Protein AF-A0A9D6TKQ8-F1 (afdb_monomer)

pLDDT: mean 80.29, std 12.77, range [25.36, 96.25]

Secondary structure (DSSP, 8-state):
------HHHHHHHHHHHHS-GGGS----GGGGGTT-------EEEEETTEEEE--HHHHHHHHHHHHHHHHHHHT-S--S-HHHHHHHHHHHHHHHHHHHHHHTT-SSEEEEHHHHHHHHHHHHHHTT-HHHHHHHHHHHHHHHTT--GGGGG---EEE-TTS-EEE--HHHHHHHHHHHHHHTT---TTHHHHHHHHHHHHHHS--SEEEHHHHHHHHHHHHHHTT-HHHHHHHHHHHHHHHHHHHTT--GGGSSS----TT--S-------EEEE-TTS-EEEE-SHHHHHHHHHHTTT---SS-HHHHHHHHSTT--TT-BHHHHHHHHHHHHHHGGGT-TTHHHHHHHHHHHHHHHHHH---TTTT-GGGHHHHHHHHHHHHHHHHHHTTSB-GGGGSS-HHHHHHH--GGGGGG--HHHHHHIIIIIS-EE-SSSS-EE---HHHHHHHHHHHHTTT-SS-HHHHHHHHHHHHHTTSEEE-HHHHHHTTBSS-----EEEEE--SSHHHIIIIIIIIHHHHHTTT-EEEEE-TTS--TT-EETTTTEE---SHHHHHHHHHHHHHS-GGGSS---EEEEEETTBTTHHHHHHTT-SSS-GGG--TTSEEEEEE-HHHHHHHHTT-EEEEE-GGG-THHHH--HHHHHHHHHHHHHHHHTTSS-EEEEEHHHHHHHHHHHHHHHS-SEEEEHHHHHTT-TTTTT----SB----EETT-EEEETTEEEEHHHHHHHHHHTT-B-TTSS-B--SS--EEEEETTEEEEEEEEEEEEEEEEEEEEEETT--EEEE-TT-EEEETTTEEEEGGG--TT-EEEBP-S-----SB--HHHHHHHHHHHTT-EEEEETTEEEEEEEEEGGGGGGHHHHHHHHHHHHHTTGGG--SSS-SS---EE-SSEEEEEEHHHHHHHHHTT--TTTTTS--HHHHTB-HHHHHHHHHHHHHHHEEEEEETTEEEEEEEES-HHHHHHHHHHHHHTT---EEEEEE-SEEEEEE-SSSSEEEEEEPPEEEEEE--HHHHHHHHHHH-HHHHTT-HHHHHHHTS-PPPP--EEEEEEEEEEEEEEEEEEEE-STT-EEEETTEEEE----B----SS--EEE--EEE-GGGT--TT--

Solvent-accessible surface area (backbone atoms only — not comparable to full-atom values): 60926 Å² total; per-residue (Å²): 133,82,95,63,81,50,71,66,48,56,50,35,36,52,49,46,67,67,51,59,73,91,81,44,95,82,76,72,41,40,58,66,52,74,84,64,92,75,83,73,69,63,42,38,30,48,47,104,88,46,84,42,78,67,57,71,47,59,53,29,38,52,52,44,52,17,45,50,29,47,41,53,34,72,69,56,86,84,72,84,47,70,68,54,47,54,49,46,47,50,53,49,51,50,53,43,50,54,51,46,61,52,45,78,82,40,79,68,36,77,37,44,59,67,57,52,54,50,54,52,37,47,56,26,49,80,64,74,34,30,67,38,34,49,41,44,50,56,53,50,57,58,58,60,75,69,65,67,74,82,56,78,80,60,82,41,31,30,34,39,100,80,73,49,72,41,66,68,60,69,68,61,51,28,53,55,44,28,51,44,28,32,63,70,72,41,83,40,74,66,26,59,61,45,36,50,54,42,52,54,53,58,68,69,44,92,58,55,64,44,51,53,63,60,56,53,49,47,50,42,51,45,30,42,76,71,67,37,48,76,49,27,51,53,46,52,52,52,52,51,56,54,48,55,36,50,78,73,66,70,48,77,81,80,73,81,70,84,91,88,65,96,83,64,94,80,72,79,85,87,74,84,69,37,42,33,33,41,98,86,75,48,77,43,80,42,79,52,70,52,54,55,52,43,50,57,62,30,41,66,97,56,91,66,99,61,56,73,68,56,51,49,54,53,36,52,53,94,68,60,76,65,38,40,52,72,56,47,57,49,46,36,53,51,38,31,52,64,44,34,84,77,37,72,68,30,32,29,28,31,16,34,49,50,46,54,56,48,40,36,67,49,61,69,52,45,74,77,81,58,38,77,86,42,49,51,60,45,47,41,67,37,49,66,55,37,52,54,48,34,32,73,70,67,54,28,32,68,70,71,71,75,52,67,62,66,65,55,35,69,68,58,64,70,72,53,61,58,75,35,34,32,72,56,48,51,50,37,68,77,71,52,45,52,64,46,70,90,46,100,65,70,42,55,59,40,52,73,70,54,46,48,45,38,31,26,47,34,73,42,72,81,56,89,74,74,38,66,62,53,26,48,55,49,28,48,32,46,58,60,50,33,36,46,67,32,70,35,29,60,61,19,30,34,27,74,70,53,46,49,49,32,41,38,34,40,51,26,50,73,42,72,63,36,38,50,42,47,55,38,48,48,46,38,62,43,16,39,58,44,24,35,41,38,32,24,50,50,49,33,42,15,59,68,39,78,35,87,91,78,75,45,63,36,80,27,54,57,58,56,49,32,52,35,23,55,44,30,68,70,28,23,20,75,81,77,45,78,31,46,40,34,45,27,39,38,76,44,40,59,46,41,74,58,61,45,47,22,58,51,96,71,79,64,67,81,59,36,25,84,67,37,46,45,30,34,34,35,48,63,65,57,56,55,27,30,75,70,68,32,70,36,60,27,32,42,26,77,82,46,64,63,57,77,76,38,53,56,72,62,25,51,57,51,52,53,54,49,52,52,37,28,76,69,67,76,44,74,56,52,77,44,55,27,50,60,55,51,52,48,46,54,50,26,26,70,76,57,69,25,41,40,86,43,55,38,28,73,53,34,77,36,39,95,49,52,93,80,45,47,45,67,58,78,44,61,46,47,26,39,37,87,44,33,34,35,18,58,64,4,48,45,35,42,45,54,46,29,49,49,21,46,73,71,58,35,32,40,99,79,36,52,46,74,65,57,92,59,63,80,37,38,31,27,24,81,91,42,80,35,45,16,34,54,37,28,44,72,28,53,69,23,71,30,27,30,44,32,25,63,36,47,52,56,46,61,25,27,48,76,24,33,33,36,27,71,97,72,44,77,42,34,56,73,72,66,48,75,67,40,35,34,33,31,47,78,46,65,61,49,43,11,81,38,83,44,40,54,58,26,21,50,51,14,29,35,46,40,63,28,45,70,45,77,55,96,90,44,56,27,34,34,41,63,47,42,59,86,50,55,87,48,49,70,56,51,41,50,34,50,35,52,51,46,68,75,40,53,87,83,52,84,67,97,65,77,73,74,53,60,75,52,69,64,86,58,44,32,33,33,61,32,46,63,59,36,49,61,35,41,76,63,64,42,39,78,89,39,39,70,46,84,48,64,64,43,37,27,5,23,66,62,13,38,33,26,22,51,22,21,25,38,68,51,49,38,49,78,49,60,56,94,88,50,40,36,38,37,39,59,39,71,48,62,69,30,51,48,51,52,44,34,55,34,22,40,65,44,26,70,57,32,44,45,78,75,48,72,60,46,77,41,79,40,75,63,86,79,85,50,72,38,80,40,83,41,70,40,35,27,33,38,35,25,61,40,49,56,33,43,40,54,48,33,77,54,43,42,47,46,67,66,69,66,37,64,66,41,53,63,55,48,75,54,93,59,71,79,78,78,53,49,40,37,34,55,50,73,46,80,51,71,65,43,49,17,27,46,50,53,52,67,50,101,78,28,38,34,30,42,47,35,34,33,31,43,72,51,60,55,71,60,56,40,41,99,87,44,67,35,77,48,79,64,68,48,70,38,57,78,62,64,37,47,102,85,71,85

Mean predicted aligned error: 21.09 Å

Foldseek 3Di:
DDLFPDPLLVVLLLVLLPDDPVPFDDDQQLCLCVPDDQDAAFEWEDEPVDIDTDDLSVVSVLLLSLQRSNCVSVVHDPRPDPVNSVVSVVLSNVLRVVNVVVVVPPPPHYDYPVRSLVSSLVSCLVVLNLSSSLSSLSNVVVVVVVPPPVQPPALAWEQEPVRDIGGDDLVVQLSLLLNLQSSVSHDSVCSVVLSVQLVVVSVPDPDSYDYPVVSLVSSLVSCVVVVVPVSSVSSVVVVVVVVVCVVVVNDPPVPPDDDPDPPPPDDDDDDDWAWEQEPVRDTDTDPCPLVLLLQVQLCVPNDDPDDSVVLVVQLCPPPHHHYYPVVSLVSSLVSLVVCCVVDVSSQLSSLSSVLQVLCCQAQVDGCNPQNDVCSLVSQLVQLLVLQVVCVVLQFFDPLLVVDPSNLLSNLQDPVLSSPDGNVRSVCCVVAQFDWDPVDPDITGHDDVSSLLLQLLSLVQSPPPDDSSVSSSVSSVCVSLVQWFFDPLSSRQRRHPGRPQFAEWEAEAAQDPCRLCVVVAVVLLVSLLQRHEYEYEPALHWAFQDADPVVRGTDPGCQQSLQNSLVSQQVRANNPRGGGEYEYEYEPLAPCLLLLLCQCDPDDPVSSHRNRYAYAYAYAVVLVVQQVVQHKHKRFTSVVVVCLLQDHDPRNVVSRVVVVVCVVVVNGDIDIDGSNVSVVSNVVSCVRGVDDHYHYQRQQQVFDPCVVPGGFNDDFKFFFFFQWWFQWQLFTDTLVVLLVVCVVVVQADPQQADGPDPAQPIWTAFQVGIFGWGGKGQSGFQGWWKWFAFQLGFIGIGHQRFWFQFVPPGTDGSVRDDFFTWTFFRQAAHHARAQDDLLLLLVLLLCLFQKDWDADPNFIKIKGKDFLLQVVCQVVNQVSQLVLLVVPVVQQPDPDDSRFHWDDDNTMTMTMGSSSQRSCVVQVRHNVCSLANGVSLRSDGPSSVLSNLQNNCLRAKDWDFDDLWTKIKGKDLDSPSVLNVQLSLLNNSFHKGKAWDDAWDWDFDDPVPGGTDTDTDHTMMMIMGTFLVNLLSNCVSHVNCVSNVPPNNVVSNVDDTDDDPRITGGHDMGTDGTGGTMDMQTPDPQQWGHISRTITHDIDTTDRYDPVDMDTDTDMDGPNVSVQDPVGD

Structure (mmCIF, N/CA/C/O backbone):
data_AF-A0A9D6TKQ8-F1
#
_entry.id   AF-A0A9D6TKQ8-F1
#
loop_
_atom_site.group_PDB
_atom_site.id
_atom_site.type_symbol
_atom_site.label_atom_id
_atom_site.label_alt_id
_atom_site.label_comp_id
_atom_site.label_asym_id
_atom_site.label_entity_id
_atom_site.label_seq_id
_atom_site.pdbx_PDB_ins_code
_atom_site.Cartn_x
_atom_site.Cartn_y
_atom_site.Cartn_z
_atom_site.occupancy
_atom_site.B_iso_or_equiv
_atom_site.auth_seq_id
_atom_site.auth_comp_id
_atom_site.auth_asym_id
_atom_site.auth_atom_id
_atom_site.pdbx_PDB_model_num
ATOM 1 N N . MET A 1 1 ? 34.757 46.078 -31.937 1.00 25.84 1 MET A N 1
ATOM 2 C CA . MET A 1 1 ? 35.528 45.094 -32.729 1.00 25.84 1 MET A CA 1
ATOM 3 C C . MET A 1 1 ? 36.450 44.357 -31.771 1.00 25.84 1 MET A C 1
ATOM 5 O O . MET A 1 1 ? 37.230 45.012 -31.095 1.00 25.84 1 MET A O 1
ATOM 9 N N . SER A 1 2 ? 36.296 43.043 -31.613 1.00 25.36 2 SER A N 1
ATOM 10 C CA . SER A 1 2 ? 37.051 42.254 -30.629 1.00 25.36 2 SER A CA 1
ATOM 11 C C . SER A 1 2 ? 38.465 41.947 -31.127 1.00 25.36 2 SER A C 1
ATOM 13 O O . SER A 1 2 ? 38.634 41.238 -32.118 1.00 25.36 2 SER A O 1
ATOM 15 N N . HIS A 1 3 ? 39.484 42.453 -30.426 1.00 35.97 3 HIS A N 1
ATOM 16 C CA . HIS A 1 3 ? 40.893 42.149 -30.695 1.00 35.97 3 HIS A CA 1
ATOM 17 C C . HIS A 1 3 ? 41.266 40.740 -30.208 1.00 35.97 3 HIS A C 1
ATOM 19 O O . HIS A 1 3 ? 41.984 40.567 -29.227 1.00 35.97 3 HIS A O 1
ATOM 25 N N . THR A 1 4 ? 40.785 39.724 -30.919 1.00 41.56 4 THR A N 1
ATOM 26 C CA . THR A 1 4 ? 41.221 38.332 -30.766 1.00 41.56 4 THR A CA 1
ATOM 27 C C . THR A 1 4 ? 41.883 37.921 -32.083 1.00 41.56 4 THR A C 1
ATOM 29 O O . THR A 1 4 ? 41.213 37.981 -33.117 1.00 41.56 4 THR A O 1
ATOM 32 N N . PRO A 1 5 ? 43.177 37.546 -32.118 1.00 50.56 5 PRO A N 1
ATOM 33 C CA . PRO A 1 5 ? 43.793 37.091 -33.360 1.00 50.56 5 PRO A CA 1
ATOM 34 C C . PRO A 1 5 ? 43.097 35.807 -33.817 1.00 50.56 5 PRO A C 1
ATOM 36 O O . PRO A 1 5 ? 43.043 34.824 -33.079 1.00 50.56 5 PRO A O 1
ATOM 39 N N . SER A 1 6 ? 42.525 35.824 -35.021 1.00 61.06 6 SER A N 1
ATOM 40 C CA . SER A 1 6 ? 41.749 34.687 -35.513 1.00 61.06 6 SER A CA 1
ATOM 41 C C . SER A 1 6 ? 42.645 33.469 -35.757 1.00 61.06 6 SER A C 1
ATOM 43 O O . SER A 1 6 ? 43.802 33.594 -36.170 1.00 61.06 6 SER A O 1
ATOM 45 N N . LEU A 1 7 ? 42.080 32.270 -35.579 1.00 64.19 7 LEU A N 1
ATOM 46 C CA . LEU A 1 7 ? 42.726 30.996 -35.918 1.00 64.19 7 LEU A CA 1
ATOM 47 C C . LEU A 1 7 ? 43.312 31.004 -37.345 1.00 64.19 7 LEU A C 1
ATOM 49 O O . LEU A 1 7 ? 44.368 30.418 -37.587 1.00 64.19 7 LEU A O 1
ATOM 53 N N . ALA A 1 8 ? 42.661 31.716 -38.271 1.00 65.12 8 ALA A N 1
ATOM 54 C CA . ALA A 1 8 ? 43.113 31.905 -39.645 1.00 65.12 8 ALA A CA 1
ATOM 55 C C . ALA A 1 8 ? 44.429 32.700 -39.751 1.00 65.12 8 ALA A C 1
ATOM 57 O O . ALA A 1 8 ? 45.293 32.310 -40.534 1.00 65.12 8 ALA A O 1
ATOM 58 N N . HIS A 1 9 ? 44.632 33.756 -38.953 1.00 68.62 9 HIS A N 1
ATOM 59 C CA . HIS A 1 9 ? 45.900 34.499 -38.941 1.00 68.62 9 HIS A CA 1
ATOM 60 C C . HIS A 1 9 ? 47.047 33.646 -38.371 1.00 68.62 9 HIS A C 1
ATOM 62 O O . HIS A 1 9 ? 48.155 33.650 -38.902 1.00 68.62 9 HIS A O 1
ATOM 68 N N . ASP A 1 10 ? 46.765 32.830 -37.354 1.00 68.00 10 ASP A N 1
ATOM 69 C CA . ASP A 1 10 ? 47.729 31.878 -36.791 1.00 68.00 10 ASP A CA 1
ATOM 70 C C . ASP A 1 10 ? 48.110 30.755 -37.763 1.00 68.00 10 ASP A C 1
ATOM 72 O O . ASP A 1 10 ? 49.275 30.353 -37.832 1.00 68.00 10 ASP A O 1
ATOM 76 N N . LEU A 1 11 ? 47.139 30.256 -38.532 1.00 68.75 11 LEU A N 1
ATOM 77 C CA . LEU A 1 11 ? 47.365 29.308 -39.622 1.00 68.75 11 LEU A CA 1
ATOM 78 C C . LEU A 1 11 ? 48.159 29.948 -40.767 1.00 68.75 11 LEU A C 1
ATOM 80 O O . LEU A 1 11 ? 49.086 29.319 -41.275 1.00 68.75 11 LEU A O 1
ATOM 84 N N . ALA A 1 12 ? 47.847 31.192 -41.143 1.00 73.12 12 ALA A N 1
ATOM 85 C CA . ALA A 1 12 ? 48.580 31.940 -42.162 1.00 73.12 12 ALA A CA 1
ATOM 86 C C . ALA A 1 12 ? 50.042 32.169 -41.751 1.00 73.12 12 ALA A C 1
ATOM 88 O O . ALA A 1 12 ? 50.940 31.851 -42.525 1.00 73.12 12 ALA A O 1
ATOM 89 N N . LEU A 1 13 ? 50.295 32.614 -40.515 1.00 77.00 13 LEU A N 1
ATOM 90 C CA . LEU A 1 13 ? 51.649 32.823 -39.994 1.00 77.00 13 LEU A CA 1
ATOM 91 C C . LEU A 1 13 ? 52.441 31.514 -39.886 1.00 77.00 13 LEU A C 1
ATOM 93 O O . LEU A 1 13 ? 53.627 31.476 -40.208 1.00 77.00 13 LEU A O 1
ATOM 97 N N . LYS A 1 14 ? 51.795 30.411 -39.484 1.00 72.31 14 LYS A N 1
ATOM 98 C CA . LYS A 1 14 ? 52.441 29.092 -39.499 1.00 72.31 14 LYS A CA 1
ATOM 99 C C . LYS A 1 14 ? 52.790 28.671 -40.933 1.00 72.31 14 LYS A C 1
ATOM 101 O O . LYS A 1 14 ? 53.925 28.265 -41.174 1.00 72.31 14 LYS A O 1
ATOM 106 N N . ARG A 1 15 ? 51.866 28.822 -41.893 1.00 74.88 15 ARG A N 1
ATOM 107 C CA . ARG A 1 15 ? 52.114 28.541 -43.320 1.00 74.88 15 ARG A CA 1
ATOM 108 C C . ARG A 1 15 ? 53.293 29.358 -43.854 1.00 74.88 15 ARG A C 1
ATOM 110 O O . ARG A 1 15 ? 54.229 28.751 -44.366 1.00 74.88 15 ARG A O 1
ATOM 117 N N . THR A 1 16 ? 53.314 30.683 -43.661 1.00 75.31 16 THR A N 1
ATOM 118 C CA . THR A 1 16 ? 54.418 31.528 -44.151 1.00 75.31 16 THR A CA 1
ATOM 119 C C . THR A 1 16 ? 55.754 31.147 -43.519 1.00 75.31 16 THR A C 1
ATOM 121 O O . THR A 1 16 ? 56.743 31.062 -44.238 1.00 75.31 16 THR A O 1
ATOM 124 N N . VAL A 1 17 ? 55.825 30.823 -42.222 1.00 75.19 17 VAL A N 1
ATOM 125 C CA . VAL A 1 17 ? 57.071 30.341 -41.584 1.00 75.19 17 VAL A CA 1
ATOM 126 C C . VAL A 1 17 ? 57.562 29.008 -42.178 1.00 75.19 17 VAL A C 1
ATOM 128 O O . VAL A 1 17 ? 58.775 28.801 -42.287 1.00 75.19 17 VAL A O 1
ATOM 131 N N . HIS A 1 18 ? 56.662 28.115 -42.605 1.00 71.25 18 HIS A N 1
ATOM 132 C CA . HIS A 1 18 ? 57.043 26.837 -43.219 1.00 71.25 18 HIS A CA 1
ATOM 133 C C . HIS A 1 18 ? 57.456 26.945 -44.698 1.00 71.25 18 HIS A C 1
ATOM 135 O O . HIS A 1 18 ? 58.362 26.206 -45.092 1.00 71.25 18 HIS A O 1
ATOM 141 N N . THR A 1 19 ? 56.886 27.877 -45.476 1.00 75.81 19 THR A N 1
ATOM 142 C CA . THR A 1 19 ? 57.235 28.125 -46.892 1.00 75.81 19 THR A CA 1
ATOM 143 C C . THR A 1 19 ? 58.761 28.235 -47.108 1.00 75.81 19 THR A C 1
ATOM 145 O O . THR A 1 19 ? 59.420 28.950 -46.337 1.00 75.81 19 THR A O 1
ATOM 148 N N . PRO A 1 20 ? 59.340 27.563 -48.131 1.00 73.44 20 PRO A N 1
ATOM 149 C CA . PRO A 1 20 ? 60.756 27.675 -48.498 1.00 73.44 20 PRO A CA 1
ATOM 150 C C . PRO A 1 20 ? 61.215 29.118 -48.729 1.00 73.44 20 PRO A C 1
ATOM 152 O O . PRO A 1 20 ? 60.423 29.982 -49.101 1.00 73.44 20 PRO A O 1
ATOM 155 N N . VAL A 1 21 ? 62.508 29.387 -48.521 1.00 65.31 21 VAL A N 1
ATOM 156 C CA . VAL A 1 21 ? 63.063 30.746 -48.656 1.00 65.31 21 VAL A CA 1
ATOM 157 C C . VAL A 1 21 ? 63.041 31.215 -50.115 1.00 65.31 21 VAL A C 1
ATOM 159 O O . VAL A 1 21 ? 62.754 32.383 -50.352 1.00 65.31 21 VAL A O 1
ATOM 162 N N . GLU A 1 22 ? 63.239 30.309 -51.080 1.00 66.81 22 GLU A N 1
ATOM 163 C CA . GLU A 1 22 ? 63.158 30.605 -52.524 1.00 66.81 22 GLU A CA 1
ATOM 164 C C . GLU A 1 22 ? 61.776 31.104 -52.982 1.00 66.81 22 GLU A C 1
ATOM 166 O O . GLU A 1 22 ? 61.668 31.788 -53.993 1.00 66.81 22 GLU A O 1
ATOM 171 N N . GLN A 1 23 ? 60.710 30.767 -52.248 1.00 66.38 23 GLN A N 1
ATOM 172 C CA . GLN A 1 23 ? 59.325 31.124 -52.583 1.00 66.38 23 GLN A CA 1
ATOM 173 C C . GLN A 1 23 ? 58.858 32.412 -51.882 1.00 66.38 23 GLN A C 1
ATOM 175 O O . GLN A 1 23 ? 57.666 32.725 -51.877 1.00 66.38 23 GLN A O 1
ATOM 180 N N . LYS A 1 24 ? 59.778 33.154 -51.254 1.00 75.75 24 LYS A N 1
ATOM 181 C CA . LYS A 1 24 ? 59.495 34.403 -50.539 1.00 75.75 24 LYS A CA 1
ATOM 182 C C . LYS A 1 24 ? 60.205 35.581 -51.200 1.00 75.75 24 LYS A C 1
ATOM 184 O O . LYS A 1 24 ? 61.310 35.409 -51.710 1.00 75.75 24 LYS A O 1
ATOM 189 N N . PRO A 1 25 ? 59.634 36.796 -51.125 1.00 71.69 25 PRO A N 1
ATOM 190 C CA . PRO A 1 25 ? 60.374 38.001 -51.471 1.00 71.69 25 PRO A CA 1
ATOM 191 C C . PRO A 1 25 ? 61.634 38.097 -50.593 1.00 71.69 25 PRO A C 1
ATOM 193 O O . PRO A 1 25 ? 61.562 37.965 -49.368 1.00 71.69 25 PRO A O 1
ATOM 196 N N . HIS A 1 26 ? 62.791 38.287 -51.229 1.00 70.38 26 HIS A N 1
ATOM 197 C CA . HIS A 1 26 ? 64.095 38.298 -50.570 1.00 70.38 26 HIS A CA 1
ATOM 198 C C . HIS A 1 26 ? 64.632 39.726 -50.435 1.00 70.38 26 HIS A C 1
ATOM 200 O O . HIS A 1 26 ? 64.582 40.504 -51.384 1.00 70.38 26 HIS A O 1
ATOM 206 N N . TYR A 1 27 ? 65.176 40.047 -49.262 1.00 77.81 27 TYR A N 1
ATOM 207 C CA . TYR A 1 27 ? 65.864 41.304 -48.979 1.00 77.81 27 TYR A CA 1
ATOM 208 C C . TYR A 1 27 ? 67.044 41.026 -48.043 1.00 77.81 27 TYR A C 1
ATOM 210 O O . TYR A 1 27 ? 66.919 40.241 -47.096 1.00 77.81 27 TYR A O 1
ATOM 218 N N . ALA A 1 28 ? 68.181 41.670 -48.302 1.00 79.44 28 ALA A N 1
ATOM 219 C CA . ALA A 1 28 ? 69.386 41.559 -47.489 1.00 79.44 28 ALA A CA 1
ATOM 220 C C . ALA A 1 28 ? 69.260 42.443 -46.235 1.00 79.44 28 ALA A C 1
ATOM 222 O O . ALA A 1 28 ? 69.760 43.561 -46.168 1.00 79.44 28 ALA A O 1
ATOM 223 N N . TRP A 1 29 ? 68.544 41.947 -45.224 1.00 81.56 29 TRP A N 1
ATOM 224 C CA . TRP A 1 29 ? 68.268 42.691 -43.988 1.00 81.56 29 TRP A CA 1
ATOM 225 C C . TRP A 1 29 ? 69.535 43.081 -43.210 1.00 81.56 29 TRP A C 1
ATOM 227 O O . TRP A 1 29 ? 69.547 44.128 -42.571 1.00 81.56 29 TRP A O 1
ATOM 237 N N . ARG A 1 30 ? 70.620 42.308 -43.328 1.00 80.06 30 ARG A N 1
ATOM 238 C CA . ARG A 1 30 ? 71.982 42.691 -42.910 1.00 80.06 30 ARG A CA 1
ATOM 239 C C . ARG A 1 30 ? 72.449 44.068 -43.410 1.00 80.06 30 ARG A C 1
ATOM 241 O O . ARG A 1 30 ? 73.119 44.771 -42.657 1.00 80.06 30 ARG A O 1
ATOM 248 N N . ASP A 1 31 ? 72.065 44.479 -44.621 1.00 80.12 31 ASP A N 1
ATOM 249 C CA . ASP A 1 31 ? 72.542 45.723 -45.247 1.00 80.12 31 ASP A CA 1
ATOM 250 C C . ASP A 1 31 ? 71.876 46.969 -44.641 1.00 80.12 31 ASP A C 1
ATOM 252 O O . ASP A 1 31 ? 72.354 48.083 -44.821 1.00 80.12 31 ASP A O 1
ATOM 256 N N . VAL A 1 32 ? 70.816 46.793 -43.842 1.00 79.25 32 VAL A N 1
ATOM 257 C CA . VAL A 1 32 ? 70.203 47.866 -43.038 1.00 79.25 32 VAL A CA 1
ATOM 258 C C . VAL A 1 32 ? 71.192 48.450 -42.015 1.00 79.25 32 VAL A C 1
ATOM 260 O O . VAL A 1 32 ? 71.029 49.590 -41.596 1.00 79.25 32 VAL A O 1
ATOM 263 N N . LEU A 1 33 ? 72.232 47.695 -41.639 1.00 75.88 33 LEU A N 1
ATOM 264 C CA . LEU A 1 33 ? 73.303 48.140 -40.740 1.00 75.88 33 LEU A CA 1
ATOM 265 C C . LEU A 1 33 ? 74.582 48.576 -41.488 1.00 75.88 33 LEU A C 1
ATOM 267 O O . LEU A 1 33 ? 75.560 48.963 -40.848 1.00 75.88 33 LEU A O 1
ATOM 271 N N . ALA A 1 34 ? 74.608 48.524 -42.827 1.00 63.47 34 ALA A N 1
ATOM 272 C CA . ALA A 1 34 ? 75.780 48.860 -43.641 1.00 63.47 34 ALA A CA 1
ATOM 273 C C . ALA A 1 34 ? 75.988 50.386 -43.736 1.00 63.47 34 ALA A C 1
ATOM 275 O O . ALA A 1 34 ? 75.734 51.016 -44.760 1.00 63.47 34 ALA A O 1
ATOM 276 N N . GLY A 1 35 ? 76.444 50.977 -42.630 1.00 60.62 35 GLY A N 1
ATOM 277 C CA . GLY A 1 35 ? 76.678 52.415 -42.479 1.00 60.62 35 GLY A CA 1
ATOM 278 C C . GLY A 1 35 ? 76.644 52.914 -41.029 1.00 60.62 35 GLY A C 1
ATOM 279 O O . GLY A 1 35 ? 77.102 54.023 -40.768 1.00 60.62 35 GLY A O 1
ATOM 280 N N . GLU A 1 36 ? 76.148 52.112 -40.076 1.00 60.00 36 GLU A N 1
ATOM 281 C CA . GLU A 1 36 ? 76.094 52.474 -38.652 1.00 60.00 36 GLU A CA 1
ATOM 282 C C . GLU A 1 36 ? 77.278 51.872 -37.868 1.00 60.00 36 GLU A C 1
ATOM 284 O O . GLU A 1 36 ? 77.458 50.655 -37.818 1.00 60.00 36 GLU A O 1
ATOM 289 N N . SER A 1 37 ? 78.070 52.711 -37.191 1.00 58.88 37 SER A N 1
ATOM 290 C CA . SER A 1 37 ? 79.119 52.265 -36.261 1.00 58.88 37 SER A CA 1
ATOM 291 C C . SER A 1 37 ? 78.537 52.015 -34.862 1.00 58.88 37 SER A C 1
ATOM 293 O O . SER A 1 37 ? 78.555 52.899 -34.005 1.00 58.88 37 SER A O 1
ATOM 295 N N . ILE A 1 38 ? 77.991 50.818 -34.637 1.00 68.50 38 ILE A N 1
ATOM 296 C CA . ILE A 1 38 ? 77.427 50.407 -33.341 1.00 68.50 38 ILE A CA 1
ATOM 297 C C . ILE A 1 38 ? 78.519 49.736 -32.494 1.00 68.50 38 ILE A C 1
ATOM 299 O O . ILE A 1 38 ? 79.037 48.684 -32.870 1.00 68.50 38 ILE A O 1
ATOM 303 N N . GLU A 1 39 ? 78.848 50.315 -31.337 1.00 64.88 39 GLU A N 1
ATOM 304 C CA . GLU A 1 39 ? 79.742 49.679 -30.362 1.00 64.88 39 GLU A CA 1
ATOM 305 C C . GLU A 1 39 ? 79.068 48.463 -29.710 1.00 64.88 39 GLU A C 1
ATOM 307 O O . GLU A 1 39 ? 77.914 48.521 -29.281 1.00 64.88 39 GLU A O 1
ATOM 312 N N . LEU A 1 40 ? 79.799 47.347 -29.633 1.00 71.69 40 LEU A N 1
ATOM 313 C CA . LEU A 1 40 ? 79.322 46.078 -29.083 1.00 71.69 40 LEU A CA 1
ATOM 314 C C . LEU A 1 40 ? 80.337 45.520 -28.073 1.00 71.69 40 LEU A C 1
ATOM 316 O O . LEU A 1 40 ? 81.536 45.509 -28.370 1.00 71.69 40 LEU A O 1
ATOM 320 N N . PRO A 1 41 ? 79.889 45.006 -26.911 1.00 70.75 41 PRO A N 1
ATOM 321 C CA . PRO A 1 41 ? 80.766 44.312 -25.975 1.00 70.75 41 PRO A CA 1
ATOM 322 C C . PRO A 1 41 ? 81.280 42.994 -26.574 1.00 70.75 41 PRO A C 1
ATOM 324 O O . PRO A 1 41 ? 80.738 42.465 -27.547 1.00 70.75 41 PRO A O 1
ATOM 327 N N . ASN A 1 42 ? 82.328 42.423 -25.974 1.00 75.12 42 ASN A N 1
ATOM 328 C CA . ASN A 1 42 ? 82.859 41.133 -26.411 1.00 75.12 42 ASN A CA 1
ATOM 329 C C . ASN A 1 42 ? 81.912 39.994 -25.982 1.00 75.12 42 ASN A C 1
ATOM 331 O O . ASN A 1 42 ? 81.919 39.581 -24.820 1.00 75.12 42 ASN A O 1
ATOM 335 N N . VAL A 1 43 ? 81.077 39.523 -26.915 1.00 76.62 43 VAL A N 1
ATOM 336 C CA . VAL A 1 43 ? 80.078 38.464 -26.700 1.00 76.62 43 VAL A CA 1
ATOM 337 C C . VAL A 1 43 ? 80.486 37.185 -27.433 1.00 76.62 43 VAL A C 1
ATOM 339 O O . VAL A 1 43 ? 80.691 37.183 -28.651 1.00 76.62 43 VAL A O 1
ATOM 342 N N . ILE A 1 44 ? 80.548 36.091 -26.679 1.00 79.75 44 ILE A N 1
ATOM 343 C CA . ILE A 1 44 ? 80.793 34.731 -27.159 1.00 79.75 44 ILE A CA 1
ATOM 344 C C . ILE A 1 44 ? 79.467 33.965 -27.112 1.00 79.75 44 ILE A C 1
ATOM 346 O O . ILE A 1 44 ? 78.826 33.879 -26.060 1.00 79.75 44 ILE A O 1
ATOM 350 N N . LEU A 1 45 ? 79.062 33.404 -28.249 1.00 76.12 45 LEU A N 1
ATOM 351 C CA . LEU A 1 45 ? 77.918 32.509 -28.351 1.00 76.12 45 LEU A CA 1
ATOM 352 C C . LEU A 1 45 ? 78.350 31.065 -28.113 1.00 76.12 45 LEU A C 1
ATOM 354 O O . LEU A 1 45 ? 79.229 30.540 -28.790 1.00 76.12 45 LEU A O 1
ATOM 358 N N . LEU A 1 46 ? 77.687 30.414 -27.162 1.00 74.38 46 LEU A N 1
ATOM 359 C CA . LEU A 1 46 ? 77.796 28.982 -26.921 1.00 74.38 46 LEU A CA 1
ATOM 360 C C . LEU A 1 46 ? 76.786 28.271 -27.832 1.00 74.38 46 LEU A C 1
ATOM 362 O O . LEU A 1 46 ? 75.592 28.181 -27.513 1.00 74.38 46 LEU A O 1
ATOM 366 N N . CYS A 1 47 ? 77.270 27.812 -28.985 1.00 69.44 47 CYS A N 1
ATOM 367 C CA . CYS A 1 47 ? 76.505 27.058 -29.972 1.00 69.44 47 CYS A CA 1
ATOM 368 C C . CYS A 1 47 ? 76.724 25.541 -29.782 1.00 69.44 47 CYS A C 1
ATOM 370 O O . CYS A 1 47 ? 77.771 25.132 -29.278 1.00 69.44 47 CYS A O 1
ATOM 372 N N . PRO A 1 48 ? 75.793 24.665 -30.220 1.00 58.69 48 PRO A N 1
ATOM 373 C CA . PRO A 1 48 ? 75.925 23.207 -30.061 1.00 58.69 48 PRO A CA 1
ATOM 374 C C . PRO A 1 48 ? 77.139 22.567 -30.759 1.00 58.69 48 PRO A C 1
ATOM 376 O O . PRO A 1 48 ? 77.358 21.366 -30.623 1.00 58.69 48 PRO A O 1
ATOM 379 N N . HIS A 1 49 ? 77.893 23.333 -31.554 1.00 62.66 49 HIS A N 1
ATOM 380 C CA . HIS A 1 49 ? 79.039 22.865 -32.339 1.00 62.66 49 HIS A CA 1
ATOM 381 C C . HIS A 1 49 ? 80.344 23.634 -32.028 1.00 62.66 49 HIS A C 1
ATOM 383 O O . HIS A 1 49 ? 81.367 23.351 -32.645 1.00 62.66 49 HIS A O 1
ATOM 389 N N . GLY A 1 50 ? 80.337 24.584 -31.077 1.00 71.25 50 GLY A N 1
ATOM 390 C CA . GLY A 1 50 ? 81.523 25.366 -30.694 1.00 71.25 50 GLY A CA 1
ATOM 391 C C . GLY A 1 50 ? 81.214 26.730 -30.059 1.00 71.25 50 GLY A C 1
ATOM 392 O O . GLY A 1 50 ? 80.054 27.127 -29.937 1.00 71.25 50 GLY A O 1
ATOM 393 N N . GLU A 1 51 ? 82.267 27.453 -29.660 1.00 77.50 51 GLU A N 1
ATOM 394 C CA . GLU A 1 51 ? 82.181 28.875 -29.289 1.00 77.50 51 GLU A CA 1
ATOM 395 C C . GLU A 1 51 ? 82.289 29.746 -30.557 1.00 77.50 51 GLU A C 1
ATOM 397 O O . GLU A 1 51 ? 83.292 29.689 -31.269 1.00 77.50 51 GLU A O 1
ATOM 402 N N . GLU A 1 52 ? 81.275 30.567 -30.839 1.00 78.06 52 GLU A N 1
ATOM 403 C CA . GLU A 1 52 ? 81.222 31.471 -32.000 1.00 78.06 52 GLU A CA 1
ATOM 404 C C . GLU A 1 52 ? 81.221 32.944 -31.560 1.00 78.06 52 GLU A C 1
ATOM 406 O O . GLU A 1 52 ? 80.765 33.294 -30.469 1.00 78.06 52 GLU A O 1
ATOM 411 N N . ARG A 1 53 ? 81.724 33.851 -32.408 1.00 74.25 53 ARG A N 1
ATOM 412 C CA . ARG A 1 53 ? 81.691 35.296 -32.128 1.00 74.25 53 ARG A CA 1
ATOM 413 C C . ARG A 1 53 ? 80.340 35.875 -32.542 1.00 74.25 53 ARG A C 1
ATOM 415 O O . ARG A 1 53 ? 79.942 35.732 -33.692 1.00 74.25 53 ARG A O 1
ATOM 422 N N . PHE A 1 54 ? 79.670 36.583 -31.635 1.00 79.88 54 PHE A N 1
ATOM 423 C CA . PHE A 1 54 ? 78.402 37.255 -31.933 1.00 79.88 54 PHE A CA 1
ATOM 424 C C . PHE A 1 54 ? 78.555 38.329 -33.027 1.00 79.88 54 PHE A C 1
ATOM 426 O O . PHE A 1 54 ? 79.442 39.183 -32.940 1.00 79.88 54 PHE A O 1
ATOM 433 N N . VAL A 1 55 ? 77.649 38.333 -34.013 1.00 78.94 55 VAL A N 1
ATOM 434 C CA . VAL A 1 55 ? 77.579 39.358 -35.068 1.00 78.94 55 VAL A CA 1
ATOM 435 C C . VAL A 1 55 ? 76.155 39.916 -35.173 1.00 78.94 55 VAL A C 1
ATOM 437 O O . VAL A 1 55 ? 75.200 39.195 -35.458 1.00 78.94 55 VAL A O 1
ATOM 440 N N . LEU A 1 56 ? 75.997 41.230 -34.978 1.00 80.69 56 LEU A N 1
ATOM 441 C CA . LEU A 1 56 ? 74.681 41.887 -34.920 1.00 80.69 56 LEU A CA 1
ATOM 442 C C . LEU A 1 56 ? 73.897 41.824 -36.249 1.00 80.69 56 LEU A C 1
ATOM 444 O O . LEU A 1 56 ? 72.665 41.834 -36.241 1.00 80.69 56 LEU A O 1
ATOM 448 N N . THR A 1 57 ? 74.580 41.696 -37.390 1.00 80.12 57 THR A N 1
ATOM 449 C CA . THR A 1 57 ? 73.941 41.552 -38.712 1.00 80.12 57 THR A CA 1
ATOM 450 C C . THR A 1 57 ? 73.130 40.260 -38.848 1.00 80.12 57 THR A C 1
ATOM 452 O O . THR A 1 57 ? 72.137 40.240 -39.575 1.00 80.12 57 THR A O 1
ATOM 455 N N . GLU A 1 58 ? 73.462 39.201 -38.103 1.00 78.62 58 GLU A N 1
ATOM 456 C CA . GLU A 1 58 ? 72.665 37.968 -38.070 1.00 78.62 58 GLU A CA 1
ATOM 457 C C . GLU A 1 58 ? 71.362 38.135 -37.278 1.00 78.62 58 GLU A C 1
ATOM 459 O O . GLU A 1 58 ? 70.335 37.530 -37.611 1.00 78.62 58 GLU A O 1
ATOM 464 N N . VAL A 1 59 ? 71.373 39.005 -36.262 1.00 81.06 59 VAL A N 1
ATOM 465 C CA . VAL A 1 59 ? 70.164 39.413 -35.536 1.00 81.06 59 VAL A CA 1
ATOM 466 C C . VAL A 1 59 ? 69.262 40.238 -36.456 1.00 81.06 59 VAL A C 1
ATOM 468 O O . VAL A 1 59 ? 68.065 39.960 -36.511 1.00 81.06 59 VAL A O 1
ATOM 471 N N . ALA A 1 60 ? 69.820 41.161 -37.251 1.00 81.38 60 ALA A N 1
ATOM 472 C CA . ALA A 1 60 ? 69.071 41.909 -38.268 1.00 81.38 60 ALA A CA 1
ATOM 473 C C . ALA A 1 60 ? 68.431 40.980 -39.316 1.00 81.38 60 ALA A C 1
ATOM 475 O O . ALA A 1 60 ? 67.230 41.072 -39.576 1.00 81.38 60 ALA A O 1
ATOM 476 N N . ASP A 1 61 ? 69.188 40.013 -39.848 1.00 80.94 61 ASP A N 1
ATOM 477 C CA . ASP A 1 61 ? 68.668 38.984 -40.757 1.00 80.94 61 ASP A CA 1
ATOM 478 C C . ASP A 1 61 ? 67.554 38.139 -40.114 1.00 80.94 61 ASP A C 1
ATOM 480 O O . ASP A 1 61 ? 66.587 37.770 -40.785 1.00 80.94 61 ASP A O 1
ATOM 484 N N . THR A 1 62 ? 67.665 37.816 -38.824 1.00 81.44 62 THR A N 1
ATOM 485 C CA . THR A 1 62 ? 66.676 37.002 -38.097 1.00 81.44 62 THR A CA 1
ATOM 486 C C . THR A 1 62 ? 65.389 37.786 -37.817 1.00 81.44 62 THR A C 1
ATOM 488 O O . THR A 1 62 ? 64.292 37.272 -38.057 1.00 81.44 62 THR A O 1
ATOM 491 N N . LEU A 1 63 ? 65.513 39.043 -37.381 1.00 82.69 63 LEU A N 1
ATOM 492 C CA . LEU A 1 63 ? 64.401 39.966 -37.149 1.00 82.69 63 LEU A CA 1
ATOM 493 C C . LEU A 1 63 ? 63.671 40.316 -38.447 1.00 82.69 63 LEU A C 1
ATOM 495 O O . LEU A 1 63 ? 62.449 40.195 -38.512 1.00 82.69 63 LEU A O 1
ATOM 499 N N . GLY A 1 64 ? 64.407 40.669 -39.503 1.00 81.69 64 GLY A N 1
ATOM 500 C CA . GLY A 1 64 ? 63.845 40.986 -40.814 1.00 81.69 64 GLY A CA 1
ATOM 501 C C . GLY A 1 64 ? 63.093 39.810 -41.441 1.00 81.69 64 GLY A C 1
ATOM 502 O O . GLY A 1 64 ? 61.991 39.984 -41.967 1.00 81.69 64 GLY A O 1
ATOM 503 N N . LYS A 1 65 ? 63.605 38.577 -41.306 1.00 82.44 65 LYS A N 1
ATOM 504 C CA . LYS A 1 65 ? 62.888 37.355 -41.726 1.00 82.44 65 LYS A CA 1
ATOM 505 C C . LYS A 1 65 ? 61.604 37.130 -40.918 1.00 82.44 65 LYS A C 1
ATOM 507 O O . LYS A 1 65 ? 60.585 36.766 -41.504 1.00 82.44 65 LYS A O 1
ATOM 512 N N . ALA A 1 66 ? 61.623 37.356 -39.601 1.00 82.69 66 ALA A N 1
ATOM 513 C CA . ALA A 1 66 ? 60.428 37.250 -38.758 1.00 82.69 66 ALA A CA 1
ATOM 514 C C . ALA A 1 66 ? 59.373 38.313 -39.122 1.00 82.69 66 ALA A C 1
ATOM 516 O O . ALA A 1 66 ? 58.206 37.973 -39.307 1.00 82.69 66 ALA A O 1
ATOM 517 N N . LEU A 1 67 ? 59.791 39.568 -39.317 1.00 83.56 67 LEU A N 1
ATOM 518 C CA . LEU A 1 67 ? 58.944 40.674 -39.773 1.00 83.56 67 LEU A CA 1
ATOM 519 C C . LEU A 1 67 ? 58.307 40.358 -41.139 1.00 83.56 67 LEU A C 1
ATOM 521 O O . LEU A 1 67 ? 57.087 40.423 -41.289 1.00 83.56 67 LEU A O 1
ATOM 525 N N . THR A 1 68 ? 59.112 39.895 -42.102 1.00 83.06 68 THR A N 1
ATOM 526 C CA . THR A 1 68 ? 58.656 39.490 -43.446 1.00 83.06 68 THR A CA 1
ATOM 527 C C . THR A 1 68 ? 57.556 38.421 -43.379 1.00 83.06 68 THR A C 1
ATOM 529 O O . THR A 1 68 ? 56.532 38.550 -44.048 1.00 83.06 68 THR A O 1
ATOM 532 N N . ASN A 1 69 ? 57.707 37.389 -42.535 1.00 82.44 69 ASN A N 1
ATOM 533 C CA . ASN A 1 69 ? 56.680 36.349 -42.375 1.00 82.44 69 ASN A CA 1
ATOM 534 C C . ASN A 1 69 ? 55.350 36.900 -41.820 1.00 82.44 69 ASN A C 1
ATOM 536 O O . ASN A 1 69 ? 54.294 36.376 -42.182 1.00 82.44 69 ASN A O 1
ATOM 540 N N . VAL A 1 70 ? 55.391 37.932 -40.963 1.00 81.94 70 VAL A N 1
ATOM 541 C CA . VAL A 1 70 ? 54.200 38.578 -40.379 1.00 81.94 70 VAL A CA 1
ATOM 542 C C . VAL A 1 70 ? 53.449 39.412 -41.416 1.00 81.94 70 VAL A C 1
ATOM 544 O O . VAL A 1 70 ? 52.236 39.254 -41.530 1.00 81.94 70 VAL A O 1
ATOM 547 N N . HIS A 1 71 ? 54.136 40.244 -42.205 1.00 81.81 71 HIS A N 1
ATOM 548 C CA . HIS A 1 71 ? 53.485 41.030 -43.266 1.00 81.81 71 HIS A CA 1
ATOM 549 C C . HIS A 1 71 ? 52.903 40.129 -44.369 1.00 81.81 71 HIS A C 1
ATOM 551 O O . HIS A 1 71 ? 51.749 40.306 -44.764 1.00 81.81 71 HIS A O 1
ATOM 557 N N . LEU A 1 72 ? 53.623 39.068 -44.766 1.00 80.56 72 LEU A N 1
ATOM 558 C CA . LEU A 1 72 ? 53.087 38.036 -45.667 1.00 80.56 72 LEU A CA 1
ATOM 559 C C . LEU A 1 72 ? 51.829 37.358 -45.094 1.00 80.56 72 LEU A C 1
ATOM 561 O O . LEU A 1 72 ? 50.866 37.136 -45.822 1.00 80.56 72 LEU A O 1
ATOM 565 N N . ALA A 1 73 ? 51.794 37.070 -43.787 1.00 78.12 73 ALA A N 1
ATOM 566 C CA . ALA A 1 73 ? 50.633 36.467 -43.121 1.00 78.12 73 ALA A CA 1
ATOM 567 C C . ALA A 1 73 ? 49.432 37.420 -42.956 1.00 78.12 73 ALA A C 1
ATOM 569 O O . ALA A 1 73 ? 48.333 36.968 -42.624 1.00 78.12 73 ALA A O 1
ATOM 570 N N . LYS A 1 74 ? 49.628 38.725 -43.181 1.00 78.12 74 LYS A N 1
ATOM 571 C CA . LYS A 1 74 ? 48.566 39.738 -43.284 1.00 78.12 74 LYS A CA 1
ATOM 572 C C . LYS A 1 74 ? 48.122 40.006 -44.730 1.00 78.12 74 LYS A C 1
ATOM 574 O O . LYS A 1 74 ? 47.130 40.697 -44.930 1.00 78.12 74 LYS A O 1
ATOM 579 N N . GLY A 1 75 ? 48.819 39.453 -45.728 1.00 74.25 75 GLY A N 1
ATOM 580 C CA . GLY A 1 75 ? 48.547 39.687 -47.152 1.00 74.25 75 GLY A CA 1
ATOM 581 C C . GLY A 1 75 ? 49.112 41.003 -47.702 1.00 74.25 75 GLY A C 1
ATOM 582 O O . GLY A 1 75 ? 48.736 41.419 -48.798 1.00 74.25 75 GLY A O 1
ATOM 583 N N . GLU A 1 76 ? 50.005 41.662 -46.962 1.00 78.31 76 GLU A N 1
ATOM 584 C CA . GLU A 1 76 ? 50.618 42.933 -47.356 1.00 78.31 76 GLU A CA 1
ATOM 585 C C . GLU A 1 76 ? 51.696 42.707 -48.434 1.00 78.31 76 GLU A C 1
ATOM 587 O O . GLU A 1 76 ? 52.500 41.778 -48.338 1.00 78.31 76 GLU A O 1
ATOM 592 N N . ARG A 1 77 ? 51.702 43.546 -49.482 1.00 67.75 77 ARG A N 1
ATOM 593 C CA . ARG A 1 77 ? 52.599 43.397 -50.649 1.00 67.75 77 ARG A CA 1
ATOM 594 C C . ARG A 1 77 ? 53.834 44.302 -50.619 1.00 67.75 77 ARG A C 1
ATOM 596 O O . ARG A 1 77 ? 54.826 43.964 -51.255 1.00 67.75 77 ARG A O 1
ATOM 603 N N . ASP A 1 78 ? 53.787 45.415 -49.888 1.00 76.94 78 ASP A N 1
ATOM 604 C CA . ASP A 1 78 ? 54.913 46.345 -49.726 1.00 76.94 78 ASP A CA 1
ATOM 605 C C . ASP A 1 78 ? 55.593 46.139 -48.364 1.00 76.94 78 ASP A C 1
ATOM 607 O O . ASP A 1 78 ? 55.196 46.706 -47.348 1.00 76.94 78 ASP A O 1
ATOM 611 N N . ILE A 1 79 ? 56.589 45.250 -48.338 1.00 76.38 79 ILE A N 1
ATOM 612 C CA . ILE A 1 79 ? 57.228 44.776 -47.098 1.00 76.38 79 ILE A CA 1
ATOM 613 C C . ILE A 1 79 ? 58.554 45.506 -46.815 1.00 76.38 79 ILE A C 1
ATOM 615 O O . ILE A 1 79 ? 58.960 45.613 -45.657 1.00 76.38 79 ILE A O 1
ATOM 619 N N . PHE A 1 80 ? 59.230 46.029 -47.843 1.00 81.50 80 PHE A N 1
ATOM 620 C CA . PHE A 1 80 ? 60.608 46.545 -47.756 1.00 81.50 80 PHE A CA 1
ATOM 621 C C . PHE A 1 80 ? 60.704 48.080 -47.789 1.00 81.50 80 PHE A C 1
ATOM 623 O O . PHE A 1 80 ? 61.721 48.636 -48.205 1.00 81.50 80 PHE A O 1
ATOM 630 N N . ASN A 1 81 ? 59.651 48.766 -47.344 1.00 83.31 81 ASN A N 1
ATOM 631 C CA . ASN A 1 81 ? 59.627 50.221 -47.215 1.00 83.31 81 ASN A CA 1
ATOM 632 C C . ASN A 1 81 ? 60.614 50.752 -46.150 1.00 83.31 81 ASN A C 1
ATOM 634 O O . ASN A 1 81 ? 61.121 50.019 -45.294 1.00 83.31 81 ASN A O 1
ATOM 638 N N . ASP A 1 82 ? 60.877 52.060 -46.183 1.00 77.88 82 ASP A N 1
ATOM 639 C CA . ASP A 1 82 ? 61.826 52.722 -45.274 1.00 77.88 82 ASP A CA 1
ATOM 640 C C . ASP A 1 82 ? 61.428 52.630 -43.797 1.00 77.88 82 ASP A C 1
ATOM 642 O O . ASP A 1 82 ? 62.299 52.551 -42.932 1.00 77.88 82 ASP A O 1
ATOM 646 N N . SER A 1 83 ? 60.127 52.565 -43.497 1.00 81.75 83 SER A N 1
ATOM 647 C CA . SER A 1 83 ? 59.626 52.435 -42.125 1.00 81.75 83 SER A CA 1
ATOM 648 C C . SER A 1 83 ? 60.019 51.088 -41.509 1.00 81.75 83 SER A C 1
ATOM 650 O O . SER A 1 83 ? 60.583 51.046 -40.414 1.00 81.75 83 SER A O 1
ATOM 652 N N . ASN A 1 84 ? 59.826 49.990 -42.246 1.00 82.69 84 ASN A N 1
ATOM 653 C CA . ASN A 1 84 ? 60.212 48.647 -41.811 1.00 82.69 84 ASN A CA 1
ATOM 654 C C . ASN A 1 84 ? 61.738 48.493 -41.698 1.00 82.69 84 ASN A C 1
ATOM 656 O O . ASN A 1 84 ? 62.225 47.839 -40.773 1.00 82.69 84 ASN A O 1
ATOM 660 N N . ARG A 1 85 ? 62.510 49.132 -42.588 1.00 82.56 85 ARG A N 1
ATOM 661 C CA . ARG A 1 85 ? 63.983 49.151 -42.511 1.00 82.56 85 ARG A CA 1
ATOM 662 C C . ARG A 1 85 ? 64.477 49.914 -41.278 1.00 82.56 85 ARG A C 1
ATOM 664 O O . ARG A 1 85 ? 65.247 49.362 -40.493 1.00 82.56 85 ARG A O 1
ATOM 671 N N . ALA A 1 86 ? 63.957 51.118 -41.036 1.00 81.94 86 ALA A N 1
ATOM 672 C CA . ALA A 1 86 ? 64.256 51.893 -39.831 1.00 81.94 86 ALA A CA 1
ATOM 673 C C . ALA A 1 86 ? 63.835 51.163 -38.538 1.00 81.94 86 ALA A C 1
ATOM 675 O O . ALA A 1 86 ? 64.534 51.244 -37.525 1.00 81.94 86 ALA A O 1
ATOM 676 N N . TRP A 1 87 ? 62.729 50.409 -38.570 1.00 85.94 87 TRP A N 1
ATOM 677 C CA . TRP A 1 87 ? 62.284 49.587 -37.443 1.00 85.94 87 TRP A CA 1
ATOM 678 C C . TRP A 1 87 ? 63.279 48.462 -37.117 1.00 85.94 87 TRP A C 1
ATOM 680 O O . TRP A 1 87 ? 63.656 48.326 -35.953 1.00 85.94 87 TRP A O 1
ATOM 690 N N . VAL A 1 88 ? 63.774 47.708 -38.112 1.00 83.25 88 VAL A N 1
ATOM 691 C CA . VAL A 1 88 ? 64.782 46.650 -37.874 1.00 83.25 88 VAL A CA 1
ATOM 692 C C . VAL A 1 88 ? 66.076 47.242 -37.302 1.00 83.25 88 VAL A C 1
ATOM 694 O O . VAL A 1 88 ? 66.574 46.732 -36.299 1.00 83.25 88 VAL A O 1
ATOM 697 N N . ALA A 1 89 ? 66.571 48.357 -37.859 1.00 82.75 89 ALA A N 1
ATOM 698 C CA . ALA A 1 89 ? 67.750 49.060 -37.337 1.00 82.75 89 ALA A CA 1
ATOM 699 C C . ALA A 1 89 ? 67.581 49.472 -35.863 1.00 82.75 89 ALA A C 1
ATOM 701 O O . ALA A 1 89 ? 68.479 49.287 -35.040 1.00 82.75 89 ALA A O 1
ATOM 702 N N . ARG A 1 90 ? 66.406 50.011 -35.509 1.00 84.94 90 ARG A N 1
ATOM 703 C CA . ARG A 1 90 ? 66.086 50.445 -34.144 1.00 84.94 90 ARG A CA 1
ATOM 704 C C . ARG A 1 90 ? 66.080 49.276 -33.154 1.00 84.94 90 ARG A C 1
ATOM 706 O O . ARG A 1 90 ? 66.750 49.361 -32.130 1.00 84.94 90 ARG A O 1
ATOM 713 N N . ILE A 1 91 ? 65.408 48.167 -33.478 1.00 85.31 91 ILE A N 1
ATOM 714 C CA . ILE A 1 91 ? 65.390 46.981 -32.604 1.00 85.31 91 ILE A CA 1
ATOM 715 C C . ILE A 1 91 ? 66.796 46.374 -32.465 1.00 85.31 91 ILE A C 1
ATOM 717 O O . ILE A 1 91 ? 67.178 45.982 -31.364 1.00 85.31 91 ILE A O 1
ATOM 721 N N . CYS A 1 92 ? 67.612 46.350 -33.526 1.00 84.00 92 CYS A N 1
ATOM 722 C CA . CYS A 1 92 ? 69.011 45.917 -33.433 1.00 84.00 92 CYS A CA 1
ATOM 723 C C . CYS A 1 92 ? 69.846 46.795 -32.484 1.00 84.00 92 CYS A C 1
ATOM 725 O O . CYS A 1 92 ? 70.613 46.251 -31.688 1.00 84.00 92 CYS A O 1
ATOM 727 N N . ARG A 1 93 ? 69.670 48.124 -32.510 1.00 82.81 93 ARG A N 1
ATOM 728 C CA . ARG A 1 93 ? 70.321 49.043 -31.557 1.00 82.81 93 ARG A CA 1
ATOM 729 C C . ARG A 1 93 ? 69.870 48.810 -30.115 1.00 82.81 93 ARG A C 1
ATOM 731 O O . ARG A 1 93 ? 70.697 48.850 -29.212 1.00 82.81 93 ARG A O 1
ATOM 738 N N . GLU A 1 94 ? 68.596 48.507 -29.887 1.00 82.00 94 GLU A N 1
ATOM 739 C CA . GLU A 1 94 ? 68.074 48.218 -28.544 1.00 82.00 94 GLU A CA 1
ATOM 740 C C . GLU A 1 94 ? 68.531 46.843 -28.015 1.00 82.00 94 GLU A C 1
ATOM 742 O O . GLU A 1 94 ? 68.876 46.721 -26.840 1.00 82.00 94 GLU A O 1
ATOM 747 N N . VAL A 1 95 ? 68.649 45.819 -28.873 1.00 83.50 95 VAL A N 1
ATOM 748 C CA . VAL A 1 95 ? 69.303 44.544 -28.510 1.00 83.50 95 VAL A CA 1
ATOM 749 C C . VAL A 1 95 ? 70.783 44.766 -28.170 1.00 83.50 95 VAL A C 1
ATOM 751 O O . VAL A 1 95 ? 71.260 44.228 -27.172 1.00 83.50 95 VAL A O 1
ATOM 754 N N . ALA A 1 96 ? 71.502 45.588 -28.943 1.00 81.25 96 ALA A N 1
ATOM 755 C CA . ALA A 1 96 ? 72.888 45.954 -28.645 1.00 81.25 96 ALA A CA 1
ATOM 756 C C . ALA A 1 96 ? 73.013 46.692 -27.298 1.00 81.25 96 ALA A C 1
ATOM 758 O O . ALA A 1 96 ? 73.844 46.315 -26.476 1.00 81.25 96 ALA A O 1
ATOM 759 N N . ALA A 1 97 ? 72.142 47.667 -27.019 1.00 81.19 97 ALA A N 1
ATOM 760 C CA . ALA A 1 97 ? 72.110 48.378 -25.740 1.00 81.19 97 ALA A CA 1
ATOM 761 C C . ALA A 1 97 ? 71.831 47.438 -24.551 1.00 81.19 97 ALA A C 1
ATOM 763 O O . ALA A 1 97 ? 72.504 47.530 -23.524 1.00 81.19 97 ALA A O 1
ATOM 764 N N . ASN A 1 98 ? 70.906 46.485 -24.703 1.00 80.56 98 ASN A N 1
ATOM 765 C CA . ASN A 1 98 ? 70.628 45.471 -23.683 1.00 80.56 98 ASN A CA 1
ATOM 766 C C . ASN A 1 98 ? 71.831 44.535 -23.443 1.00 80.56 98 ASN A C 1
ATOM 768 O O . ASN A 1 98 ? 72.114 44.188 -22.296 1.00 80.56 98 ASN A O 1
ATOM 772 N N . LEU A 1 99 ? 72.585 44.171 -24.489 1.00 80.00 99 LEU A N 1
ATOM 773 C CA . LEU A 1 99 ? 73.846 43.427 -24.355 1.00 80.00 99 LEU A CA 1
ATOM 774 C C . LEU A 1 99 ? 74.931 44.253 -23.638 1.00 80.00 99 LEU A C 1
ATOM 776 O O . LEU A 1 99 ? 75.617 43.726 -22.764 1.00 80.00 99 LEU A O 1
ATOM 780 N N . THR A 1 100 ? 75.057 45.548 -23.935 1.00 77.56 100 THR A N 1
ATOM 781 C CA . THR A 1 100 ? 75.983 46.463 -23.236 1.00 77.56 100 THR A CA 1
ATOM 782 C C . THR A 1 100 ? 75.599 46.661 -21.764 1.00 77.56 100 THR A C 1
ATOM 784 O O . THR A 1 100 ? 76.466 46.717 -20.893 1.00 77.56 100 THR A O 1
ATOM 787 N N . GLY A 1 101 ? 74.303 46.681 -21.440 1.00 72.50 101 GLY A N 1
ATOM 788 C CA . GLY A 1 101 ? 73.827 46.660 -20.053 1.00 72.50 101 GLY A CA 1
ATOM 789 C C . GLY A 1 101 ? 74.266 45.397 -19.302 1.00 72.50 101 GLY A C 1
ATOM 790 O O . GLY A 1 101 ? 74.741 45.481 -18.171 1.00 72.50 101 GLY A O 1
ATOM 791 N N . LEU A 1 102 ? 74.200 44.229 -19.951 1.00 69.75 102 LEU A N 1
ATOM 792 C CA . LEU A 1 102 ? 74.673 42.960 -19.383 1.00 69.75 102 LEU A CA 1
ATOM 793 C C . LEU A 1 102 ? 76.206 42.904 -19.219 1.00 69.75 102 LEU A C 1
ATOM 795 O O . LEU A 1 102 ? 76.690 42.257 -18.287 1.00 69.75 102 LEU A O 1
ATOM 799 N N . SER A 1 103 ? 76.982 43.616 -20.049 1.00 62.25 103 SER A N 1
ATOM 800 C CA . SER A 1 103 ? 78.455 43.622 -19.953 1.00 62.25 103 SER A CA 1
ATOM 801 C C . SER A 1 103 ? 78.991 44.266 -18.672 1.00 62.25 103 SER A C 1
ATOM 803 O O . SER A 1 103 ? 80.141 44.031 -18.308 1.00 62.25 103 SER A O 1
ATOM 805 N N . HIS A 1 104 ? 78.177 45.070 -17.980 1.00 62.91 104 HIS A N 1
ATOM 806 C CA . HIS A 1 104 ? 78.541 45.683 -16.700 1.00 62.91 104 HIS A CA 1
ATOM 807 C C . HIS A 1 104 ? 78.649 44.654 -15.556 1.00 62.91 104 HIS A C 1
ATOM 809 O O . HIS A 1 104 ? 79.242 44.959 -14.525 1.00 62.91 104 HIS A O 1
ATOM 815 N N . ALA A 1 105 ? 78.101 43.443 -15.731 1.00 60.38 105 ALA A N 1
ATOM 816 C CA . ALA A 1 105 ? 78.167 42.363 -14.744 1.00 60.38 105 ALA A CA 1
ATOM 817 C C . ALA A 1 105 ? 79.249 41.308 -15.054 1.00 60.38 105 ALA A C 1
ATOM 819 O O . ALA A 1 105 ? 79.862 40.780 -14.127 1.00 60.38 105 ALA A O 1
ATOM 820 N N . GLN A 1 106 ? 79.490 40.988 -16.332 1.00 58.53 106 GLN A N 1
ATOM 821 C CA . GLN A 1 106 ? 80.509 40.026 -16.782 1.00 58.53 106 GLN A CA 1
ATOM 822 C C . GLN A 1 106 ? 81.051 40.394 -18.172 1.00 58.53 106 GLN A C 1
ATOM 824 O O . GLN A 1 106 ? 80.289 40.753 -19.066 1.00 58.53 106 GLN A O 1
ATOM 829 N N . SER A 1 107 ? 82.362 40.236 -18.380 1.00 65.25 107 SER A N 1
ATOM 830 C CA . SER A 1 107 ? 83.016 40.380 -19.688 1.00 65.25 107 SER A CA 1
ATOM 831 C C . SER A 1 107 ? 84.182 39.382 -19.812 1.00 65.25 107 SER A C 1
ATOM 833 O O . SER A 1 107 ? 84.991 39.315 -18.883 1.00 65.25 107 SER A O 1
ATOM 835 N N . PRO A 1 108 ? 84.303 38.604 -20.910 1.00 64.06 108 PRO A N 1
ATOM 836 C CA . PRO A 1 108 ? 83.383 38.537 -22.050 1.00 64.06 108 PRO A CA 1
ATOM 837 C C . PRO A 1 108 ? 82.028 37.921 -21.666 1.00 64.06 108 PRO A C 1
ATOM 839 O O . PRO A 1 108 ? 81.962 37.015 -20.834 1.00 64.06 108 PRO A O 1
ATOM 842 N N . ILE A 1 109 ? 80.943 38.392 -22.285 1.00 75.44 109 ILE A N 1
ATOM 843 C CA . ILE A 1 109 ? 79.610 37.824 -22.046 1.00 75.44 109 ILE A CA 1
ATOM 844 C C . ILE A 1 109 ? 79.529 36.479 -22.768 1.00 75.44 109 ILE A C 1
ATOM 846 O O . ILE A 1 109 ? 79.698 36.421 -23.985 1.00 75.44 109 ILE A O 1
ATOM 850 N N . ARG A 1 110 ? 79.233 35.404 -22.037 1.00 78.19 110 ARG A N 1
ATOM 851 C CA . ARG A 1 110 ? 78.955 34.082 -22.611 1.00 78.19 110 ARG A CA 1
ATOM 852 C C . ARG A 1 110 ? 77.452 33.842 -22.619 1.00 78.19 110 ARG A C 1
ATOM 854 O O . ARG A 1 110 ? 76.852 33.708 -21.556 1.00 78.19 110 ARG A O 1
ATOM 861 N N . LEU A 1 111 ? 76.848 33.793 -23.804 1.00 75.69 111 LEU A N 1
ATOM 862 C CA . LEU A 1 111 ? 75.418 33.528 -23.975 1.00 75.69 111 LEU A CA 1
ATOM 863 C C . LEU A 1 111 ? 75.211 32.224 -24.733 1.00 75.69 111 LEU A C 1
ATOM 865 O O . LEU A 1 111 ? 75.793 32.012 -25.792 1.00 75.69 111 LEU A O 1
ATOM 869 N N . THR A 1 112 ? 74.323 31.368 -24.240 1.00 77.75 112 THR A N 1
ATOM 870 C CA . THR A 1 112 ? 73.779 30.292 -25.074 1.00 77.75 112 THR A CA 1
ATOM 871 C C . THR A 1 112 ? 72.878 30.874 -26.156 1.00 77.75 112 THR A C 1
ATOM 873 O O . THR A 1 112 ? 72.229 31.908 -25.966 1.00 77.75 112 THR A O 1
ATOM 876 N N . LEU A 1 113 ? 72.768 30.165 -27.280 1.00 71.88 113 LEU A N 1
ATOM 877 C CA . LEU A 1 113 ? 71.853 30.532 -28.360 1.00 71.88 113 LEU A CA 1
ATOM 878 C C . LEU A 1 113 ? 70.414 30.753 -27.842 1.00 71.88 113 LEU A C 1
ATOM 880 O O . LEU A 1 113 ? 69.769 31.721 -28.230 1.00 71.88 113 LEU A O 1
ATOM 884 N N . ASN A 1 114 ? 69.933 29.936 -26.895 1.00 71.50 114 ASN A N 1
ATOM 885 C CA . ASN A 1 114 ? 68.616 30.121 -26.268 1.00 71.50 114 ASN A CA 1
ATOM 886 C C . ASN A 1 114 ? 68.475 31.466 -25.534 1.00 71.50 114 ASN A C 1
ATOM 888 O O . ASN A 1 114 ? 67.487 32.161 -25.763 1.00 71.50 114 ASN A O 1
ATOM 892 N N . GLN A 1 115 ? 69.462 31.861 -24.722 1.00 74.12 115 GLN A N 1
ATOM 893 C CA . GLN A 1 115 ? 69.447 33.141 -23.998 1.00 74.12 115 GLN A CA 1
ATOM 894 C C . GLN A 1 115 ? 69.466 34.346 -24.952 1.00 74.12 115 GLN A C 1
ATOM 896 O O . GLN A 1 115 ? 68.817 35.353 -24.678 1.00 74.12 115 GLN A O 1
ATOM 901 N N . LEU A 1 116 ? 70.142 34.239 -26.104 1.00 80.25 116 LEU A N 1
ATOM 902 C CA . LEU A 1 116 ? 70.074 35.271 -27.144 1.00 80.25 116 LEU A CA 1
ATOM 903 C C . LEU A 1 116 ? 68.654 35.396 -27.729 1.00 80.25 116 LEU A C 1
ATOM 905 O O . LEU A 1 116 ? 68.149 36.510 -27.861 1.00 80.25 116 LEU A O 1
ATOM 909 N N . TYR A 1 117 ? 67.985 34.281 -28.053 1.00 79.31 117 TYR A N 1
ATOM 910 C CA . TYR A 1 117 ? 66.597 34.325 -28.542 1.00 79.31 117 TYR A CA 1
ATOM 911 C C . TYR A 1 117 ? 65.626 34.886 -27.494 1.00 79.31 117 TYR A C 1
ATOM 913 O O . TYR A 1 117 ? 64.682 35.574 -27.871 1.00 79.31 117 TYR A O 1
ATOM 921 N N . GLU A 1 118 ? 65.856 34.642 -26.202 1.00 76.75 118 GLU A N 1
ATOM 922 C CA . GLU A 1 118 ? 65.058 35.224 -25.114 1.00 76.75 118 GLU A CA 1
ATOM 923 C C . GLU A 1 118 ? 65.283 36.726 -24.951 1.00 76.75 118 GLU A C 1
ATOM 925 O O . GLU A 1 118 ? 64.318 37.464 -24.765 1.00 76.75 118 GLU A O 1
ATOM 930 N N . LEU A 1 119 ? 66.525 37.198 -25.088 1.00 80.38 119 LEU A N 1
ATOM 931 C CA . LEU A 1 119 ? 66.830 38.628 -25.080 1.00 80.38 119 LEU A CA 1
ATOM 932 C C . LEU A 1 119 ? 66.146 39.348 -26.251 1.00 80.38 119 LEU A C 1
ATOM 934 O O . LEU A 1 119 ? 65.554 40.407 -26.062 1.00 80.38 119 LEU A O 1
ATOM 938 N N . ILE A 1 120 ? 66.167 38.742 -27.444 1.00 82.69 120 ILE A N 1
ATOM 939 C CA . ILE A 1 120 ? 65.472 39.260 -28.631 1.00 82.69 120 ILE A CA 1
ATOM 940 C C . ILE A 1 120 ? 63.944 39.218 -28.442 1.00 82.69 120 ILE A C 1
ATOM 942 O O . ILE A 1 120 ? 63.270 40.192 -28.774 1.00 82.69 120 ILE A O 1
ATOM 946 N N . GLU A 1 121 ? 63.382 38.129 -27.901 1.00 80.69 121 GLU A N 1
ATOM 947 C CA . GLU A 1 121 ? 61.946 38.026 -27.594 1.00 80.69 121 GLU A CA 1
ATOM 948 C C . GLU A 1 121 ? 61.518 39.119 -26.606 1.00 80.69 121 GLU A C 1
ATOM 950 O O . GLU A 1 121 ? 60.538 39.816 -26.869 1.00 80.69 121 GLU A O 1
ATOM 955 N N . LYS A 1 122 ? 62.294 39.338 -25.537 1.00 80.75 122 LYS A N 1
ATOM 956 C CA . LYS A 1 122 ? 62.045 40.396 -24.557 1.00 80.75 122 LYS A CA 1
ATOM 957 C C . LYS A 1 122 ? 62.098 41.787 -25.192 1.00 80.75 122 LYS A C 1
ATOM 959 O O . LYS A 1 122 ? 61.126 42.524 -25.073 1.00 80.75 122 LYS A O 1
ATOM 964 N N . THR A 1 123 ? 63.154 42.125 -25.941 1.00 81.50 123 THR A N 1
ATOM 965 C CA . THR A 1 123 ? 63.244 43.430 -26.626 1.00 81.50 123 THR A CA 1
ATOM 966 C C . THR A 1 123 ? 62.067 43.654 -27.587 1.00 81.50 123 THR A C 1
ATOM 968 O O . THR A 1 123 ? 61.576 44.775 -27.708 1.00 81.50 123 THR A O 1
ATOM 971 N N . LEU A 1 124 ? 61.565 42.603 -28.249 1.00 83.75 124 LEU A N 1
ATOM 972 C CA . LEU A 1 124 ? 60.367 42.686 -29.094 1.00 83.75 124 LEU A CA 1
ATOM 973 C C . LEU A 1 124 ? 59.074 42.886 -28.288 1.00 83.75 124 LEU A C 1
ATOM 975 O O . LEU A 1 124 ? 58.202 43.628 -28.740 1.00 83.75 124 LEU A O 1
ATOM 979 N N . VAL A 1 125 ? 58.935 42.252 -27.121 1.00 82.00 125 VAL A N 1
ATOM 980 C CA . VAL A 1 125 ? 57.793 42.436 -26.205 1.00 82.00 125 VAL A CA 1
ATOM 981 C C . VAL A 1 125 ? 57.783 43.849 -25.618 1.00 82.00 125 VAL A C 1
ATOM 983 O O . VAL A 1 125 ? 56.758 44.522 -25.715 1.00 82.00 125 VAL A O 1
ATOM 986 N N . ASP A 1 126 ? 58.927 44.342 -25.134 1.00 80.25 126 ASP A N 1
ATOM 987 C CA . ASP A 1 126 ? 59.099 45.710 -24.617 1.00 80.25 126 ASP A CA 1
ATOM 988 C C . ASP A 1 126 ? 58.741 46.771 -25.689 1.00 80.25 126 ASP A C 1
ATOM 990 O O . ASP A 1 126 ? 58.227 47.847 -25.386 1.00 80.25 126 ASP A O 1
ATOM 994 N N . ASN A 1 127 ? 58.914 46.428 -26.973 1.00 81.12 127 ASN A N 1
ATOM 995 C CA . ASN A 1 127 ? 58.522 47.223 -28.144 1.00 81.12 127 ASN A CA 1
ATOM 996 C C . ASN A 1 127 ? 57.097 46.962 -28.667 1.00 81.12 127 ASN A C 1
ATOM 998 O O . ASN A 1 127 ? 56.790 47.287 -29.819 1.00 81.12 127 ASN A O 1
ATOM 1002 N N . ASN A 1 128 ? 56.225 46.331 -27.878 1.00 78.38 128 ASN A N 1
ATOM 1003 C CA . ASN A 1 128 ? 54.856 45.951 -28.255 1.00 78.38 128 ASN A CA 1
ATOM 1004 C C . ASN A 1 128 ? 54.741 45.132 -29.564 1.00 78.38 128 ASN A C 1
ATOM 1006 O O . ASN A 1 128 ? 53.696 45.091 -30.216 1.00 78.38 128 ASN A O 1
ATOM 1010 N N . SER A 1 129 ? 55.810 44.442 -29.964 1.00 81.56 129 SER A N 1
ATOM 1011 C CA . SER A 1 129 ? 55.953 43.771 -31.264 1.00 81.56 129 SER A CA 1
ATOM 1012 C C . SER A 1 129 ? 55.674 42.261 -31.181 1.00 81.56 129 SER A C 1
ATOM 1014 O O . SER A 1 129 ? 56.350 41.431 -31.797 1.00 81.56 129 SER A O 1
ATOM 1016 N N . TYR A 1 130 ? 54.621 41.902 -30.436 1.00 79.75 130 TYR A N 1
ATOM 1017 C CA . TYR A 1 130 ? 54.237 40.531 -30.059 1.00 79.75 130 TYR A CA 1
ATOM 1018 C C . TYR A 1 130 ? 54.108 39.552 -31.241 1.00 79.75 130 TYR A C 1
ATOM 1020 O O . TYR A 1 130 ? 54.476 38.383 -31.125 1.00 79.75 130 TYR A O 1
ATOM 1028 N N . PHE A 1 131 ? 53.624 40.003 -32.404 1.00 77.38 131 PHE A N 1
ATOM 1029 C CA . PHE A 1 131 ? 53.485 39.145 -33.591 1.00 77.38 131 PHE A CA 1
ATOM 1030 C C . PHE A 1 131 ? 54.836 38.773 -34.224 1.00 77.38 131 PHE A C 1
ATOM 1032 O O . PHE A 1 131 ? 54.988 37.656 -34.723 1.00 77.38 131 PHE A O 1
ATOM 1039 N N . VAL A 1 132 ? 55.834 39.661 -34.160 1.00 81.31 132 VAL A N 1
ATOM 1040 C CA . VAL A 1 132 ? 57.194 39.375 -34.649 1.00 81.31 132 VAL A CA 1
ATOM 1041 C C . VAL A 1 132 ? 57.902 38.422 -33.685 1.00 81.31 132 VAL A C 1
ATOM 1043 O O . VAL A 1 132 ? 58.471 37.426 -34.134 1.00 81.31 132 VAL A O 1
ATOM 1046 N N . ALA A 1 133 ? 57.755 38.634 -32.370 1.00 79.94 133 ALA A N 1
ATOM 1047 C CA . ALA A 1 133 ? 58.196 37.688 -31.340 1.00 79.94 133 ALA A CA 1
ATOM 1048 C C . ALA A 1 133 ? 57.579 36.290 -31.551 1.00 79.94 133 ALA A C 1
ATOM 1050 O O . ALA A 1 133 ? 58.279 35.276 -31.553 1.00 79.94 133 ALA A O 1
ATOM 1051 N N . LYS A 1 134 ? 56.278 36.228 -31.856 1.00 78.62 134 LYS A N 1
ATOM 1052 C CA . LYS A 1 134 ? 55.569 34.982 -32.179 1.00 78.62 134 LYS A CA 1
ATOM 1053 C C . LYS A 1 134 ? 56.097 34.307 -33.454 1.00 78.62 134 LYS A C 1
ATOM 1055 O O . LYS A 1 134 ? 56.255 33.087 -33.465 1.00 78.62 134 LYS A O 1
ATOM 1060 N N . SER A 1 135 ? 56.421 35.060 -34.511 1.00 81.31 135 SER A N 1
ATOM 1061 C CA . SER A 1 135 ? 57.047 34.491 -35.718 1.00 81.31 135 SER A CA 1
ATOM 1062 C C . SER A 1 135 ? 58.465 33.971 -35.464 1.00 81.31 135 SER A C 1
ATOM 1064 O O . SER A 1 135 ? 58.850 32.958 -36.050 1.00 81.31 135 SER A O 1
ATOM 1066 N N . LEU A 1 136 ? 59.240 34.657 -34.622 1.00 80.94 136 LEU A N 1
ATOM 1067 C CA . LEU A 1 136 ? 60.587 34.262 -34.210 1.00 80.94 136 LEU A CA 1
ATOM 1068 C C . LEU A 1 136 ? 60.544 32.945 -33.414 1.00 80.94 136 LEU A C 1
ATOM 1070 O O . LEU A 1 136 ? 61.282 32.007 -33.723 1.00 80.94 136 LEU A O 1
ATOM 1074 N N . LEU A 1 137 ? 59.594 32.823 -32.483 1.00 77.19 137 LEU A N 1
ATOM 1075 C CA . LEU A 1 137 ? 59.351 31.620 -31.686 1.00 77.19 137 LEU A CA 1
ATOM 1076 C C . LEU A 1 137 ? 58.906 30.414 -32.539 1.00 77.19 137 LEU A C 1
ATOM 1078 O O . LEU A 1 137 ? 59.407 29.307 -32.341 1.00 77.19 137 LEU A O 1
ATOM 1082 N N . LEU A 1 138 ? 58.042 30.612 -33.544 1.00 73.00 138 LEU A N 1
ATOM 1083 C CA . LEU A 1 138 ? 57.673 29.551 -34.500 1.00 73.00 138 LEU A CA 1
ATOM 1084 C C . LEU A 1 138 ? 58.879 29.048 -35.318 1.00 73.00 138 LEU A C 1
ATOM 1086 O O . LEU A 1 138 ? 58.984 27.854 -35.599 1.00 73.00 138 LEU A O 1
ATOM 1090 N N . ASN A 1 139 ? 59.813 29.934 -35.672 1.00 71.31 139 ASN A N 1
ATOM 1091 C CA . ASN A 1 139 ? 61.028 29.560 -36.399 1.00 71.31 139 ASN A CA 1
ATOM 1092 C C . ASN A 1 139 ? 62.048 28.835 -35.488 1.00 71.31 139 ASN A C 1
ATOM 1094 O O . ASN A 1 139 ? 62.682 27.866 -35.909 1.00 71.31 139 ASN A O 1
ATOM 1098 N N . ARG A 1 140 ? 62.142 29.230 -34.207 1.00 70.56 140 ARG A N 1
ATOM 1099 C CA . ARG A 1 140 ? 62.905 28.515 -33.161 1.00 70.56 140 ARG A CA 1
ATOM 1100 C C . ARG A 1 140 ? 62.373 27.088 -32.963 1.00 70.56 140 ARG A C 1
ATOM 1102 O O . ARG A 1 140 ? 63.154 26.140 -32.993 1.00 70.56 140 ARG A O 1
ATOM 1109 N N . ALA A 1 141 ? 61.050 26.919 -32.883 1.00 60.28 141 ALA A N 1
ATOM 1110 C CA . ALA A 1 141 ? 60.395 25.610 -32.784 1.00 60.28 141 ALA A CA 1
ATOM 1111 C C . ALA A 1 141 ? 60.723 24.674 -33.967 1.00 60.28 141 ALA A C 1
ATOM 1113 O O . ALA A 1 141 ? 60.903 23.471 -33.775 1.00 60.28 141 ALA A O 1
ATOM 1114 N N . ARG A 1 142 ? 60.853 25.221 -35.188 1.00 61.56 142 ARG A N 1
ATOM 1115 C CA . ARG A 1 142 ? 61.273 24.467 -36.382 1.00 61.56 142 ARG A CA 1
ATOM 1116 C C . ARG A 1 142 ? 62.707 23.941 -36.247 1.00 61.56 142 ARG A C 1
ATOM 1118 O O . ARG A 1 142 ? 62.932 22.770 -36.536 1.00 61.56 142 ARG A O 1
ATOM 1125 N N . LYS A 1 143 ? 63.657 24.758 -35.772 1.00 58.56 143 LYS A N 1
ATOM 1126 C CA . LYS A 1 143 ? 65.057 24.331 -35.568 1.00 58.56 143 LYS A CA 1
ATOM 1127 C C . LYS A 1 143 ? 65.197 23.257 -34.480 1.00 58.56 143 LYS A C 1
ATOM 1129 O O . LYS A 1 143 ? 65.906 22.283 -34.694 1.00 58.56 143 LYS A O 1
ATOM 1134 N N . ILE A 1 144 ? 64.454 23.380 -33.377 1.00 53.88 144 ILE A N 1
ATOM 1135 C CA . ILE A 1 144 ? 64.436 22.392 -32.277 1.00 53.88 144 ILE A CA 1
ATOM 1136 C C . ILE A 1 144 ? 64.006 20.990 -32.754 1.00 53.88 144 ILE A C 1
ATOM 1138 O O . ILE A 1 144 ? 64.434 19.989 -32.193 1.00 53.88 144 ILE A O 1
ATOM 1142 N N . SER A 1 145 ? 63.201 20.882 -33.818 1.00 49.94 145 SER A N 1
ATOM 1143 C CA . SER A 1 145 ? 62.761 19.576 -34.345 1.00 49.94 145 SER A CA 1
ATOM 1144 C C . SER A 1 145 ? 63.863 18.722 -34.995 1.00 49.94 145 SER A C 1
ATOM 1146 O O . SER A 1 145 ? 63.614 17.554 -35.292 1.00 49.94 145 SER A O 1
ATOM 1148 N N . ILE A 1 146 ? 65.052 19.291 -35.222 1.00 44.25 146 ILE A N 1
ATOM 1149 C CA . ILE A 1 146 ? 66.167 18.657 -35.943 1.00 44.25 146 ILE A CA 1
ATOM 1150 C C . ILE A 1 146 ? 67.157 17.974 -34.978 1.00 44.25 146 ILE A C 1
ATOM 1152 O O . ILE A 1 146 ? 67.884 17.071 -35.388 1.00 44.25 146 ILE A O 1
ATOM 1156 N N . ASP A 1 147 ? 67.149 18.342 -33.695 1.00 44.62 147 ASP A N 1
ATOM 1157 C CA . ASP A 1 147 ? 68.112 17.858 -32.700 1.00 44.62 147 ASP A CA 1
ATOM 1158 C C . ASP A 1 147 ? 67.704 16.472 -32.153 1.00 44.62 147 ASP A C 1
ATOM 1160 O O . ASP A 1 147 ? 66.941 16.341 -31.192 1.00 44.62 147 ASP A O 1
ATOM 1164 N N . ARG A 1 148 ? 68.131 15.411 -32.853 1.00 46.41 148 ARG A N 1
ATOM 1165 C CA . ARG A 1 148 ? 67.731 14.019 -32.570 1.00 46.41 148 ARG A CA 1
ATOM 1166 C C . ARG A 1 148 ? 68.473 13.373 -31.398 1.00 46.41 148 ARG A C 1
ATOM 1168 O O . ARG A 1 148 ? 67.935 12.428 -30.825 1.00 46.41 148 ARG A O 1
ATOM 1175 N N . ASP A 1 149 ? 69.647 13.869 -31.015 1.00 41.84 149 ASP A N 1
ATOM 1176 C CA . ASP A 1 149 ? 70.530 13.150 -30.083 1.00 41.84 149 ASP A CA 1
ATOM 1177 C C . ASP A 1 149 ? 70.193 13.406 -28.605 1.00 41.84 149 ASP A C 1
ATOM 1179 O O . ASP A 1 149 ? 70.311 12.505 -27.773 1.00 41.84 149 ASP A O 1
ATOM 1183 N N . ALA A 1 150 ? 69.628 14.572 -28.270 1.00 43.91 150 ALA A N 1
ATOM 1184 C CA . ALA A 1 150 ? 69.107 14.855 -26.925 1.00 43.91 150 ALA A CA 1
ATOM 1185 C C . ALA A 1 150 ? 67.896 13.976 -26.528 1.00 43.91 150 ALA A C 1
ATOM 1187 O O . ALA A 1 150 ? 67.477 13.962 -25.370 1.00 43.91 150 ALA A O 1
ATOM 1188 N N . ALA A 1 151 ? 67.313 13.240 -27.480 1.00 44.56 151 ALA A N 1
ATOM 1189 C CA . ALA A 1 151 ? 66.113 12.433 -27.282 1.00 44.56 151 ALA A CA 1
ATOM 1190 C C . ALA A 1 151 ? 66.372 11.042 -26.664 1.00 44.56 151 ALA A C 1
ATOM 1192 O O . ALA A 1 151 ? 65.418 10.375 -26.260 1.00 44.56 151 ALA A O 1
ATOM 1193 N N . ALA A 1 152 ? 67.632 10.598 -26.585 1.00 44.16 152 ALA A N 1
ATOM 1194 C CA . ALA A 1 152 ? 67.993 9.239 -26.168 1.00 44.16 152 ALA A CA 1
ATOM 1195 C C . ALA A 1 152 ? 67.853 8.968 -24.653 1.00 44.16 152 ALA A C 1
ATOM 1197 O O . ALA A 1 152 ? 67.829 7.810 -24.239 1.00 44.16 152 ALA A O 1
ATOM 1198 N N . THR A 1 153 ? 67.758 10.012 -23.821 1.00 48.03 153 THR A N 1
ATOM 1199 C CA . THR A 1 153 ? 67.974 9.910 -22.363 1.00 48.03 153 THR A CA 1
ATOM 1200 C C . THR A 1 153 ? 66.703 9.966 -21.505 1.00 48.03 153 THR A C 1
ATOM 1202 O O . THR A 1 153 ? 66.803 9.876 -20.283 1.00 48.03 153 THR A O 1
ATOM 1205 N N . SER A 1 154 ? 65.504 10.123 -22.089 1.00 52.56 154 SER A N 1
ATOM 1206 C CA . SER A 1 154 ? 64.248 10.145 -21.313 1.00 52.56 154 SER A CA 1
ATOM 1207 C C . SER A 1 154 ? 63.513 8.801 -21.351 1.00 52.56 154 SER A C 1
ATOM 1209 O O . SER A 1 154 ? 63.209 8.259 -22.412 1.00 52.56 154 SER A O 1
ATOM 1211 N N . THR A 1 155 ? 63.200 8.265 -20.169 1.00 59.78 155 THR A N 1
ATOM 1212 C CA . THR A 1 155 ? 62.413 7.031 -19.995 1.00 59.78 155 THR A CA 1
ATOM 1213 C C . THR A 1 155 ? 60.917 7.224 -20.262 1.00 59.78 155 THR A C 1
ATOM 1215 O O . THR A 1 155 ? 60.212 6.244 -20.490 1.00 59.78 155 THR A O 1
ATOM 1218 N N . LEU A 1 156 ? 60.435 8.471 -20.248 1.00 69.81 156 LEU A N 1
ATOM 1219 C CA . LEU A 1 156 ? 59.022 8.827 -20.357 1.00 69.81 156 LEU A CA 1
ATOM 1220 C C . LEU A 1 156 ? 58.634 9.143 -21.808 1.00 69.81 156 LEU A C 1
ATOM 1222 O O . LEU A 1 156 ? 59.263 9.967 -22.481 1.00 69.81 156 LEU A O 1
ATOM 1226 N N . ARG A 1 157 ? 57.577 8.486 -22.292 1.00 77.88 157 ARG A N 1
ATOM 1227 C CA . ARG A 1 157 ? 57.110 8.578 -23.679 1.00 77.88 157 ARG A CA 1
ATOM 1228 C C . ARG A 1 157 ? 55.703 9.170 -23.765 1.00 77.88 157 ARG A C 1
ATOM 1230 O O . ARG A 1 157 ? 54.856 8.930 -22.913 1.00 77.88 157 ARG A O 1
ATOM 1237 N N . VAL A 1 158 ? 55.447 9.924 -24.828 1.00 76.00 158 VAL A N 1
ATOM 1238 C CA . VAL A 1 158 ? 54.166 10.580 -25.106 1.00 76.00 158 VAL A CA 1
ATOM 1239 C C . VAL A 1 158 ? 53.481 9.898 -26.280 1.00 76.00 158 VAL A C 1
ATOM 1241 O O . VAL A 1 158 ? 54.061 9.794 -27.364 1.00 76.00 158 VAL A O 1
ATOM 1244 N N . ILE A 1 159 ? 52.235 9.478 -26.083 1.00 74.81 159 ILE A N 1
ATOM 1245 C CA . ILE A 1 159 ? 51.381 8.951 -27.151 1.00 74.81 159 ILE A CA 1
ATOM 1246 C C . ILE A 1 159 ? 50.723 10.141 -27.860 1.00 74.81 159 ILE A C 1
ATOM 1248 O O . ILE A 1 159 ? 49.990 10.920 -27.247 1.00 74.81 159 ILE A O 1
ATOM 1252 N N . ARG A 1 160 ? 51.015 10.319 -29.154 1.00 72.88 160 ARG A N 1
ATOM 1253 C CA . ARG A 1 160 ? 50.349 11.319 -30.002 1.00 72.88 160 ARG A CA 1
ATOM 1254 C C . ARG A 1 160 ? 48.966 10.835 -30.442 1.00 72.88 160 ARG A C 1
ATOM 1256 O O . ARG A 1 160 ? 48.709 9.643 -30.517 1.00 72.88 160 ARG A O 1
ATOM 1263 N N . ARG A 1 161 ? 48.135 11.785 -30.886 1.00 67.31 161 ARG A N 1
ATOM 1264 C CA . ARG A 1 161 ? 46.772 11.571 -31.424 1.00 67.31 161 ARG A CA 1
ATOM 1265 C C . ARG A 1 161 ? 46.686 10.641 -32.648 1.00 67.31 161 ARG A C 1
ATOM 1267 O O . ARG A 1 161 ? 45.597 10.230 -33.011 1.00 67.31 161 ARG A O 1
ATOM 1274 N N . ASN A 1 162 ? 47.811 10.353 -33.303 1.00 58.88 162 ASN A N 1
ATOM 1275 C CA . ASN A 1 162 ? 47.940 9.405 -34.415 1.00 58.88 162 ASN A CA 1
ATOM 1276 C C . ASN A 1 162 ? 48.583 8.071 -33.973 1.00 58.88 162 ASN A C 1
ATOM 1278 O O . ASN A 1 162 ? 49.222 7.400 -34.778 1.00 58.88 162 ASN A O 1
ATOM 1282 N N . ASN A 1 163 ? 48.504 7.744 -32.678 1.00 59.94 163 ASN A N 1
ATOM 1283 C CA . ASN A 1 163 ? 49.123 6.595 -32.004 1.00 59.94 163 ASN A CA 1
ATOM 1284 C C . ASN A 1 163 ? 50.656 6.469 -32.147 1.00 59.94 163 ASN A C 1
ATOM 1286 O O . ASN A 1 163 ? 51.247 5.503 -31.666 1.00 59.94 163 ASN A O 1
ATOM 1290 N N . GLN A 1 164 ? 51.342 7.461 -32.727 1.00 65.88 164 GLN A N 1
ATOM 1291 C CA . GLN A 1 164 ? 52.803 7.501 -32.735 1.00 65.88 164 GLN A CA 1
ATOM 1292 C C . GLN A 1 164 ? 53.341 7.858 -31.347 1.00 65.88 164 GLN A C 1
ATOM 1294 O O . GLN A 1 164 ? 53.021 8.906 -30.779 1.00 65.88 164 GLN A O 1
ATOM 1299 N N . VAL A 1 165 ? 54.224 7.011 -30.830 1.00 69.06 165 VAL A N 1
ATOM 1300 C CA . VAL A 1 165 ? 54.915 7.235 -29.560 1.00 69.06 165 VAL A CA 1
ATOM 1301 C C . VAL A 1 165 ? 56.173 8.071 -29.795 1.00 69.06 165 VAL A C 1
ATOM 1303 O O . VAL A 1 165 ? 57.014 7.714 -30.618 1.00 69.06 165 VAL A O 1
ATOM 1306 N N . VAL A 1 166 ? 56.329 9.173 -29.059 1.00 74.88 166 VAL A N 1
ATOM 1307 C CA . VAL A 1 166 ? 57.500 10.064 -29.148 1.00 74.88 166 VAL A CA 1
ATOM 1308 C C . VAL A 1 166 ? 58.099 10.359 -27.771 1.00 74.88 166 VAL A C 1
ATOM 1310 O O . VAL A 1 166 ? 57.373 10.324 -26.781 1.00 74.88 166 VAL A O 1
ATOM 1313 N N . PRO A 1 167 ? 59.405 10.660 -27.664 1.00 74.25 167 PRO A N 1
ATOM 1314 C CA . PRO A 1 167 ? 60.018 11.040 -26.391 1.00 74.25 167 PRO A CA 1
ATOM 1315 C C . PRO A 1 167 ? 59.423 12.343 -25.836 1.00 74.25 167 PRO A C 1
ATOM 1317 O O . PRO A 1 167 ? 59.029 13.238 -26.597 1.00 74.25 167 PRO A O 1
ATOM 1320 N N . TRP A 1 168 ? 59.369 12.449 -24.505 1.00 79.62 168 TRP A N 1
ATOM 1321 C CA . TRP A 1 168 ? 58.968 13.672 -23.807 1.00 79.62 168 TRP A CA 1
ATOM 1322 C C . TRP A 1 168 ? 59.897 14.846 -24.151 1.00 79.62 168 TRP A C 1
ATOM 1324 O O . TRP A 1 168 ? 61.111 14.691 -24.269 1.00 79.62 168 TRP A O 1
ATOM 1334 N N . SER A 1 169 ? 59.324 16.041 -24.315 1.00 78.38 169 SER A N 1
ATOM 1335 C CA . SER A 1 169 ? 60.072 17.255 -24.653 1.00 78.38 169 SER A CA 1
ATOM 1336 C C . SER A 1 169 ? 59.427 18.476 -24.004 1.00 78.38 169 SER A C 1
ATOM 1338 O O . SER A 1 169 ? 58.417 18.999 -24.477 1.00 78.38 169 SER A O 1
ATOM 1340 N N . GLU A 1 170 ? 60.053 18.934 -22.925 1.00 77.81 170 GLU A N 1
ATOM 1341 C CA . GLU A 1 170 ? 59.647 20.087 -22.116 1.00 77.81 170 GLU A CA 1
ATOM 1342 C C . GLU A 1 170 ? 59.499 21.376 -22.946 1.00 77.81 170 GLU A C 1
ATOM 1344 O O . GLU A 1 170 ? 58.500 22.088 -22.847 1.00 77.81 170 GLU A O 1
ATOM 1349 N N . GLN A 1 171 ? 60.428 21.609 -23.879 1.00 75.12 171 GLN A N 1
ATOM 1350 C CA . GLN A 1 171 ? 60.431 22.774 -24.772 1.00 75.12 171 GLN A CA 1
ATOM 1351 C C . GLN A 1 171 ? 59.147 22.897 -25.615 1.00 75.12 171 GLN A C 1
ATOM 1353 O O . GLN A 1 171 ? 58.742 24.004 -25.967 1.00 75.12 171 GLN A O 1
ATOM 1358 N N . LYS A 1 172 ? 58.464 21.785 -25.938 1.00 78.62 172 LYS A N 1
ATOM 1359 C CA . LYS A 1 172 ? 57.197 21.829 -26.693 1.00 78.62 172 LYS A CA 1
ATOM 1360 C C . LYS A 1 172 ? 56.037 22.371 -25.862 1.00 78.62 172 LYS A C 1
ATOM 1362 O O . LYS A 1 172 ? 55.174 23.052 -26.418 1.00 78.62 172 LYS A O 1
ATOM 1367 N N . VAL A 1 173 ? 56.027 22.091 -24.559 1.00 81.56 173 VAL A N 1
ATOM 1368 C CA . VAL A 1 173 ? 55.057 22.663 -23.616 1.00 81.56 173 VAL A CA 1
ATOM 1369 C C . VAL A 1 173 ? 55.312 24.162 -23.480 1.00 81.56 173 VAL A C 1
ATOM 1371 O O . VAL A 1 173 ? 54.395 24.957 -23.682 1.00 81.56 173 VAL A O 1
ATOM 1374 N N . GLU A 1 174 ? 56.572 24.550 -23.286 1.00 81.81 174 GLU A N 1
ATOM 1375 C CA . GLU A 1 174 ? 56.988 25.951 -23.184 1.00 81.81 174 GLU A CA 1
ATOM 1376 C C . GLU A 1 174 ? 56.566 26.786 -24.401 1.00 81.81 174 GLU A C 1
ATOM 1378 O O . GLU A 1 174 ? 55.934 27.835 -24.265 1.00 81.81 174 GLU A O 1
ATOM 1383 N N . ILE A 1 175 ? 56.844 26.279 -25.606 1.00 78.94 175 ILE A N 1
ATOM 1384 C CA . ILE A 1 175 ? 56.465 26.896 -26.883 1.00 78.94 175 ILE A CA 1
ATOM 1385 C C . ILE A 1 175 ? 54.945 27.088 -26.984 1.00 78.94 175 ILE A C 1
ATOM 1387 O O . ILE A 1 175 ? 54.493 28.144 -27.433 1.00 78.94 175 ILE A O 1
ATOM 1391 N N . ALA A 1 176 ? 54.144 26.107 -26.555 1.00 79.94 176 ALA A N 1
ATOM 1392 C CA . ALA A 1 176 ? 52.684 26.203 -26.582 1.00 79.94 176 ALA A CA 1
ATOM 1393 C C . ALA A 1 176 ? 52.148 27.252 -25.589 1.00 79.94 176 ALA A C 1
ATOM 1395 O O . ALA A 1 176 ? 51.244 28.023 -25.928 1.00 79.94 176 ALA A O 1
ATOM 1396 N N . VAL A 1 177 ? 52.729 27.326 -24.388 1.00 84.00 177 VAL A N 1
ATOM 1397 C CA . VAL A 1 177 ? 52.347 28.312 -23.369 1.00 84.00 177 VAL A CA 1
ATOM 1398 C C . VAL A 1 177 ? 52.771 29.723 -23.798 1.00 84.00 177 VAL A C 1
ATOM 1400 O O . VAL A 1 177 ? 51.901 30.591 -23.916 1.00 84.00 177 VAL A O 1
ATOM 1403 N N . ARG A 1 178 ? 54.048 29.955 -24.158 1.00 82.19 178 ARG A N 1
ATOM 1404 C CA . ARG A 1 178 ? 54.542 31.259 -24.662 1.00 82.19 178 ARG A CA 1
ATOM 1405 C C . ARG A 1 178 ? 53.715 31.768 -25.846 1.00 82.19 178 ARG A C 1
ATOM 1407 O O . ARG A 1 178 ? 53.322 32.933 -25.868 1.00 82.19 178 ARG A O 1
ATOM 1414 N N . LYS A 1 179 ? 53.372 30.894 -26.807 1.00 80.31 179 LYS A N 1
ATOM 1415 C CA . LYS A 1 179 ? 52.513 31.250 -27.953 1.00 80.31 179 LYS A CA 1
ATOM 1416 C C . LYS A 1 179 ? 51.170 31.835 -27.501 1.00 80.31 179 LYS A C 1
ATOM 1418 O O . LYS A 1 179 ? 50.665 32.757 -28.144 1.00 80.31 179 LYS A O 1
ATOM 1423 N N . THR A 1 180 ? 50.589 31.320 -26.422 1.00 80.69 180 THR A N 1
ATOM 1424 C CA . THR A 1 180 ? 49.278 31.749 -25.917 1.00 80.69 180 THR A CA 1
ATOM 1425 C C . THR A 1 180 ? 49.365 33.116 -25.232 1.00 80.69 180 THR A C 1
ATOM 1427 O O . THR A 1 180 ? 48.557 33.990 -25.541 1.00 80.69 180 THR A O 1
ATOM 1430 N N . PHE A 1 181 ? 50.404 33.363 -24.423 1.00 82.94 181 PHE A N 1
ATOM 1431 C CA . PHE A 1 181 ? 50.694 34.694 -23.861 1.00 82.94 181 PHE A CA 1
ATOM 1432 C C . PHE A 1 181 ? 50.900 35.758 -24.955 1.00 82.94 181 PHE A C 1
ATOM 1434 O O . PHE A 1 181 ? 50.210 36.779 -24.959 1.00 82.94 181 PHE A O 1
ATOM 1441 N N . LEU A 1 182 ? 51.754 35.484 -25.951 1.00 80.75 182 LEU A N 1
ATOM 1442 C CA . LEU A 1 182 ? 52.015 36.410 -27.064 1.00 80.75 182 LEU A CA 1
ATOM 1443 C C . LEU A 1 182 ? 50.771 36.672 -27.934 1.00 80.75 182 LEU A C 1
ATOM 1445 O O . LEU A 1 182 ? 50.617 37.759 -28.487 1.00 80.75 182 LEU A O 1
ATOM 1449 N N . SER A 1 183 ? 49.854 35.702 -28.042 1.00 77.38 183 SER A N 1
ATOM 1450 C CA . SER A 1 183 ? 48.575 35.873 -28.760 1.00 77.38 183 SER A CA 1
ATOM 1451 C C . SER A 1 183 ? 47.628 36.852 -28.065 1.00 77.38 183 SER A C 1
ATOM 1453 O O . SER A 1 183 ? 46.809 37.481 -28.728 1.00 77.38 183 SER A O 1
ATOM 1455 N N . LEU A 1 184 ? 47.756 36.999 -26.747 1.00 78.44 184 LEU A N 1
ATOM 1456 C CA . LEU A 1 184 ? 46.993 37.944 -25.932 1.00 78.44 184 LEU A CA 1
ATOM 1457 C C . LEU A 1 184 ? 47.729 39.274 -25.710 1.00 78.44 184 LEU A C 1
ATOM 1459 O O . LEU A 1 184 ? 47.279 40.067 -24.886 1.00 78.44 184 LEU A O 1
ATOM 1463 N N . GLN A 1 185 ? 48.841 39.512 -26.422 1.00 78.31 185 GLN A N 1
ATOM 1464 C CA . GLN A 1 185 ? 49.699 40.696 -26.267 1.00 78.31 185 GLN A CA 1
ATOM 1465 C C . GLN A 1 185 ? 50.178 40.879 -24.815 1.00 78.31 185 GLN A C 1
ATOM 1467 O O . GLN A 1 185 ? 50.076 41.954 -24.229 1.00 78.31 185 GLN A O 1
ATOM 1472 N N . ARG A 1 186 ? 50.651 39.783 -24.209 1.00 79.00 186 ARG A N 1
ATOM 1473 C CA . ARG A 1 186 ? 51.181 39.738 -22.840 1.00 79.00 186 ARG A CA 1
ATOM 1474 C C . ARG A 1 186 ? 52.614 39.221 -22.829 1.00 79.00 186 ARG A C 1
ATOM 1476 O O . ARG A 1 186 ? 53.004 38.469 -23.722 1.00 79.00 186 ARG A O 1
ATOM 1483 N N . ASP A 1 187 ? 53.349 39.595 -21.785 1.00 78.25 187 ASP A N 1
ATOM 1484 C CA . ASP A 1 187 ? 54.664 39.033 -21.476 1.00 78.25 187 ASP A CA 1
ATOM 1485 C C . ASP A 1 187 ? 54.591 37.498 -21.370 1.00 78.25 187 ASP A C 1
ATOM 1487 O O . ASP A 1 187 ? 53.672 36.943 -20.761 1.00 78.25 187 ASP A O 1
ATOM 1491 N N . SER A 1 188 ? 55.540 36.818 -22.010 1.00 81.06 188 SER A N 1
ATOM 1492 C CA . SER A 1 188 ? 55.638 35.363 -22.093 1.00 81.06 188 SER A CA 1
ATOM 1493 C C . SER A 1 188 ? 56.511 34.750 -20.990 1.00 81.06 188 SER A C 1
ATOM 1495 O O . SER A 1 188 ? 56.505 33.524 -20.848 1.00 81.06 188 SER A O 1
ATOM 1497 N N . ALA A 1 189 ? 57.207 35.556 -20.174 1.00 78.00 189 ALA A N 1
ATOM 1498 C CA . ALA A 1 189 ? 58.092 35.083 -19.104 1.00 78.00 189 ALA A CA 1
ATOM 1499 C C . ALA A 1 189 ? 57.472 34.054 -18.122 1.00 78.00 189 ALA A C 1
ATOM 1501 O O . ALA A 1 189 ? 58.165 33.087 -17.782 1.00 78.00 189 ALA A O 1
ATOM 1502 N N . PRO A 1 190 ? 56.186 34.144 -17.700 1.00 82.62 190 PRO A N 1
ATOM 1503 C CA . PRO A 1 190 ? 55.584 33.148 -16.801 1.00 82.62 190 PRO A CA 1
ATOM 1504 C C . PRO A 1 190 ? 55.519 31.721 -17.372 1.00 82.62 190 PRO A C 1
ATOM 1506 O O . PRO A 1 190 ? 55.377 30.758 -16.616 1.00 82.62 190 PRO A O 1
ATOM 1509 N N . ALA A 1 191 ? 55.653 31.554 -18.694 1.00 80.69 191 ALA A N 1
ATOM 1510 C CA . ALA A 1 191 ? 55.596 30.251 -19.354 1.00 80.69 191 ALA A CA 1
ATOM 1511 C C . ALA A 1 191 ? 56.656 29.259 -18.848 1.00 80.69 191 ALA A C 1
ATOM 1513 O O . ALA A 1 191 ? 56.388 28.057 -18.820 1.00 80.69 191 ALA A O 1
ATOM 1514 N N . ILE A 1 192 ? 57.831 29.740 -18.424 1.00 82.56 192 ILE A N 1
ATOM 1515 C CA . ILE A 1 192 ? 58.923 28.894 -17.916 1.00 82.56 192 ILE A CA 1
ATOM 1516 C C . ILE A 1 192 ? 58.506 28.215 -16.601 1.00 82.56 192 ILE A C 1
ATOM 1518 O O . ILE A 1 192 ? 58.664 27.005 -16.449 1.00 82.56 192 ILE A O 1
ATOM 1522 N N . ALA A 1 193 ? 57.916 28.974 -15.670 1.00 82.62 193 ALA A N 1
ATOM 1523 C CA . ALA A 1 193 ? 57.473 28.457 -14.375 1.00 82.62 193 ALA A CA 1
ATOM 1524 C C . ALA A 1 193 ? 56.347 27.419 -14.525 1.00 82.62 193 ALA A C 1
ATOM 1526 O O . ALA A 1 193 ? 56.406 26.349 -13.921 1.00 82.62 193 ALA A O 1
ATOM 1527 N N . ILE A 1 194 ? 55.371 27.698 -15.396 1.00 85.56 194 ILE A N 1
ATOM 1528 C CA . ILE A 1 194 ? 54.262 26.782 -15.710 1.00 85.56 194 ILE A CA 1
ATOM 1529 C C . ILE A 1 194 ? 54.790 25.491 -16.346 1.00 85.56 194 ILE A C 1
ATOM 1531 O O . ILE A 1 194 ? 54.398 24.395 -15.953 1.00 85.56 194 ILE A O 1
ATOM 1535 N N . THR A 1 195 ? 55.708 25.611 -17.308 1.00 85.44 195 THR A N 1
ATOM 1536 C CA . THR A 1 195 ? 56.320 24.458 -17.985 1.00 85.44 195 THR A CA 1
ATOM 1537 C C . THR A 1 195 ? 57.036 23.557 -16.987 1.00 85.44 195 THR A C 1
ATOM 1539 O O . THR A 1 195 ? 56.828 22.346 -17.001 1.00 85.44 195 THR A O 1
ATOM 1542 N N . ARG A 1 196 ? 57.814 24.147 -16.074 1.00 84.94 196 ARG A N 1
ATOM 1543 C CA . ARG A 1 196 ? 58.510 23.413 -15.019 1.00 84.94 196 ARG A CA 1
ATOM 1544 C C . ARG A 1 196 ? 57.538 22.675 -14.090 1.00 84.94 196 ARG A C 1
ATOM 1546 O O . ARG A 1 196 ? 57.759 21.499 -13.818 1.00 84.94 196 ARG A O 1
ATOM 1553 N N . ALA A 1 197 ? 56.453 23.322 -13.657 1.00 85.25 197 ALA A N 1
ATOM 1554 C CA . ALA A 1 197 ? 55.428 22.689 -12.820 1.00 85.25 197 ALA A CA 1
ATOM 1555 C C . ALA A 1 197 ? 54.764 21.487 -13.524 1.00 85.25 197 ALA A C 1
ATOM 1557 O O . ALA A 1 197 ? 54.598 20.424 -12.924 1.00 85.25 197 ALA A O 1
ATOM 1558 N N . VAL A 1 198 ? 54.461 21.615 -14.823 1.00 86.38 198 VAL A N 1
ATOM 1559 C CA . VAL A 1 198 ? 53.951 20.503 -15.643 1.00 86.38 198 VAL A CA 1
ATOM 1560 C C . VAL A 1 198 ? 54.991 19.383 -15.764 1.00 86.38 198 VAL A C 1
ATOM 1562 O O . VAL A 1 198 ? 54.645 18.223 -15.566 1.00 86.38 198 VAL A O 1
ATOM 1565 N N . SER A 1 199 ? 56.265 19.695 -16.022 1.00 85.00 199 SER A N 1
ATOM 1566 C CA . SER A 1 199 ? 57.348 18.700 -16.085 1.00 85.00 199 SER A CA 1
ATOM 1567 C C . SER A 1 199 ? 57.561 17.951 -14.769 1.00 85.00 199 SER A C 1
ATOM 1569 O O . SER A 1 199 ? 57.789 16.741 -14.785 1.00 85.00 199 SER A O 1
ATOM 1571 N N . GLU A 1 200 ? 57.494 18.642 -13.630 1.00 83.88 200 GLU A N 1
ATOM 1572 C CA . GLU A 1 200 ? 57.605 18.035 -12.300 1.00 83.88 200 GLU A CA 1
ATOM 1573 C C . GLU A 1 200 ? 56.413 17.097 -12.031 1.00 83.88 200 GLU A C 1
ATOM 1575 O O . GLU A 1 200 ? 56.616 15.958 -11.610 1.00 83.88 200 GLU A O 1
ATOM 1580 N N . ARG A 1 201 ? 55.187 17.503 -12.392 1.00 83.50 201 ARG A N 1
ATOM 1581 C CA . ARG A 1 201 ? 53.972 16.675 -12.281 1.00 83.50 201 ARG A CA 1
ATOM 1582 C C . ARG A 1 201 ? 53.979 15.456 -13.213 1.00 83.50 201 ARG A C 1
ATOM 1584 O O . ARG A 1 201 ? 53.621 14.362 -12.786 1.00 83.50 201 ARG A O 1
ATOM 1591 N N . VAL A 1 202 ? 54.446 15.619 -14.452 1.00 81.25 202 VAL A N 1
ATOM 1592 C CA . VAL A 1 202 ? 54.631 14.534 -15.433 1.00 81.25 202 VAL A CA 1
ATOM 1593 C C . VAL A 1 202 ? 55.650 13.503 -14.939 1.00 81.25 202 VAL A C 1
ATOM 1595 O O . VAL A 1 202 ? 55.414 12.308 -15.077 1.00 81.25 202 VAL A O 1
ATOM 1598 N N . ARG A 1 203 ? 56.752 13.939 -14.310 1.00 78.94 203 ARG A N 1
ATOM 1599 C CA . ARG A 1 203 ? 57.765 13.042 -13.717 1.00 78.94 203 ARG A CA 1
ATOM 1600 C C . ARG A 1 203 ? 57.322 12.388 -12.403 1.00 78.94 203 ARG A C 1
ATOM 1602 O O . ARG A 1 203 ? 57.880 11.358 -12.042 1.00 78.94 203 ARG A O 1
ATOM 1609 N N . ALA A 1 204 ? 56.367 12.983 -11.688 1.00 77.12 204 ALA A N 1
ATOM 1610 C CA . ALA A 1 204 ? 55.789 12.413 -10.471 1.00 77.12 204 ALA A CA 1
ATOM 1611 C C . ALA A 1 204 ? 54.754 11.306 -10.755 1.00 77.12 204 ALA A C 1
ATOM 1613 O O . ALA A 1 204 ? 54.474 10.496 -9.872 1.00 77.12 204 ALA A O 1
ATOM 1614 N N . SER A 1 205 ? 54.204 11.244 -11.974 1.00 69.56 205 SER A N 1
ATOM 1615 C CA . SER A 1 205 ? 53.411 10.093 -12.412 1.00 69.56 205 SER A CA 1
ATOM 1616 C C . SER A 1 205 ? 54.309 8.869 -12.603 1.00 69.56 205 SER A C 1
ATOM 1618 O O . SER A 1 205 ? 55.347 8.936 -13.258 1.00 69.56 205 SER A O 1
ATOM 1620 N N . THR A 1 206 ? 53.891 7.715 -12.081 1.00 63.38 206 THR A N 1
ATOM 1621 C CA . THR A 1 206 ? 54.584 6.426 -12.269 1.00 63.38 206 THR A CA 1
ATOM 1622 C C . THR A 1 206 ? 54.386 5.823 -13.669 1.00 63.38 206 THR A C 1
ATOM 1624 O O . THR A 1 206 ? 54.862 4.722 -13.946 1.00 63.38 206 THR A O 1
ATOM 1627 N N . GLN A 1 207 ? 53.695 6.527 -14.568 1.00 70.00 207 GLN A N 1
ATOM 1628 C CA . GLN A 1 207 ? 53.394 6.085 -15.928 1.00 70.00 207 GLN A CA 1
ATOM 1629 C C . GLN A 1 207 ? 54.594 6.266 -16.876 1.00 70.00 207 GLN A C 1
ATOM 1631 O O . GLN A 1 207 ? 55.101 7.368 -17.073 1.00 70.00 207 GLN A O 1
ATOM 1636 N N . SER A 1 208 ? 55.009 5.191 -17.554 1.00 69.69 208 SER A N 1
ATOM 1637 C CA . SER A 1 208 ? 56.043 5.258 -18.607 1.00 69.69 208 SER A CA 1
ATOM 1638 C C . SER A 1 208 ? 55.528 5.837 -19.935 1.00 69.69 208 SER A C 1
ATOM 1640 O O . SER A 1 208 ? 56.321 6.277 -20.770 1.00 69.69 208 SER A O 1
ATOM 1642 N N . PHE A 1 209 ? 54.206 5.834 -20.127 1.00 72.56 209 PHE A N 1
ATOM 1643 C CA . PHE A 1 209 ? 53.507 6.370 -21.293 1.00 72.56 209 PHE A CA 1
ATOM 1644 C C . PHE A 1 209 ? 52.389 7.300 -20.827 1.00 72.56 209 PHE A C 1
ATOM 1646 O O . PHE A 1 209 ? 51.589 6.900 -19.986 1.00 72.56 209 PHE A O 1
ATOM 1653 N N . ILE A 1 210 ? 52.323 8.507 -21.386 1.00 77.69 210 ILE A N 1
ATOM 1654 C CA . ILE A 1 210 ? 51.293 9.509 -21.068 1.00 77.69 210 ILE A CA 1
ATOM 1655 C C . ILE A 1 210 ? 50.633 9.974 -22.368 1.00 77.69 210 ILE A C 1
ATOM 1657 O O . ILE A 1 210 ? 51.316 10.189 -23.378 1.00 77.69 210 ILE A O 1
ATOM 1661 N N . HIS A 1 211 ? 49.307 10.118 -22.374 1.00 78.50 211 HIS A N 1
ATOM 1662 C CA . HIS A 1 211 ? 48.595 10.583 -23.559 1.00 78.50 211 HIS A CA 1
ATOM 1663 C C . HIS A 1 211 ? 48.745 12.101 -23.744 1.00 78.50 211 HIS A C 1
ATOM 1665 O O . HIS A 1 211 ? 48.783 12.873 -22.787 1.00 78.50 211 HIS A O 1
ATOM 1671 N N . ILE A 1 212 ? 48.813 12.566 -24.995 1.00 79.56 212 ILE A N 1
ATOM 1672 C CA . ILE A 1 212 ? 49.007 13.994 -25.288 1.00 79.56 212 ILE A CA 1
ATOM 1673 C C . ILE A 1 212 ? 47.898 14.895 -24.723 1.00 79.56 212 ILE A C 1
ATOM 1675 O O . ILE A 1 212 ? 48.182 16.044 -24.397 1.00 79.56 212 ILE A O 1
ATOM 1679 N N . GLU A 1 213 ? 46.665 14.400 -24.568 1.00 81.38 213 GLU A N 1
ATOM 1680 C CA . GLU A 1 213 ? 45.585 15.178 -23.940 1.00 81.38 213 GLU A CA 1
ATOM 1681 C C . GLU A 1 213 ? 45.801 15.393 -22.439 1.00 81.38 213 GLU A C 1
ATOM 1683 O O . GLU A 1 213 ? 45.635 16.518 -21.985 1.00 81.38 213 GLU A O 1
ATOM 1688 N N . GLU A 1 214 ? 46.290 14.394 -21.698 1.00 80.31 214 GLU A N 1
ATOM 1689 C CA . GLU A 1 214 ? 46.589 14.533 -20.263 1.00 80.31 214 GLU A CA 1
ATOM 1690 C C . GLU A 1 214 ? 47.621 15.647 -20.020 1.00 80.31 214 GLU A C 1
ATOM 1692 O O . GLU A 1 214 ? 47.493 16.450 -19.099 1.00 80.31 214 GLU A O 1
ATOM 1697 N N . ILE A 1 215 ? 48.613 15.767 -20.909 1.00 83.88 215 ILE A N 1
ATOM 1698 C CA . ILE A 1 215 ? 49.605 16.854 -20.880 1.00 83.88 215 ILE A CA 1
ATOM 1699 C C . ILE A 1 215 ? 48.946 18.211 -21.173 1.00 83.88 215 ILE A C 1
ATOM 1701 O O . ILE A 1 215 ? 49.317 19.216 -20.568 1.00 83.88 215 ILE A O 1
ATOM 1705 N N . GLN A 1 216 ? 47.972 18.272 -22.089 1.00 83.81 216 GLN A N 1
ATOM 1706 C CA . GLN A 1 216 ? 47.204 19.499 -22.328 1.00 83.81 216 GLN A CA 1
ATOM 1707 C C . GLN A 1 216 ? 46.397 19.885 -21.083 1.00 83.81 216 GLN A C 1
ATOM 1709 O O . GLN A 1 216 ? 46.349 21.069 -20.748 1.00 83.81 216 GLN A O 1
ATOM 1714 N N . ASP A 1 217 ? 45.775 18.921 -20.404 1.00 83.81 217 ASP A N 1
ATOM 1715 C CA . ASP A 1 217 ? 44.963 19.140 -19.201 1.00 83.81 217 ASP A CA 1
ATOM 1716 C C . ASP A 1 217 ? 45.822 19.632 -18.030 1.00 83.81 217 ASP A C 1
ATOM 1718 O O . ASP A 1 217 ? 45.504 20.659 -17.429 1.00 83.81 217 ASP A O 1
ATOM 1722 N N . MET A 1 218 ? 46.994 19.027 -17.806 1.00 86.12 218 MET A N 1
ATOM 1723 C CA . MET A 1 218 ? 47.978 19.536 -16.841 1.00 86.12 218 MET A CA 1
ATOM 1724 C C . MET A 1 218 ? 48.384 20.989 -17.140 1.00 86.12 218 MET A C 1
ATOM 1726 O O . MET A 1 218 ? 48.442 21.805 -16.223 1.00 86.12 218 MET A O 1
ATOM 1730 N N . VAL A 1 219 ? 48.612 21.357 -18.409 1.00 87.69 219 VAL A N 1
ATOM 1731 C CA . VAL A 1 219 ? 48.932 22.749 -18.790 1.00 87.69 219 VAL A CA 1
ATOM 1732 C C . VAL A 1 219 ? 47.782 23.715 -18.477 1.00 87.69 219 VAL A C 1
ATOM 1734 O O . VAL A 1 219 ? 48.040 24.826 -18.013 1.00 87.69 219 VAL A O 1
ATOM 1737 N N . GLN A 1 220 ? 46.528 23.310 -18.697 1.00 87.56 220 GLN A N 1
ATOM 1738 C CA . GLN A 1 220 ? 45.349 24.120 -18.359 1.00 87.56 220 GLN A CA 1
ATOM 1739 C C . GLN A 1 220 ? 45.236 24.325 -16.843 1.00 87.56 220 GLN A C 1
ATOM 1741 O O . GLN A 1 220 ? 45.080 25.459 -16.389 1.00 87.56 220 GLN A O 1
ATOM 1746 N N . GLU A 1 221 ? 45.384 23.257 -16.057 1.00 86.62 221 GLU A N 1
ATOM 1747 C CA . GLU A 1 221 ? 45.338 23.330 -14.596 1.00 86.62 221 GLU A CA 1
ATOM 1748 C C . GLU A 1 221 ? 46.445 24.218 -14.015 1.00 86.62 221 GLU A C 1
ATOM 1750 O O . GLU A 1 221 ? 46.157 25.070 -13.175 1.00 86.62 221 GLU A O 1
ATOM 1755 N N . GLU A 1 222 ? 47.700 24.074 -14.457 1.00 88.69 222 GLU A N 1
ATOM 1756 C CA . GLU A 1 222 ? 48.801 24.898 -13.939 1.00 88.69 222 GLU A CA 1
ATOM 1757 C C . GLU A 1 222 ? 48.682 26.375 -14.378 1.00 88.69 222 GLU A C 1
ATOM 1759 O O . GLU A 1 222 ? 49.010 27.276 -13.600 1.00 88.69 222 GLU A O 1
ATOM 1764 N N . LEU A 1 223 ? 48.125 26.661 -15.567 1.00 87.06 223 LEU A N 1
ATOM 1765 C CA . LEU A 1 223 ? 47.749 28.025 -15.981 1.00 87.06 223 LEU A CA 1
ATOM 1766 C C . LEU A 1 223 ? 46.677 28.638 -15.060 1.00 87.06 223 LEU A C 1
ATOM 1768 O O . LEU A 1 223 ? 46.763 29.823 -14.727 1.00 87.06 223 LEU A O 1
ATOM 1772 N N . MET A 1 224 ? 45.681 27.851 -14.641 1.00 86.25 224 MET A N 1
ATOM 1773 C CA . MET A 1 224 ? 44.621 28.301 -13.729 1.00 86.25 224 MET A CA 1
ATOM 1774 C C . MET A 1 224 ? 45.141 28.496 -12.299 1.00 86.25 224 MET A C 1
ATOM 1776 O O . MET A 1 224 ? 44.907 29.554 -11.717 1.00 86.25 224 MET A O 1
ATOM 1780 N N . LYS A 1 225 ? 45.907 27.538 -11.755 1.00 86.00 225 LYS A N 1
ATOM 1781 C CA . LYS A 1 225 ? 46.538 27.633 -10.422 1.00 86.00 225 LYS A CA 1
ATOM 1782 C C . LYS A 1 225 ? 47.471 28.838 -10.298 1.00 86.00 225 LYS A C 1
ATOM 1784 O O . LYS A 1 225 ? 47.484 29.495 -9.264 1.00 86.00 225 LYS A O 1
ATOM 1789 N N . SER A 1 226 ? 48.196 29.170 -11.369 1.00 84.50 226 SER A N 1
ATOM 1790 C CA . SER A 1 226 ? 49.074 30.350 -11.434 1.00 84.50 226 SER A CA 1
ATOM 1791 C C . SER A 1 226 ? 48.311 31.683 -11.581 1.00 84.50 226 SER A C 1
ATOM 1793 O O . SER A 1 226 ? 48.923 32.727 -11.790 1.00 84.50 226 SER A O 1
ATOM 1795 N N . GLY A 1 227 ? 46.971 31.681 -11.525 1.00 83.50 227 GLY A N 1
ATOM 1796 C CA . GLY A 1 227 ? 46.134 32.881 -11.630 1.00 83.50 227 GLY A CA 1
ATOM 1797 C C . GLY A 1 227 ? 46.003 33.458 -13.046 1.00 83.50 227 GLY A C 1
ATOM 1798 O O . GLY A 1 227 ? 45.424 34.531 -13.235 1.00 83.50 227 GLY A O 1
ATOM 1799 N N . HIS A 1 228 ? 46.500 32.767 -14.076 1.00 85.94 228 HIS A N 1
ATOM 1800 C CA . HIS A 1 228 ? 46.494 33.244 -15.462 1.00 85.94 228 HIS A CA 1
ATOM 1801 C C . HIS A 1 228 ? 45.199 32.883 -16.211 1.00 85.94 228 HIS A C 1
ATOM 1803 O O . HIS A 1 228 ? 45.232 32.483 -17.374 1.00 85.94 228 HIS A O 1
ATOM 1809 N N . TYR A 1 229 ? 44.039 33.081 -15.575 1.00 83.94 229 TYR A N 1
ATOM 1810 C CA . TYR A 1 229 ? 42.722 32.642 -16.064 1.00 83.94 229 TYR A CA 1
ATOM 1811 C C . TYR A 1 229 ? 42.419 33.026 -17.523 1.00 83.94 229 TYR A C 1
ATOM 1813 O O . TYR A 1 229 ? 42.021 32.170 -18.303 1.00 83.94 229 TYR A O 1
ATOM 1821 N N . LYS A 1 230 ? 42.693 34.273 -17.938 1.00 82.00 230 LYS A N 1
ATOM 1822 C CA . LYS A 1 230 ? 42.477 34.724 -19.333 1.00 82.00 230 LYS A CA 1
ATOM 1823 C C . LYS A 1 230 ? 43.389 34.031 -20.357 1.00 82.00 230 LYS A C 1
ATOM 1825 O O . LYS A 1 230 ? 43.060 33.970 -21.536 1.00 82.00 230 LYS A O 1
ATOM 1830 N N . VAL A 1 231 ? 44.548 33.532 -19.923 1.00 83.56 231 VAL A N 1
ATOM 1831 C CA . VAL A 1 231 ? 45.478 32.763 -20.765 1.00 83.56 231 VAL A CA 1
ATOM 1832 C C . VAL A 1 231 ? 45.044 31.298 -20.822 1.00 83.56 231 VAL A C 1
ATOM 1834 O O . VAL A 1 231 ? 45.066 30.714 -21.901 1.00 83.56 231 VAL A O 1
ATOM 1837 N N . ALA A 1 232 ? 44.575 30.734 -19.701 1.00 84.06 232 ALA A N 1
ATOM 1838 C CA . ALA A 1 232 ? 43.940 29.416 -19.661 1.00 84.06 232 ALA A CA 1
ATOM 1839 C C . ALA A 1 232 ? 42.707 29.359 -20.581 1.00 84.06 232 ALA A C 1
ATOM 1841 O O . ALA A 1 232 ? 42.619 28.482 -21.431 1.00 84.06 232 ALA A O 1
ATOM 1842 N N . GLU A 1 233 ? 41.809 30.342 -20.485 1.00 83.56 233 GLU A N 1
ATOM 1843 C CA . GLU A 1 233 ? 40.626 30.493 -21.342 1.00 83.56 233 GLU A CA 1
ATOM 1844 C C . GLU A 1 233 ? 40.998 30.502 -22.834 1.00 83.56 233 GLU A C 1
ATOM 1846 O O . GLU A 1 233 ? 40.468 29.714 -23.618 1.00 83.56 233 GLU A O 1
ATOM 1851 N N . ALA A 1 234 ? 41.978 31.321 -23.232 1.00 80.62 234 ALA A N 1
ATOM 1852 C CA . ALA A 1 234 ? 42.457 31.358 -24.613 1.00 80.62 234 ALA A CA 1
ATOM 1853 C C . ALA A 1 234 ? 43.107 30.033 -25.063 1.00 80.62 234 ALA A C 1
ATOM 1855 O O . ALA A 1 234 ? 42.952 29.643 -26.222 1.00 80.62 234 ALA A O 1
ATOM 1856 N N . TYR A 1 235 ? 43.800 29.324 -24.164 1.00 83.62 235 TYR A N 1
ATOM 1857 C CA . TYR A 1 235 ? 44.367 27.997 -24.429 1.00 83.62 235 TYR A CA 1
ATOM 1858 C C . TYR A 1 235 ? 43.267 26.955 -24.676 1.00 83.62 235 TYR A C 1
ATOM 1860 O O . TYR A 1 235 ? 43.318 26.223 -25.666 1.00 83.62 235 TYR A O 1
ATOM 1868 N N . ILE A 1 236 ? 42.245 26.931 -23.814 1.00 83.19 236 ILE A N 1
ATOM 1869 C CA . ILE A 1 236 ? 41.081 26.035 -23.889 1.00 83.19 236 ILE A CA 1
ATOM 1870 C C . ILE A 1 236 ? 40.310 26.277 -25.190 1.00 83.19 236 ILE A C 1
ATOM 1872 O O . ILE A 1 236 ? 40.074 25.340 -25.953 1.00 83.19 236 ILE A O 1
ATOM 1876 N N . LEU A 1 237 ? 39.984 27.537 -25.497 1.00 80.38 237 LEU A N 1
ATOM 1877 C CA . LEU A 1 237 ? 39.278 27.905 -26.727 1.00 80.38 237 LEU A CA 1
ATOM 1878 C C . LEU A 1 237 ? 40.086 27.535 -27.981 1.00 80.38 237 LEU A C 1
ATOM 1880 O O . LEU A 1 237 ? 39.521 27.008 -28.940 1.00 80.38 237 LEU A O 1
ATOM 1884 N N . PHE A 1 238 ? 41.409 27.735 -27.976 1.00 78.12 238 PHE A N 1
ATOM 1885 C CA . PHE A 1 238 ? 42.270 27.329 -29.091 1.00 78.12 238 PHE A CA 1
ATOM 1886 C C . PHE A 1 238 ? 42.351 25.797 -29.241 1.00 78.12 238 PHE A C 1
ATOM 1888 O O . PHE A 1 238 ? 42.310 25.297 -30.368 1.00 78.12 238 PHE A O 1
ATOM 1895 N N . ARG A 1 239 ? 42.414 25.038 -28.133 1.00 80.44 239 ARG A N 1
ATOM 1896 C CA . ARG A 1 239 ? 42.361 23.561 -28.124 1.00 80.44 239 ARG A CA 1
ATOM 1897 C C . ARG A 1 239 ? 41.039 23.053 -28.702 1.00 80.44 239 ARG A C 1
ATOM 1899 O O . ARG A 1 239 ? 41.071 22.188 -29.577 1.00 80.44 239 ARG A O 1
ATOM 1906 N N . ALA A 1 240 ? 39.911 23.622 -28.272 1.00 76.62 240 ALA A N 1
ATOM 1907 C CA . ALA A 1 240 ? 38.571 23.260 -28.732 1.00 76.62 240 ALA A CA 1
ATOM 1908 C C . ALA A 1 240 ? 38.368 23.565 -30.226 1.00 76.62 240 ALA A C 1
ATOM 1910 O O . ALA A 1 240 ? 37.992 22.679 -30.991 1.00 76.62 240 ALA A O 1
ATOM 1911 N N . GLN A 1 241 ? 38.726 24.771 -30.685 1.00 76.00 241 GLN A N 1
ATOM 1912 C CA . GLN A 1 241 ? 38.677 25.124 -32.112 1.00 76.00 241 GLN A CA 1
ATOM 1913 C C . GLN A 1 241 ? 39.557 24.201 -32.968 1.00 76.00 241 GLN A C 1
ATOM 1915 O O . GLN A 1 241 ? 39.180 23.826 -34.077 1.00 76.00 241 GLN A O 1
ATOM 1920 N N . ARG A 1 242 ? 40.722 23.789 -32.447 1.00 73.38 242 ARG A N 1
ATOM 1921 C CA . ARG A 1 242 ? 41.584 22.795 -33.097 1.00 73.38 242 ARG A CA 1
ATOM 1922 C C . ARG A 1 242 ? 41.025 21.379 -33.060 1.00 73.38 242 ARG A C 1
ATOM 1924 O O . ARG A 1 242 ? 41.432 20.596 -33.907 1.00 73.38 242 ARG A O 1
ATOM 1931 N N . ALA A 1 243 ? 40.186 21.008 -32.095 1.00 70.44 243 ALA A N 1
ATOM 1932 C CA . ALA A 1 243 ? 39.508 19.710 -32.076 1.00 70.44 243 ALA A CA 1
ATOM 1933 C C . ALA A 1 243 ? 38.441 19.652 -33.176 1.00 70.44 243 ALA A C 1
ATOM 1935 O O . ALA A 1 243 ? 38.565 18.829 -34.079 1.00 70.44 243 ALA A O 1
ATOM 1936 N N . ALA A 1 244 ? 37.532 20.630 -33.205 1.00 70.56 244 ALA A N 1
ATOM 1937 C CA . ALA A 1 244 ? 36.510 20.744 -34.245 1.00 70.56 244 ALA A CA 1
ATOM 1938 C C . ALA A 1 244 ? 37.113 20.820 -35.665 1.00 70.56 244 ALA A C 1
ATOM 1940 O O . ALA A 1 244 ? 36.667 20.134 -36.581 1.00 70.56 244 ALA A O 1
ATOM 1941 N N . ALA A 1 245 ? 38.194 21.586 -35.867 1.00 65.94 245 ALA A N 1
ATOM 1942 C CA . ALA A 1 245 ? 38.866 21.661 -37.171 1.00 65.94 245 ALA A CA 1
ATOM 1943 C C . ALA A 1 245 ? 39.490 20.326 -37.639 1.00 65.94 245 ALA A C 1
ATOM 1945 O O . ALA A 1 245 ? 39.689 20.140 -38.842 1.00 65.94 245 ALA A O 1
ATOM 1946 N N . ARG A 1 246 ? 39.800 19.407 -36.710 1.00 66.56 246 ARG A N 1
ATOM 1947 C CA . ARG A 1 246 ? 40.284 18.051 -37.014 1.00 66.56 246 ARG A CA 1
ATOM 1948 C C . ARG A 1 246 ? 39.135 17.097 -37.336 1.00 66.56 246 ARG A C 1
ATOM 1950 O O . ARG A 1 246 ? 39.261 16.353 -38.300 1.00 66.56 246 ARG A O 1
ATOM 1957 N N . GLU A 1 247 ? 38.024 17.166 -36.605 1.00 58.97 247 GLU A N 1
ATOM 1958 C CA . GLU A 1 247 ? 36.802 16.390 -36.894 1.00 58.97 247 GLU A CA 1
ATOM 1959 C C . GLU A 1 247 ? 36.232 16.712 -38.283 1.00 58.97 247 GLU A C 1
ATOM 1961 O O . GLU A 1 247 ? 35.832 15.815 -39.016 1.00 58.97 247 GLU A O 1
ATOM 1966 N N . ILE A 1 248 ? 36.278 17.986 -38.691 1.00 58.66 248 ILE A N 1
ATOM 1967 C CA . ILE A 1 248 ? 35.810 18.448 -40.010 1.00 58.66 248 ILE A CA 1
ATOM 1968 C C . ILE A 1 248 ? 36.882 18.217 -41.111 1.00 58.66 248 ILE A C 1
ATOM 1970 O O . ILE A 1 248 ? 36.664 18.517 -42.282 1.00 58.66 248 ILE A O 1
ATOM 1974 N N . GLY A 1 249 ? 38.065 17.685 -40.770 1.00 56.28 249 GLY A N 1
ATOM 1975 C CA . GLY A 1 249 ? 39.118 17.337 -41.738 1.00 56.28 249 GLY A CA 1
ATOM 1976 C C . GLY A 1 249 ? 39.852 18.523 -42.386 1.00 56.28 249 GLY A C 1
ATOM 1977 O O . GLY A 1 249 ? 40.526 18.345 -43.398 1.00 56.28 249 GLY A O 1
ATOM 1978 N N . VAL A 1 250 ? 39.751 19.732 -41.821 1.00 51.94 250 VAL A N 1
ATOM 1979 C CA . VAL A 1 250 ? 40.294 20.982 -42.404 1.00 51.94 250 VAL A CA 1
ATOM 1980 C C . VAL A 1 250 ? 41.708 21.313 -41.886 1.00 51.94 250 VAL A C 1
ATOM 1982 O O . VAL A 1 250 ? 42.328 22.286 -42.320 1.00 51.94 250 VAL A O 1
ATOM 1985 N N . ASP A 1 251 ? 42.252 20.526 -40.951 1.00 47.88 251 ASP A N 1
ATOM 1986 C CA . ASP A 1 251 ? 43.575 20.777 -40.365 1.00 47.88 251 ASP A CA 1
ATOM 1987 C C . ASP A 1 251 ? 44.725 20.364 -41.319 1.00 47.88 251 ASP A C 1
ATOM 1989 O O . ASP A 1 251 ? 44.873 19.176 -41.603 1.00 47.88 251 ASP A O 1
ATOM 1993 N N . PRO A 1 252 ? 45.589 21.291 -41.798 1.00 45.38 252 PRO A N 1
ATOM 1994 C CA . PRO A 1 252 ? 46.615 20.984 -42.807 1.00 45.38 252 PRO A CA 1
ATOM 1995 C C . PRO A 1 252 ? 47.730 20.020 -42.366 1.00 45.38 252 PRO A C 1
ATOM 1997 O O . PRO A 1 252 ? 48.592 19.684 -43.175 1.00 45.38 252 PRO A O 1
ATOM 2000 N N . GLU A 1 253 ? 47.768 19.610 -41.096 1.00 44.59 253 GLU A N 1
ATOM 2001 C CA . GLU A 1 253 ? 48.783 18.687 -40.564 1.00 44.59 253 GLU A CA 1
ATOM 2002 C C . GLU A 1 253 ? 48.569 17.218 -40.980 1.00 44.59 253 GLU A C 1
ATOM 2004 O O . GLU A 1 253 ? 49.442 16.392 -40.737 1.00 44.59 253 GLU A O 1
ATOM 2009 N N . THR A 1 254 ? 47.460 16.878 -41.649 1.00 41.53 254 THR A N 1
ATOM 2010 C CA . THR A 1 254 ? 47.196 15.522 -42.177 1.00 41.53 254 THR A CA 1
ATOM 2011 C C . THR A 1 254 ? 47.807 15.240 -43.557 1.00 41.53 254 THR A C 1
ATOM 2013 O O . THR A 1 254 ? 47.742 14.103 -44.015 1.00 41.53 254 THR A O 1
ATOM 2016 N N . GLN A 1 255 ? 48.408 16.230 -44.231 1.00 36.25 255 GLN A N 1
ATOM 2017 C CA . GLN A 1 255 ? 48.886 16.101 -45.623 1.00 36.25 255 GLN A CA 1
ATOM 2018 C C . GLN A 1 255 ? 50.416 15.995 -45.795 1.00 36.25 255 GLN A C 1
ATOM 2020 O O . GLN A 1 255 ? 50.891 16.004 -46.929 1.00 36.25 255 GLN A O 1
ATOM 2025 N N . SER A 1 256 ? 51.209 15.925 -44.717 1.00 29.58 256 SER A N 1
ATOM 2026 C CA . SER A 1 256 ? 52.678 16.072 -44.794 1.00 29.58 256 SER A CA 1
ATOM 2027 C C . SER A 1 256 ? 53.517 14.831 -44.449 1.00 29.58 256 SER A C 1
ATOM 2029 O O . SER A 1 256 ? 54.682 14.998 -44.100 1.00 29.58 256 SER A O 1
ATOM 2031 N N . ASP A 1 257 ? 52.969 13.619 -44.564 1.00 26.86 257 ASP A N 1
ATOM 2032 C CA . ASP A 1 257 ? 53.729 12.355 -44.526 1.00 26.86 257 ASP A CA 1
ATOM 2033 C C . ASP A 1 257 ? 53.336 11.470 -45.737 1.00 26.86 257 ASP A C 1
ATOM 2035 O O . ASP A 1 257 ? 52.179 11.507 -46.167 1.00 26.86 257 ASP A O 1
ATOM 2039 N N . PRO A 1 258 ? 54.273 10.714 -46.350 1.00 28.14 258 PRO A N 1
ATOM 2040 C CA . PRO A 1 258 ? 54.054 10.053 -47.641 1.00 28.14 258 PRO A CA 1
ATOM 2041 C C . PRO A 1 258 ? 53.096 8.842 -47.574 1.00 28.14 258 PRO A C 1
ATOM 2043 O O . PRO A 1 258 ? 53.030 8.147 -46.557 1.00 28.14 258 PRO A O 1
ATOM 2046 N N . PRO A 1 259 ? 52.372 8.534 -48.670 1.00 29.50 259 PRO A N 1
ATOM 2047 C CA . PRO A 1 259 ? 51.283 7.562 -48.653 1.00 29.50 259 PRO A CA 1
ATOM 2048 C C . PRO A 1 259 ? 51.781 6.110 -48.679 1.00 29.50 259 PRO A C 1
ATOM 2050 O O . PRO A 1 259 ? 52.103 5.571 -49.736 1.00 29.50 259 PRO A O 1
ATOM 2053 N N . PHE A 1 260 ? 51.741 5.438 -47.527 1.00 28.47 260 PHE A N 1
ATOM 2054 C CA . PHE A 1 260 ? 51.885 3.977 -47.424 1.00 28.47 260 PHE A CA 1
ATOM 2055 C C . PHE A 1 260 ? 50.636 3.319 -46.802 1.00 28.47 260 PHE A C 1
ATOM 2057 O O . PHE A 1 260 ? 50.728 2.470 -45.921 1.00 28.47 260 PHE A O 1
ATOM 2064 N N . ALA A 1 261 ? 49.446 3.748 -47.243 1.00 28.11 261 ALA A N 1
ATOM 2065 C CA . ALA A 1 261 ? 48.154 3.218 -46.780 1.00 28.11 261 ALA A CA 1
ATOM 2066 C C . ALA A 1 261 ? 47.033 3.239 -47.848 1.00 28.11 261 ALA A C 1
ATOM 2068 O O . ALA A 1 261 ? 45.854 3.139 -47.520 1.00 28.11 261 ALA A O 1
ATOM 2069 N N . ALA A 1 262 ? 47.365 3.328 -49.142 1.00 26.38 262 ALA A N 1
ATOM 2070 C CA . ALA A 1 262 ? 46.381 3.379 -50.237 1.00 26.38 262 ALA A CA 1
ATOM 2071 C C . ALA A 1 262 ? 45.771 2.003 -50.617 1.00 26.38 262 ALA A C 1
ATOM 2073 O O . ALA A 1 262 ? 45.337 1.809 -51.749 1.00 26.38 262 ALA A O 1
ATOM 2074 N N . ALA A 1 263 ? 45.757 1.040 -49.687 1.00 26.17 263 ALA A N 1
ATOM 2075 C CA . ALA A 1 263 ? 45.291 -0.336 -49.904 1.00 26.17 263 ALA A CA 1
ATOM 2076 C C . ALA A 1 263 ? 44.377 -0.870 -48.776 1.00 26.17 263 ALA A C 1
ATOM 2078 O O . ALA A 1 263 ? 44.156 -2.072 -48.685 1.00 26.17 263 ALA A O 1
ATOM 2079 N N . ALA A 1 264 ? 43.847 0.013 -47.918 1.00 27.25 264 ALA A N 1
ATOM 2080 C CA . ALA A 1 264 ? 42.957 -0.343 -46.803 1.00 27.25 264 ALA A CA 1
ATOM 2081 C C . ALA A 1 264 ? 41.632 0.452 -46.805 1.00 27.25 264 ALA A C 1
ATOM 2083 O O . ALA A 1 264 ? 41.008 0.657 -45.766 1.00 27.25 264 ALA A O 1
ATOM 2084 N N . ALA A 1 265 ? 41.176 0.896 -47.980 1.00 29.62 265 ALA A N 1
ATOM 2085 C CA . ALA A 1 265 ? 39.841 1.467 -48.152 1.00 29.62 265 ALA A CA 1
ATOM 2086 C C . ALA A 1 265 ? 38.780 0.347 -48.166 1.00 29.62 265 ALA A C 1
ATOM 2088 O O . ALA A 1 265 ? 38.223 0.035 -49.217 1.00 29.62 265 ALA A O 1
ATOM 2089 N N . GLY A 1 266 ? 38.538 -0.293 -47.013 1.00 28.53 266 GLY A N 1
ATOM 2090 C CA . GLY A 1 266 ? 37.526 -1.351 -46.925 1.00 28.53 266 GLY A CA 1
ATOM 2091 C C . GLY A 1 266 ? 37.578 -2.328 -45.746 1.00 28.53 266 GLY A C 1
ATOM 2092 O O . GLY A 1 266 ? 37.427 -3.515 -46.002 1.00 28.53 266 GLY A O 1
ATOM 2093 N N . SER A 1 267 ? 37.740 -1.880 -44.491 1.00 26.47 267 SER A N 1
ATOM 2094 C CA . SER A 1 267 ? 37.238 -2.608 -43.296 1.00 26.47 267 SER A CA 1
ATOM 2095 C C . SER A 1 267 ? 37.543 -1.882 -41.977 1.00 26.47 267 SER A C 1
ATOM 2097 O O . SER A 1 267 ? 38.702 -1.561 -41.746 1.00 26.47 267 SER A O 1
ATOM 2099 N N . GLY A 1 268 ? 36.533 -1.754 -41.105 1.00 29.98 268 GLY A N 1
ATOM 2100 C CA . GLY A 1 268 ? 36.627 -1.848 -39.633 1.00 29.98 268 GLY A CA 1
ATOM 2101 C C . GLY A 1 268 ? 37.535 -0.885 -38.848 1.00 29.98 268 GLY A C 1
ATOM 2102 O O . GLY A 1 268 ? 38.748 -0.841 -39.033 1.00 29.98 268 GLY A O 1
ATOM 2103 N N . ALA A 1 269 ? 36.963 -0.217 -37.840 1.00 33.22 269 ALA A N 1
ATOM 2104 C CA . ALA A 1 269 ? 37.753 0.325 -36.736 1.00 33.22 269 ALA A CA 1
ATOM 2105 C C . ALA A 1 269 ? 38.512 -0.818 -36.030 1.00 33.22 269 ALA A C 1
ATOM 2107 O O . ALA A 1 269 ? 37.951 -1.883 -35.775 1.00 33.22 269 ALA A O 1
ATOM 2108 N N . GLN A 1 270 ? 39.799 -0.615 -35.743 1.00 35.50 270 GLN A N 1
ATOM 2109 C CA . GLN A 1 270 ? 40.657 -1.670 -35.204 1.00 35.50 270 GLN A CA 1
ATOM 2110 C C . GLN A 1 270 ? 40.477 -1.798 -33.686 1.00 35.50 270 GLN A C 1
ATOM 2112 O O . GLN A 1 270 ? 41.080 -1.059 -32.909 1.00 35.50 270 GLN A O 1
ATOM 2117 N N . GLU A 1 271 ? 39.641 -2.743 -33.267 1.00 44.28 271 GLU A N 1
ATOM 2118 C CA . GLU A 1 271 ? 39.412 -3.049 -31.855 1.00 44.28 271 GLU A CA 1
ATOM 2119 C C . GLU A 1 271 ? 40.625 -3.685 -31.167 1.00 44.28 271 GLU A C 1
ATOM 2121 O O . GLU A 1 271 ? 41.358 -4.500 -31.732 1.00 44.28 271 GLU A O 1
ATOM 2126 N N . THR A 1 272 ? 40.805 -3.344 -29.892 1.00 56.25 272 THR A N 1
ATOM 2127 C CA . THR A 1 272 ? 41.814 -3.945 -29.017 1.00 56.25 272 THR A CA 1
ATOM 2128 C C . THR A 1 272 ? 41.410 -5.363 -28.605 1.00 56.25 272 THR A C 1
ATOM 2130 O O . THR A 1 272 ? 40.434 -5.541 -27.874 1.00 56.25 272 THR A O 1
ATOM 2133 N N . MET A 1 273 ? 42.193 -6.358 -29.027 1.00 64.25 273 MET A N 1
ATOM 2134 C CA . MET A 1 273 ? 42.068 -7.758 -28.595 1.00 64.25 273 MET A CA 1
ATOM 2135 C C . MET A 1 273 ? 42.508 -7.908 -27.130 1.00 64.25 273 MET A C 1
ATOM 2137 O O . MET A 1 273 ? 43.539 -7.354 -26.748 1.00 64.25 273 MET A O 1
ATOM 2141 N N . ILE A 1 274 ? 41.773 -8.684 -26.328 1.00 72.69 274 ILE A N 1
ATOM 2142 C CA . ILE A 1 274 ? 42.049 -8.882 -24.889 1.00 72.69 274 ILE A CA 1
ATOM 2143 C C . ILE A 1 274 ? 42.402 -10.352 -24.629 1.00 72.69 274 ILE A C 1
ATOM 2145 O O . ILE A 1 274 ? 41.744 -11.243 -25.167 1.00 72.69 274 ILE A O 1
ATOM 2149 N N . LEU A 1 275 ? 43.423 -10.646 -23.814 1.00 76.00 275 LEU A N 1
ATOM 2150 C CA . LEU A 1 275 ? 43.753 -12.025 -23.448 1.00 76.00 275 LEU A CA 1
ATOM 2151 C C . LEU A 1 275 ? 42.842 -12.511 -22.310 1.00 76.00 275 LEU A C 1
ATOM 2153 O O . LEU A 1 275 ? 42.880 -11.966 -21.208 1.00 76.00 275 LEU A O 1
ATOM 2157 N N . VAL A 1 276 ? 42.059 -13.565 -22.545 1.00 78.69 276 VAL A N 1
ATOM 2158 C CA . VAL A 1 276 ? 41.129 -14.137 -21.556 1.00 78.69 276 VAL A CA 1
ATOM 2159 C C . VAL A 1 276 ? 41.614 -15.510 -21.095 1.00 78.69 276 VAL A C 1
ATOM 2161 O O . VAL A 1 276 ? 41.924 -16.388 -21.905 1.00 78.69 276 VAL A O 1
ATOM 2164 N N . LYS A 1 277 ? 41.652 -15.715 -19.774 1.00 77.75 277 LYS A N 1
ATOM 2165 C CA . LYS A 1 277 ? 41.994 -16.995 -19.136 1.00 77.75 277 LYS A CA 1
ATOM 2166 C C . LYS A 1 277 ? 40.755 -17.884 -19.037 1.00 77.75 277 LYS A C 1
ATOM 2168 O O . LYS A 1 277 ? 39.844 -17.609 -18.249 1.00 77.75 277 LYS A O 1
ATOM 2173 N N . ARG A 1 278 ? 40.725 -18.976 -19.808 1.00 73.25 278 ARG A N 1
ATOM 2174 C CA . ARG A 1 278 ? 39.670 -19.998 -19.719 1.00 73.25 278 ARG A CA 1
ATOM 2175 C C . ARG A 1 278 ? 39.844 -20.873 -18.478 1.00 73.25 278 ARG A C 1
ATOM 2177 O O . ARG A 1 278 ? 40.947 -21.070 -17.975 1.00 73.25 278 ARG A O 1
ATOM 2184 N N . THR A 1 279 ? 38.752 -21.491 -18.035 1.00 61.91 279 THR A N 1
ATOM 2185 C CA . THR A 1 279 ? 38.719 -22.461 -16.921 1.00 61.91 279 THR A CA 1
ATOM 2186 C C . THR A 1 279 ? 39.610 -23.692 -17.123 1.00 61.91 279 THR A C 1
ATOM 2188 O O . THR A 1 279 ? 39.955 -24.348 -16.144 1.00 61.91 279 THR A O 1
ATOM 2191 N N . ASN A 1 280 ? 40.024 -23.978 -18.361 1.00 59.56 280 ASN A N 1
ATOM 2192 C CA . ASN A 1 280 ? 40.966 -25.050 -18.700 1.00 59.56 280 ASN A CA 1
ATOM 2193 C C . ASN A 1 280 ? 42.450 -24.641 -18.547 1.00 59.56 280 ASN A C 1
ATOM 2195 O O . ASN A 1 280 ? 43.327 -25.470 -18.769 1.00 59.56 280 ASN A O 1
ATOM 2199 N N . GLY A 1 281 ? 42.747 -23.380 -18.206 1.00 61.97 281 GLY A N 1
ATOM 2200 C CA . GLY A 1 281 ? 44.112 -22.836 -18.133 1.00 61.97 281 GLY A CA 1
ATOM 2201 C C . GLY A 1 281 ? 44.667 -22.303 -19.462 1.00 61.97 281 GLY A C 1
ATOM 2202 O O . GLY A 1 281 ? 45.769 -21.764 -19.490 1.00 61.97 281 GLY A O 1
ATOM 2203 N N . GLU A 1 282 ? 43.909 -22.422 -20.553 1.00 72.94 282 GLU A N 1
ATOM 2204 C CA . GLU A 1 282 ? 44.259 -21.864 -21.862 1.00 72.94 282 GLU A CA 1
ATOM 2205 C C . GLU A 1 282 ? 43.996 -20.352 -21.913 1.00 72.94 282 GLU A C 1
ATOM 2207 O O . GLU A 1 282 ? 42.936 -19.876 -21.493 1.00 72.94 282 GLU A O 1
ATOM 2212 N N . ASN A 1 283 ? 44.943 -19.608 -22.486 1.00 74.44 283 ASN A N 1
ATOM 2213 C CA . ASN A 1 283 ? 44.777 -18.194 -22.811 1.00 74.44 283 ASN A CA 1
ATOM 2214 C C . ASN A 1 283 ? 44.235 -18.072 -24.238 1.00 74.44 283 ASN A C 1
ATOM 2216 O O . ASN A 1 283 ? 44.867 -18.557 -25.176 1.00 74.44 283 ASN A O 1
ATOM 2220 N N . VAL A 1 284 ? 43.093 -17.410 -24.411 1.00 75.06 284 VAL A N 1
ATOM 2221 C CA . VAL A 1 284 ? 42.470 -17.182 -25.723 1.00 75.06 284 VAL A CA 1
ATOM 2222 C C . VAL A 1 284 ? 42.332 -15.683 -25.955 1.00 75.06 284 VAL A C 1
ATOM 2224 O O . VAL A 1 284 ? 41.947 -14.949 -25.048 1.00 75.06 284 VAL A O 1
ATOM 2227 N N . PHE A 1 285 ? 42.653 -15.224 -27.164 1.00 75.00 285 PHE A N 1
ATOM 2228 C CA . PHE A 1 285 ? 42.386 -13.846 -27.564 1.00 75.00 285 PHE A CA 1
ATOM 2229 C C . PHE A 1 285 ? 40.891 -13.664 -27.812 1.00 75.00 285 PHE A C 1
ATOM 2231 O O . PHE A 1 285 ? 40.300 -14.386 -28.614 1.00 75.00 285 PHE A O 1
ATOM 2238 N N . TRP A 1 286 ? 40.297 -12.706 -27.114 1.00 78.38 286 TRP A N 1
ATOM 2239 C CA . TRP A 1 286 ? 38.899 -12.335 -27.234 1.00 78.38 286 TRP A CA 1
ATOM 2240 C C . TRP A 1 286 ? 38.763 -11.099 -28.125 1.00 78.38 286 TRP A C 1
ATOM 2242 O O . TRP A 1 286 ? 39.406 -10.073 -27.886 1.00 78.38 286 TRP A O 1
ATOM 2252 N N . ASP A 1 287 ? 37.936 -11.236 -29.159 1.00 72.19 287 ASP A N 1
ATOM 2253 C CA . ASP A 1 287 ? 37.630 -10.242 -30.193 1.00 72.19 287 ASP A CA 1
ATOM 2254 C C . ASP A 1 287 ? 36.252 -9.578 -30.000 1.00 72.19 287 ASP A C 1
ATOM 2256 O O . ASP A 1 287 ? 35.852 -8.730 -30.798 1.00 72.19 287 ASP A O 1
ATOM 2260 N N . GLY A 1 288 ? 35.504 -9.993 -28.969 1.00 76.44 288 GLY A N 1
ATOM 2261 C CA . GLY A 1 288 ? 34.130 -9.566 -28.702 1.00 76.44 288 GLY A CA 1
ATOM 2262 C C . GLY A 1 288 ? 33.107 -9.974 -29.768 1.00 76.44 288 GLY A C 1
ATOM 2263 O O . GLY A 1 288 ? 31.984 -9.470 -29.758 1.00 76.44 288 GLY A O 1
ATOM 2264 N N . ALA A 1 289 ? 33.428 -10.898 -30.681 1.00 80.75 289 ALA A N 1
ATOM 2265 C CA . ALA A 1 289 ? 32.474 -11.363 -31.690 1.00 80.75 289 ALA A CA 1
ATOM 2266 C C . ALA A 1 289 ? 31.262 -12.094 -31.079 1.00 80.75 289 ALA A C 1
ATOM 2268 O O . ALA A 1 289 ? 30.175 -12.082 -31.661 1.00 80.75 289 ALA A O 1
ATOM 2269 N N . ASP A 1 290 ? 31.418 -12.701 -29.898 1.00 81.38 290 ASP A N 1
ATOM 2270 C CA . ASP A 1 290 ? 30.300 -13.228 -29.114 1.00 81.38 290 ASP A CA 1
ATOM 2271 C C . ASP A 1 290 ? 29.501 -12.100 -28.438 1.00 81.38 290 ASP A C 1
ATOM 2273 O O . ASP A 1 290 ? 28.273 -12.125 -28.484 1.00 81.38 290 ASP A O 1
ATOM 2277 N N . LEU A 1 291 ? 30.169 -11.080 -27.884 1.00 84.94 291 LEU A N 1
ATOM 2278 C CA . LEU A 1 291 ? 29.521 -9.929 -27.250 1.00 84.94 291 LEU A CA 1
ATOM 2279 C C . LEU A 1 291 ? 28.628 -9.166 -28.230 1.00 84.94 291 LEU A C 1
ATOM 2281 O O . LEU A 1 291 ? 27.484 -8.884 -27.883 1.00 84.94 291 LEU A O 1
ATOM 2285 N N . ARG A 1 292 ? 29.074 -8.916 -29.468 1.00 86.75 292 ARG A N 1
ATOM 2286 C CA . ARG A 1 292 ? 28.217 -8.296 -30.498 1.00 86.75 292 ARG A CA 1
ATOM 2287 C C . ARG A 1 292 ? 26.940 -9.099 -30.745 1.00 86.75 292 ARG A C 1
ATOM 2289 O O . ARG A 1 292 ? 25.851 -8.536 -30.710 1.00 86.75 292 ARG A O 1
ATOM 2296 N N . LYS A 1 293 ? 27.047 -10.427 -30.872 1.00 84.38 293 LYS A N 1
ATOM 2297 C CA . LYS A 1 293 ? 25.879 -11.319 -31.003 1.00 84.38 293 LYS A CA 1
ATOM 2298 C C . LYS A 1 293 ? 24.986 -11.308 -29.752 1.00 84.38 293 LYS A C 1
ATOM 2300 O O . LYS A 1 293 ? 23.766 -11.401 -29.876 1.00 84.38 293 LYS A O 1
ATOM 2305 N N . ARG A 1 294 ? 25.558 -11.170 -28.547 1.00 87.88 294 ARG A N 1
ATOM 2306 C CA . ARG A 1 294 ? 24.796 -11.001 -27.290 1.00 87.88 294 ARG A CA 1
ATOM 2307 C C . ARG A 1 294 ? 24.053 -9.663 -27.258 1.00 87.88 294 ARG A C 1
ATOM 2309 O O . ARG A 1 294 ? 22.903 -9.650 -26.833 1.00 87.88 294 ARG A O 1
ATOM 2316 N N . ILE A 1 295 ? 24.658 -8.575 -27.744 1.00 88.19 295 ILE A N 1
ATOM 2317 C CA . ILE A 1 295 ? 24.016 -7.256 -27.890 1.00 88.19 295 ILE A CA 1
ATOM 2318 C C . ILE A 1 295 ? 22.859 -7.340 -28.897 1.00 88.19 295 ILE A C 1
ATOM 2320 O O . ILE A 1 295 ? 21.750 -6.921 -28.574 1.00 88.19 295 ILE A O 1
ATOM 2324 N N . GLU A 1 296 ? 23.073 -7.949 -30.070 1.00 86.62 296 GLU A N 1
ATOM 2325 C CA . GLU A 1 296 ? 22.022 -8.189 -31.075 1.00 86.62 296 GLU A CA 1
ATOM 2326 C C . GLU A 1 296 ? 20.840 -8.981 -30.494 1.00 86.62 296 GLU A C 1
ATOM 2328 O O . GLU A 1 296 ? 19.688 -8.571 -30.640 1.00 86.62 296 GLU A O 1
ATOM 2333 N N . PHE A 1 297 ? 21.111 -10.077 -29.776 1.00 86.06 297 PHE A N 1
ATOM 2334 C CA . PHE A 1 297 ? 20.083 -10.871 -29.098 1.00 86.06 297 PHE A CA 1
ATOM 2335 C C . PHE A 1 297 ? 19.357 -10.081 -27.999 1.00 86.06 297 PHE A C 1
ATOM 2337 O O . PHE A 1 297 ? 18.131 -10.128 -27.895 1.00 86.06 297 PHE A O 1
ATOM 2344 N N . ALA A 1 298 ? 20.093 -9.326 -27.183 1.00 87.31 298 ALA A N 1
ATOM 2345 C CA . ALA A 1 298 ? 19.510 -8.539 -26.107 1.00 87.31 298 ALA A CA 1
ATOM 2346 C C . ALA A 1 298 ? 18.669 -7.356 -26.624 1.00 87.31 298 ALA A C 1
ATOM 2348 O O . ALA A 1 298 ? 17.720 -6.966 -25.946 1.00 87.31 298 ALA A O 1
ATOM 2349 N N . ARG A 1 299 ? 18.940 -6.843 -27.834 1.00 87.88 299 ARG A N 1
ATOM 2350 C CA . ARG A 1 299 ? 18.207 -5.739 -28.482 1.00 87.88 299 ARG A CA 1
ATOM 2351 C C . ARG A 1 299 ? 16.901 -6.153 -29.189 1.00 87.88 299 ARG A C 1
ATOM 2353 O O . ARG A 1 299 ? 16.133 -5.276 -29.570 1.00 87.88 299 ARG A O 1
ATOM 2360 N N . ILE A 1 300 ? 16.597 -7.447 -29.353 1.00 84.75 300 ILE A N 1
ATOM 2361 C CA . ILE A 1 300 ? 15.387 -7.920 -30.071 1.00 84.75 300 ILE A CA 1
ATOM 2362 C C . ILE A 1 300 ? 14.112 -7.234 -29.541 1.00 84.75 300 ILE A C 1
ATOM 2364 O O . ILE A 1 300 ? 13.733 -7.435 -28.390 1.00 84.75 300 ILE A O 1
ATOM 2368 N N . ASN A 1 301 ? 13.416 -6.465 -30.378 1.00 81.00 301 ASN A N 1
ATOM 2369 C CA . ASN A 1 301 ? 12.202 -5.725 -30.000 1.00 81.00 301 ASN A CA 1
ATOM 2370 C C . ASN A 1 301 ? 12.390 -4.745 -28.811 1.00 81.00 301 ASN A C 1
ATOM 2372 O O . ASN A 1 301 ? 11.479 -4.615 -27.997 1.00 81.00 301 ASN A O 1
ATOM 2376 N N . LEU A 1 302 ? 13.551 -4.085 -28.688 1.00 84.88 302 LEU A N 1
ATOM 2377 C CA . LEU A 1 302 ? 13.763 -2.922 -27.804 1.00 84.88 302 LEU A CA 1
ATOM 2378 C C . LEU A 1 302 ? 14.242 -1.717 -28.618 1.00 84.88 302 LEU A C 1
ATOM 2380 O O . LEU A 1 302 ? 15.079 -1.871 -29.515 1.00 84.88 302 LEU A O 1
ATOM 2384 N N . ASP A 1 303 ? 13.765 -0.525 -28.263 1.00 80.69 303 ASP A N 1
ATOM 2385 C CA . ASP A 1 303 ? 14.198 0.735 -28.875 1.00 80.69 303 ASP A CA 1
ATOM 2386 C C . ASP A 1 303 ? 15.183 1.456 -27.945 1.00 80.69 303 ASP A C 1
ATOM 2388 O O . ASP A 1 303 ? 14.814 2.255 -27.092 1.00 80.69 303 ASP A O 1
ATOM 2392 N N . LEU A 1 304 ? 16.461 1.085 -28.054 1.00 85.00 304 LEU A N 1
ATOM 2393 C CA . LEU A 1 304 ? 17.515 1.578 -27.166 1.00 85.00 304 LEU A CA 1
ATOM 2394 C C . LEU A 1 304 ? 18.089 2.910 -27.658 1.00 85.00 304 LEU A C 1
ATOM 2396 O O . LEU A 1 304 ? 18.489 3.033 -28.818 1.00 85.00 304 LEU A O 1
ATOM 2400 N N . CYS A 1 305 ? 18.254 3.858 -26.734 1.00 84.44 305 CYS A N 1
ATOM 2401 C CA . CYS A 1 305 ? 18.790 5.199 -26.989 1.00 84.44 305 CYS A CA 1
ATOM 2402 C C . CYS A 1 305 ? 20.289 5.266 -27.367 1.00 84.44 305 CYS A C 1
ATOM 2404 O O . CYS A 1 305 ? 20.800 6.358 -27.611 1.00 84.44 305 CYS A O 1
ATOM 2406 N N . LEU A 1 306 ? 20.989 4.125 -27.431 1.00 84.88 306 LEU A N 1
ATOM 2407 C CA . LEU A 1 306 ? 22.400 4.006 -27.819 1.00 84.88 306 LEU A CA 1
ATOM 2408 C C . LEU A 1 306 ? 22.569 3.097 -29.051 1.00 84.88 306 LEU A C 1
ATOM 2410 O O . LEU A 1 306 ? 21.832 2.125 -29.257 1.00 84.88 306 LEU A O 1
ATOM 2414 N N . SER A 1 307 ? 23.581 3.386 -29.868 1.00 85.62 307 SER A N 1
ATOM 2415 C CA . SER A 1 307 ? 24.003 2.507 -30.964 1.00 85.62 307 SER A CA 1
ATOM 2416 C C . SER A 1 307 ? 24.685 1.232 -30.445 1.00 85.62 307 SER A C 1
ATOM 2418 O O . SER A 1 307 ? 25.134 1.165 -29.300 1.00 85.62 307 SER A O 1
ATOM 2420 N N . ASN A 1 308 ? 24.773 0.195 -31.288 1.00 83.75 308 ASN A N 1
ATOM 2421 C CA . ASN A 1 308 ? 25.426 -1.063 -30.901 1.00 83.75 308 ASN A CA 1
ATOM 2422 C C . ASN A 1 308 ? 26.902 -0.846 -30.518 1.00 83.75 308 ASN A C 1
ATOM 2424 O O . ASN A 1 308 ? 27.364 -1.455 -29.557 1.00 83.75 308 ASN A O 1
ATOM 2428 N N . ASP A 1 309 ? 27.598 0.049 -31.221 1.00 82.56 309 ASP A N 1
ATOM 2429 C CA . ASP A 1 309 ? 29.017 0.352 -31.005 1.00 82.56 309 ASP A CA 1
ATOM 2430 C C . ASP A 1 309 ? 29.238 1.103 -29.674 1.00 82.56 309 ASP A C 1
ATOM 2432 O O . ASP A 1 309 ? 30.192 0.828 -28.946 1.00 82.56 309 ASP A O 1
ATOM 2436 N N . GLU A 1 310 ? 28.325 2.010 -29.301 1.00 84.56 310 GLU A N 1
ATOM 2437 C CA . GLU A 1 310 ? 28.339 2.697 -27.998 1.00 84.56 310 GLU A CA 1
ATOM 2438 C C . GLU A 1 310 ? 28.028 1.739 -26.840 1.00 84.56 310 GLU A C 1
ATOM 2440 O O . GLU A 1 310 ? 28.697 1.779 -25.805 1.00 84.56 310 GLU A O 1
ATOM 2445 N N . ILE A 1 311 ? 27.051 0.841 -27.020 1.00 86.12 311 ILE A N 1
ATOM 2446 C CA . ILE A 1 311 ? 26.740 -0.215 -26.046 1.00 86.12 311 ILE A CA 1
ATOM 2447 C C . ILE A 1 311 ? 27.943 -1.151 -25.890 1.00 86.12 311 ILE A C 1
ATOM 2449 O O . ILE A 1 311 ? 28.313 -1.488 -24.769 1.00 86.12 311 ILE A O 1
ATOM 2453 N N . GLU A 1 312 ? 28.590 -1.552 -26.985 1.00 86.69 312 GLU A N 1
ATOM 2454 C CA . GLU A 1 312 ? 29.796 -2.377 -26.943 1.00 86.69 312 GLU A CA 1
ATOM 2455 C C . GLU A 1 312 ? 30.946 -1.676 -26.201 1.00 86.69 312 GLU A C 1
ATOM 2457 O O . GLU A 1 312 ? 31.596 -2.301 -25.358 1.00 86.69 312 GLU A O 1
ATOM 2462 N N . ALA A 1 313 ? 31.162 -0.379 -26.436 1.00 84.06 313 ALA A N 1
ATOM 2463 C CA . ALA A 1 313 ? 32.171 0.405 -25.729 1.00 84.06 313 ALA A CA 1
ATOM 2464 C C . ALA A 1 313 ? 31.906 0.487 -24.210 1.00 84.06 313 ALA A C 1
ATOM 2466 O O . ALA A 1 313 ? 32.823 0.268 -23.415 1.00 84.06 313 ALA A O 1
ATOM 2467 N N . GLU A 1 314 ? 30.661 0.741 -23.790 1.00 84.50 314 GLU A N 1
ATOM 2468 C CA . GLU A 1 314 ? 30.287 0.776 -22.367 1.00 84.50 314 GLU A CA 1
ATOM 2469 C C . GLU A 1 314 ? 30.285 -0.623 -21.717 1.00 84.50 314 GLU A C 1
ATOM 2471 O O . GLU A 1 314 ? 30.665 -0.760 -20.556 1.00 84.50 314 GLU A O 1
ATOM 2476 N N . LEU A 1 315 ? 29.955 -1.697 -22.446 1.00 85.38 315 LEU A N 1
ATOM 2477 C CA . LEU A 1 315 ? 30.049 -3.069 -21.924 1.00 85.38 315 LEU A CA 1
ATOM 2478 C C . LEU A 1 315 ? 31.498 -3.562 -21.800 1.00 85.38 315 LEU A C 1
ATOM 2480 O O . LEU A 1 315 ? 31.801 -4.300 -20.860 1.00 85.38 315 LEU A O 1
ATOM 2484 N N . ARG A 1 316 ? 32.403 -3.132 -22.690 1.00 85.56 316 ARG A N 1
ATOM 2485 C CA . ARG A 1 316 ? 33.855 -3.397 -22.608 1.00 85.56 316 ARG A CA 1
ATOM 2486 C C . ARG A 1 316 ? 34.575 -2.512 -21.576 1.00 85.56 316 ARG A C 1
ATOM 2488 O O . ARG A 1 316 ? 35.746 -2.752 -21.270 1.00 85.56 316 ARG A O 1
ATOM 2495 N N . ARG A 1 317 ? 33.902 -1.510 -21.001 1.00 77.94 317 ARG A N 1
ATOM 2496 C CA . ARG A 1 317 ? 34.444 -0.640 -19.946 1.00 77.94 317 ARG A CA 1
ATOM 2497 C C . ARG A 1 317 ? 34.924 -1.468 -18.751 1.00 77.94 317 ARG A C 1
ATOM 2499 O O . ARG A 1 317 ? 34.257 -2.396 -18.308 1.00 77.94 317 ARG A O 1
ATOM 2506 N N . SER A 1 318 ? 36.084 -1.130 -18.195 1.00 78.06 318 SER A N 1
ATOM 2507 C CA . SER A 1 318 ? 36.694 -1.858 -17.065 1.00 78.06 318 SER A CA 1
ATOM 2508 C C . SER A 1 318 ? 37.132 -3.309 -17.349 1.00 78.06 318 SER A C 1
ATOM 2510 O O . SER A 1 318 ? 37.570 -3.986 -16.418 1.00 78.06 318 SER A O 1
ATOM 2512 N N . VAL A 1 319 ? 37.073 -3.800 -18.595 1.00 81.31 319 VAL A N 1
ATOM 2513 C CA . VAL A 1 319 ? 37.720 -5.069 -18.970 1.00 81.31 319 VAL A CA 1
ATOM 2514 C C . VAL A 1 319 ? 39.227 -4.833 -19.126 1.00 81.31 319 VAL A C 1
ATOM 2516 O O . VAL A 1 319 ? 39.653 -3.851 -19.732 1.00 81.31 319 VAL A O 1
ATOM 2519 N N . TYR A 1 320 ? 40.043 -5.722 -18.557 1.00 77.00 320 TYR A N 1
ATOM 2520 C CA . TYR A 1 320 ? 41.504 -5.616 -18.528 1.00 77.00 320 TYR A CA 1
ATOM 2521 C C . TYR A 1 320 ? 42.174 -6.893 -19.050 1.00 77.00 320 TYR A C 1
ATOM 2523 O O . TYR A 1 320 ? 41.567 -7.965 -19.088 1.00 77.00 320 TYR A O 1
ATOM 2531 N N . ASP A 1 321 ? 43.439 -6.780 -19.458 1.00 75.69 321 ASP A N 1
ATOM 2532 C CA . ASP A 1 321 ? 44.192 -7.911 -20.000 1.00 75.69 321 ASP A CA 1
ATOM 2533 C C . ASP A 1 321 ? 44.432 -9.008 -18.949 1.00 75.69 321 ASP A C 1
ATOM 2535 O O . ASP A 1 321 ? 44.740 -8.733 -17.789 1.00 75.69 321 ASP A O 1
ATOM 2539 N N . GLN A 1 322 ? 44.323 -10.267 -19.371 1.00 77.81 322 GLN A N 1
ATOM 2540 C CA . GLN A 1 322 ? 44.406 -11.466 -18.532 1.00 77.81 322 GLN A CA 1
ATOM 2541 C C . GLN A 1 322 ? 43.265 -11.692 -17.522 1.00 77.81 322 GLN A C 1
ATOM 2543 O O . GLN A 1 322 ? 43.451 -12.455 -16.562 1.00 77.81 322 GLN A O 1
ATOM 2548 N N . ILE A 1 323 ? 42.095 -11.085 -17.737 1.00 82.56 323 ILE A N 1
ATOM 2549 C CA . ILE A 1 323 ? 40.864 -11.373 -16.984 1.00 82.56 323 ILE A CA 1
ATOM 2550 C C . ILE A 1 323 ? 40.458 -12.858 -17.105 1.00 82.56 323 ILE A C 1
ATOM 2552 O O . ILE A 1 323 ? 40.733 -13.518 -18.113 1.00 82.56 323 ILE A O 1
ATOM 2556 N N . THR A 1 324 ? 39.817 -13.425 -16.076 1.00 84.50 324 THR A N 1
ATOM 2557 C CA . THR A 1 324 ? 39.252 -14.786 -16.170 1.00 84.50 324 THR A CA 1
ATOM 2558 C C . THR A 1 324 ? 37.902 -14.755 -16.880 1.00 84.50 324 THR A C 1
ATOM 2560 O O . THR A 1 324 ? 37.180 -13.769 -16.765 1.00 84.50 324 THR A O 1
ATOM 2563 N N . GLN A 1 325 ? 37.515 -15.837 -17.566 1.00 83.00 325 GLN A N 1
ATOM 2564 C CA . GLN A 1 325 ? 36.199 -15.908 -18.225 1.00 83.00 325 GLN A CA 1
ATOM 2565 C C . GLN A 1 325 ? 35.047 -15.565 -17.263 1.00 83.00 325 GLN A C 1
ATOM 2567 O O . GLN A 1 325 ? 34.165 -14.793 -17.606 1.00 83.00 325 GLN A O 1
ATOM 2572 N N . LYS A 1 326 ? 35.091 -16.080 -16.028 1.00 83.00 326 LYS A N 1
ATOM 2573 C CA . LYS A 1 326 ? 34.035 -15.851 -15.034 1.00 83.00 326 LYS A CA 1
ATOM 2574 C C . LYS A 1 326 ? 33.942 -14.381 -14.608 1.00 83.00 326 LYS A C 1
ATOM 2576 O O . LYS A 1 326 ? 32.842 -13.883 -14.381 1.00 83.00 326 LYS A O 1
ATOM 2581 N N . ASP A 1 327 ? 35.085 -13.713 -14.472 1.00 84.81 327 ASP A N 1
ATOM 2582 C CA . ASP A 1 327 ? 35.122 -12.298 -14.100 1.00 84.81 327 ASP A CA 1
ATOM 2583 C C . ASP A 1 327 ? 34.720 -11.416 -15.289 1.00 84.81 327 ASP A C 1
ATOM 2585 O O . ASP A 1 327 ? 34.012 -10.437 -15.092 1.00 84.81 327 ASP A O 1
ATOM 2589 N N . LEU A 1 328 ? 35.068 -11.806 -16.523 1.00 86.38 328 LEU A N 1
ATOM 2590 C CA . LEU A 1 328 ? 34.603 -11.163 -17.756 1.00 86.38 328 LEU A CA 1
ATOM 2591 C C . LEU A 1 328 ? 33.072 -11.209 -17.871 1.00 86.38 328 LEU A C 1
ATOM 2593 O O . LEU A 1 328 ? 32.446 -10.161 -18.020 1.00 86.38 328 LEU A O 1
ATOM 2597 N N . ASP A 1 329 ? 32.469 -12.394 -17.729 1.00 87.44 329 ASP A N 1
ATOM 2598 C CA . ASP A 1 329 ? 31.011 -12.576 -17.767 1.00 87.44 329 ASP A CA 1
ATOM 2599 C C . ASP A 1 329 ? 30.324 -11.710 -16.688 1.00 87.44 329 ASP A C 1
ATOM 2601 O O . ASP A 1 329 ? 29.335 -11.018 -16.947 1.00 87.44 329 ASP A O 1
ATOM 2605 N N . ALA A 1 330 ? 30.881 -11.690 -15.470 1.00 86.56 330 ALA A N 1
ATOM 2606 C CA . ALA A 1 330 ? 30.369 -10.888 -14.360 1.00 86.56 330 ALA A CA 1
ATOM 2607 C C . ALA A 1 330 ? 30.518 -9.372 -14.587 1.00 86.56 330 ALA A C 1
ATOM 2609 O O . ALA A 1 330 ? 29.606 -8.620 -14.235 1.00 86.56 330 ALA A O 1
ATOM 2610 N N . THR A 1 331 ? 31.624 -8.919 -15.186 1.00 88.31 331 THR A N 1
ATOM 2611 C CA . THR A 1 331 ? 31.861 -7.512 -15.542 1.00 88.31 331 THR A CA 1
ATOM 2612 C C . THR A 1 331 ? 30.904 -7.049 -16.637 1.00 88.31 331 THR A C 1
ATOM 2614 O O . THR A 1 331 ? 30.293 -5.995 -16.481 1.00 88.31 331 THR A O 1
ATOM 2617 N N . ILE A 1 332 ? 30.680 -7.850 -17.685 1.00 89.81 332 ILE A N 1
ATOM 2618 C CA . ILE A 1 332 ? 29.707 -7.539 -18.747 1.00 89.81 332 ILE A CA 1
ATOM 2619 C C . ILE A 1 332 ? 28.291 -7.425 -18.159 1.00 89.81 332 ILE A C 1
ATOM 2621 O O . ILE A 1 332 ? 27.586 -6.449 -18.424 1.00 89.81 332 ILE A O 1
ATOM 2625 N N . ILE A 1 333 ? 27.887 -8.363 -17.291 1.00 89.06 333 ILE A N 1
ATOM 2626 C CA . ILE A 1 333 ? 26.601 -8.277 -16.583 1.00 89.06 333 ILE A CA 1
ATOM 2627 C C . ILE A 1 333 ? 26.545 -7.022 -15.695 1.00 89.06 333 ILE A C 1
ATOM 2629 O O . ILE A 1 333 ? 25.515 -6.353 -15.670 1.00 89.06 333 ILE A O 1
ATOM 2633 N N . LEU A 1 334 ? 27.612 -6.669 -14.971 1.00 89.00 334 LEU A N 1
ATOM 2634 C CA . LEU A 1 334 ? 27.636 -5.477 -14.114 1.00 89.00 334 LEU A CA 1
ATOM 2635 C C . LEU A 1 334 ? 27.510 -4.177 -14.924 1.00 89.00 334 LEU A C 1
ATOM 2637 O O . LEU A 1 334 ? 26.675 -3.343 -14.582 1.00 89.00 334 LEU A O 1
ATOM 2641 N N . ASN A 1 335 ? 28.268 -4.040 -16.012 1.00 90.50 335 ASN A N 1
ATOM 2642 C CA . ASN A 1 335 ? 28.204 -2.888 -16.912 1.00 90.50 335 ASN A CA 1
ATOM 2643 C C . ASN A 1 335 ? 26.826 -2.772 -17.581 1.00 90.50 335 ASN A C 1
ATOM 2645 O O . ASN A 1 335 ? 26.292 -1.677 -17.702 1.00 90.50 335 ASN A O 1
ATOM 2649 N N . SER A 1 336 ? 26.176 -3.889 -17.928 1.00 88.56 336 SER A N 1
ATOM 2650 C CA . SER A 1 336 ? 24.809 -3.834 -18.470 1.00 88.56 336 SER A CA 1
ATOM 2651 C C . SER A 1 336 ? 23.791 -3.228 -17.489 1.00 88.56 336 SER A C 1
ATOM 2653 O O . SER A 1 336 ? 22.802 -2.645 -17.925 1.00 88.56 336 SER A O 1
ATOM 2655 N N . LYS A 1 337 ? 24.043 -3.294 -16.170 1.00 88.56 337 LYS A N 1
ATOM 2656 C CA . LYS A 1 337 ? 23.170 -2.686 -15.150 1.00 88.56 337 LYS A CA 1
ATOM 2657 C C . LYS A 1 337 ? 23.359 -1.182 -15.010 1.00 88.56 337 LYS A C 1
ATOM 2659 O O . LYS A 1 337 ? 22.397 -0.507 -14.665 1.00 88.56 337 LYS A O 1
ATOM 2664 N N . THR A 1 338 ? 24.555 -0.643 -15.251 1.00 88.56 338 THR A N 1
ATOM 2665 C CA . THR A 1 338 ? 24.775 0.814 -15.152 1.00 88.56 338 THR A CA 1
ATOM 2666 C C . THR A 1 338 ? 24.048 1.565 -16.270 1.00 88.56 338 THR A C 1
ATOM 2668 O O . THR A 1 338 ? 23.671 2.719 -16.094 1.00 88.56 338 THR A O 1
ATOM 2671 N N . LEU A 1 339 ? 23.757 0.889 -17.387 1.00 87.88 339 LEU A N 1
ATOM 2672 C CA . LEU A 1 339 ? 22.927 1.418 -18.470 1.00 87.88 339 LEU A CA 1
ATOM 2673 C C . LEU A 1 339 ? 21.438 1.561 -18.090 1.00 87.88 339 LEU A C 1
ATOM 2675 O O . LEU A 1 339 ? 20.740 2.342 -18.727 1.00 87.88 339 LEU A O 1
ATOM 2679 N N . ILE A 1 340 ? 20.954 0.904 -17.026 1.00 89.31 340 ILE A N 1
ATOM 2680 C CA . ILE A 1 340 ? 19.557 1.033 -16.550 1.00 89.31 340 ILE A CA 1
ATOM 2681 C C . ILE A 1 340 ? 19.245 2.471 -16.090 1.00 89.31 340 ILE A C 1
ATOM 2683 O O . ILE A 1 340 ? 18.107 2.918 -16.176 1.00 89.31 340 ILE A O 1
ATOM 2687 N N . GLU A 1 341 ? 20.251 3.239 -15.659 1.00 86.62 341 GLU A N 1
ATOM 2688 C CA . GLU A 1 341 ? 20.081 4.666 -15.334 1.00 86.62 341 GLU A CA 1
ATOM 2689 C C . GLU A 1 341 ? 19.886 5.556 -16.578 1.00 86.62 341 GLU A C 1
ATOM 2691 O O . GLU A 1 341 ? 19.502 6.718 -16.446 1.00 86.62 341 GLU A O 1
ATOM 2696 N N . ARG A 1 342 ? 20.170 5.043 -17.785 1.00 85.50 342 ARG A N 1
ATOM 2697 C CA . ARG A 1 342 ? 19.991 5.765 -19.056 1.00 85.50 342 ARG A CA 1
ATOM 2698 C C . ARG A 1 342 ? 18.610 5.553 -19.658 1.00 85.50 342 ARG A C 1
ATOM 2700 O O . ARG A 1 342 ? 18.050 6.503 -20.192 1.00 85.50 342 ARG A O 1
ATOM 2707 N N . ASP A 1 343 ? 18.098 4.328 -19.583 1.00 86.06 343 ASP A N 1
ATOM 2708 C CA . ASP A 1 343 ? 16.801 3.942 -20.134 1.00 86.06 343 ASP A CA 1
ATOM 2709 C C . ASP A 1 343 ? 16.205 2.763 -19.351 1.00 86.06 343 ASP A C 1
ATOM 2711 O O . ASP A 1 343 ? 16.927 1.850 -18.940 1.00 86.06 343 ASP A O 1
ATOM 2715 N N . ALA A 1 344 ? 14.882 2.746 -19.190 1.00 84.69 344 ALA A N 1
ATOM 2716 C CA . ALA A 1 344 ? 14.173 1.640 -18.558 1.00 84.69 344 ALA A CA 1
ATOM 2717 C C . ALA A 1 344 ? 14.282 0.341 -19.378 1.00 84.69 344 ALA A C 1
ATOM 2719 O O . ALA A 1 344 ? 14.401 -0.738 -18.793 1.00 84.69 344 ALA A O 1
ATOM 2720 N N . ASP A 1 345 ? 14.334 0.419 -20.714 1.00 88.06 345 ASP A N 1
ATOM 2721 C CA . ASP A 1 345 ? 14.474 -0.768 -21.570 1.00 88.06 345 ASP A CA 1
ATOM 2722 C C . ASP A 1 345 ? 15.842 -1.462 -21.397 1.00 88.06 345 ASP A C 1
ATOM 2724 O O . ASP A 1 345 ? 15.964 -2.675 -21.626 1.00 88.06 345 ASP A O 1
ATOM 2728 N N . PHE A 1 346 ? 16.860 -0.767 -20.861 1.00 89.81 346 PHE A N 1
ATOM 2729 C CA . PHE A 1 346 ? 18.110 -1.422 -20.468 1.00 89.81 346 PHE A CA 1
ATOM 2730 C C . PHE A 1 346 ? 17.926 -2.434 -19.321 1.00 89.81 346 PHE A C 1
ATOM 2732 O O . PHE A 1 346 ? 18.742 -3.349 -19.190 1.00 89.81 346 PHE A O 1
ATOM 2739 N N . ALA A 1 347 ? 16.841 -2.367 -18.538 1.00 89.75 347 ALA A N 1
ATOM 2740 C CA . ALA A 1 347 ? 16.527 -3.397 -17.544 1.00 89.75 347 ALA A CA 1
ATOM 2741 C C . ALA A 1 347 ? 16.219 -4.753 -18.204 1.00 89.75 347 ALA A C 1
ATOM 2743 O O . ALA A 1 347 ? 16.659 -5.795 -17.707 1.00 89.75 347 ALA A O 1
ATOM 2744 N N . ARG A 1 348 ? 15.530 -4.751 -19.353 1.00 90.19 348 ARG A N 1
ATOM 2745 C CA . ARG A 1 348 ? 15.279 -5.949 -20.174 1.00 90.19 348 ARG A CA 1
ATOM 2746 C C . ARG A 1 348 ? 16.533 -6.381 -20.915 1.00 90.19 348 ARG A C 1
ATOM 2748 O O . ARG A 1 348 ? 16.861 -7.565 -20.910 1.00 90.19 348 ARG A O 1
ATOM 2755 N N . PHE A 1 349 ? 17.283 -5.434 -21.478 1.00 91.81 349 PHE A N 1
ATOM 2756 C CA . PHE A 1 349 ? 18.578 -5.705 -22.106 1.00 91.81 349 PHE A CA 1
ATOM 2757 C C . PHE A 1 349 ? 19.529 -6.455 -21.154 1.00 91.81 349 PHE A C 1
ATOM 2759 O O . PHE A 1 349 ? 20.005 -7.540 -21.486 1.00 91.81 349 PHE A O 1
ATOM 2766 N N . ALA A 1 350 ? 19.738 -5.945 -19.935 1.00 91.62 350 ALA A N 1
ATOM 2767 C CA . ALA A 1 350 ? 20.585 -6.577 -18.922 1.00 91.62 350 ALA A CA 1
ATOM 2768 C C . ALA A 1 350 ? 20.071 -7.970 -18.503 1.00 91.62 350 ALA A C 1
ATOM 2770 O O . ALA A 1 350 ? 20.861 -8.905 -18.345 1.00 91.62 350 ALA A O 1
ATOM 2771 N N . GLY A 1 351 ? 18.748 -8.144 -18.379 1.00 91.12 351 GLY A N 1
ATOM 2772 C CA . GLY A 1 351 ? 18.125 -9.450 -18.131 1.00 91.12 351 GLY A CA 1
ATOM 2773 C C . GLY A 1 351 ? 18.402 -10.463 -19.247 1.00 91.12 351 GLY A C 1
ATOM 2774 O O . GLY A 1 351 ? 18.744 -11.614 -18.973 1.00 91.12 351 GLY A O 1
ATOM 2775 N N . ARG A 1 352 ? 18.353 -10.029 -20.510 1.00 91.56 352 ARG A N 1
ATOM 2776 C CA . ARG A 1 352 ? 18.642 -10.864 -21.689 1.00 91.56 352 ARG A CA 1
ATOM 2777 C C . ARG A 1 352 ? 20.117 -11.211 -21.829 1.00 91.56 352 ARG A C 1
ATOM 2779 O O . ARG A 1 352 ? 20.429 -12.359 -22.141 1.00 91.56 352 ARG A O 1
ATOM 2786 N N . ILE A 1 353 ? 21.020 -10.275 -21.534 1.00 90.94 353 ILE A N 1
ATOM 2787 C CA . ILE A 1 353 ? 22.456 -10.566 -21.423 1.00 90.94 353 ILE A CA 1
ATOM 2788 C C . ILE A 1 353 ? 22.670 -11.674 -20.382 1.00 90.94 353 ILE A C 1
ATOM 2790 O O . ILE A 1 353 ? 23.289 -12.689 -20.701 1.00 90.94 353 ILE A O 1
ATOM 2794 N N . GLN A 1 354 ? 22.072 -11.565 -19.189 1.00 91.56 354 GLN A N 1
ATOM 2795 C CA . GLN A 1 354 ? 22.145 -12.621 -18.172 1.00 91.56 354 GLN A CA 1
ATOM 2796 C C . GLN A 1 354 ? 21.546 -13.961 -18.645 1.00 91.56 354 GLN A C 1
ATOM 2798 O O . GLN A 1 354 ? 22.133 -15.012 -18.381 1.00 91.56 354 GLN A O 1
ATOM 2803 N N . LEU A 1 355 ? 20.424 -13.948 -19.374 1.00 90.38 355 LEU A N 1
ATOM 2804 C CA . LEU A 1 355 ? 19.816 -15.159 -19.941 1.00 90.38 355 LEU A CA 1
ATOM 2805 C C . LEU A 1 355 ? 20.756 -15.914 -20.887 1.00 90.38 355 LEU A C 1
ATOM 2807 O O . LEU A 1 355 ? 20.780 -17.142 -20.827 1.00 90.38 355 LEU A O 1
ATOM 2811 N N . THR A 1 356 ? 21.567 -15.226 -21.705 1.00 90.00 356 THR A N 1
ATOM 2812 C CA . THR A 1 356 ? 22.525 -15.914 -22.598 1.00 90.00 356 THR A CA 1
ATOM 2813 C C . THR A 1 356 ? 23.498 -16.803 -21.817 1.00 90.00 356 THR A C 1
ATOM 2815 O O . THR A 1 356 ? 23.651 -17.979 -22.148 1.00 90.00 356 THR A O 1
ATOM 2818 N N . TYR A 1 357 ? 24.050 -16.294 -20.711 1.00 89.31 357 TYR A N 1
ATOM 2819 C CA . TYR A 1 357 ? 24.929 -17.057 -19.821 1.00 89.31 357 TYR A CA 1
ATOM 2820 C C . TYR A 1 357 ? 24.195 -18.200 -19.095 1.00 89.31 357 TYR A C 1
ATOM 2822 O O . TYR A 1 357 ? 24.771 -19.267 -18.886 1.00 89.31 357 TYR A O 1
ATOM 2830 N N . ILE A 1 358 ? 22.910 -18.033 -18.750 1.00 89.06 358 ILE A N 1
ATOM 2831 C CA . ILE A 1 358 ? 22.086 -19.109 -18.164 1.00 89.06 358 ILE A CA 1
ATOM 2832 C C . ILE A 1 358 ? 21.837 -20.231 -19.187 1.00 89.06 358 ILE A C 1
ATOM 2834 O O . ILE A 1 358 ? 21.910 -21.412 -18.838 1.00 89.06 358 ILE A O 1
ATOM 2838 N N . TYR A 1 359 ? 21.574 -19.902 -20.454 1.00 90.00 359 TYR A N 1
ATOM 2839 C CA . TYR A 1 359 ? 21.402 -20.900 -21.515 1.00 90.00 359 TYR A CA 1
ATOM 2840 C C . TYR A 1 359 ? 22.702 -21.658 -21.816 1.00 90.00 359 TYR A C 1
ATOM 2842 O O . TYR A 1 359 ? 22.667 -22.878 -22.005 1.00 90.00 359 TYR A O 1
ATOM 2850 N N . GLU A 1 360 ? 23.846 -20.978 -21.775 1.00 88.00 360 GLU A N 1
ATOM 2851 C CA . GLU A 1 360 ? 25.172 -21.599 -21.857 1.00 88.00 360 GLU A CA 1
ATOM 2852 C C . GLU A 1 360 ? 25.434 -22.529 -20.661 1.00 88.00 360 GLU A C 1
ATOM 2854 O O . GLU A 1 360 ? 25.805 -23.695 -20.847 1.00 88.00 360 GLU A O 1
ATOM 2859 N N . GLU A 1 361 ? 25.150 -22.073 -19.432 1.00 86.88 361 GLU A N 1
ATOM 2860 C CA . GLU A 1 361 ? 25.307 -22.880 -18.218 1.00 86.88 361 GLU A CA 1
ATOM 2861 C C . GLU A 1 361 ? 24.394 -24.116 -18.227 1.00 86.88 361 GLU A C 1
ATOM 2863 O O . GLU A 1 361 ? 24.835 -25.194 -17.831 1.00 86.88 361 GLU A O 1
ATOM 2868 N N . VAL A 1 362 ? 23.141 -24.020 -18.675 1.00 86.00 362 VAL A N 1
ATOM 2869 C CA . VAL A 1 362 ? 22.159 -25.112 -18.520 1.00 86.00 362 VAL A CA 1
ATOM 2870 C C . VAL A 1 362 ? 22.054 -26.004 -19.760 1.00 86.00 362 VAL A C 1
ATOM 2872 O O . VAL A 1 362 ? 22.099 -27.231 -19.641 1.00 86.00 362 VAL A O 1
ATOM 2875 N N . LEU A 1 363 ? 21.931 -25.421 -20.955 1.00 84.50 363 LEU A N 1
ATOM 2876 C CA . LEU A 1 363 ? 21.631 -26.151 -22.196 1.00 84.50 363 LEU A CA 1
ATOM 2877 C C . LEU A 1 363 ? 22.893 -26.591 -22.954 1.00 84.50 363 LEU A C 1
ATOM 2879 O O . LEU A 1 363 ? 22.835 -27.538 -23.744 1.00 84.50 363 LEU A O 1
ATOM 2883 N N . GLY A 1 364 ? 24.021 -25.900 -22.741 1.00 79.06 364 GLY A N 1
ATOM 2884 C CA . GLY A 1 364 ? 25.212 -26.020 -23.593 1.00 79.06 364 GLY A CA 1
ATOM 2885 C C . GLY A 1 364 ? 25.001 -25.469 -25.013 1.00 79.06 364 GLY A C 1
ATOM 2886 O O . GLY A 1 364 ? 25.704 -25.883 -25.941 1.00 79.06 364 GLY A O 1
ATOM 2887 N N . TRP A 1 365 ? 24.003 -24.594 -25.169 1.00 82.81 365 TRP A N 1
ATOM 2888 C CA . TRP A 1 365 ? 23.802 -23.743 -26.341 1.00 82.81 365 TRP A CA 1
ATOM 2889 C C . TRP A 1 365 ? 24.838 -22.623 -26.309 1.00 82.81 365 TRP A C 1
ATOM 2891 O O . TRP A 1 365 ? 25.093 -22.091 -25.238 1.00 82.81 365 TRP A O 1
ATOM 2901 N N . ASP A 1 366 ? 25.432 -22.297 -27.450 1.00 79.56 366 ASP A N 1
ATOM 2902 C CA . ASP A 1 366 ? 26.458 -21.258 -27.588 1.00 79.56 366 ASP A CA 1
ATOM 2903 C C . ASP A 1 366 ? 25.992 -20.245 -28.642 1.00 79.56 366 ASP A C 1
ATOM 2905 O O . ASP A 1 366 ? 25.667 -20.621 -29.774 1.00 79.56 366 ASP A O 1
ATOM 2909 N N . ILE A 1 367 ? 25.939 -18.961 -28.277 1.00 77.06 367 ILE A N 1
ATOM 2910 C CA . ILE A 1 367 ? 25.398 -17.908 -29.146 1.00 77.06 367 ILE A CA 1
ATOM 2911 C C . ILE A 1 367 ? 26.236 -17.682 -30.414 1.00 77.06 367 ILE A C 1
ATOM 2913 O O . ILE A 1 367 ? 25.698 -17.315 -31.462 1.00 77.06 367 ILE A O 1
ATOM 2917 N N . ALA A 1 368 ? 27.546 -17.934 -30.355 1.00 72.69 368 ALA A N 1
ATOM 2918 C CA . ALA A 1 368 ? 28.440 -17.780 -31.491 1.00 72.69 368 ALA A CA 1
ATOM 2919 C C . ALA A 1 368 ? 28.352 -18.968 -32.461 1.00 72.69 368 ALA A C 1
ATOM 2921 O O . ALA A 1 368 ? 28.436 -18.736 -33.672 1.00 72.69 368 ALA A O 1
ATOM 2922 N N . ARG A 1 369 ? 28.162 -20.193 -31.941 1.00 75.50 369 ARG A N 1
ATOM 2923 C CA . ARG A 1 369 ? 28.101 -21.454 -32.707 1.00 75.50 369 ARG A CA 1
ATOM 2924 C C . ARG A 1 369 ? 26.706 -21.814 -33.221 1.00 75.50 369 ARG A C 1
ATOM 2926 O O . ARG A 1 369 ? 26.568 -22.158 -34.390 1.00 75.50 369 ARG A O 1
ATOM 2933 N N . ASP A 1 370 ? 25.702 -21.809 -32.347 1.00 73.00 370 ASP A N 1
ATOM 2934 C CA . ASP A 1 370 ? 24.380 -22.391 -32.625 1.00 73.00 370 ASP A CA 1
ATOM 2935 C C . ASP A 1 370 ? 23.364 -21.340 -33.100 1.00 73.00 370 ASP A C 1
ATOM 2937 O O . ASP A 1 370 ? 22.426 -21.659 -33.833 1.00 73.00 370 ASP A O 1
ATOM 2941 N N . GLY A 1 371 ? 23.549 -20.082 -32.687 1.00 74.00 371 GLY A N 1
ATOM 2942 C CA . GLY A 1 371 ? 22.681 -18.963 -33.045 1.00 74.00 371 GLY A CA 1
ATOM 2943 C C . GLY A 1 371 ? 21.272 -19.026 -32.439 1.00 74.00 371 GLY A C 1
ATOM 2944 O O . GLY A 1 371 ? 20.850 -20.000 -31.810 1.00 74.00 371 GLY A O 1
ATOM 2945 N N . ILE A 1 372 ? 20.520 -17.941 -32.632 1.00 73.12 372 ILE A N 1
ATOM 2946 C CA . ILE A 1 372 ? 19.239 -17.687 -31.949 1.00 73.12 372 ILE A CA 1
ATOM 2947 C C . ILE A 1 372 ? 18.160 -18.704 -32.367 1.00 73.12 372 ILE A C 1
ATOM 2949 O O . ILE A 1 372 ? 17.433 -19.226 -31.522 1.00 73.12 372 ILE A O 1
ATOM 2953 N N . GLY A 1 373 ? 18.098 -19.063 -33.655 1.00 72.50 373 GLY A N 1
ATOM 2954 C CA . GLY A 1 373 ? 17.099 -20.003 -34.185 1.00 72.50 373 GLY A CA 1
ATOM 2955 C C . GLY A 1 373 ? 17.188 -21.427 -33.617 1.00 72.50 373 GLY A C 1
ATOM 2956 O O . GLY A 1 373 ? 16.186 -22.138 -33.582 1.00 72.50 373 GLY A O 1
ATOM 2957 N N . ALA A 1 374 ? 18.355 -21.848 -33.114 1.00 80.62 374 ALA A N 1
ATOM 2958 C CA . ALA A 1 374 ? 18.538 -23.171 -32.515 1.00 80.62 374 ALA A CA 1
ATOM 2959 C C . ALA A 1 374 ? 18.039 -23.270 -31.057 1.00 80.62 374 ALA A C 1
ATOM 2961 O O . ALA A 1 374 ? 17.942 -24.377 -30.518 1.00 80.62 374 ALA A O 1
ATOM 2962 N N . LEU A 1 375 ? 17.708 -22.146 -30.407 1.00 82.00 375 LEU A N 1
ATOM 2963 C CA . LEU A 1 375 ? 17.430 -22.085 -28.968 1.00 82.00 375 LEU A CA 1
ATOM 2964 C C . LEU A 1 375 ? 16.212 -22.931 -28.545 1.00 82.00 375 LEU A C 1
ATOM 2966 O O . LEU A 1 375 ? 16.255 -23.586 -27.499 1.00 82.00 375 LEU A O 1
ATOM 2970 N N . LYS A 1 376 ? 15.148 -22.981 -29.361 1.00 85.31 376 LYS A N 1
ATOM 2971 C CA . LYS A 1 376 ? 13.957 -23.813 -29.088 1.00 85.31 376 LYS A CA 1
ATOM 2972 C C . LYS A 1 376 ? 14.277 -25.310 -29.166 1.00 85.31 376 LYS A C 1
ATOM 2974 O O . LYS A 1 376 ? 13.941 -26.065 -28.254 1.00 85.31 376 LYS A O 1
ATOM 2979 N N . THR A 1 377 ? 15.018 -25.727 -30.190 1.00 85.50 377 THR A N 1
ATOM 2980 C CA . THR A 1 377 ? 15.491 -27.111 -30.356 1.00 85.50 377 THR A CA 1
ATOM 2981 C C . THR A 1 377 ? 16.449 -27.523 -29.230 1.00 85.50 377 THR A C 1
ATOM 2983 O O . THR A 1 377 ? 16.400 -28.657 -28.750 1.00 85.50 377 THR A O 1
ATOM 2986 N N . ALA A 1 378 ? 17.292 -26.599 -28.752 1.00 85.62 378 ALA A N 1
ATOM 2987 C CA . ALA A 1 378 ? 18.174 -26.826 -27.609 1.00 85.62 378 ALA A CA 1
ATOM 2988 C C . ALA A 1 378 ? 17.386 -27.071 -26.308 1.00 85.62 378 ALA A C 1
ATOM 2990 O O . ALA A 1 378 ? 17.675 -28.042 -25.603 1.00 85.62 378 ALA A O 1
ATOM 2991 N N . HIS A 1 379 ? 16.354 -26.262 -26.032 1.00 86.12 379 HIS A N 1
ATOM 2992 C CA . HIS A 1 379 ? 15.436 -26.470 -24.906 1.00 86.12 379 HIS A CA 1
ATOM 2993 C C . HIS A 1 379 ? 14.730 -27.831 -24.992 1.00 86.12 379 HIS A C 1
ATOM 2995 O O . HIS A 1 379 ? 14.795 -28.612 -24.043 1.00 86.12 379 HIS A O 1
ATOM 3001 N N . GLN A 1 380 ? 14.137 -28.162 -26.144 1.00 86.75 380 GLN A N 1
ATOM 3002 C CA . GLN A 1 380 ? 13.454 -29.443 -26.371 1.00 86.75 380 GLN A CA 1
ATOM 3003 C C . GLN A 1 380 ? 14.367 -30.651 -26.124 1.00 86.75 380 GLN A C 1
ATOM 3005 O O . GLN A 1 380 ? 14.002 -31.581 -25.402 1.00 86.75 380 GLN A O 1
ATOM 3010 N N . ARG A 1 381 ? 15.594 -30.620 -26.664 1.00 87.12 381 ARG A N 1
ATOM 3011 C CA . ARG A 1 381 ? 16.590 -31.685 -26.475 1.00 87.12 381 ARG A CA 1
ATOM 3012 C C . ARG A 1 381 ? 17.039 -31.813 -25.018 1.00 87.12 381 ARG A C 1
ATOM 3014 O O . ARG A 1 381 ? 17.303 -32.925 -24.557 1.00 87.12 381 ARG A O 1
ATOM 3021 N N . ALA A 1 382 ? 17.181 -30.699 -24.299 1.00 87.19 382 ALA A N 1
ATOM 3022 C CA . ALA A 1 382 ? 17.708 -30.715 -22.938 1.00 87.19 382 ALA A CA 1
ATOM 3023 C C . ALA A 1 382 ? 16.641 -31.040 -21.876 1.00 87.19 382 ALA A C 1
ATOM 3025 O O . ALA A 1 382 ? 16.994 -31.660 -20.876 1.00 87.19 382 ALA A O 1
ATOM 3026 N N . PHE A 1 383 ? 15.360 -30.714 -22.096 1.00 87.56 383 PHE A N 1
ATOM 3027 C CA . PHE A 1 383 ? 14.283 -30.848 -21.101 1.00 87.56 383 PHE A CA 1
ATOM 3028 C C . PHE A 1 383 ? 14.184 -32.254 -20.486 1.00 87.56 383 PHE A C 1
ATOM 3030 O O . PHE A 1 383 ? 14.343 -32.423 -19.275 1.00 87.56 383 PHE A O 1
ATOM 3037 N N . LYS A 1 384 ? 14.045 -33.297 -21.319 1.00 88.12 384 LYS A N 1
ATOM 3038 C CA . LYS A 1 384 ? 13.986 -34.699 -20.856 1.00 88.12 384 LYS A CA 1
ATOM 3039 C C . LYS A 1 384 ? 15.241 -35.118 -20.077 1.00 88.12 384 LYS A C 1
ATOM 3041 O O . LYS A 1 384 ? 15.149 -35.868 -19.107 1.00 88.12 384 LYS A O 1
ATOM 3046 N N . LYS A 1 385 ? 16.418 -34.618 -20.475 1.00 88.69 385 LYS A N 1
ATOM 3047 C CA . LYS A 1 385 ? 17.697 -34.897 -19.802 1.00 88.69 385 LYS A CA 1
ATOM 3048 C C . LYS A 1 385 ? 17.816 -34.155 -18.466 1.00 88.69 385 LYS A C 1
ATOM 3050 O O . LYS A 1 385 ? 18.335 -34.730 -17.513 1.00 88.69 385 LYS A O 1
ATOM 3055 N N . ALA A 1 386 ? 17.327 -32.918 -18.388 1.00 86.44 386 ALA A N 1
ATOM 3056 C CA . ALA A 1 386 ? 17.304 -32.111 -17.173 1.00 86.44 386 ALA A CA 1
ATOM 3057 C C . ALA A 1 386 ? 16.375 -32.723 -16.115 1.00 86.44 386 ALA A C 1
ATOM 3059 O O . ALA A 1 386 ? 16.806 -32.912 -14.978 1.00 86.44 386 ALA A O 1
ATOM 3060 N N . LEU A 1 387 ? 15.161 -33.140 -16.503 1.00 87.12 387 LEU A N 1
ATOM 3061 C CA . LEU A 1 387 ? 14.241 -33.854 -15.612 1.00 87.12 387 LEU A CA 1
ATOM 3062 C C . LEU A 1 387 ? 14.837 -35.181 -15.123 1.00 87.12 387 LEU A C 1
ATOM 3064 O O . LEU A 1 387 ? 14.886 -35.421 -13.918 1.00 87.12 387 LEU A O 1
ATOM 3068 N N . ALA A 1 388 ? 15.366 -36.014 -16.027 1.00 88.50 388 ALA A N 1
ATOM 3069 C CA . ALA A 1 388 ? 15.995 -37.283 -15.654 1.00 88.50 388 ALA A CA 1
ATOM 3070 C C . ALA A 1 388 ? 17.200 -37.092 -14.708 1.00 88.50 388 ALA A C 1
ATOM 3072 O O . ALA A 1 388 ? 17.342 -37.835 -13.737 1.00 88.50 388 ALA A O 1
ATOM 3073 N N . HIS A 1 389 ? 18.036 -36.070 -14.937 1.00 88.19 389 HIS A N 1
ATOM 3074 C CA . HIS A 1 389 ? 19.134 -35.719 -14.026 1.00 88.19 389 HIS A CA 1
ATOM 3075 C C . HIS A 1 389 ? 18.606 -35.227 -12.672 1.00 88.19 389 HIS A C 1
ATOM 3077 O O . HIS A 1 389 ? 19.080 -35.687 -11.638 1.00 88.19 389 HIS A O 1
ATOM 3083 N N . GLY A 1 390 ? 17.587 -34.362 -12.662 1.00 86.31 390 GLY A N 1
ATOM 3084 C CA . GLY A 1 390 ? 16.924 -33.855 -11.455 1.00 86.31 390 GLY A CA 1
ATOM 3085 C C . GLY A 1 390 ? 16.283 -34.950 -10.591 1.00 86.31 390 GLY A C 1
ATOM 3086 O O . GLY A 1 390 ? 16.342 -34.881 -9.360 1.00 86.31 390 GLY A O 1
ATOM 3087 N N . VAL A 1 391 ? 15.724 -35.988 -11.221 1.00 88.62 391 VAL A N 1
ATOM 3088 C CA . VAL A 1 391 ? 15.234 -37.203 -10.549 1.00 88.62 391 VAL A CA 1
ATOM 3089 C C . VAL A 1 391 ? 16.405 -38.039 -10.018 1.00 88.62 391 VAL A C 1
ATOM 3091 O O . VAL A 1 391 ? 16.382 -38.445 -8.857 1.00 88.62 391 VAL A O 1
ATOM 3094 N N . ALA A 1 392 ? 17.471 -38.232 -10.805 1.00 88.62 392 ALA A N 1
ATOM 3095 C CA . ALA A 1 392 ? 18.658 -38.982 -10.382 1.00 88.62 392 ALA A CA 1
ATOM 3096 C C . ALA A 1 392 ? 19.362 -38.360 -9.157 1.00 88.62 392 ALA A C 1
ATOM 3098 O O . ALA A 1 392 ? 19.761 -39.084 -8.245 1.00 88.62 392 ALA A O 1
ATOM 3099 N N . ILE A 1 393 ? 19.446 -37.024 -9.077 1.00 87.50 393 ILE A N 1
ATOM 3100 C CA . ILE A 1 393 ? 19.966 -36.306 -7.896 1.00 87.50 393 ILE A CA 1
ATOM 3101 C C . ILE A 1 393 ? 18.937 -36.158 -6.756 1.00 87.50 393 ILE A C 1
ATOM 3103 O O . ILE A 1 393 ? 19.185 -35.418 -5.803 1.00 87.50 393 ILE A O 1
ATOM 3107 N N . LYS A 1 394 ? 17.777 -36.831 -6.838 1.00 86.75 394 LYS A N 1
ATOM 3108 C CA . LYS A 1 394 ? 16.691 -36.796 -5.839 1.00 86.75 394 LYS A CA 1
ATOM 3109 C C . LYS A 1 394 ? 16.221 -35.372 -5.495 1.00 86.75 394 LYS A C 1
ATOM 3111 O O . LYS A 1 394 ? 15.946 -35.052 -4.340 1.00 86.75 394 LYS A O 1
ATOM 3116 N N . ARG A 1 395 ? 16.143 -34.492 -6.498 1.00 86.56 395 ARG A N 1
ATOM 3117 C CA . ARG A 1 395 ? 15.568 -33.138 -6.367 1.00 86.56 395 ARG A CA 1
ATOM 3118 C C . ARG A 1 395 ? 14.162 -33.039 -6.952 1.00 86.56 395 ARG A C 1
ATOM 3120 O O . ARG A 1 395 ? 13.371 -32.248 -6.447 1.00 86.56 395 ARG A O 1
ATOM 3127 N N . LEU A 1 396 ? 13.855 -33.855 -7.956 1.00 89.50 396 LEU A N 1
ATOM 3128 C CA . LEU A 1 396 ? 12.559 -33.916 -8.631 1.00 89.50 396 LEU A CA 1
ATOM 3129 C C . LEU A 1 396 ? 11.803 -35.206 -8.310 1.00 89.50 396 LEU A C 1
ATOM 3131 O O . LEU A 1 396 ? 12.416 -36.233 -8.014 1.00 89.50 396 LEU A O 1
ATOM 3135 N N . ASN A 1 397 ? 10.475 -35.148 -8.385 1.00 88.56 397 ASN A N 1
ATOM 3136 C CA . ASN A 1 397 ? 9.610 -36.310 -8.219 1.00 88.56 397 ASN A CA 1
ATOM 3137 C C . ASN A 1 397 ? 9.701 -37.234 -9.458 1.00 88.56 397 ASN A C 1
ATOM 3139 O O . ASN A 1 397 ? 9.470 -36.748 -10.567 1.00 88.56 397 ASN A O 1
ATOM 3143 N N . PRO A 1 398 ? 9.996 -38.545 -9.311 1.00 90.19 398 PRO A N 1
ATOM 3144 C CA . PRO A 1 398 ? 10.012 -39.500 -10.422 1.00 90.19 398 PRO A CA 1
ATOM 3145 C C . PRO A 1 398 ? 8.732 -39.509 -11.264 1.00 90.19 398 PRO A C 1
ATOM 3147 O O . PRO A 1 398 ? 8.822 -39.693 -12.475 1.00 90.19 398 PRO A O 1
ATOM 3150 N N . ARG A 1 399 ? 7.567 -39.237 -10.652 1.00 87.69 399 ARG A N 1
ATOM 3151 C CA . ARG A 1 399 ? 6.267 -39.174 -11.341 1.00 87.69 399 ARG A CA 1
ATOM 3152 C C . ARG A 1 399 ? 6.210 -38.108 -12.443 1.00 87.69 399 ARG A C 1
ATOM 3154 O O . ARG A 1 399 ? 5.428 -38.231 -13.374 1.00 87.69 399 ARG A O 1
ATOM 3161 N N . LEU A 1 400 ? 7.091 -37.099 -12.417 1.00 87.25 400 LEU A N 1
ATOM 3162 C CA . LEU A 1 400 ? 7.220 -36.137 -13.521 1.00 87.25 400 LEU A CA 1
ATOM 3163 C C . LEU A 1 400 ? 7.661 -36.786 -14.847 1.00 87.25 400 LEU A C 1
ATOM 3165 O O . LEU A 1 400 ? 7.505 -36.170 -15.895 1.00 87.25 400 LEU A O 1
ATOM 3169 N N . LEU A 1 401 ? 8.214 -38.004 -14.822 1.00 88.19 401 LEU A N 1
ATOM 3170 C CA . LEU A 1 401 ? 8.586 -38.760 -16.022 1.00 88.19 401 LEU A CA 1
ATOM 3171 C C . LEU A 1 401 ? 7.427 -39.595 -16.602 1.00 88.19 401 LEU A C 1
ATOM 3173 O O . LEU A 1 401 ? 7.612 -40.198 -17.656 1.00 88.19 401 LEU A O 1
ATOM 3177 N N . GLU A 1 402 ? 6.270 -39.646 -15.930 1.00 86.75 402 GLU A N 1
ATOM 3178 C CA . GLU A 1 402 ? 5.063 -40.357 -16.392 1.00 86.75 402 GLU A CA 1
ATOM 3179 C C . GLU A 1 402 ? 4.296 -39.570 -17.470 1.00 86.75 402 GLU A C 1
ATOM 3181 O O . GLU A 1 402 ? 3.567 -40.170 -18.255 1.00 86.75 402 GLU A O 1
ATOM 3186 N N . PHE A 1 403 ? 4.480 -38.246 -17.523 1.00 86.62 403 PHE A N 1
ATOM 3187 C CA . PHE A 1 403 ? 3.888 -37.362 -18.532 1.00 86.62 403 PHE A CA 1
ATOM 3188 C C . PHE A 1 403 ? 4.481 -37.579 -19.932 1.00 86.62 403 PHE A C 1
ATOM 3190 O O . PHE A 1 403 ? 5.651 -37.953 -20.080 1.00 86.62 403 PHE A O 1
ATOM 3197 N N . ASP A 1 404 ? 3.736 -37.195 -20.974 1.00 86.81 404 ASP A N 1
ATOM 3198 C CA . ASP A 1 404 ? 4.293 -37.045 -22.324 1.00 86.81 404 ASP A CA 1
ATOM 3199 C C . ASP A 1 404 ? 5.262 -35.847 -22.403 1.00 86.81 404 ASP A C 1
ATOM 3201 O O . ASP A 1 404 ? 4.930 -34.718 -22.782 1.00 86.81 404 ASP A O 1
ATOM 3205 N N . LEU A 1 405 ? 6.524 -36.126 -22.073 1.00 87.88 405 LEU A N 1
ATOM 3206 C CA . LEU A 1 405 ? 7.623 -35.167 -22.148 1.00 87.88 405 LEU A CA 1
ATOM 3207 C C . LEU A 1 405 ? 7.903 -34.658 -23.570 1.00 87.88 405 LEU A C 1
ATOM 3209 O O . LEU A 1 405 ? 8.574 -33.636 -23.696 1.00 87.88 405 LEU A O 1
ATOM 3213 N N . ALA A 1 406 ? 7.447 -35.337 -24.630 1.00 87.81 406 ALA A N 1
ATOM 3214 C CA . ALA A 1 406 ? 7.602 -34.850 -25.999 1.00 87.81 406 ALA A CA 1
ATOM 3215 C C . ALA A 1 406 ? 6.543 -33.783 -26.319 1.00 87.81 406 ALA A C 1
ATOM 3217 O O . ALA A 1 406 ? 6.906 -32.711 -26.808 1.00 87.81 406 ALA A O 1
ATOM 3218 N N . LYS A 1 407 ? 5.273 -34.023 -25.951 1.00 87.69 407 LYS A N 1
ATOM 3219 C CA . LYS A 1 407 ? 4.184 -33.025 -26.017 1.00 87.69 407 LYS A CA 1
ATOM 3220 C C . LYS A 1 407 ? 4.534 -31.779 -25.192 1.00 87.69 407 LYS A C 1
ATOM 3222 O O . LYS A 1 407 ? 4.476 -30.666 -25.713 1.00 87.69 407 LYS A O 1
ATOM 3227 N N . LEU A 1 408 ? 4.995 -31.954 -23.950 1.00 89.00 408 LEU A N 1
ATOM 3228 C CA . LEU A 1 408 ? 5.377 -30.832 -23.078 1.00 89.00 408 LEU A CA 1
ATOM 3229 C C . LEU A 1 408 ? 6.638 -30.092 -23.558 1.00 89.00 408 LEU A C 1
ATOM 3231 O O . LEU A 1 408 ? 6.675 -28.864 -23.518 1.00 89.00 408 LEU A O 1
ATOM 3235 N N . ALA A 1 409 ? 7.654 -30.794 -24.074 1.00 89.31 409 ALA A N 1
ATOM 3236 C CA . ALA A 1 409 ? 8.822 -30.137 -24.668 1.00 89.31 409 ALA A CA 1
ATOM 3237 C C . ALA A 1 409 ? 8.449 -29.300 -25.905 1.00 89.31 409 ALA A C 1
ATOM 3239 O O . ALA A 1 409 ? 9.011 -28.223 -26.106 1.00 89.31 409 ALA A O 1
ATOM 3240 N N . ALA A 1 410 ? 7.502 -29.765 -26.727 1.00 88.88 410 ALA A N 1
ATOM 3241 C CA . ALA A 1 410 ? 7.042 -29.037 -27.909 1.00 88.88 410 ALA A CA 1
ATOM 3242 C C . ALA A 1 410 ? 6.389 -27.683 -27.561 1.00 88.88 410 ALA A C 1
ATOM 3244 O O . ALA A 1 410 ? 6.575 -26.715 -28.305 1.00 88.88 410 ALA A O 1
ATOM 3245 N N . ALA A 1 411 ? 5.698 -27.609 -26.416 1.00 88.69 411 ALA A N 1
ATOM 3246 C CA . ALA A 1 411 ? 5.056 -26.397 -25.907 1.00 88.69 411 ALA A CA 1
ATOM 3247 C C . ALA A 1 411 ? 6.043 -25.322 -25.409 1.00 88.69 411 ALA A C 1
ATOM 3249 O O . ALA A 1 411 ? 5.682 -24.146 -25.378 1.00 88.69 411 ALA A O 1
ATOM 3250 N N . LEU A 1 412 ? 7.282 -25.692 -25.052 1.00 89.88 412 LEU A N 1
ATOM 3251 C CA . LEU A 1 412 ? 8.276 -24.752 -24.523 1.00 89.88 412 LEU A CA 1
ATOM 3252 C C . LEU A 1 412 ? 8.591 -23.626 -25.517 1.00 89.88 412 LEU A C 1
ATOM 3254 O O . LEU A 1 412 ? 8.927 -23.879 -26.680 1.00 89.88 412 LEU A O 1
ATOM 3258 N N . ASP A 1 413 ? 8.554 -22.385 -25.032 1.00 88.44 413 ASP A N 1
ATOM 3259 C CA . ASP A 1 413 ? 8.789 -21.199 -25.851 1.00 88.44 413 ASP A CA 1
ATOM 3260 C C . ASP A 1 413 ? 9.796 -20.216 -25.223 1.00 88.44 413 ASP A C 1
ATOM 3262 O O . ASP A 1 413 ? 9.435 -19.424 -24.349 1.00 88.44 413 ASP A O 1
ATOM 3266 N N . PRO A 1 414 ? 11.071 -20.243 -25.658 1.00 86.62 414 PRO A N 1
ATOM 3267 C CA . PRO A 1 414 ? 12.115 -19.383 -25.103 1.00 86.62 414 PRO A CA 1
ATOM 3268 C C . PRO A 1 414 ? 11.938 -17.881 -25.365 1.00 86.62 414 PRO A C 1
ATOM 3270 O O . PRO A 1 414 ? 12.609 -17.092 -24.708 1.00 86.62 414 PRO A O 1
ATOM 3273 N N . SER A 1 415 ? 11.073 -17.446 -26.292 1.00 85.88 415 SER A N 1
ATOM 3274 C CA . SER A 1 415 ? 10.899 -16.007 -26.548 1.00 85.88 415 SER A CA 1
ATOM 3275 C C . SER A 1 415 ? 10.264 -15.264 -25.371 1.00 85.88 415 SER A C 1
ATOM 3277 O O . SER A 1 415 ? 10.587 -14.100 -25.159 1.00 85.88 415 SER A O 1
ATOM 3279 N N . SER A 1 416 ? 9.434 -15.923 -24.557 1.00 86.06 416 SER A N 1
ATOM 3280 C CA . SER A 1 416 ? 8.813 -15.299 -23.375 1.00 86.06 416 SER A CA 1
ATOM 3281 C C . SER A 1 416 ? 9.787 -15.059 -22.213 1.00 86.06 416 SER A C 1
ATOM 3283 O O . SER A 1 416 ? 9.477 -14.295 -21.297 1.00 86.06 416 SER A O 1
ATOM 3285 N N . ASP A 1 417 ? 10.995 -15.637 -22.255 1.00 87.81 417 ASP A N 1
ATOM 3286 C CA . ASP A 1 417 ? 12.057 -15.244 -21.322 1.00 87.81 417 ASP A CA 1
ATOM 3287 C C . ASP A 1 417 ? 12.561 -13.815 -21.611 1.00 87.81 417 ASP A C 1
ATOM 3289 O O . ASP A 1 417 ? 12.953 -13.109 -20.684 1.00 87.81 417 ASP A O 1
ATOM 3293 N N . LEU A 1 418 ? 12.492 -13.349 -22.869 1.00 87.06 418 LEU A N 1
ATOM 3294 C CA . LEU A 1 418 ? 12.977 -12.024 -23.295 1.00 87.06 418 LEU A CA 1
ATOM 3295 C C . LEU A 1 418 ? 12.175 -10.853 -22.711 1.00 87.06 418 LEU A C 1
ATOM 3297 O O . LEU A 1 418 ? 12.627 -9.709 -22.751 1.00 87.06 418 LEU A O 1
ATOM 3301 N N . GLU A 1 419 ? 10.982 -11.114 -22.195 1.00 85.44 419 GLU A N 1
ATOM 3302 C CA . GLU A 1 419 ? 10.144 -10.120 -21.530 1.00 85.44 419 GLU A CA 1
ATOM 3303 C C . GLU A 1 419 ? 10.575 -9.880 -20.064 1.00 85.44 419 GLU A C 1
ATOM 3305 O O . GLU A 1 419 ? 10.037 -8.990 -19.410 1.00 85.44 419 GLU A O 1
ATOM 3310 N N . PHE A 1 420 ? 11.470 -10.692 -19.473 1.00 88.12 420 PHE A N 1
ATOM 3311 C CA . PHE A 1 420 ? 11.883 -10.509 -18.073 1.00 88.12 420 PHE A CA 1
ATOM 3312 C C . PHE A 1 420 ? 12.956 -9.429 -17.925 1.00 88.12 420 PHE A C 1
ATOM 3314 O O . PHE A 1 420 ? 14.023 -9.490 -18.537 1.00 88.12 420 PHE A O 1
ATOM 3321 N N . ASP A 1 421 ? 12.712 -8.516 -16.992 1.00 90.12 421 ASP A N 1
ATOM 3322 C CA . ASP A 1 421 ? 13.704 -7.547 -16.544 1.00 90.12 421 ASP A CA 1
ATOM 3323 C C . ASP A 1 421 ? 14.800 -8.228 -15.706 1.00 90.12 421 ASP A C 1
ATOM 3325 O O . ASP A 1 421 ? 14.595 -9.284 -15.090 1.00 90.12 421 ASP A O 1
ATOM 3329 N N . PHE A 1 422 ? 15.961 -7.576 -15.611 1.00 90.19 422 PHE A N 1
ATOM 3330 C CA . PHE A 1 422 ? 17.133 -8.059 -14.881 1.00 90.19 422 PHE A CA 1
ATOM 3331 C C . PHE A 1 422 ? 16.817 -8.548 -13.456 1.00 90.19 422 PHE A C 1
ATOM 3333 O O . PHE A 1 422 ? 17.263 -9.624 -13.059 1.00 90.19 422 PHE A O 1
ATOM 3340 N N . LEU A 1 423 ? 16.013 -7.805 -12.684 1.00 89.81 423 LEU A N 1
ATOM 3341 C CA . LEU A 1 423 ? 15.666 -8.187 -11.309 1.00 89.81 423 LEU A CA 1
ATOM 3342 C C . LEU A 1 423 ? 14.871 -9.504 -11.245 1.00 89.81 423 LEU A C 1
ATOM 3344 O O . LEU A 1 423 ? 15.061 -10.290 -10.311 1.00 89.81 423 LEU A O 1
ATOM 3348 N N . GLY A 1 424 ? 14.017 -9.765 -12.239 1.00 89.31 424 GLY A N 1
ATOM 3349 C CA . GLY A 1 424 ? 13.255 -11.007 -12.360 1.00 89.31 424 GLY A CA 1
ATOM 3350 C C . GLY A 1 424 ? 14.169 -12.201 -12.632 1.00 89.31 424 GLY A C 1
ATOM 3351 O O . GLY A 1 424 ? 14.155 -13.170 -11.869 1.00 89.31 424 GLY A O 1
ATOM 3352 N N . ILE A 1 425 ? 15.029 -12.099 -13.652 1.00 91.19 425 ILE A N 1
ATOM 3353 C CA . ILE A 1 425 ? 15.999 -13.153 -13.999 1.00 91.19 425 ILE A CA 1
ATOM 3354 C C . ILE A 1 425 ? 16.983 -13.413 -12.857 1.00 91.19 425 ILE A C 1
ATOM 3356 O O . ILE A 1 425 ? 17.165 -14.568 -12.466 1.00 91.19 425 ILE A O 1
ATOM 3360 N N . GLN A 1 426 ? 17.551 -12.366 -12.254 1.00 89.94 426 GLN A N 1
ATOM 3361 C CA . GLN A 1 426 ? 18.447 -12.487 -11.104 1.00 89.94 426 GLN A CA 1
ATOM 3362 C C . GLN A 1 426 ? 17.753 -13.194 -9.928 1.00 89.94 426 GLN A C 1
ATOM 3364 O O . GLN A 1 426 ? 18.314 -14.113 -9.331 1.00 89.94 426 GLN A O 1
ATOM 3369 N N . THR A 1 427 ? 16.502 -12.830 -9.623 1.00 89.06 427 THR A N 1
ATOM 3370 C CA . THR A 1 427 ? 15.731 -13.456 -8.537 1.00 89.06 427 THR A CA 1
ATOM 3371 C C . THR A 1 427 ? 15.451 -14.936 -8.812 1.00 89.06 427 THR A C 1
ATOM 3373 O O . THR A 1 427 ? 15.573 -15.758 -7.894 1.00 89.06 427 THR A O 1
ATOM 3376 N N . LEU A 1 428 ? 15.126 -15.300 -10.058 1.00 90.12 428 LEU A N 1
ATOM 3377 C CA . LEU A 1 428 ? 14.975 -16.697 -10.469 1.00 90.12 428 LEU A CA 1
ATOM 3378 C C . LEU A 1 428 ? 16.298 -17.465 -10.313 1.00 90.12 428 LEU A C 1
ATOM 3380 O O . LEU A 1 428 ? 16.324 -18.511 -9.659 1.00 90.12 428 LEU A O 1
ATOM 3384 N N . TYR A 1 429 ? 17.396 -16.921 -10.839 1.00 88.81 429 TYR A N 1
ATOM 3385 C CA . TYR A 1 429 ? 18.725 -17.541 -10.861 1.00 88.81 429 TYR A CA 1
ATOM 3386 C C . TYR A 1 429 ? 19.363 -17.742 -9.476 1.00 88.81 429 TYR A C 1
ATOM 3388 O O . TYR A 1 429 ? 20.045 -18.749 -9.234 1.00 88.81 429 TYR A O 1
ATOM 3396 N N . ASP A 1 430 ? 19.132 -16.807 -8.555 1.00 84.50 430 ASP A N 1
ATOM 3397 C CA . ASP A 1 430 ? 19.665 -16.873 -7.194 1.00 84.50 430 ASP A CA 1
ATOM 3398 C C . ASP A 1 430 ? 18.877 -17.831 -6.296 1.00 84.50 430 ASP A C 1
ATOM 3400 O O . ASP A 1 430 ? 19.461 -18.482 -5.427 1.00 84.50 430 ASP A O 1
ATOM 3404 N N . ARG A 1 431 ? 17.546 -17.901 -6.461 1.00 82.88 431 ARG A N 1
ATOM 3405 C CA . ARG A 1 431 ? 16.662 -18.524 -5.458 1.00 82.88 431 ARG A CA 1
ATOM 3406 C C . ARG A 1 431 ? 15.822 -19.685 -5.983 1.00 82.88 431 ARG A C 1
ATOM 3408 O O . ARG A 1 431 ? 15.611 -20.638 -5.225 1.00 82.88 431 ARG A O 1
ATOM 3415 N N . TYR A 1 432 ? 15.290 -19.601 -7.203 1.00 87.75 432 TYR A N 1
ATOM 3416 C CA . TYR A 1 432 ? 14.220 -20.484 -7.690 1.00 87.75 432 TYR A CA 1
ATOM 3417 C C . TYR A 1 432 ? 14.703 -21.643 -8.569 1.00 87.75 432 TYR A C 1
ATOM 3419 O O . TYR A 1 432 ? 14.233 -22.762 -8.362 1.00 87.75 432 TYR A O 1
ATOM 3427 N N . LEU A 1 433 ? 15.636 -21.405 -9.498 1.00 90.69 433 LEU A N 1
ATOM 3428 C CA . LEU A 1 433 ? 16.166 -22.451 -10.385 1.00 90.69 433 LEU A CA 1
ATOM 3429 C C . LEU A 1 433 ? 16.887 -23.539 -9.571 1.00 90.69 433 LEU A C 1
ATOM 3431 O O . LEU A 1 433 ? 17.678 -23.236 -8.671 1.00 90.69 433 LEU A O 1
ATOM 3435 N N . ILE A 1 434 ? 16.642 -24.818 -9.876 1.00 88.38 434 ILE A N 1
ATOM 3436 C CA . ILE A 1 434 ? 17.301 -25.917 -9.154 1.00 88.38 434 ILE A CA 1
ATOM 3437 C C . ILE A 1 434 ? 18.808 -25.953 -9.461 1.00 88.38 434 ILE A C 1
ATOM 3439 O O . ILE A 1 434 ? 19.248 -25.898 -10.611 1.00 88.38 434 ILE A O 1
ATOM 3443 N N . ILE A 1 435 ? 19.602 -26.091 -8.394 1.00 87.06 435 ILE A N 1
ATOM 3444 C CA . ILE A 1 435 ? 21.066 -26.162 -8.424 1.00 87.06 435 ILE A CA 1
ATOM 3445 C C . ILE A 1 435 ? 21.515 -27.587 -8.079 1.00 87.06 435 ILE A C 1
ATOM 3447 O O . ILE A 1 435 ? 21.204 -28.103 -7.002 1.00 87.06 435 ILE A O 1
ATOM 3451 N N . ASP A 1 436 ? 22.306 -28.197 -8.958 1.00 84.75 436 ASP A N 1
ATOM 3452 C CA . ASP A 1 436 ? 23.079 -29.402 -8.673 1.00 84.75 436 ASP A CA 1
ATOM 3453 C C . ASP A 1 436 ? 24.307 -29.027 -7.825 1.00 84.75 436 ASP A C 1
ATOM 3455 O O . ASP A 1 436 ? 25.292 -28.471 -8.319 1.00 84.75 436 ASP A O 1
ATOM 3459 N N . LYS A 1 437 ? 24.225 -29.324 -6.522 1.00 82.38 437 LYS A N 1
ATOM 3460 C CA . LYS A 1 437 ? 25.323 -29.188 -5.549 1.00 82.38 437 LYS A CA 1
ATOM 3461 C C . LYS A 1 437 ? 26.077 -30.505 -5.299 1.00 82.38 437 LYS A C 1
ATOM 3463 O O . LYS A 1 437 ? 26.903 -30.559 -4.397 1.00 82.38 437 LYS A O 1
ATOM 3468 N N . THR A 1 438 ? 25.805 -31.572 -6.060 1.00 76.12 438 THR A N 1
ATOM 3469 C CA . THR A 1 438 ? 26.515 -32.864 -5.908 1.00 76.12 438 THR A CA 1
ATOM 3470 C C . THR A 1 438 ? 27.926 -32.836 -6.506 1.00 76.12 438 THR A C 1
ATOM 3472 O O . THR A 1 438 ? 28.763 -33.683 -6.199 1.00 76.12 438 THR A O 1
ATOM 3475 N N . ARG A 1 439 ? 28.207 -31.839 -7.353 1.00 75.69 439 ARG A N 1
ATOM 3476 C CA . ARG A 1 439 ? 29.489 -31.613 -8.030 1.00 75.69 439 ARG A CA 1
ATOM 3477 C C . ARG A 1 439 ? 30.325 -30.577 -7.272 1.00 75.69 439 ARG A C 1
ATOM 3479 O O . ARG A 1 439 ? 29.777 -29.673 -6.651 1.00 75.69 439 ARG A O 1
ATOM 3486 N N . LYS A 1 440 ? 31.660 -30.642 -7.410 1.00 66.06 440 LYS A N 1
ATOM 3487 C CA . LYS A 1 440 ? 32.601 -29.658 -6.823 1.00 66.06 440 LYS A CA 1
ATOM 3488 C C . LYS A 1 440 ? 32.319 -28.202 -7.224 1.00 66.06 440 LYS A C 1
ATOM 3490 O O . LYS A 1 440 ? 32.628 -27.304 -6.451 1.00 66.06 440 LYS A O 1
ATOM 3495 N N . SER A 1 441 ? 31.763 -27.976 -8.414 1.00 72.38 441 SER A N 1
ATOM 3496 C CA . SER A 1 441 ? 31.234 -26.675 -8.828 1.00 72.38 441 SER A CA 1
ATOM 3497 C C . SER A 1 441 ? 29.717 -26.777 -8.925 1.00 72.38 441 SER A C 1
ATOM 3499 O O . SER A 1 441 ? 29.207 -27.644 -9.640 1.00 72.38 441 SER A O 1
ATOM 3501 N N . SER A 1 442 ? 29.007 -25.919 -8.193 1.00 78.94 442 SER A N 1
ATOM 3502 C CA . SER A 1 442 ? 27.546 -25.859 -8.212 1.00 78.94 442 SER A CA 1
ATOM 3503 C C . SER A 1 442 ? 27.052 -25.343 -9.562 1.00 78.94 442 SER A C 1
ATOM 3505 O O . SER A 1 442 ? 27.443 -24.246 -9.959 1.00 78.94 442 SER A O 1
ATOM 3507 N N . ARG A 1 443 ? 26.174 -26.097 -10.228 1.00 84.50 443 ARG A N 1
ATOM 3508 C CA . ARG A 1 443 ? 25.643 -25.763 -11.561 1.00 84.50 443 ARG A CA 1
ATOM 3509 C C . ARG A 1 443 ? 24.115 -25.789 -11.559 1.00 84.50 443 ARG A C 1
ATOM 3511 O O . ARG A 1 443 ? 23.527 -26.678 -10.944 1.00 84.50 443 ARG A O 1
ATOM 3518 N N . ARG A 1 444 ? 23.458 -24.845 -12.231 1.00 88.38 444 ARG A N 1
ATOM 3519 C CA . ARG A 1 444 ? 21.999 -24.849 -12.435 1.00 88.38 444 ARG A CA 1
ATOM 3520 C C . ARG A 1 444 ? 21.604 -25.955 -13.415 1.00 88.38 444 ARG A C 1
ATOM 3522 O O . ARG A 1 444 ? 22.367 -26.300 -14.315 1.00 88.38 444 ARG A O 1
ATOM 3529 N N . ILE A 1 445 ? 20.412 -26.524 -13.231 1.00 88.94 445 ILE A N 1
ATOM 3530 C CA . ILE A 1 445 ? 19.857 -27.562 -14.123 1.00 88.94 445 ILE A CA 1
ATOM 3531 C C . ILE A 1 445 ? 18.565 -27.126 -14.827 1.00 88.94 445 ILE A C 1
ATOM 3533 O O . ILE A 1 445 ? 18.032 -27.877 -15.638 1.00 88.94 445 ILE A O 1
ATOM 3537 N N . GLU A 1 446 ? 18.070 -25.924 -14.528 1.00 90.38 446 GLU A N 1
ATOM 3538 C CA . GLU A 1 446 ? 16.819 -25.375 -15.057 1.00 90.38 446 GLU A CA 1
ATOM 3539 C C . GLU A 1 446 ? 17.068 -24.026 -15.724 1.00 90.38 446 GLU A C 1
ATOM 3541 O O . GLU A 1 446 ? 17.778 -23.191 -15.169 1.00 90.38 446 GLU A O 1
ATOM 3546 N N . THR A 1 447 ? 16.450 -23.801 -16.883 1.00 91.44 447 THR A N 1
ATOM 3547 C CA . THR A 1 447 ? 16.179 -22.454 -17.404 1.00 91.44 447 THR A CA 1
ATOM 3548 C C . THR A 1 447 ? 14.843 -21.955 -16.830 1.00 91.44 447 THR A C 1
ATOM 3550 O O . THR A 1 447 ? 14.085 -22.772 -16.290 1.00 91.44 447 THR A O 1
ATOM 3553 N N . PRO A 1 448 ? 14.493 -20.659 -16.941 1.00 92.12 448 PRO A N 1
ATOM 3554 C CA . PRO A 1 448 ? 13.189 -20.166 -16.487 1.00 92.12 448 PRO A CA 1
ATOM 3555 C C . PRO A 1 448 ? 12.012 -20.938 -17.108 1.00 92.12 448 PRO A C 1
ATOM 3557 O O . PRO A 1 448 ? 11.087 -21.322 -16.397 1.00 92.12 448 PRO A O 1
ATOM 3560 N N . GLN A 1 449 ? 12.094 -21.291 -18.395 1.00 91.25 449 GLN A N 1
ATOM 3561 C CA . GLN A 1 449 ? 11.089 -22.129 -19.061 1.00 91.25 449 GLN A CA 1
ATOM 3562 C C . GLN A 1 449 ? 10.954 -23.536 -18.453 1.00 91.25 449 GLN A C 1
ATOM 3564 O O . GLN A 1 449 ? 9.838 -24.025 -18.273 1.00 91.25 449 GLN A O 1
ATOM 3569 N N . PHE A 1 450 ? 12.063 -24.189 -18.079 1.00 92.38 450 PHE A N 1
ATOM 3570 C CA . PHE A 1 450 ? 12.004 -25.489 -17.391 1.00 92.38 450 PHE A CA 1
ATOM 3571 C C . PHE A 1 450 ? 11.406 -25.358 -15.985 1.00 92.38 450 PHE A C 1
ATOM 3573 O O . PHE A 1 450 ? 10.659 -26.235 -15.556 1.00 92.38 450 PHE A O 1
ATOM 3580 N N . PHE A 1 451 ? 11.705 -24.258 -15.292 1.00 93.06 451 PHE A N 1
ATOM 3581 C CA . PHE A 1 451 ? 11.144 -23.930 -13.985 1.00 93.06 451 PHE A CA 1
ATOM 3582 C C . PHE A 1 451 ? 9.614 -23.769 -14.044 1.00 93.06 451 PHE A C 1
ATOM 3584 O O . PHE A 1 451 ? 8.912 -24.451 -13.297 1.00 93.06 451 PHE A O 1
ATOM 3591 N N . TRP A 1 452 ? 9.080 -22.957 -14.966 1.00 92.31 452 TRP A N 1
ATOM 3592 C CA . TRP A 1 452 ? 7.629 -22.766 -15.110 1.00 92.31 452 TRP A CA 1
ATOM 3593 C C . TRP A 1 452 ? 6.909 -24.061 -15.501 1.00 92.31 452 TRP A C 1
ATOM 3595 O O . TRP A 1 452 ? 5.885 -24.403 -14.907 1.00 92.31 452 TRP A O 1
ATOM 3605 N N . MET A 1 453 ? 7.479 -24.825 -16.440 1.00 92.69 453 MET A N 1
ATOM 3606 C CA . MET A 1 453 ? 6.929 -26.121 -16.843 1.00 92.69 453 MET A CA 1
ATOM 3607 C C . MET A 1 453 ? 6.931 -27.125 -15.678 1.00 92.69 453 MET A C 1
ATOM 3609 O O . MET A 1 453 ? 5.916 -27.773 -15.439 1.00 92.69 453 MET A O 1
ATOM 3613 N N . ARG A 1 454 ? 8.012 -27.211 -14.884 1.00 93.06 454 ARG A N 1
ATOM 3614 C CA . ARG A 1 454 ? 8.044 -28.053 -13.673 1.00 93.06 454 ARG A CA 1
ATOM 3615 C C . ARG A 1 454 ? 6.933 -27.682 -12.695 1.00 93.06 454 ARG A C 1
ATOM 3617 O O . ARG A 1 454 ? 6.296 -28.584 -12.155 1.00 93.06 454 ARG A O 1
ATOM 3624 N N . VAL A 1 455 ? 6.740 -26.390 -12.421 1.00 92.06 455 VAL A N 1
ATOM 3625 C CA . VAL A 1 455 ? 5.728 -25.944 -11.451 1.00 92.06 455 VAL A CA 1
ATOM 3626 C C . VAL A 1 455 ? 4.329 -26.349 -11.919 1.00 92.06 455 VAL A C 1
ATOM 3628 O O . VAL A 1 455 ? 3.566 -26.877 -11.110 1.00 92.06 455 VAL A O 1
ATOM 3631 N N . ALA A 1 456 ? 4.025 -26.190 -13.211 1.00 92.12 456 ALA A N 1
ATOM 3632 C CA . ALA A 1 456 ? 2.758 -26.627 -13.793 1.00 92.12 456 ALA A CA 1
ATOM 3633 C C . ALA A 1 456 ? 2.586 -28.160 -13.755 1.00 92.12 456 ALA A C 1
ATOM 3635 O O . ALA A 1 456 ? 1.554 -28.647 -13.298 1.00 92.12 456 ALA A O 1
ATOM 3636 N N . MET A 1 457 ? 3.609 -28.931 -14.150 1.00 91.75 457 MET A N 1
ATOM 3637 C CA . MET A 1 457 ? 3.592 -30.402 -14.073 1.00 91.75 457 MET A CA 1
ATOM 3638 C C . MET A 1 457 ? 3.378 -30.910 -12.644 1.00 91.75 457 MET A C 1
ATOM 3640 O O . MET A 1 457 ? 2.646 -31.870 -12.431 1.00 91.75 457 MET A O 1
ATOM 3644 N N . GLY A 1 458 ? 4.022 -30.276 -11.660 1.00 90.69 458 GLY A N 1
ATOM 3645 C CA . GLY A 1 458 ? 3.947 -30.682 -10.261 1.00 90.69 458 GLY A CA 1
ATOM 3646 C C . GLY A 1 458 ? 2.586 -30.441 -9.608 1.00 90.69 458 GLY A C 1
ATOM 3647 O O . GLY A 1 458 ? 2.219 -31.197 -8.714 1.00 90.69 458 GLY A O 1
ATOM 3648 N N . LEU A 1 459 ? 1.830 -29.437 -10.068 1.00 89.81 459 LEU A N 1
ATOM 3649 C CA . LEU A 1 459 ? 0.484 -29.140 -9.563 1.00 89.81 459 LEU A CA 1
ATOM 3650 C C . LEU A 1 459 ? -0.575 -30.123 -10.083 1.00 89.81 459 LEU A C 1
ATOM 3652 O O . LEU A 1 459 ? -1.510 -30.441 -9.359 1.00 89.81 459 LEU A O 1
ATOM 3656 N N . PHE A 1 460 ? -0.403 -30.650 -11.298 1.00 90.25 460 PHE A N 1
ATOM 3657 C CA . PHE A 1 460 ? -1.373 -31.541 -11.950 1.00 90.25 460 PHE A CA 1
ATOM 3658 C C . PHE A 1 460 ? -0.954 -33.024 -11.967 1.00 90.25 460 PHE A C 1
ATOM 3660 O O . PHE A 1 460 ? -1.410 -33.798 -12.810 1.00 90.25 460 PHE A O 1
ATOM 3667 N N . LEU A 1 461 ? -0.097 -33.443 -11.028 1.00 85.62 461 LEU A N 1
ATOM 3668 C CA . LEU A 1 461 ? 0.349 -34.839 -10.885 1.00 85.62 461 LEU A CA 1
ATOM 3669 C C . LEU A 1 461 ? -0.808 -35.834 -10.682 1.00 85.62 461 LEU A C 1
ATOM 3671 O O . LEU A 1 461 ? -0.733 -36.966 -11.164 1.00 85.62 461 LEU A O 1
ATOM 3675 N N . ASP A 1 462 ? -1.855 -35.413 -9.971 1.00 85.06 462 ASP A N 1
ATOM 3676 C CA . ASP A 1 462 ? -2.984 -36.257 -9.560 1.00 85.06 462 ASP A CA 1
ATOM 3677 C C . ASP A 1 462 ? -4.304 -35.925 -10.288 1.00 85.06 462 ASP A C 1
ATOM 3679 O O . ASP A 1 462 ? -5.336 -36.519 -9.985 1.00 85.06 462 ASP A O 1
ATOM 3683 N N . GLU A 1 463 ? -4.278 -35.041 -11.295 1.00 84.50 463 GLU A N 1
ATOM 3684 C CA . GLU A 1 463 ? -5.462 -34.717 -12.109 1.00 84.50 463 GLU A CA 1
ATOM 3685 C C . GLU A 1 463 ? -6.026 -35.964 -12.825 1.00 84.50 463 GLU A C 1
ATOM 3687 O O . GLU A 1 463 ? -5.261 -36.740 -13.418 1.00 84.50 463 GLU A O 1
ATOM 3692 N N . PRO A 1 464 ? -7.353 -36.180 -12.823 1.00 73.38 464 PRO A N 1
ATOM 3693 C CA . PRO A 1 464 ? -7.988 -37.227 -13.613 1.00 73.38 464 PRO A CA 1
ATOM 3694 C C . PRO A 1 464 ? -8.213 -36.774 -15.069 1.00 73.38 464 PRO A C 1
ATOM 3696 O O . PRO A 1 464 ? -8.912 -35.798 -15.330 1.00 73.38 464 PRO A O 1
ATOM 3699 N N . GLY A 1 465 ? -7.683 -37.526 -16.041 1.00 78.38 465 GLY A N 1
ATOM 3700 C CA . GLY A 1 465 ? -7.894 -37.278 -17.477 1.00 78.38 465 GLY A CA 1
ATOM 3701 C C . GLY A 1 465 ? -6.664 -36.715 -18.200 1.00 78.38 465 GLY A C 1
ATOM 3702 O O . GLY A 1 465 ? -5.555 -37.199 -17.994 1.00 78.38 465 GLY A O 1
ATOM 3703 N N . ASP A 1 466 ? -6.864 -35.732 -19.086 1.00 80.88 466 ASP A N 1
ATOM 3704 C CA . ASP A 1 466 ? -5.812 -35.120 -19.923 1.00 80.88 466 ASP A CA 1
ATOM 3705 C C . ASP A 1 466 ? -4.969 -34.110 -19.123 1.00 80.88 466 ASP A C 1
ATOM 3707 O O . ASP A 1 466 ? -5.190 -32.893 -19.154 1.00 80.88 466 ASP A O 1
ATOM 3711 N N . ARG A 1 467 ? -4.002 -34.646 -18.371 1.00 86.56 467 ARG A N 1
ATOM 3712 C CA . ARG A 1 467 ? -3.107 -33.870 -17.503 1.00 86.56 467 ARG A CA 1
ATOM 3713 C C . ARG A 1 467 ? -2.234 -32.913 -18.306 1.00 86.56 467 ARG A C 1
ATOM 3715 O O . ARG A 1 467 ? -2.077 -31.758 -17.924 1.00 86.56 467 ARG A O 1
ATOM 3722 N N . GLU A 1 468 ? -1.680 -33.361 -19.429 1.00 87.06 468 GLU A N 1
ATOM 3723 C CA . GLU A 1 468 ? -0.767 -32.579 -20.263 1.00 87.06 468 GLU A CA 1
ATOM 3724 C C . GLU A 1 468 ? -1.410 -31.291 -20.779 1.00 87.06 468 GLU A C 1
ATOM 3726 O O . GLU A 1 468 ? -0.740 -30.258 -20.839 1.00 87.06 468 GLU A O 1
ATOM 3731 N N . SER A 1 469 ? -2.698 -31.314 -21.130 1.00 86.88 469 SER A N 1
ATOM 3732 C CA . SER A 1 469 ? -3.394 -30.104 -21.580 1.00 86.88 469 SER A CA 1
ATOM 3733 C C . SER A 1 469 ? -3.652 -29.123 -20.425 1.00 86.88 469 SER A C 1
ATOM 3735 O O . SER A 1 469 ? -3.527 -27.916 -20.625 1.00 86.88 469 SER A O 1
ATOM 3737 N N . LYS A 1 470 ? -3.897 -29.605 -19.194 1.00 88.19 470 LYS A N 1
ATOM 3738 C CA . LYS A 1 470 ? -3.956 -28.754 -17.985 1.00 88.19 470 LYS A CA 1
ATOM 3739 C C . LYS A 1 470 ? -2.597 -28.133 -17.651 1.00 88.19 470 LYS A C 1
ATOM 3741 O O . LYS A 1 470 ? -2.514 -26.925 -17.438 1.00 88.19 470 LYS A O 1
ATOM 3746 N N . VAL A 1 471 ? -1.529 -28.936 -17.686 1.00 90.94 471 VAL A N 1
ATOM 3747 C CA . VAL A 1 471 ? -0.138 -28.476 -17.525 1.00 90.94 471 VAL A CA 1
ATOM 3748 C C . VAL A 1 471 ? 0.196 -27.402 -18.553 1.00 90.94 471 VAL A C 1
ATOM 3750 O O . VAL A 1 471 ? 0.728 -26.358 -18.183 1.00 90.94 471 VAL A O 1
ATOM 3753 N N . THR A 1 472 ? -0.157 -27.624 -19.821 1.00 90.06 472 THR A N 1
ATOM 3754 C CA . THR A 1 472 ? 0.098 -26.662 -20.902 1.00 90.06 472 THR A CA 1
ATOM 3755 C C . THR A 1 472 ? -0.669 -25.358 -20.675 1.00 90.06 472 THR A C 1
ATOM 3757 O O . THR A 1 472 ? -0.058 -24.299 -20.749 1.00 90.06 472 THR A O 1
ATOM 3760 N N . ALA A 1 473 ? -1.951 -25.408 -20.295 1.00 89.19 473 ALA A N 1
ATOM 3761 C CA . ALA A 1 473 ? -2.748 -24.211 -20.014 1.00 89.19 473 ALA A CA 1
ATOM 3762 C C . ALA A 1 473 ? -2.190 -23.365 -18.849 1.00 89.19 473 ALA A C 1
ATOM 3764 O O . ALA A 1 473 ? -2.104 -22.142 -18.948 1.00 89.19 473 ALA A O 1
ATOM 3765 N N . LEU A 1 474 ? -1.752 -23.990 -17.749 1.00 89.44 474 LEU A N 1
ATOM 3766 C CA . LEU A 1 474 ? -1.132 -23.255 -16.637 1.00 89.44 474 LEU A CA 1
ATOM 3767 C C . LEU A 1 474 ? 0.273 -22.745 -16.989 1.00 89.44 474 LEU A C 1
ATOM 3769 O O . LEU A 1 474 ? 0.644 -21.638 -16.602 1.00 89.44 474 LEU A O 1
ATOM 3773 N N . TYR A 1 475 ? 1.042 -23.514 -17.759 1.00 91.56 475 TYR A N 1
ATOM 3774 C CA . TYR A 1 475 ? 2.310 -23.050 -18.314 1.00 91.56 475 TYR A CA 1
ATOM 3775 C C . TYR A 1 475 ? 2.111 -21.847 -19.250 1.00 91.56 475 TYR A C 1
ATOM 3777 O O . TYR A 1 475 ? 2.887 -20.901 -19.168 1.00 91.56 475 TYR A O 1
ATOM 3785 N N . GLU A 1 476 ? 1.053 -21.811 -20.064 1.00 89.56 476 GLU A N 1
ATOM 3786 C CA . GLU A 1 476 ? 0.692 -20.643 -20.875 1.00 89.56 476 GLU A CA 1
ATOM 3787 C C . GLU A 1 476 ? 0.349 -19.423 -20.009 1.00 89.56 476 GLU A C 1
ATOM 3789 O O . GLU A 1 476 ? 0.772 -18.315 -20.344 1.00 89.56 476 GLU A O 1
ATOM 3794 N N . LEU A 1 477 ? -0.337 -19.599 -18.873 1.00 87.50 477 LEU A N 1
ATOM 3795 C CA . LEU A 1 477 ? -0.591 -18.517 -17.911 1.00 87.50 477 LEU A CA 1
ATOM 3796 C C . LEU A 1 477 ? 0.699 -17.991 -17.255 1.00 87.50 477 LEU A C 1
ATOM 3798 O O . LEU A 1 477 ? 0.843 -16.778 -17.119 1.00 87.50 477 LEU A O 1
ATOM 3802 N N . TYR A 1 478 ? 1.656 -18.859 -16.905 1.00 88.69 478 TYR A N 1
ATOM 3803 C CA . TYR A 1 478 ? 2.973 -18.425 -16.412 1.00 88.69 478 TYR A CA 1
ATOM 3804 C C . TYR A 1 478 ? 3.796 -17.732 -17.507 1.00 88.69 478 TYR A C 1
ATOM 3806 O O . TYR A 1 478 ? 4.366 -16.665 -17.284 1.00 88.69 478 TYR A O 1
ATOM 3814 N N . LYS A 1 479 ? 3.832 -18.320 -18.708 1.00 85.19 479 LYS A N 1
ATOM 3815 C CA . LYS A 1 479 ? 4.544 -17.822 -19.892 1.00 85.19 479 LYS A CA 1
ATOM 3816 C C . LYS A 1 479 ? 4.076 -16.421 -20.285 1.00 85.19 479 LYS A C 1
ATOM 3818 O O . LYS A 1 479 ? 4.906 -15.560 -20.542 1.00 85.19 479 LYS A O 1
ATOM 3823 N N . SER A 1 480 ? 2.761 -16.205 -20.313 1.00 83.56 480 SER A N 1
ATOM 3824 C CA . SER A 1 480 ? 2.135 -14.905 -20.599 1.00 83.56 480 SER A CA 1
ATOM 3825 C C . SER A 1 480 ? 2.067 -13.977 -19.383 1.00 83.56 480 SER A C 1
ATOM 3827 O O . SER A 1 480 ? 1.433 -12.932 -19.459 1.00 83.56 480 SER A O 1
ATOM 3829 N N . ARG A 1 481 ? 2.687 -14.360 -18.254 1.00 84.50 481 ARG A N 1
ATOM 3830 C CA . ARG A 1 481 ? 2.730 -13.622 -16.975 1.00 84.50 481 ARG A CA 1
ATOM 3831 C C . ARG A 1 481 ? 1.371 -13.357 -16.331 1.00 84.50 481 ARG A C 1
ATOM 3833 O O . ARG A 1 481 ? 1.321 -12.764 -15.265 1.00 84.50 481 ARG A O 1
ATOM 3840 N N . ARG A 1 482 ? 0.289 -13.881 -16.899 1.00 82.12 482 ARG A N 1
ATOM 3841 C CA . ARG A 1 482 ? -1.092 -13.755 -16.424 1.00 82.12 482 ARG A CA 1
ATOM 3842 C C . ARG A 1 482 ? -1.314 -14.248 -15.000 1.00 82.12 482 ARG A C 1
ATOM 3844 O O . ARG A 1 482 ? -2.175 -13.727 -14.289 1.00 82.12 482 ARG A O 1
ATOM 3851 N N . PHE A 1 483 ? -0.532 -15.219 -14.552 1.00 84.19 483 PHE A N 1
ATOM 3852 C CA . PHE A 1 483 ? -0.619 -15.755 -13.200 1.00 84.19 483 PHE A CA 1
ATOM 3853 C C . PHE A 1 483 ? 0.769 -16.036 -12.630 1.00 84.19 483 PHE A C 1
ATOM 3855 O O . PHE A 1 483 ? 1.687 -16.407 -13.356 1.00 84.19 483 PHE A O 1
ATOM 3862 N N . CYS A 1 484 ? 0.911 -15.906 -11.315 1.00 85.75 484 CYS A N 1
ATOM 3863 C CA . CYS A 1 484 ? 2.104 -16.280 -10.574 1.00 85.75 484 CYS A CA 1
ATOM 3864 C C . CYS A 1 484 ? 1.694 -16.897 -9.233 1.00 85.75 484 CYS A C 1
ATOM 3866 O O . CYS A 1 484 ? 1.016 -16.271 -8.420 1.00 85.75 484 CYS A O 1
ATOM 3868 N N . SER A 1 485 ? 2.088 -18.144 -8.980 1.00 86.38 485 SER A N 1
ATOM 3869 C CA . SER A 1 485 ? 1.785 -18.807 -7.707 1.00 86.38 485 SER A CA 1
ATOM 3870 C C . SER A 1 485 ? 2.651 -18.262 -6.568 1.00 86.38 485 SER A C 1
ATOM 3872 O O . SER A 1 485 ? 3.722 -17.700 -6.797 1.00 86.38 485 SER A O 1
ATOM 3874 N N . SER A 1 486 ? 2.228 -18.462 -5.318 1.00 81.81 486 SER A N 1
ATOM 3875 C CA . SER A 1 486 ? 3.042 -18.074 -4.162 1.00 81.81 486 SER A CA 1
ATOM 3876 C C . SER A 1 486 ? 4.426 -18.743 -4.143 1.00 81.81 486 SER A C 1
ATOM 3878 O O . SER A 1 486 ? 4.637 -19.854 -4.637 1.00 81.81 486 SER A O 1
ATOM 3880 N N . THR A 1 487 ? 5.387 -18.060 -3.510 1.00 79.75 487 THR A N 1
ATOM 3881 C CA . THR A 1 487 ? 6.773 -18.520 -3.316 1.00 79.75 487 THR A CA 1
ATOM 3882 C C . THR A 1 487 ? 6.935 -20.014 -2.951 1.00 79.75 487 THR A C 1
ATOM 3884 O O . THR A 1 487 ? 7.757 -20.661 -3.605 1.00 79.75 487 THR A O 1
ATOM 3887 N N . PRO A 1 488 ? 6.232 -20.598 -1.953 1.00 78.62 488 PRO A N 1
ATOM 3888 C CA . PRO A 1 488 ? 6.338 -22.034 -1.644 1.00 78.62 488 PRO A CA 1
ATOM 3889 C C . PRO A 1 488 ? 5.955 -22.942 -2.818 1.00 78.62 488 PRO A C 1
ATOM 3891 O O . PRO A 1 488 ? 6.711 -23.856 -3.148 1.00 78.62 488 PRO A O 1
ATOM 3894 N N . THR A 1 489 ? 4.842 -22.655 -3.500 1.00 85.19 489 THR A N 1
ATOM 3895 C CA . THR A 1 489 ? 4.393 -23.406 -4.681 1.00 85.19 489 THR A CA 1
ATOM 3896 C C . THR A 1 489 ? 5.458 -23.373 -5.778 1.00 85.19 489 THR A C 1
ATOM 3898 O O . THR A 1 489 ? 5.852 -24.420 -6.289 1.00 85.19 489 THR A O 1
ATOM 3901 N N . LEU A 1 490 ? 6.014 -22.193 -6.070 1.00 87.69 490 LEU A N 1
ATOM 3902 C CA . LEU A 1 490 ? 7.092 -22.023 -7.050 1.00 87.69 490 LEU A CA 1
ATOM 3903 C C . LEU A 1 490 ? 8.378 -22.793 -6.685 1.00 87.69 490 LEU A C 1
ATOM 3905 O O . LEU A 1 490 ? 9.030 -23.383 -7.553 1.00 87.69 490 LEU A O 1
ATOM 3909 N N . PHE A 1 491 ? 8.772 -22.802 -5.406 1.00 82.69 491 PHE A N 1
ATOM 3910 C CA . PHE A 1 491 ? 9.970 -23.522 -4.960 1.00 82.69 491 PHE A CA 1
ATOM 3911 C C . PHE A 1 491 ? 9.802 -25.040 -4.952 1.00 82.69 491 PHE A C 1
ATOM 3913 O O . PHE A 1 491 ? 10.746 -25.747 -5.313 1.00 82.69 491 PHE A O 1
ATOM 3920 N N . ASN A 1 492 ? 8.652 -25.530 -4.490 1.00 84.69 492 ASN A N 1
ATOM 3921 C CA . ASN A 1 492 ? 8.508 -26.918 -4.068 1.00 84.69 492 ASN A CA 1
ATOM 3922 C C . ASN A 1 492 ? 7.691 -27.771 -5.049 1.00 84.69 492 ASN A C 1
ATOM 3924 O O . ASN A 1 492 ? 7.865 -28.990 -5.035 1.00 84.69 492 ASN A O 1
ATOM 3928 N N . SER A 1 493 ? 6.868 -27.178 -5.925 1.00 89.62 493 SER A N 1
ATOM 3929 C CA . SER A 1 493 ? 6.103 -27.935 -6.926 1.00 89.62 493 SER A CA 1
ATOM 3930 C C . SER A 1 493 ? 7.021 -28.762 -7.838 1.00 89.62 493 SER A C 1
ATOM 3932 O O . SER A 1 493 ? 8.053 -28.287 -8.330 1.00 89.62 493 SER A O 1
ATOM 3934 N N . GLY A 1 494 ? 6.664 -30.036 -8.020 1.00 86.44 494 GLY A N 1
ATOM 3935 C CA . GLY A 1 494 ? 7.426 -31.017 -8.797 1.00 86.44 494 GLY A CA 1
ATOM 3936 C C . GLY A 1 494 ? 8.645 -31.604 -8.070 1.00 86.44 494 GLY A C 1
ATOM 3937 O O . GLY A 1 494 ? 9.345 -32.456 -8.621 1.00 86.44 494 GLY A O 1
ATOM 3938 N N . THR A 1 495 ? 8.919 -31.198 -6.828 1.00 88.31 495 THR A N 1
ATOM 3939 C CA . THR A 1 495 ? 9.975 -31.811 -6.006 1.00 88.31 495 THR A CA 1
ATOM 3940 C C . THR A 1 495 ? 9.446 -33.020 -5.226 1.00 88.31 495 THR A C 1
ATOM 3942 O O . THR A 1 495 ? 8.237 -33.227 -5.112 1.00 88.31 495 THR A O 1
ATOM 3945 N N . LEU A 1 496 ? 10.351 -33.832 -4.662 1.00 85.06 496 LEU A N 1
ATOM 3946 C CA . LEU A 1 496 ? 9.991 -35.015 -3.857 1.00 85.06 496 LEU A CA 1
ATOM 3947 C C . LEU A 1 496 ? 9.092 -34.705 -2.647 1.00 85.06 496 LEU A C 1
ATOM 3949 O O . LEU A 1 496 ? 8.370 -35.587 -2.195 1.00 85.06 496 LEU A O 1
ATOM 3953 N N . HIS A 1 497 ? 9.149 -33.485 -2.113 1.00 81.00 497 HIS A N 1
ATOM 3954 C CA . HIS A 1 497 ? 8.320 -33.042 -0.996 1.00 81.00 497 HIS A CA 1
ATOM 3955 C C . HIS A 1 497 ? 7.736 -31.669 -1.337 1.00 81.00 497 HIS A C 1
ATOM 3957 O O . HIS A 1 497 ? 8.318 -30.624 -1.047 1.00 81.00 497 HIS A O 1
ATOM 3963 N N . SER A 1 498 ? 6.606 -31.697 -2.041 1.00 80.94 498 SER A N 1
ATOM 3964 C CA . SER A 1 498 ? 5.952 -30.510 -2.590 1.00 80.94 498 SER A CA 1
ATOM 3965 C C . SER A 1 498 ? 5.144 -29.768 -1.516 1.00 80.94 498 SER A C 1
ATOM 3967 O O . SER A 1 498 ? 3.920 -29.819 -1.513 1.00 80.94 498 SER A O 1
ATOM 3969 N N . GLN A 1 499 ? 5.821 -29.068 -0.597 1.00 77.00 499 GLN A N 1
ATOM 3970 C CA . GLN A 1 499 ? 5.155 -28.177 0.362 1.00 77.00 499 GLN A CA 1
ATOM 3971 C C . GLN A 1 499 ? 4.691 -26.896 -0.354 1.00 77.00 499 GLN A C 1
ATOM 3973 O O . GLN A 1 499 ? 5.459 -25.945 -0.508 1.00 77.00 499 GLN A O 1
ATOM 3978 N N . LEU A 1 500 ? 3.456 -26.894 -0.858 1.00 82.00 500 LEU A N 1
ATOM 3979 C CA . LEU A 1 500 ? 2.922 -25.806 -1.689 1.00 82.00 500 LEU A CA 1
ATOM 3980 C C . LEU A 1 500 ? 2.454 -24.586 -0.881 1.00 82.00 500 LEU A C 1
ATOM 3982 O O . LEU A 1 500 ? 2.445 -23.478 -1.417 1.00 82.00 500 LEU A O 1
ATOM 3986 N N . SER A 1 501 ? 2.120 -24.789 0.395 1.00 74.75 501 SER A N 1
ATOM 3987 C CA . SER A 1 501 ? 1.604 -23.780 1.329 1.00 74.75 501 SER A CA 1
ATOM 3988 C C . SER A 1 501 ? 2.692 -23.243 2.262 1.00 74.75 501 SER A C 1
ATOM 3990 O O . SER A 1 501 ? 3.621 -23.969 2.626 1.00 74.75 501 SER A O 1
ATOM 3992 N N . SER A 1 502 ? 2.573 -21.988 2.709 1.00 66.19 502 SER A N 1
ATOM 3993 C CA . SER A 1 502 ? 3.569 -21.355 3.598 1.00 66.19 502 SER A CA 1
ATOM 3994 C C . SER A 1 502 ? 3.005 -20.551 4.763 1.00 66.19 502 SER A C 1
ATOM 3996 O O . SER A 1 502 ? 3.786 -19.886 5.429 1.00 66.19 502 SER A O 1
ATOM 3998 N N . CYS A 1 503 ? 1.701 -20.547 5.016 1.00 70.25 503 CYS A N 1
ATOM 3999 C CA . CYS A 1 503 ? 1.124 -19.750 6.098 1.00 70.25 503 CYS A CA 1
ATOM 4000 C C . CYS A 1 503 ? 0.261 -20.656 6.972 1.00 70.25 503 CYS A C 1
ATOM 4002 O O . CYS A 1 503 ? -0.668 -21.276 6.454 1.00 70.25 503 CYS A O 1
ATOM 4004 N N . TYR A 1 504 ? 0.603 -20.740 8.259 1.00 72.06 504 TYR A N 1
ATOM 4005 C CA . TYR A 1 504 ? 0.021 -21.688 9.208 1.00 72.06 504 TYR A CA 1
ATOM 4006 C C . TYR A 1 504 ? -0.462 -20.979 10.469 1.00 72.06 504 TYR A C 1
ATOM 4008 O O . TYR A 1 504 ? 0.284 -20.172 11.031 1.00 72.06 504 TYR A O 1
ATOM 4016 N N . LEU A 1 505 ? -1.667 -21.316 10.937 1.00 77.38 505 LEU A N 1
ATOM 4017 C CA . LEU A 1 505 ? -2.173 -20.878 12.238 1.00 77.38 505 LEU A CA 1
ATOM 4018 C C . LEU A 1 505 ? -2.352 -22.077 13.172 1.00 77.38 505 LEU A C 1
ATOM 4020 O O . LEU A 1 505 ? -2.919 -23.089 12.764 1.00 77.38 505 LEU A O 1
ATOM 4024 N N . TYR A 1 506 ? -1.875 -21.959 14.412 1.00 77.62 506 TYR A N 1
ATOM 4025 C CA . TYR A 1 506 ? -1.839 -23.048 15.393 1.00 77.62 506 TYR A CA 1
ATOM 4026 C C . TYR A 1 506 ? -2.295 -22.603 16.792 1.00 77.62 506 TYR A C 1
ATOM 4028 O O . TYR A 1 506 ? -2.322 -21.415 17.128 1.00 77.62 506 TYR A O 1
ATOM 4036 N N . TYR A 1 507 ? -2.643 -23.586 17.618 1.00 83.38 507 TYR A N 1
ATOM 4037 C CA . TYR A 1 507 ? -3.040 -23.432 19.017 1.00 83.38 507 TYR A CA 1
ATOM 4038 C C . TYR A 1 507 ? -2.082 -24.231 19.911 1.00 83.38 507 TYR A C 1
ATOM 4040 O O . TYR A 1 507 ? -1.728 -25.362 19.565 1.00 83.38 507 TYR A O 1
ATOM 4048 N N . VAL A 1 508 ? -1.661 -23.656 21.042 1.00 84.75 508 VAL A N 1
ATOM 4049 C CA . VAL A 1 508 ? -0.785 -24.310 22.030 1.00 84.75 508 VAL A CA 1
ATOM 4050 C C . VAL A 1 508 ? -1.539 -24.526 23.339 1.00 84.75 508 VAL A C 1
ATOM 4052 O O . VAL A 1 508 ? -1.947 -23.564 23.986 1.00 84.75 508 VAL A O 1
ATOM 4055 N N . ASP A 1 509 ? -1.694 -25.784 23.745 1.00 85.25 509 ASP A N 1
ATOM 4056 C CA . ASP A 1 509 ? -2.369 -26.195 24.976 1.00 85.25 509 ASP A CA 1
ATOM 4057 C C . ASP A 1 509 ? -1.467 -26.143 26.230 1.00 85.25 509 ASP A C 1
ATOM 4059 O O . ASP A 1 509 ? -0.242 -26.050 26.161 1.00 85.25 509 ASP A O 1
ATOM 4063 N N . ASP A 1 510 ? -2.083 -26.217 27.416 1.00 86.75 510 ASP A N 1
ATOM 4064 C CA . ASP A 1 510 ? -1.415 -26.126 28.728 1.00 86.75 510 ASP A CA 1
ATOM 4065 C C . ASP A 1 510 ? -0.773 -27.453 29.197 1.00 86.75 510 ASP A C 1
ATOM 4067 O O . ASP A 1 510 ? -0.968 -27.896 30.339 1.00 86.75 510 ASP A O 1
ATOM 4071 N N . SER A 1 511 ? -0.006 -28.104 28.320 1.00 85.19 511 SER A N 1
ATOM 4072 C CA . SER A 1 511 ? 0.812 -29.283 28.635 1.00 85.19 511 SER A CA 1
ATOM 4073 C C . SER A 1 511 ? 2.251 -29.110 28.141 1.00 85.19 511 SER A C 1
ATOM 4075 O O . SER A 1 511 ? 2.508 -28.381 27.184 1.00 85.19 511 SER A O 1
ATOM 4077 N N . LEU A 1 512 ? 3.226 -29.753 28.798 1.00 84.06 512 LEU A N 1
ATOM 4078 C CA . LEU A 1 512 ? 4.624 -29.654 28.356 1.00 84.06 512 LEU A CA 1
ATOM 4079 C C . LEU A 1 512 ? 4.801 -30.353 27.004 1.00 84.06 512 LEU A C 1
ATOM 4081 O O . LEU A 1 512 ? 5.528 -29.870 26.141 1.00 84.06 512 LEU A O 1
ATOM 4085 N N . GLU A 1 513 ? 4.098 -31.465 26.823 1.00 83.69 513 GLU A N 1
ATOM 4086 C CA . GLU A 1 513 ? 3.979 -32.215 25.585 1.00 83.69 513 GLU A CA 1
ATOM 4087 C C . GLU A 1 513 ? 3.426 -31.322 24.469 1.00 83.69 513 GLU A C 1
ATOM 4089 O O . GLU A 1 513 ? 4.077 -31.185 23.441 1.00 83.69 513 GLU A O 1
ATOM 4094 N N . GLY A 1 514 ? 2.299 -30.643 24.684 1.00 81.56 514 GLY A N 1
ATOM 4095 C CA . GLY A 1 514 ? 1.682 -29.718 23.733 1.00 81.56 514 GLY A CA 1
ATOM 4096 C C . GLY A 1 514 ? 2.571 -28.533 23.359 1.00 81.56 514 GLY A C 1
ATOM 4097 O O . GLY A 1 514 ? 2.808 -28.270 22.179 1.00 81.56 514 GLY A O 1
ATOM 4098 N N . ILE A 1 515 ? 3.165 -27.872 24.356 1.00 85.19 515 ILE A N 1
ATOM 4099 C CA . ILE A 1 515 ? 4.111 -26.765 24.151 1.00 85.19 515 ILE A CA 1
ATOM 4100 C C . ILE A 1 515 ? 5.331 -27.217 23.337 1.00 85.19 515 ILE A C 1
ATOM 4102 O O . ILE A 1 515 ? 5.720 -26.548 22.380 1.00 85.19 515 ILE A O 1
ATOM 4106 N N . MET A 1 516 ? 5.938 -28.353 23.686 1.00 84.50 516 MET A N 1
ATOM 4107 C CA . MET A 1 516 ? 7.153 -28.834 23.022 1.00 84.50 516 MET A CA 1
ATOM 4108 C C . MET A 1 516 ? 6.874 -29.475 21.658 1.00 84.50 516 MET A C 1
ATOM 4110 O O . MET A 1 516 ? 7.690 -29.332 20.748 1.00 84.50 516 MET A O 1
ATOM 4114 N N . ILE A 1 517 ? 5.742 -30.163 21.494 1.00 80.88 517 ILE A N 1
ATOM 4115 C CA . ILE A 1 517 ? 5.350 -30.813 20.241 1.00 80.88 517 ILE A CA 1
ATOM 4116 C C . ILE A 1 517 ? 4.756 -29.774 19.292 1.00 80.88 517 ILE A C 1
ATOM 4118 O O . ILE A 1 517 ? 5.381 -29.498 18.277 1.00 80.88 517 ILE A O 1
ATOM 4122 N N . ARG A 1 518 ? 3.630 -29.131 19.616 1.00 76.75 518 ARG A N 1
ATOM 4123 C CA . ARG A 1 518 ? 2.980 -28.156 18.721 1.00 76.75 518 ARG A CA 1
ATOM 4124 C C . ARG A 1 518 ? 3.735 -26.836 18.665 1.00 76.75 518 ARG A C 1
ATOM 4126 O O . ARG A 1 518 ? 4.177 -26.404 17.601 1.00 76.75 518 ARG A O 1
ATOM 4133 N N . GLY A 1 519 ? 3.940 -26.227 19.834 1.00 75.44 519 GLY A N 1
ATOM 4134 C CA . GLY A 1 519 ? 4.539 -24.896 19.961 1.00 75.44 519 GLY A CA 1
ATOM 4135 C C . GLY A 1 519 ? 5.978 -24.797 19.441 1.00 75.44 519 GLY A C 1
ATOM 4136 O O . GLY A 1 519 ? 6.373 -23.726 18.980 1.00 75.44 519 GLY A O 1
ATOM 4137 N N . ILE A 1 520 ? 6.749 -25.894 19.451 1.00 84.06 520 ILE A N 1
ATOM 4138 C CA . ILE A 1 520 ? 8.169 -25.904 19.054 1.00 84.06 520 ILE A CA 1
ATOM 4139 C C . ILE A 1 520 ? 8.479 -26.918 17.938 1.00 84.06 520 ILE A C 1
ATOM 4141 O O . ILE A 1 520 ? 9.053 -26.529 16.921 1.00 84.06 520 ILE A O 1
ATOM 4145 N N . ALA A 1 521 ? 8.149 -28.207 18.083 1.00 82.69 521 ALA A N 1
ATOM 4146 C CA . ALA A 1 521 ? 8.598 -29.236 17.134 1.00 82.69 521 ALA A CA 1
ATOM 4147 C C . ALA A 1 521 ? 7.840 -29.212 15.792 1.00 82.69 521 ALA A C 1
ATOM 4149 O O . ALA A 1 521 ? 8.470 -29.188 14.736 1.00 82.69 521 ALA A O 1
ATOM 4150 N N . GLU A 1 522 ? 6.508 -29.169 15.803 1.00 79.75 522 GLU A N 1
ATOM 4151 C CA . GLU A 1 522 ? 5.669 -29.005 14.612 1.00 79.75 522 GLU A CA 1
ATOM 4152 C C . GLU A 1 522 ? 5.968 -27.670 13.938 1.00 79.75 522 GLU A C 1
ATOM 4154 O O . GLU A 1 522 ? 6.237 -27.639 12.740 1.00 79.75 522 GLU A O 1
ATOM 4159 N N . ASN A 1 523 ? 6.072 -26.588 14.711 1.00 77.75 523 ASN A N 1
ATOM 4160 C CA . ASN A 1 523 ? 6.520 -25.290 14.212 1.00 77.75 523 ASN A CA 1
ATOM 4161 C C . ASN A 1 523 ? 7.913 -25.332 13.566 1.00 77.75 523 ASN A C 1
ATOM 4163 O O . ASN A 1 523 ? 8.118 -24.704 12.526 1.00 77.75 523 ASN A O 1
ATOM 4167 N N . ALA A 1 524 ? 8.855 -26.119 14.091 1.00 80.00 524 ALA A N 1
ATOM 4168 C CA . ALA A 1 524 ? 10.126 -26.381 13.422 1.00 80.00 524 ALA A CA 1
ATOM 4169 C C . ALA A 1 524 ? 9.936 -27.170 12.111 1.00 80.00 524 ALA A C 1
ATOM 4171 O O . ALA A 1 524 ? 10.568 -26.845 11.105 1.00 80.00 524 ALA A O 1
ATOM 4172 N N . PHE A 1 525 ? 9.054 -28.172 12.063 1.00 78.50 525 PHE A N 1
ATOM 4173 C CA . PHE A 1 525 ? 8.759 -28.918 10.832 1.00 78.50 525 PHE A CA 1
ATOM 4174 C C . PHE A 1 525 ? 8.035 -28.074 9.765 1.00 78.50 525 PHE A C 1
ATOM 4176 O O . PHE A 1 525 ? 8.331 -28.234 8.579 1.00 78.50 525 PHE A O 1
ATOM 4183 N N . LEU A 1 526 ? 7.166 -27.141 10.160 1.00 74.25 526 LEU A N 1
ATOM 4184 C CA . LEU A 1 526 ? 6.499 -26.178 9.276 1.00 74.25 526 LEU A CA 1
ATOM 4185 C C . LEU A 1 526 ? 7.484 -25.100 8.780 1.00 74.25 526 LEU A C 1
ATOM 4187 O O . LEU A 1 526 ? 7.596 -24.853 7.575 1.00 74.25 526 LEU A O 1
ATOM 4191 N N . ALA A 1 527 ? 8.281 -24.513 9.682 1.00 71.81 527 ALA A N 1
ATOM 4192 C CA . ALA A 1 527 ? 9.311 -23.526 9.341 1.00 71.81 527 ALA A CA 1
ATOM 4193 C C . ALA A 1 527 ? 10.393 -24.098 8.409 1.00 71.81 527 ALA A C 1
ATOM 4195 O O . ALA A 1 527 ? 10.871 -23.397 7.513 1.00 71.81 527 ALA A O 1
ATOM 4196 N N . LYS A 1 528 ? 10.742 -25.388 8.551 1.00 73.00 528 LYS A N 1
ATOM 4197 C CA . LYS A 1 528 ? 11.722 -26.104 7.709 1.00 73.00 528 LYS A CA 1
ATOM 4198 C C . LYS A 1 528 ? 11.466 -25.932 6.211 1.00 73.00 528 LYS A C 1
ATOM 4200 O O . LYS A 1 528 ? 12.427 -25.844 5.445 1.00 73.00 528 LYS A O 1
ATOM 4205 N N . TRP A 1 529 ? 10.198 -25.842 5.810 1.00 65.94 529 TRP A N 1
ATOM 4206 C CA . TRP A 1 529 ? 9.759 -25.730 4.417 1.00 65.94 529 TRP A CA 1
ATOM 4207 C C . TRP A 1 529 ? 9.216 -24.343 4.047 1.00 65.94 529 TRP A C 1
ATOM 4209 O O . TRP A 1 529 ? 8.443 -24.208 3.103 1.00 65.94 529 TRP A O 1
ATOM 4219 N N . ALA A 1 530 ? 9.690 -23.309 4.747 1.00 60.56 530 ALA A N 1
ATOM 4220 C CA . ALA A 1 530 ? 9.329 -21.904 4.554 1.00 60.56 530 ALA A CA 1
ATOM 4221 C C . ALA A 1 530 ? 7.933 -21.488 5.049 1.00 60.56 530 ALA A C 1
ATOM 4223 O O . ALA A 1 530 ? 7.389 -20.496 4.568 1.00 60.56 530 ALA A O 1
ATOM 4224 N N . GLY A 1 531 ? 7.389 -22.188 6.050 1.00 64.06 531 GLY A N 1
ATOM 4225 C CA . GLY A 1 531 ? 6.234 -21.712 6.808 1.00 64.06 531 GLY A CA 1
ATOM 4226 C C . GLY A 1 531 ? 6.517 -20.412 7.574 1.00 64.06 531 GLY A C 1
ATOM 4227 O O . GLY A 1 531 ? 7.520 -20.308 8.284 1.00 64.06 531 GLY A O 1
ATOM 4228 N N . GLY A 1 532 ? 5.630 -19.431 7.420 1.00 67.94 532 GLY A N 1
ATOM 4229 C CA . GLY A 1 532 ? 5.349 -18.378 8.390 1.00 67.94 532 GLY A CA 1
ATOM 4230 C C . GLY A 1 532 ? 4.224 -18.835 9.321 1.00 67.94 532 GLY A C 1
ATOM 4231 O O . GLY A 1 532 ? 3.307 -19.541 8.889 1.00 67.94 532 GLY A O 1
ATOM 4232 N N . LEU A 1 533 ? 4.331 -18.484 10.601 1.00 73.88 533 LEU A N 1
ATOM 4233 C CA . LEU A 1 533 ? 3.569 -19.113 11.683 1.00 73.88 533 LEU A CA 1
ATOM 4234 C C . LEU A 1 533 ? 2.788 -18.068 12.497 1.00 73.88 533 LEU A C 1
ATOM 4236 O O . LEU A 1 533 ? 3.338 -17.022 12.830 1.00 73.88 533 LEU A O 1
ATOM 4240 N N . GLY A 1 534 ? 1.540 -18.353 12.866 1.00 77.25 534 GLY A N 1
ATOM 4241 C CA . GLY A 1 534 ? 0.741 -17.542 13.793 1.00 77.25 534 GLY A CA 1
ATOM 4242 C C . GLY A 1 534 ? 0.134 -18.413 14.891 1.00 77.25 534 GLY A C 1
ATOM 4243 O O . GLY A 1 534 ? -0.679 -19.280 14.596 1.00 77.25 534 GLY A O 1
ATOM 4244 N N . GLY A 1 535 ? 0.529 -18.217 16.147 1.00 80.69 535 GLY A N 1
ATOM 4245 C CA . GLY A 1 535 ? 0.145 -19.103 17.251 1.00 80.69 535 GLY A CA 1
ATOM 4246 C C . GLY A 1 535 ? -0.575 -18.399 18.380 1.00 80.69 535 GLY A C 1
ATOM 4247 O O . GLY A 1 535 ? -0.076 -17.379 18.850 1.00 80.69 535 GLY A O 1
ATOM 4248 N N . SER A 1 536 ? -1.675 -18.966 18.879 1.00 86.94 536 SER A N 1
ATOM 4249 C CA . SER A 1 536 ? -2.176 -18.587 20.206 1.00 86.94 536 SER A CA 1
ATOM 4250 C C . SER A 1 536 ? -1.380 -19.297 21.297 1.00 86.94 536 SER A C 1
ATOM 4252 O O . SER A 1 536 ? -1.254 -20.521 21.285 1.00 86.94 536 SER A O 1
ATOM 4254 N N . TRP A 1 537 ? -0.876 -18.513 22.250 1.00 91.25 537 TRP A N 1
ATOM 4255 C CA . TRP A 1 537 ? -0.158 -18.984 23.438 1.00 91.25 537 TRP A CA 1
ATOM 4256 C C . TRP A 1 537 ? -0.944 -18.734 24.737 1.00 91.25 537 TRP A C 1
ATOM 4258 O O . TRP A 1 537 ? -0.438 -18.992 25.826 1.00 91.25 537 TRP A O 1
ATOM 4268 N N . THR A 1 538 ? -2.185 -18.245 24.640 1.00 89.94 538 THR A N 1
ATOM 4269 C CA . THR A 1 538 ? -3.015 -17.830 25.787 1.00 89.94 538 THR A CA 1
ATOM 4270 C C . THR A 1 538 ? -3.369 -18.970 26.742 1.00 89.94 538 THR A C 1
ATOM 4272 O O . THR A 1 538 ? -3.484 -18.735 27.945 1.00 89.94 538 THR A O 1
ATOM 4275 N N . ALA A 1 539 ? -3.549 -20.199 26.251 1.00 88.88 539 ALA A N 1
ATOM 4276 C CA . ALA A 1 539 ? -3.943 -21.317 27.109 1.00 88.88 539 ALA A CA 1
ATOM 4277 C C . ALA A 1 539 ? -2.829 -21.759 28.077 1.00 88.88 539 ALA A C 1
ATOM 4279 O O . ALA A 1 539 ? -3.136 -22.234 29.172 1.00 88.88 539 ALA A O 1
ATOM 4280 N N . VAL A 1 540 ? -1.556 -21.564 27.709 1.00 89.44 540 VAL A N 1
ATOM 4281 C CA . VAL A 1 540 ? -0.382 -21.901 28.531 1.00 89.44 540 VAL A CA 1
ATOM 4282 C C . VAL A 1 540 ? -0.430 -21.159 29.868 1.00 89.44 540 VAL A C 1
ATOM 4284 O O . VAL A 1 540 ? -0.654 -19.955 29.913 1.00 89.44 540 VAL A O 1
ATOM 4287 N N . ARG A 1 541 ? -0.195 -21.855 30.987 1.00 89.12 541 ARG A N 1
ATOM 4288 C CA . ARG A 1 541 ? -0.221 -21.227 32.317 1.00 89.12 541 ARG A CA 1
ATOM 4289 C C . ARG A 1 541 ? 0.923 -20.227 32.529 1.00 89.12 541 ARG A C 1
ATOM 4291 O O . ARG A 1 541 ? 2.104 -20.573 32.429 1.00 89.12 541 ARG A O 1
ATOM 4298 N N . GLY A 1 542 ? 0.569 -19.018 32.955 1.00 85.69 542 GLY A N 1
ATOM 4299 C CA . GLY A 1 542 ? 1.546 -18.006 33.334 1.00 85.69 542 GLY A CA 1
ATOM 4300 C C . GLY A 1 542 ? 2.261 -18.233 34.675 1.00 85.69 542 GLY A C 1
ATOM 4301 O O . GLY A 1 542 ? 2.085 -19.237 35.374 1.00 85.69 542 GLY A O 1
ATOM 4302 N N . THR A 1 543 ? 3.100 -17.263 35.038 1.00 87.50 543 THR A N 1
ATOM 4303 C CA . THR A 1 543 ? 4.081 -17.341 36.134 1.00 87.50 543 THR A CA 1
ATOM 4304 C C . THR A 1 543 ? 3.473 -17.608 37.522 1.00 87.50 543 THR A C 1
ATOM 4306 O O . THR A 1 543 ? 2.446 -17.045 37.925 1.00 87.50 543 THR A O 1
ATOM 4309 N N . GLY A 1 544 ? 4.135 -18.480 38.287 1.00 82.44 544 GLY A N 1
ATOM 4310 C CA . GLY A 1 544 ? 3.758 -18.901 39.640 1.00 82.44 544 GLY A CA 1
ATOM 4311 C C . GLY A 1 544 ? 2.572 -19.877 39.696 1.00 82.44 544 GLY A C 1
ATOM 4312 O O . GLY A 1 544 ? 2.063 -20.175 40.776 1.00 82.44 544 GLY A O 1
ATOM 4313 N N . ALA A 1 545 ? 2.069 -20.350 38.551 1.00 85.00 545 ALA A N 1
ATOM 4314 C CA . ALA A 1 545 ? 1.008 -21.353 38.505 1.00 85.00 545 ALA A CA 1
ATOM 4315 C C . ALA A 1 545 ? 1.520 -22.730 38.968 1.00 85.00 545 ALA A C 1
ATOM 4317 O O . ALA A 1 545 ? 2.560 -23.197 38.507 1.00 85.00 545 ALA A O 1
ATOM 4318 N N . TYR A 1 546 ? 0.770 -23.398 39.848 1.00 84.62 546 TYR A N 1
ATOM 4319 C CA . TYR A 1 546 ? 1.141 -24.705 40.402 1.00 84.62 546 TYR A CA 1
ATOM 4320 C C . TYR A 1 546 ? 1.175 -25.819 39.339 1.00 84.62 546 TYR A C 1
ATOM 4322 O O . TYR A 1 546 ? 0.310 -25.896 38.460 1.00 84.62 546 TYR A O 1
ATOM 4330 N N . ILE A 1 547 ? 2.161 -26.714 39.445 1.00 84.56 547 ILE A N 1
ATOM 4331 C CA . ILE A 1 547 ? 2.342 -27.881 38.578 1.00 84.56 547 ILE A CA 1
ATOM 4332 C C . ILE A 1 547 ? 2.192 -29.153 39.421 1.00 84.56 547 ILE A C 1
ATOM 4334 O O . ILE A 1 547 ? 3.115 -29.561 40.120 1.00 84.56 547 ILE A O 1
ATOM 4338 N N . ALA A 1 548 ? 1.036 -29.814 39.314 1.00 76.94 548 ALA A N 1
ATOM 4339 C CA . ALA A 1 548 ? 0.700 -30.982 40.135 1.00 76.94 548 ALA A CA 1
ATOM 4340 C C . ALA A 1 548 ? 1.670 -32.173 39.983 1.00 76.94 548 ALA A C 1
ATOM 4342 O O . ALA A 1 548 ? 1.892 -32.897 40.946 1.00 76.94 548 ALA A O 1
ATOM 4343 N N . GLY A 1 549 ? 2.263 -32.374 38.798 1.00 75.62 549 GLY A N 1
ATOM 4344 C CA . GLY A 1 549 ? 3.180 -33.495 38.545 1.00 75.62 549 GLY A CA 1
ATOM 4345 C C . GLY A 1 549 ? 4.580 -33.323 39.149 1.00 75.62 549 GLY A C 1
ATOM 4346 O O . GLY A 1 549 ? 5.162 -34.292 39.624 1.00 75.62 549 GLY A O 1
ATOM 4347 N N . THR A 1 550 ? 5.121 -32.101 39.154 1.00 76.75 550 THR A N 1
ATOM 4348 C CA . THR A 1 550 ? 6.470 -31.797 39.677 1.00 76.75 550 THR A CA 1
ATOM 4349 C C . THR A 1 550 ? 6.454 -31.134 41.055 1.00 76.75 550 THR A C 1
ATOM 4351 O O . THR A 1 550 ? 7.515 -30.911 41.633 1.00 76.75 550 THR A O 1
ATOM 4354 N N . ASN A 1 551 ? 5.266 -30.817 41.583 1.00 82.81 551 ASN A N 1
ATOM 4355 C CA . ASN A 1 551 ? 5.048 -30.094 42.838 1.00 82.81 551 ASN A CA 1
ATOM 4356 C C . ASN A 1 551 ? 5.781 -28.733 42.911 1.00 82.81 551 ASN A C 1
ATOM 4358 O O . ASN A 1 551 ? 6.204 -28.303 43.983 1.00 82.81 551 ASN A O 1
ATOM 4362 N N . GLY A 1 552 ? 5.950 -28.071 41.761 1.00 85.31 552 GLY A N 1
ATOM 4363 C CA . GLY A 1 552 ? 6.630 -26.779 41.621 1.00 85.31 552 GLY A CA 1
ATOM 4364 C C . GLY A 1 552 ? 5.751 -25.691 40.998 1.00 85.31 552 GLY A C 1
ATOM 4365 O O . GLY A 1 552 ? 4.556 -25.888 40.766 1.00 85.31 552 GLY A O 1
ATOM 4366 N N . GLU A 1 553 ? 6.359 -24.544 40.697 1.00 86.44 553 GLU A N 1
ATOM 4367 C CA . GLU A 1 553 ? 5.698 -23.382 40.092 1.00 86.44 553 GLU A CA 1
ATOM 4368 C C . GLU A 1 553 ? 6.190 -23.106 38.661 1.00 86.44 553 GLU A C 1
ATOM 4370 O O . GLU A 1 553 ? 7.386 -23.181 38.370 1.00 86.44 553 GLU A O 1
ATOM 4375 N N . SER A 1 554 ? 5.263 -22.746 37.768 1.00 86.88 554 SER A N 1
ATOM 4376 C CA . SER A 1 554 ? 5.556 -22.348 36.386 1.00 86.88 554 SER A CA 1
ATOM 4377 C C . SER A 1 554 ? 6.363 -21.048 36.318 1.00 86.88 554 SER A C 1
ATOM 4379 O O . SER A 1 554 ? 6.086 -20.098 37.049 1.00 86.88 554 SER A O 1
ATOM 4381 N N . GLN A 1 555 ? 7.307 -20.981 35.378 1.00 85.38 555 GLN A N 1
ATOM 4382 C CA . GLN A 1 555 ? 8.028 -19.753 35.004 1.00 85.38 555 GLN A CA 1
ATOM 4383 C C . GLN A 1 555 ? 7.305 -18.945 33.906 1.00 85.38 555 GLN A C 1
ATOM 4385 O O . GLN A 1 555 ? 7.867 -17.993 33.372 1.00 85.38 555 GLN A O 1
ATOM 4390 N N . GLY A 1 556 ? 6.073 -19.335 33.568 1.00 87.69 556 GLY A N 1
ATOM 4391 C CA . GLY A 1 556 ? 5.215 -18.630 32.623 1.00 87.69 556 GLY A CA 1
ATOM 4392 C C . GLY A 1 556 ? 5.483 -18.937 31.152 1.00 87.69 556 GLY A C 1
ATOM 4393 O O . GLY A 1 556 ? 6.206 -19.871 30.806 1.00 87.69 556 GLY A O 1
ATOM 4394 N N . VAL A 1 557 ? 4.872 -18.139 30.277 1.00 90.69 557 VAL A N 1
ATOM 4395 C CA . VAL A 1 557 ? 4.916 -18.311 28.813 1.00 90.69 557 VAL A CA 1
ATOM 4396 C C . VAL A 1 557 ? 6.231 -17.805 28.196 1.00 90.69 557 VAL A C 1
ATOM 4398 O O . VAL A 1 557 ? 6.696 -18.321 27.180 1.00 90.69 557 VAL A O 1
ATOM 4401 N N . ILE A 1 558 ? 6.882 -16.829 28.838 1.00 91.31 558 ILE A N 1
ATOM 4402 C CA . ILE A 1 558 ? 8.058 -16.109 28.319 1.00 91.31 558 ILE A CA 1
ATOM 4403 C C . ILE A 1 558 ? 9.258 -17.024 27.988 1.00 91.31 558 ILE A C 1
ATOM 4405 O O . ILE A 1 558 ? 9.816 -16.870 26.898 1.00 91.31 558 ILE A O 1
ATOM 4409 N N . PRO A 1 559 ? 9.651 -18.011 28.823 1.00 90.19 559 PRO A N 1
ATOM 4410 C CA . PRO A 1 559 ? 10.749 -18.922 28.484 1.00 90.19 559 PRO A CA 1
ATOM 4411 C C . PRO A 1 559 ? 10.446 -19.813 27.270 1.00 90.19 559 PRO A C 1
ATOM 4413 O O . PRO A 1 559 ? 11.346 -20.107 26.484 1.00 90.19 559 PRO A O 1
ATOM 4416 N N . PHE A 1 560 ? 9.184 -20.210 27.077 1.00 90.44 560 PHE A N 1
ATOM 4417 C CA . PHE A 1 560 ? 8.769 -20.990 25.909 1.00 90.44 560 PHE A CA 1
ATOM 4418 C C . PHE A 1 560 ? 8.759 -20.138 24.634 1.00 90.44 560 PHE A C 1
ATOM 4420 O O . PHE A 1 560 ? 9.181 -20.610 23.581 1.00 90.44 560 PHE A O 1
ATOM 4427 N N . LEU A 1 561 ? 8.395 -18.855 24.734 1.00 91.25 561 LEU A N 1
ATOM 4428 C CA . LEU A 1 561 ? 8.524 -17.903 23.627 1.00 91.25 561 LEU A CA 1
ATOM 4429 C C . LEU A 1 561 ? 9.991 -17.614 23.266 1.00 91.25 561 LEU A C 1
ATOM 4431 O O . LEU A 1 561 ? 10.299 -17.478 22.083 1.00 91.25 561 LEU A O 1
ATOM 4435 N N . LYS A 1 562 ? 10.922 -17.598 24.237 1.00 90.44 562 LYS A N 1
ATOM 4436 C CA . LYS A 1 562 ? 12.373 -17.571 23.949 1.00 90.44 562 LYS A CA 1
ATOM 4437 C C . LYS A 1 562 ? 12.809 -18.816 23.178 1.00 90.44 562 LYS A C 1
ATOM 4439 O O . LYS A 1 562 ? 13.500 -18.692 22.171 1.00 90.44 562 LYS A O 1
ATOM 4444 N N . LEU A 1 563 ? 12.344 -19.999 23.581 1.00 88.75 563 LEU A N 1
ATOM 4445 C CA . LEU A 1 563 ? 12.618 -21.235 22.845 1.00 88.75 563 LEU A CA 1
ATOM 4446 C C . LEU A 1 563 ? 12.029 -21.205 21.421 1.00 88.75 563 LEU A C 1
ATOM 4448 O O . LEU A 1 563 ? 12.695 -21.649 20.488 1.00 88.75 563 LEU A O 1
ATOM 4452 N N . HIS A 1 564 ? 10.831 -20.640 21.227 1.00 86.88 564 HIS A N 1
ATOM 4453 C CA . HIS A 1 564 ? 10.223 -20.473 19.901 1.00 86.88 564 HIS A CA 1
ATOM 4454 C C . HIS A 1 564 ? 11.002 -19.470 19.031 1.00 86.88 564 HIS A C 1
ATOM 4456 O O . HIS A 1 564 ? 11.285 -19.761 17.871 1.00 86.88 564 HIS A O 1
ATOM 4462 N N . ASN A 1 565 ? 11.443 -18.338 19.594 1.00 88.44 565 ASN A N 1
ATOM 4463 C CA . ASN A 1 565 ? 12.343 -17.386 18.931 1.00 88.44 565 ASN A CA 1
ATOM 4464 C C . ASN A 1 565 ? 13.623 -18.069 18.432 1.00 88.44 565 ASN A C 1
ATOM 4466 O O . ASN A 1 565 ? 13.964 -17.985 17.253 1.00 88.44 565 ASN A O 1
ATOM 4470 N N . ASP A 1 566 ? 14.304 -18.796 19.313 1.00 88.19 566 ASP A N 1
ATOM 4471 C CA . ASP A 1 566 ? 15.574 -19.439 18.982 1.00 88.19 566 ASP A CA 1
ATOM 4472 C C . ASP A 1 566 ? 15.363 -20.603 17.989 1.00 88.19 566 ASP A C 1
ATOM 4474 O O . ASP A 1 566 ? 16.208 -20.854 17.129 1.00 88.19 566 ASP A O 1
ATOM 4478 N N . GLN A 1 567 ? 14.190 -21.248 18.010 1.00 85.50 567 GLN A N 1
ATOM 4479 C CA . GLN A 1 567 ? 13.745 -22.223 17.009 1.00 85.50 567 GLN A CA 1
ATOM 4480 C C . GLN A 1 567 ? 13.453 -21.585 15.635 1.00 85.50 567 GLN A C 1
ATOM 4482 O O . GLN A 1 567 ? 13.780 -22.194 14.611 1.00 85.50 567 GLN A O 1
ATOM 4487 N N . LEU A 1 568 ? 12.898 -20.369 15.569 1.00 80.44 568 LEU A N 1
ATOM 4488 C CA . LEU A 1 568 ? 12.738 -19.613 14.316 1.00 80.44 568 LEU A CA 1
ATOM 4489 C C . LEU A 1 568 ? 14.101 -19.221 13.718 1.00 80.44 568 LEU A C 1
ATOM 4491 O O . LEU A 1 568 ? 14.286 -19.309 12.503 1.00 80.44 568 LEU A O 1
ATOM 4495 N N . VAL A 1 569 ? 15.069 -18.855 14.568 1.00 82.38 569 VAL A N 1
ATOM 4496 C CA . VAL A 1 569 ? 16.454 -18.538 14.171 1.00 82.38 569 VAL A CA 1
ATOM 4497 C C . VAL A 1 569 ? 17.238 -19.790 13.767 1.00 82.38 569 VAL A C 1
ATOM 4499 O O . VAL A 1 569 ? 18.046 -19.732 12.841 1.00 82.38 569 VAL A O 1
ATOM 4502 N N . ALA A 1 570 ? 17.011 -20.936 14.411 1.00 80.06 570 ALA A N 1
ATOM 4503 C CA . ALA A 1 570 ? 17.647 -22.199 14.040 1.00 80.06 570 ALA A CA 1
ATOM 4504 C C . ALA A 1 570 ? 17.094 -22.757 12.715 1.00 80.06 570 ALA A C 1
ATOM 4506 O O . ALA A 1 570 ? 17.851 -23.266 11.884 1.00 80.06 570 ALA A O 1
ATOM 4507 N N . VAL A 1 571 ? 15.781 -22.642 12.487 1.00 73.75 571 VAL A N 1
ATOM 4508 C CA . VAL A 1 571 ? 15.087 -23.242 11.338 1.00 73.75 571 VAL A CA 1
ATOM 4509 C C . VAL A 1 571 ? 14.748 -22.192 10.273 1.00 73.75 571 VAL A C 1
ATOM 4511 O O . VAL A 1 571 ? 13.595 -21.925 9.936 1.00 73.75 571 VAL A O 1
ATOM 4514 N N . ASN A 1 572 ? 15.800 -21.620 9.685 1.00 66.31 572 ASN A N 1
ATOM 4515 C CA . ASN A 1 572 ? 15.722 -20.612 8.622 1.00 66.31 572 ASN A CA 1
ATOM 4516 C C . ASN A 1 572 ? 15.241 -21.179 7.270 1.00 66.31 572 ASN A C 1
ATOM 4518 O O . ASN A 1 572 ? 16.050 -21.325 6.356 1.00 66.31 572 ASN A O 1
ATOM 4522 N N . GLN A 1 573 ? 13.954 -21.516 7.128 1.00 60.56 573 GLN A N 1
ATOM 4523 C CA . GLN A 1 573 ? 13.240 -21.702 5.846 1.00 60.56 573 GLN A CA 1
ATOM 4524 C C . GLN A 1 573 ? 14.068 -22.348 4.705 1.00 60.56 573 GLN A C 1
ATOM 4526 O O . GLN A 1 573 ? 14.279 -21.758 3.639 1.00 60.56 573 GLN A O 1
ATOM 4531 N N . GLY A 1 574 ? 14.614 -23.547 4.942 1.00 57.59 574 GLY A N 1
ATOM 4532 C CA . GLY A 1 574 ? 15.422 -24.291 3.961 1.00 57.59 574 GLY A CA 1
ATOM 4533 C C . GLY A 1 574 ? 16.738 -23.620 3.522 1.00 57.59 574 GLY A C 1
ATOM 4534 O O . GLY A 1 574 ? 17.261 -23.937 2.453 1.00 57.59 574 GLY A O 1
ATOM 4535 N N . GLY A 1 575 ? 17.263 -22.677 4.307 1.00 58.97 575 GLY A N 1
ATOM 4536 C CA . GLY A 1 575 ? 18.456 -21.876 4.020 1.00 58.97 575 GLY A CA 1
ATOM 4537 C C . GLY A 1 575 ? 18.233 -20.709 3.050 1.00 58.97 575 GLY A C 1
ATOM 4538 O O . GLY A 1 575 ? 19.212 -20.137 2.578 1.00 58.97 575 GLY A O 1
ATOM 4539 N N . LYS A 1 576 ? 16.977 -20.370 2.708 1.00 57.94 576 LYS A N 1
ATOM 4540 C CA . LYS A 1 576 ? 16.651 -19.336 1.701 1.00 57.94 576 LYS A CA 1
ATOM 4541 C C . LYS A 1 576 ? 16.126 -18.015 2.276 1.00 57.94 576 LYS A C 1
ATOM 4543 O O . LYS A 1 576 ? 16.218 -16.992 1.598 1.00 57.94 576 LYS A O 1
ATOM 4548 N N . ARG A 1 577 ? 15.534 -18.032 3.473 1.00 61.81 577 ARG A N 1
ATOM 4549 C CA . ARG A 1 577 ? 14.953 -16.874 4.181 1.00 61.81 577 ARG A CA 1
ATOM 4550 C C . ARG A 1 577 ? 15.075 -17.091 5.695 1.00 61.81 577 ARG A C 1
ATOM 4552 O O . ARG A 1 577 ? 15.245 -18.227 6.132 1.00 61.81 577 ARG A O 1
ATOM 4559 N N . LYS A 1 578 ? 14.989 -16.017 6.486 1.00 61.88 578 LYS A N 1
ATOM 4560 C CA . LYS A 1 578 ? 14.850 -16.125 7.948 1.00 61.88 578 LYS A CA 1
ATOM 4561 C C . LYS A 1 578 ? 13.487 -16.726 8.310 1.00 61.88 578 LYS A C 1
ATOM 4563 O O . LYS A 1 578 ? 12.523 -16.506 7.577 1.00 61.88 578 LYS A O 1
ATOM 4568 N N . GLY A 1 579 ? 13.410 -17.459 9.422 1.00 61.19 579 GLY A N 1
ATOM 4569 C CA . GLY A 1 579 ? 12.124 -17.823 10.024 1.00 61.19 579 GLY A CA 1
ATOM 4570 C C . GLY A 1 579 ? 11.339 -16.578 10.456 1.00 61.19 579 GLY A C 1
ATOM 4571 O O . GLY A 1 579 ? 11.930 -15.545 10.762 1.00 61.19 579 GLY A O 1
ATOM 4572 N N . SER A 1 580 ? 10.009 -16.664 10.457 1.00 68.94 580 SER A N 1
ATOM 4573 C CA . SER A 1 580 ? 9.121 -15.622 10.979 1.00 68.94 580 SER A CA 1
ATOM 4574 C C . SER A 1 580 ? 7.893 -16.286 11.592 1.00 68.94 580 SER A C 1
ATOM 4576 O O . SER A 1 580 ? 7.283 -17.167 10.981 1.00 68.94 580 SER A O 1
ATOM 4578 N N . GLY A 1 581 ? 7.563 -15.883 12.814 1.00 76.00 581 GLY A N 1
ATOM 4579 C CA . GLY A 1 581 ? 6.420 -16.385 13.561 1.00 76.00 581 GLY A CA 1
ATOM 4580 C C . GLY A 1 581 ? 5.864 -15.298 14.471 1.00 76.00 581 GLY A C 1
ATOM 4581 O O . GLY A 1 581 ? 6.629 -14.475 14.975 1.00 76.00 581 GLY A O 1
ATOM 4582 N N . CYS A 1 582 ? 4.548 -15.280 14.659 1.00 83.31 582 CYS A N 1
ATOM 4583 C CA . CYS A 1 582 ? 3.838 -14.353 15.528 1.00 83.31 582 CYS A CA 1
ATOM 4584 C C . CYS A 1 582 ? 3.164 -15.107 16.680 1.00 83.31 582 CYS A C 1
ATOM 4586 O O . CYS A 1 582 ? 2.408 -16.051 16.444 1.00 83.31 582 CYS A O 1
ATOM 4588 N N . ALA A 1 583 ? 3.426 -14.684 17.916 1.00 89.88 583 ALA A N 1
ATOM 4589 C CA . ALA A 1 583 ? 2.739 -15.177 19.105 1.00 89.88 583 ALA A CA 1
ATOM 4590 C C . ALA A 1 583 ? 1.590 -14.235 19.497 1.00 89.88 583 ALA A C 1
ATOM 4592 O O . ALA A 1 583 ? 1.795 -13.026 19.598 1.00 89.88 583 ALA A O 1
ATOM 4593 N N . TYR A 1 584 ? 0.411 -14.795 19.761 1.00 88.94 584 TYR A N 1
ATOM 4594 C CA . TYR A 1 584 ? -0.780 -14.104 20.254 1.00 88.94 584 TYR A CA 1
ATOM 4595 C C . TYR A 1 584 ? -1.004 -14.403 21.742 1.00 88.94 584 TYR A C 1
ATOM 4597 O O . TYR A 1 584 ? -0.906 -15.560 22.161 1.00 88.94 584 TYR A O 1
ATOM 4605 N N . LEU A 1 585 ? -1.326 -13.371 22.530 1.00 93.25 585 LEU A N 1
ATOM 4606 C CA . LEU A 1 585 ? -1.625 -13.495 23.962 1.00 93.25 585 LEU A CA 1
ATOM 4607 C C . LEU A 1 585 ? -2.791 -12.584 24.388 1.00 93.25 585 LEU A C 1
ATOM 4609 O O . LEU A 1 585 ? -2.795 -11.394 24.053 1.00 93.25 585 LEU A O 1
ATOM 4613 N N . GLU A 1 586 ? -3.758 -13.118 25.144 1.00 93.56 586 GLU A N 1
ATOM 4614 C CA . GLU A 1 586 ? -4.896 -12.332 25.648 1.00 93.56 586 GLU A CA 1
ATOM 4615 C C . GLU A 1 586 ? -4.551 -11.383 26.805 1.00 93.56 586 GLU A C 1
ATOM 4617 O O . GLU A 1 586 ? -3.738 -11.676 27.682 1.00 93.56 586 GLU A O 1
ATOM 4622 N N . THR A 1 587 ? -5.234 -10.237 26.844 1.00 93.44 587 THR A N 1
ATOM 4623 C CA . THR A 1 587 ? -4.939 -9.115 27.757 1.00 93.44 587 THR A CA 1
ATOM 4624 C C . THR A 1 587 ? -5.190 -9.406 29.247 1.00 93.44 587 THR A C 1
ATOM 4626 O O . THR A 1 587 ? -4.731 -8.654 30.104 1.00 93.44 587 THR A O 1
ATOM 4629 N N . TRP A 1 588 ? -5.911 -10.475 29.602 1.00 93.38 588 TRP A N 1
ATOM 4630 C CA . TRP A 1 588 ? -6.072 -10.924 30.999 1.00 93.38 588 TRP A CA 1
ATOM 4631 C C . TRP A 1 588 ? -4.967 -11.874 31.474 1.00 93.38 588 TRP A C 1
ATOM 4633 O O . TRP A 1 588 ? -4.934 -12.209 32.658 1.00 93.38 588 TRP A O 1
ATOM 4643 N N . HIS A 1 589 ? -4.062 -12.313 3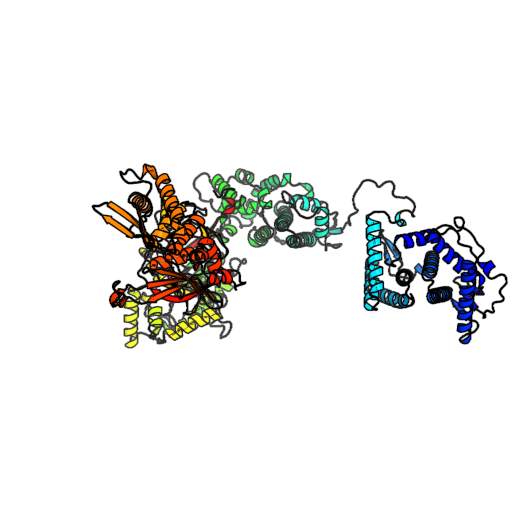0.596 1.00 93.88 589 HIS A N 1
ATOM 4644 C CA . HIS A 1 589 ? -3.004 -13.245 30.965 1.00 93.88 589 HIS A CA 1
ATOM 4645 C C . HIS A 1 589 ? -2.024 -12.619 31.971 1.00 93.88 589 HIS A C 1
ATOM 4647 O O . HIS A 1 589 ? -1.563 -11.493 31.787 1.00 93.88 589 HIS A O 1
ATOM 4653 N N . ASN A 1 590 ? -1.642 -13.337 33.029 1.00 93.38 590 ASN A N 1
ATOM 4654 C CA . ASN A 1 590 ? -0.799 -12.756 34.080 1.00 93.38 590 ASN A CA 1
ATOM 4655 C C . ASN A 1 590 ? 0.633 -12.398 33.645 1.00 93.38 590 ASN A C 1
ATOM 4657 O O . ASN A 1 590 ? 1.227 -11.499 34.235 1.00 93.38 590 ASN A O 1
ATOM 4661 N N . ASP A 1 591 ? 1.159 -13.011 32.582 1.00 92.62 591 ASP A N 1
ATOM 4662 C CA . ASP A 1 591 ? 2.472 -12.646 32.019 1.00 92.62 591 ASP A CA 1
ATOM 4663 C C . ASP A 1 591 ? 2.410 -11.476 31.013 1.00 92.62 591 ASP A C 1
A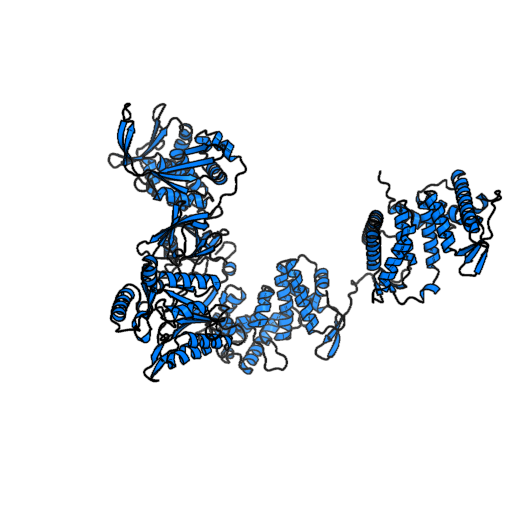TOM 4665 O O . ASP A 1 591 ? 3.421 -11.156 30.385 1.00 92.62 591 ASP A O 1
ATOM 4669 N N . ILE A 1 592 ? 1.246 -10.827 30.836 1.00 93.56 592 ILE A N 1
ATOM 4670 C CA . ILE A 1 592 ? 1.039 -9.798 29.804 1.00 93.56 592 ILE A CA 1
ATOM 4671 C C . ILE A 1 592 ? 2.115 -8.705 29.844 1.00 93.56 592 ILE A C 1
ATOM 4673 O O . ILE A 1 592 ? 2.685 -8.382 28.810 1.00 93.56 592 ILE A O 1
ATOM 4677 N N . PHE A 1 593 ? 2.482 -8.193 31.024 1.00 92.38 593 PHE A N 1
ATOM 4678 C CA . PHE A 1 593 ? 3.485 -7.129 31.151 1.00 92.38 593 PHE A CA 1
ATOM 4679 C C . PHE A 1 593 ? 4.879 -7.527 30.647 1.00 92.38 593 PHE A C 1
ATOM 4681 O O . PHE A 1 593 ? 5.550 -6.691 30.043 1.00 92.38 593 PHE A O 1
ATOM 4688 N N . GLU A 1 594 ? 5.312 -8.773 30.865 1.00 91.06 594 GLU A N 1
ATOM 4689 C CA . GLU A 1 594 ? 6.579 -9.263 30.309 1.00 91.06 594 GLU A CA 1
ATOM 4690 C C . GLU A 1 594 ? 6.463 -9.489 28.795 1.00 91.06 594 GLU A C 1
ATOM 4692 O O . GLU A 1 594 ? 7.381 -9.143 28.051 1.00 91.06 594 GLU A O 1
ATOM 4697 N N . PHE A 1 595 ? 5.309 -9.980 28.327 1.00 93.06 595 PHE A N 1
ATOM 4698 C CA . PHE A 1 595 ? 5.023 -10.194 26.906 1.00 93.06 595 PHE A CA 1
ATOM 4699 C C . PHE A 1 595 ? 5.091 -8.893 26.087 1.00 93.06 595 PHE A C 1
ATOM 4701 O O . PHE A 1 595 ? 5.650 -8.887 24.989 1.00 93.06 595 PHE A O 1
ATOM 4708 N N . LEU A 1 596 ? 4.603 -7.771 26.634 1.00 92.38 596 LEU A N 1
ATOM 4709 C CA . LEU A 1 596 ? 4.705 -6.458 25.983 1.00 92.38 596 LEU A CA 1
ATOM 4710 C C . LEU A 1 596 ? 6.165 -5.995 25.796 1.00 92.38 596 LEU A C 1
ATOM 4712 O O . LEU A 1 596 ? 6.454 -5.251 24.865 1.00 92.38 596 LEU A O 1
ATOM 4716 N N . GLU A 1 597 ? 7.098 -6.414 26.659 1.00 92.31 597 GLU A N 1
ATOM 4717 C CA . GLU A 1 597 ? 8.504 -5.984 26.594 1.00 92.31 597 GLU A CA 1
ATOM 4718 C C . GLU A 1 597 ? 9.416 -6.887 25.751 1.00 92.31 597 GLU A C 1
ATOM 4720 O O . GLU A 1 597 ? 10.584 -6.547 25.540 1.00 92.31 597 GLU A O 1
ATOM 4725 N N . LEU A 1 598 ? 8.906 -8.015 25.249 1.00 91.19 598 LEU A N 1
ATOM 4726 C CA . LEU A 1 598 ? 9.677 -9.041 24.537 1.00 91.19 598 LEU A CA 1
ATOM 4727 C C . LEU A 1 598 ? 10.540 -8.508 23.382 1.00 91.19 598 LEU A C 1
ATOM 4729 O O . LEU A 1 598 ? 11.603 -9.065 23.102 1.00 91.19 598 LEU A O 1
ATOM 4733 N N . ARG A 1 599 ? 10.105 -7.427 22.723 1.00 89.62 599 ARG A N 1
ATOM 4734 C CA . ARG A 1 599 ? 10.779 -6.822 21.561 1.00 89.62 599 ARG A CA 1
ATOM 4735 C C . ARG A 1 599 ? 11.674 -5.624 21.870 1.00 89.62 599 ARG A C 1
ATOM 4737 O O . ARG A 1 599 ? 12.244 -5.054 20.941 1.00 89.62 599 ARG A O 1
ATOM 4744 N N . LYS A 1 600 ? 11.859 -5.255 23.142 1.00 88.38 600 LYS A N 1
ATOM 4745 C CA . LYS A 1 600 ? 12.801 -4.191 23.519 1.00 88.38 600 LYS A CA 1
ATOM 4746 C C . LYS A 1 600 ? 14.242 -4.559 23.182 1.00 88.38 600 LYS A C 1
ATOM 4748 O O . LYS A 1 600 ? 14.702 -5.646 23.510 1.00 88.38 600 LYS A O 1
ATOM 4753 N N . ASN A 1 601 ? 14.996 -3.592 22.664 1.00 83.19 601 ASN A N 1
ATOM 4754 C CA . ASN A 1 601 ? 16.437 -3.728 22.411 1.00 83.19 601 ASN A CA 1
ATOM 4755 C C . ASN A 1 601 ? 17.294 -3.763 23.695 1.00 83.19 601 ASN A C 1
ATOM 4757 O O . ASN A 1 601 ? 18.489 -4.030 23.622 1.00 83.19 601 ASN A O 1
ATOM 4761 N N . THR A 1 602 ? 16.715 -3.461 24.863 1.00 82.12 602 THR A N 1
ATOM 4762 C CA . THR A 1 602 ? 17.411 -3.412 26.158 1.00 82.12 602 THR A CA 1
ATOM 4763 C C . THR A 1 602 ? 16.670 -4.212 27.238 1.00 82.12 602 THR A C 1
ATOM 4765 O O . THR A 1 602 ? 15.441 -4.363 27.216 1.00 82.12 602 THR A O 1
ATOM 4768 N N . GLY A 1 603 ? 17.432 -4.741 28.200 1.00 81.94 603 GLY A N 1
ATOM 4769 C CA . GLY A 1 603 ? 16.943 -5.584 29.296 1.00 81.94 603 GLY A CA 1
ATOM 4770 C C . GLY A 1 603 ? 17.741 -6.884 29.435 1.00 81.94 603 GLY A C 1
ATOM 4771 O O . GLY A 1 603 ? 18.828 -7.010 28.877 1.00 81.94 603 GLY A O 1
ATOM 4772 N N . ASP A 1 604 ? 17.191 -7.840 30.185 1.00 84.56 604 ASP A N 1
ATOM 4773 C CA . ASP A 1 604 ? 17.715 -9.209 30.284 1.00 84.56 604 ASP A CA 1
ATOM 4774 C C . ASP A 1 604 ? 17.346 -10.006 29.022 1.00 84.56 604 ASP A C 1
ATOM 4776 O O . ASP A 1 604 ? 16.164 -10.241 28.765 1.00 84.56 604 ASP A O 1
ATOM 4780 N N . ASP A 1 605 ? 18.347 -10.443 28.251 1.00 83.00 605 ASP A N 1
ATOM 4781 C CA . ASP A 1 605 ? 18.165 -11.205 27.005 1.00 83.00 605 ASP A CA 1
ATOM 4782 C C . ASP A 1 605 ? 17.347 -12.496 27.196 1.00 83.00 605 ASP A C 1
ATOM 4784 O O . ASP A 1 605 ? 16.618 -12.919 26.294 1.00 83.00 605 ASP A O 1
ATOM 4788 N N . ARG A 1 606 ? 17.372 -13.093 28.397 1.00 81.69 606 ARG A N 1
ATOM 4789 C CA . ARG A 1 606 ? 16.566 -14.285 28.724 1.00 81.69 606 ARG A CA 1
ATOM 4790 C C . ARG A 1 606 ? 15.057 -14.037 28.621 1.00 81.69 606 ARG A C 1
ATOM 4792 O O . ARG A 1 606 ? 14.293 -14.992 28.531 1.00 81.69 606 ARG A O 1
ATOM 4799 N N . ARG A 1 607 ? 14.639 -12.767 28.619 1.00 83.38 607 ARG A N 1
ATOM 4800 C CA . ARG A 1 607 ? 13.254 -12.290 28.487 1.00 83.38 607 ARG A CA 1
ATOM 4801 C C . ARG A 1 607 ? 13.057 -11.435 27.225 1.00 83.38 607 ARG A C 1
ATOM 4803 O O . ARG A 1 607 ? 12.257 -10.496 27.235 1.00 83.38 607 ARG A O 1
ATOM 4810 N N . ARG A 1 608 ? 13.811 -11.707 26.151 1.00 88.44 608 ARG A N 1
ATOM 4811 C CA . ARG A 1 608 ? 13.717 -11.004 24.857 1.00 88.44 608 ARG A CA 1
ATOM 4812 C C . ARG A 1 608 ? 13.665 -11.970 23.676 1.00 88.44 608 ARG A C 1
ATOM 4814 O O . ARG A 1 608 ? 14.382 -12.967 23.647 1.00 88.44 608 ARG A O 1
ATOM 4821 N N . THR A 1 609 ? 12.840 -11.642 22.686 1.00 87.81 609 THR A N 1
ATOM 4822 C CA . THR A 1 609 ? 12.594 -12.442 21.476 1.00 87.81 609 THR A CA 1
ATOM 4823 C C . THR A 1 609 ? 12.641 -11.547 20.240 1.00 87.81 609 THR A C 1
ATOM 4825 O O . THR A 1 609 ? 11.609 -11.169 19.688 1.00 87.81 609 THR A O 1
ATOM 4828 N N . HIS A 1 610 ? 13.845 -11.136 19.840 1.00 85.31 610 HIS A N 1
ATOM 4829 C CA . HIS A 1 610 ? 14.052 -10.135 18.786 1.00 85.31 610 HIS A CA 1
ATOM 4830 C C . HIS A 1 610 ? 13.570 -10.572 17.389 1.00 85.31 610 HIS A C 1
ATOM 4832 O O . HIS A 1 610 ? 13.171 -9.715 16.597 1.00 85.31 610 HIS A O 1
ATOM 4838 N N . ASP A 1 611 ? 13.579 -11.875 17.097 1.00 82.56 611 ASP A N 1
ATOM 4839 C CA . ASP A 1 611 ? 13.260 -12.451 15.784 1.00 82.56 611 ASP A CA 1
ATOM 4840 C C . ASP A 1 611 ? 11.803 -12.960 15.682 1.00 82.56 611 ASP A C 1
ATOM 4842 O O . ASP A 1 611 ? 11.344 -13.315 14.596 1.00 82.56 611 ASP A O 1
ATOM 4846 N N . MET A 1 612 ? 11.049 -12.956 16.788 1.00 85.88 612 MET A N 1
ATOM 4847 C CA . MET A 1 612 ? 9.639 -13.362 16.852 1.00 85.88 612 MET A CA 1
ATOM 4848 C C . MET A 1 612 ? 8.708 -12.141 16.902 1.00 85.88 612 MET A C 1
ATOM 4850 O O . MET A 1 612 ? 8.946 -11.192 17.646 1.00 85.88 612 MET A O 1
ATOM 4854 N N . ASN A 1 613 ? 7.624 -12.130 16.131 1.00 85.31 613 ASN A N 1
ATOM 4855 C CA . ASN A 1 613 ? 6.578 -11.110 16.224 1.00 85.31 613 ASN A CA 1
ATOM 4856 C C . ASN A 1 613 ? 5.624 -11.413 17.395 1.00 85.31 613 ASN A C 1
ATOM 4858 O O . ASN A 1 613 ? 5.474 -12.560 17.816 1.00 85.31 613 ASN A O 1
ATOM 4862 N N . THR A 1 614 ? 4.959 -10.387 17.919 1.00 87.81 614 THR A N 1
ATOM 4863 C CA . THR A 1 614 ? 3.975 -10.520 19.002 1.00 87.81 614 THR A CA 1
ATOM 4864 C C . THR A 1 614 ? 2.717 -9.721 18.688 1.00 87.81 614 THR A C 1
ATOM 4866 O O . THR A 1 614 ? 2.789 -8.657 18.069 1.00 87.81 614 THR A O 1
ATOM 4869 N N . ALA A 1 615 ? 1.569 -10.219 19.141 1.00 87.69 615 ALA A N 1
ATOM 4870 C CA . ALA A 1 615 ? 0.269 -9.572 19.029 1.00 87.69 615 ALA A CA 1
ATOM 4871 C C . ALA A 1 615 ? -0.571 -9.788 20.301 1.00 87.69 615 ALA A C 1
ATOM 4873 O O . ALA A 1 615 ? -0.478 -10.816 20.973 1.00 87.69 615 ALA A O 1
ATOM 4874 N N . ASN A 1 616 ? -1.389 -8.798 20.648 1.00 90.56 616 ASN A N 1
ATOM 4875 C CA . ASN A 1 616 ? -2.334 -8.844 21.753 1.00 90.56 616 ASN A CA 1
ATOM 4876 C C . ASN A 1 616 ? -3.733 -9.179 21.241 1.00 90.56 616 ASN A C 1
ATOM 4878 O O . ASN A 1 616 ? -4.247 -8.495 20.356 1.00 90.56 616 ASN A O 1
ATOM 4882 N N . TRP A 1 617 ? -4.345 -10.200 21.840 1.00 88.50 617 TRP A N 1
ATOM 4883 C CA . TRP A 1 617 ? -5.706 -10.653 21.553 1.00 88.50 617 TRP A CA 1
ATOM 4884 C C . TRP A 1 617 ? -6.657 -10.033 22.589 1.00 88.50 617 TRP A C 1
ATOM 4886 O O . TRP A 1 617 ? -6.743 -10.472 23.733 1.00 88.50 617 TRP A O 1
ATOM 4896 N N . ILE A 1 618 ? -7.287 -8.914 22.244 1.00 91.25 618 ILE A N 1
ATOM 4897 C CA . ILE A 1 618 ? -7.992 -8.058 23.204 1.00 91.25 618 ILE A CA 1
ATOM 4898 C C . ILE A 1 618 ? -9.488 -8.411 23.230 1.00 91.25 618 ILE A C 1
ATOM 4900 O O . ILE A 1 618 ? -10.136 -8.282 22.191 1.00 91.25 618 ILE A O 1
ATOM 4904 N N . PRO A 1 619 ? -10.064 -8.819 24.377 1.00 92.12 619 PRO A N 1
ATOM 4905 C CA . PRO A 1 619 ? -11.513 -8.907 24.546 1.00 92.12 619 PRO A CA 1
ATOM 4906 C C . PRO A 1 619 ? -12.121 -7.518 24.801 1.00 92.12 619 PRO A C 1
ATOM 4908 O O . PRO A 1 619 ? -11.529 -6.688 25.500 1.00 92.12 619 PRO A O 1
ATOM 4911 N N . ASP A 1 620 ? -13.336 -7.277 24.318 1.00 90.25 620 ASP A N 1
ATOM 4912 C CA . ASP A 1 620 ? -14.041 -5.990 24.393 1.00 90.25 620 ASP A CA 1
ATOM 4913 C C . ASP A 1 620 ? -14.234 -5.519 25.843 1.00 90.25 620 ASP A C 1
ATOM 4915 O O . ASP A 1 620 ? -14.190 -4.320 26.136 1.00 90.25 620 ASP A O 1
ATOM 4919 N N . LEU A 1 621 ? -14.370 -6.460 26.785 1.00 91.75 621 LEU A N 1
ATOM 4920 C CA . LEU A 1 621 ? -14.466 -6.167 28.216 1.00 91.75 621 LEU A CA 1
ATOM 4921 C C . LEU A 1 621 ? -13.254 -5.381 28.741 1.00 91.75 621 LEU A C 1
ATOM 4923 O O . LEU A 1 621 ? -13.416 -4.526 29.614 1.00 91.75 621 LEU A O 1
ATOM 4927 N N . PHE A 1 622 ? -12.051 -5.633 28.213 1.00 93.19 622 PHE A N 1
ATOM 4928 C CA . PHE A 1 622 ? -10.862 -4.865 28.586 1.00 93.19 622 PHE A CA 1
ATOM 4929 C C . PHE A 1 622 ? -11.007 -3.399 28.169 1.00 93.19 622 PHE A C 1
ATOM 4931 O O . PHE A 1 622 ? -10.741 -2.502 28.970 1.00 93.19 622 PHE A O 1
ATOM 4938 N N . MET A 1 623 ? -11.499 -3.150 26.952 1.00 91.31 623 MET A N 1
ATOM 4939 C CA . MET A 1 623 ? -11.716 -1.796 26.436 1.00 91.31 623 MET A CA 1
ATOM 4940 C C . MET A 1 623 ? -12.798 -1.064 27.241 1.00 91.31 623 MET A C 1
ATOM 4942 O O . MET A 1 623 ? -12.566 0.065 27.676 1.00 91.31 623 MET A O 1
ATOM 4946 N N . LYS A 1 624 ? -13.910 -1.740 27.571 1.00 91.44 624 LYS A N 1
ATOM 4947 C CA . LYS A 1 624 ? -14.956 -1.216 28.475 1.00 91.44 624 LYS A CA 1
ATOM 4948 C C . LYS A 1 624 ? -14.397 -0.851 29.858 1.00 91.44 624 LYS A C 1
ATOM 4950 O O . LYS A 1 624 ? -14.736 0.192 30.416 1.00 91.44 624 LYS A O 1
ATOM 4955 N N . ARG A 1 625 ? -13.513 -1.686 30.422 1.00 89.56 625 ARG A N 1
ATOM 4956 C CA . ARG A 1 625 ? -12.842 -1.423 31.711 1.00 89.56 625 ARG A CA 1
ATOM 4957 C C . ARG A 1 625 ? -11.846 -0.265 31.629 1.00 89.56 625 ARG A C 1
ATOM 4959 O O . ARG A 1 625 ? -11.764 0.515 32.576 1.00 89.56 625 ARG A O 1
ATOM 4966 N N . MET A 1 626 ? -11.125 -0.135 30.519 1.00 91.19 626 MET A N 1
ATOM 4967 C CA . MET A 1 626 ? -10.170 0.946 30.263 1.00 91.19 626 MET A CA 1
ATOM 4968 C C . MET A 1 626 ? -10.875 2.304 30.144 1.00 91.19 626 MET A C 1
ATOM 4970 O O . MET A 1 626 ? -10.503 3.239 30.856 1.00 91.19 626 MET A O 1
ATOM 4974 N N . GLU A 1 627 ? -11.942 2.393 29.344 1.00 89.06 627 GLU A N 1
ATOM 4975 C CA . GLU A 1 627 ? -12.745 3.613 29.183 1.00 89.06 627 GLU A CA 1
ATOM 4976 C C . GLU A 1 627 ? -13.373 4.060 30.512 1.00 89.06 627 GLU A C 1
ATOM 4978 O O . GLU A 1 627 ? -13.222 5.212 30.927 1.00 89.06 627 GLU A O 1
ATOM 4983 N N . ALA A 1 628 ? -13.989 3.126 31.244 1.00 91.00 628 ALA A N 1
ATOM 4984 C CA . ALA A 1 628 ? -14.595 3.390 32.547 1.00 91.00 628 ALA A CA 1
ATOM 4985 C C . ALA A 1 628 ? -13.575 3.651 33.681 1.00 91.00 628 ALA A C 1
ATOM 4987 O O . ALA A 1 628 ? -13.983 3.841 34.829 1.00 91.00 628 ALA A O 1
ATOM 4988 N N . ARG A 1 629 ? -12.261 3.640 33.388 1.00 89.81 629 ARG A N 1
ATOM 4989 C CA . ARG A 1 629 ? -11.149 3.753 34.357 1.00 89.81 629 ARG A CA 1
ATOM 4990 C C . ARG A 1 629 ? -11.266 2.769 35.525 1.00 89.81 629 ARG A C 1
ATOM 4992 O O . ARG A 1 629 ? -10.969 3.092 36.674 1.00 89.81 629 ARG A O 1
ATOM 4999 N N . GLN A 1 630 ? -11.739 1.567 35.225 1.00 93.44 630 GLN A N 1
ATOM 5000 C CA . GLN A 1 630 ? -11.928 0.502 36.195 1.00 93.44 630 GLN A CA 1
ATOM 5001 C C . GLN A 1 630 ? -10.673 -0.371 36.317 1.00 93.44 630 GLN A C 1
ATOM 5003 O O . GLN A 1 630 ? -9.698 -0.262 35.567 1.00 93.44 630 GLN A O 1
ATOM 5008 N N . HIS A 1 631 ? -10.716 -1.266 37.297 1.00 93.38 631 HIS A N 1
ATOM 5009 C CA . HIS A 1 631 ? -9.675 -2.260 37.492 1.00 93.38 631 HIS A CA 1
ATOM 5010 C C . HIS A 1 631 ? -9.802 -3.378 36.451 1.00 93.38 631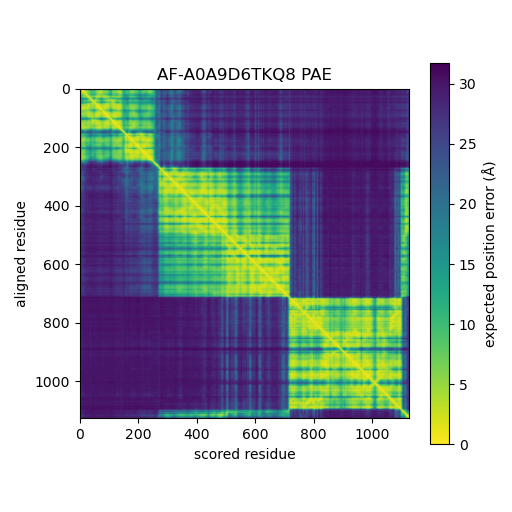 HIS A C 1
ATOM 5012 O O . HIS A 1 631 ? -10.908 -3.774 36.072 1.00 93.38 631 HIS A O 1
ATOM 5018 N N . TRP A 1 632 ? -8.661 -3.910 36.035 1.00 95.44 632 TRP A N 1
ATOM 5019 C CA . TRP A 1 632 ? -8.535 -5.158 35.295 1.00 95.44 632 TRP A CA 1
ATOM 5020 C C . TRP A 1 632 ? -7.926 -6.214 36.217 1.00 95.44 632 TRP A C 1
ATOM 5022 O O . TRP A 1 632 ? -7.122 -5.875 37.086 1.00 95.44 632 TRP A O 1
ATOM 5032 N N . THR A 1 633 ? -8.310 -7.476 36.055 1.00 93.38 633 THR A N 1
ATOM 5033 C CA . THR A 1 633 ? -7.822 -8.579 36.886 1.00 93.38 633 THR A CA 1
ATOM 5034 C C . THR A 1 633 ? -7.061 -9.544 35.993 1.00 93.38 633 THR A C 1
ATOM 5036 O O . THR A 1 633 ? -7.624 -10.145 35.085 1.00 93.38 633 THR A O 1
ATOM 5039 N N . LEU A 1 634 ? -5.766 -9.687 36.251 1.00 93.38 634 LEU A N 1
ATOM 5040 C CA . LEU A 1 634 ? -4.947 -10.669 35.560 1.00 93.38 634 LEU A CA 1
ATOM 5041 C C . LEU A 1 634 ? -5.129 -12.046 36.198 1.00 93.38 634 LEU A C 1
ATOM 5043 O O . LEU A 1 634 ? -5.006 -12.179 37.418 1.00 93.38 634 LEU A O 1
ATOM 5047 N N . PHE A 1 635 ? -5.375 -13.058 35.370 1.00 92.12 635 PHE A N 1
ATOM 5048 C CA . PHE A 1 635 ? -5.604 -14.444 35.773 1.00 92.12 635 PHE A CA 1
ATOM 5049 C C . PHE A 1 635 ? -4.536 -15.383 35.202 1.00 92.12 635 PHE A C 1
ATOM 5051 O O . PHE A 1 635 ? -3.853 -15.072 34.227 1.00 92.12 635 PHE A O 1
ATOM 5058 N N . ARG A 1 636 ? -4.423 -16.567 35.810 1.00 88.75 636 ARG A N 1
ATOM 5059 C CA . ARG A 1 636 ? -3.607 -17.681 35.311 1.00 88.75 636 ARG A CA 1
ATOM 5060 C C . ARG A 1 636 ? -4.497 -18.642 34.529 1.00 88.75 636 ARG A C 1
ATOM 5062 O O . ARG A 1 636 ? -5.435 -19.188 35.110 1.00 88.75 636 ARG A O 1
ATOM 5069 N N . SER A 1 637 ? -4.186 -18.900 33.259 1.00 86.25 637 SER A N 1
ATOM 5070 C CA . SER A 1 637 ? -5.031 -19.688 32.338 1.00 86.25 637 SER A CA 1
ATOM 5071 C C . SER A 1 637 ? -5.446 -21.060 32.872 1.00 86.25 637 SER A C 1
ATOM 5073 O O . SER A 1 637 ? -6.574 -21.493 32.657 1.00 86.25 637 SER A O 1
ATOM 5075 N N . ASN A 1 638 ? -4.600 -21.719 33.671 1.00 84.88 638 ASN A N 1
ATOM 5076 C CA . ASN A 1 638 ? -4.930 -23.012 34.278 1.00 84.88 638 ASN A CA 1
ATOM 5077 C C . ASN A 1 638 ? -6.110 -22.974 35.273 1.00 84.88 638 ASN A C 1
ATOM 5079 O O . ASN A 1 638 ? -6.710 -24.021 35.516 1.00 84.88 638 ASN A O 1
ATOM 5083 N N . GLN A 1 639 ? -6.432 -21.808 35.846 1.00 84.00 639 GLN A N 1
ATOM 5084 C CA . GLN A 1 639 ? -7.564 -21.596 36.760 1.00 84.00 639 GLN A CA 1
ATOM 5085 C C . GLN A 1 639 ? -8.832 -21.097 36.046 1.00 84.00 639 GLN A C 1
ATOM 5087 O O . GLN A 1 639 ? -9.906 -21.151 36.639 1.00 84.00 639 GLN A O 1
ATOM 5092 N N . VAL A 1 640 ? -8.714 -20.633 34.796 1.00 86.38 640 VAL A N 1
ATOM 5093 C CA . VAL A 1 640 ? -9.783 -19.977 34.017 1.00 86.38 640 VAL A CA 1
ATOM 5094 C C . VAL A 1 640 ? -9.817 -20.482 32.564 1.00 86.38 640 VAL A C 1
ATOM 5096 O O . VAL A 1 640 ? -9.936 -19.712 31.616 1.00 86.38 640 VAL A O 1
ATOM 5099 N N . LYS A 1 641 ? -9.654 -21.801 32.383 1.00 82.50 641 LYS A N 1
ATOM 5100 C CA . LYS A 1 641 ? -9.414 -22.454 31.078 1.00 82.50 641 LYS A CA 1
ATOM 5101 C C . LYS A 1 641 ? -10.476 -22.165 30.013 1.00 82.50 641 LYS A C 1
ATOM 5103 O O . LYS A 1 641 ? -10.168 -22.140 28.831 1.00 82.50 641 LYS A O 1
ATOM 5108 N N . ASP A 1 642 ? -11.711 -21.946 30.442 1.00 88.56 642 ASP A N 1
ATOM 5109 C CA . ASP A 1 642 ? -12.860 -21.601 29.608 1.00 88.56 642 ASP A CA 1
ATOM 5110 C C . ASP A 1 642 ? -12.801 -20.174 29.036 1.00 88.56 642 ASP A C 1
ATOM 5112 O O . ASP A 1 642 ? -13.422 -19.913 28.013 1.00 88.56 642 ASP A O 1
ATOM 5116 N N . LEU A 1 643 ? -12.036 -19.245 29.626 1.00 87.69 643 LEU A N 1
ATOM 5117 C CA . LEU A 1 643 ? -11.966 -17.866 29.125 1.00 87.69 643 LEU A CA 1
ATOM 5118 C C . LEU A 1 643 ? -11.335 -17.739 27.733 1.00 87.69 643 LEU A C 1
ATOM 5120 O O . LEU A 1 643 ? -11.657 -16.780 27.036 1.00 87.69 643 LEU A O 1
ATOM 5124 N N . HIS A 1 644 ? -10.460 -18.658 27.310 1.00 87.69 644 HIS A N 1
ATOM 5125 C CA . HIS A 1 644 ? -9.869 -18.587 25.968 1.00 87.69 644 HIS A CA 1
ATOM 5126 C C . HIS A 1 644 ? -10.888 -18.975 24.880 1.00 87.69 644 HIS A C 1
ATOM 5128 O O . HIS A 1 644 ? -11.004 -18.263 23.885 1.00 87.69 644 HIS A O 1
ATOM 5134 N N . GLU A 1 645 ? -11.703 -20.000 25.134 1.00 86.69 645 GLU A N 1
ATOM 5135 C CA . GLU A 1 645 ? -12.753 -20.491 24.225 1.00 86.69 645 GLU A CA 1
ATOM 5136 C C . GLU A 1 645 ? -13.998 -19.578 24.188 1.00 86.69 645 GLU A C 1
ATOM 5138 O O . GLU A 1 645 ? -14.751 -19.566 23.218 1.00 86.69 645 GLU A O 1
ATOM 5143 N N . LEU A 1 646 ? -14.248 -18.804 25.252 1.00 89.06 646 LEU A N 1
ATOM 5144 C CA . LEU A 1 646 ? -15.398 -17.898 25.341 1.00 89.06 646 LEU A CA 1
ATOM 5145 C C . LEU A 1 646 ? -15.101 -16.515 24.748 1.00 89.06 646 LEU A C 1
ATOM 5147 O O . LEU A 1 646 ? -14.041 -15.935 24.980 1.00 89.06 646 LEU A O 1
ATOM 5151 N N . TYR A 1 647 ? -16.095 -15.940 24.071 1.00 87.88 647 TYR A N 1
ATOM 5152 C CA . TYR A 1 647 ? -16.078 -14.581 23.518 1.00 87.88 647 TYR A CA 1
ATOM 5153 C C . TYR A 1 647 ? -17.417 -13.856 23.764 1.00 87.88 647 TYR A C 1
ATOM 5155 O O . TYR A 1 647 ? -18.415 -14.457 24.182 1.00 87.88 647 TYR A O 1
ATOM 5163 N N . GLY A 1 648 ? -17.434 -12.539 23.561 1.00 87.31 648 GLY A N 1
ATOM 5164 C CA . GLY A 1 648 ? -18.606 -11.674 23.711 1.00 87.31 648 GLY A CA 1
ATOM 5165 C C . GLY A 1 648 ? -19.254 -11.748 25.101 1.00 87.31 648 GLY A C 1
ATOM 5166 O O . GLY A 1 648 ? -18.583 -11.888 26.123 1.00 87.31 648 GLY A O 1
ATOM 5167 N N . GLN A 1 649 ? -20.589 -11.687 25.164 1.00 87.56 649 GLN A N 1
ATOM 5168 C CA . GLN A 1 649 ? -21.336 -11.673 26.437 1.00 87.56 649 GLN A CA 1
ATOM 5169 C C . GLN A 1 649 ? -21.063 -12.898 27.332 1.00 87.56 649 GLN A C 1
ATOM 5171 O O . GLN A 1 649 ? -21.119 -12.790 28.561 1.00 87.56 649 GLN A O 1
ATOM 5176 N N . ALA A 1 650 ? -20.757 -14.057 26.737 1.00 88.25 650 ALA A N 1
ATOM 5177 C CA . ALA A 1 650 ? -20.437 -15.271 27.483 1.00 88.25 650 ALA A CA 1
ATOM 5178 C C . ALA A 1 650 ? -19.090 -15.139 28.215 1.00 88.25 650 ALA A C 1
ATOM 5180 O O . ALA A 1 650 ? -19.000 -15.483 29.397 1.00 88.25 650 ALA A O 1
ATOM 5181 N N . PHE A 1 651 ? -18.085 -14.555 27.550 1.00 92.38 651 PHE A N 1
ATOM 5182 C CA . PHE A 1 651 ? -16.821 -14.170 28.177 1.00 92.38 651 PHE A CA 1
ATOM 5183 C C . PHE A 1 651 ? -17.045 -13.154 29.303 1.00 92.38 651 PHE A C 1
ATOM 5185 O O . PHE A 1 651 ? -16.557 -13.364 30.412 1.00 92.38 651 PHE A O 1
ATOM 5192 N N . GLU A 1 652 ? -17.830 -12.092 29.067 1.00 91.31 652 GLU A N 1
ATOM 5193 C CA . GLU A 1 652 ? -18.038 -11.034 30.070 1.00 91.31 652 GLU A CA 1
ATOM 5194 C C . GLU A 1 652 ? -18.644 -11.567 31.366 1.00 91.31 652 GLU A C 1
ATOM 5196 O O . GLU A 1 652 ? -18.111 -11.326 32.452 1.00 91.31 652 GLU A O 1
ATOM 5201 N N . LYS A 1 653 ? -19.729 -12.342 31.259 1.00 92.19 653 LYS A N 1
ATOM 5202 C CA . LYS A 1 653 ? -20.372 -12.964 32.419 1.00 92.19 653 LYS A CA 1
ATOM 5203 C C . LYS A 1 653 ? -19.380 -13.835 33.192 1.00 92.19 653 LYS A C 1
ATOM 5205 O O . LYS A 1 653 ? -19.294 -13.731 34.416 1.00 92.19 653 LYS A O 1
ATOM 5210 N N . ARG A 1 654 ? -18.619 -14.673 32.485 1.00 91.69 654 ARG A N 1
ATOM 5211 C CA . ARG A 1 654 ? -17.725 -15.648 33.111 1.00 91.69 654 ARG A CA 1
ATOM 5212 C C . ARG A 1 654 ? -16.500 -15.002 33.759 1.00 91.69 654 ARG A C 1
ATOM 5214 O O . ARG A 1 654 ? -16.116 -15.375 34.866 1.00 91.69 654 ARG A O 1
ATOM 5221 N N . TYR A 1 655 ? -15.939 -13.978 33.124 1.00 93.31 655 TYR A N 1
ATOM 5222 C CA . TYR A 1 655 ? -14.848 -13.177 33.671 1.00 93.31 655 TYR A CA 1
ATOM 5223 C C . TYR A 1 655 ? -15.258 -12.475 34.981 1.00 93.31 655 TYR A C 1
ATOM 5225 O O . TYR A 1 655 ? -14.509 -12.498 35.958 1.00 93.31 655 TYR A O 1
ATOM 5233 N N . LEU A 1 656 ? -16.474 -11.915 35.051 1.00 91.81 656 LEU A N 1
ATOM 5234 C CA . LEU A 1 656 ? -17.003 -11.286 36.273 1.00 91.81 656 LEU A CA 1
ATOM 5235 C C . LEU A 1 656 ? -17.188 -12.287 37.427 1.00 91.81 656 LEU A C 1
ATOM 5237 O O . LEU A 1 656 ? -16.898 -11.955 38.578 1.00 91.81 656 LEU A O 1
ATOM 5241 N N . GLU A 1 657 ? -17.637 -13.512 37.138 1.00 91.75 657 GLU A N 1
ATOM 5242 C CA . GLU A 1 657 ? -17.710 -14.596 38.129 1.00 91.75 657 GLU A CA 1
ATOM 5243 C C . GLU A 1 657 ? -16.314 -14.925 38.693 1.00 91.75 657 GLU A C 1
ATOM 5245 O O . GLU A 1 657 ? -16.144 -15.041 39.912 1.00 91.75 657 GLU A O 1
ATOM 5250 N N . TYR A 1 658 ? -15.287 -14.990 37.837 1.00 91.62 658 TYR A N 1
ATOM 5251 C CA . TYR A 1 658 ? -13.903 -15.194 38.270 1.00 91.62 658 TYR A CA 1
ATOM 5252 C C . TYR A 1 658 ? -13.340 -14.012 39.076 1.00 91.62 658 TYR A C 1
ATOM 5254 O O . TYR A 1 658 ? -12.679 -14.239 40.091 1.00 91.62 658 TYR A O 1
ATOM 5262 N N . GLU A 1 659 ? -13.656 -12.756 38.742 1.00 90.19 659 GLU A N 1
ATOM 5263 C CA . GLU A 1 659 ? -13.256 -11.606 39.574 1.00 90.19 659 GLU A CA 1
ATOM 5264 C C . GLU A 1 659 ? -13.849 -11.662 40.991 1.00 90.19 659 GLU A C 1
ATOM 5266 O O . GLU A 1 659 ? -13.177 -11.292 41.961 1.00 90.19 659 GLU A O 1
ATOM 5271 N N . GLN A 1 660 ? -15.082 -12.157 41.141 1.00 90.06 660 GLN A N 1
ATOM 5272 C CA . GLN A 1 660 ? -15.692 -12.375 42.456 1.00 90.06 660 GLN A CA 1
ATOM 5273 C C . GLN A 1 660 ? -14.999 -13.508 43.224 1.00 90.06 660 GLN A C 1
ATOM 5275 O O . GLN A 1 660 ? -14.751 -13.371 44.423 1.00 90.06 660 GLN A O 1
ATOM 5280 N N . LEU A 1 661 ? -14.636 -14.604 42.551 1.00 88.38 661 LEU A N 1
ATOM 5281 C CA . LEU A 1 661 ? -13.886 -15.712 43.152 1.00 88.38 661 LEU A CA 1
ATOM 5282 C C . LEU A 1 661 ? -12.468 -15.294 43.576 1.00 88.38 661 LEU A C 1
ATOM 5284 O O . LEU A 1 661 ? -12.011 -15.706 44.645 1.00 88.38 661 LEU A O 1
ATOM 5288 N N . ALA A 1 662 ? -11.801 -14.432 42.804 1.00 87.69 662 ALA A N 1
ATOM 5289 C CA . ALA A 1 662 ? -10.519 -13.833 43.176 1.00 87.69 662 ALA A CA 1
ATOM 5290 C C . ALA A 1 662 ? -10.666 -12.886 44.377 1.00 87.69 662 ALA A C 1
ATOM 5292 O O . ALA A 1 662 ? -9.874 -12.946 45.313 1.00 87.69 662 ALA A O 1
ATOM 5293 N N . GLY A 1 663 ? -11.731 -12.074 44.412 1.00 83.88 663 GLY A N 1
ATOM 5294 C CA . GLY A 1 663 ? -12.071 -11.241 45.573 1.00 83.88 663 GLY A CA 1
ATOM 5295 C C . GLY A 1 663 ? -12.367 -12.039 46.851 1.00 83.88 663 GLY A C 1
ATOM 5296 O O . GLY A 1 663 ? -12.143 -11.539 47.948 1.00 83.88 663 GLY A O 1
ATOM 5297 N N . GLN A 1 664 ? -12.820 -13.289 46.717 1.00 87.19 664 GLN A N 1
ATOM 5298 C CA . GLN A 1 664 ? -13.009 -14.245 47.817 1.00 87.19 664 GLN A CA 1
ATOM 5299 C C . GLN A 1 664 ? -11.735 -15.044 48.165 1.00 87.19 664 GLN A C 1
ATOM 5301 O O . GLN A 1 664 ? -11.788 -15.906 49.039 1.00 87.19 664 GLN A O 1
ATOM 5306 N N . GLY A 1 665 ? -10.612 -14.820 47.470 1.00 82.06 665 GLY A N 1
ATOM 5307 C CA . GLY A 1 665 ? -9.360 -15.561 47.665 1.00 82.06 665 GLY A CA 1
ATOM 5308 C C . GLY A 1 665 ? -9.387 -17.021 47.188 1.00 82.06 665 GLY A C 1
ATOM 5309 O O . GLY A 1 665 ? -8.496 -17.788 47.541 1.00 82.06 665 GLY A O 1
ATOM 5310 N N . LYS A 1 666 ? -10.396 -17.429 46.403 1.00 82.06 666 LYS A N 1
ATOM 5311 C CA . LYS A 1 666 ? -10.547 -18.814 45.908 1.00 82.06 666 LYS A CA 1
ATOM 5312 C C . LYS A 1 666 ? -9.691 -19.118 44.677 1.00 82.06 666 LYS A C 1
ATOM 5314 O O . LYS A 1 666 ? -9.364 -20.277 44.443 1.00 82.06 666 LYS A O 1
ATOM 5319 N N . ILE A 1 667 ? -9.343 -18.095 43.897 1.00 86.94 667 ILE A N 1
ATOM 5320 C CA . ILE A 1 667 ? -8.431 -18.180 42.747 1.00 86.94 667 ILE A CA 1
ATOM 5321 C C . ILE A 1 667 ? -7.410 -17.039 42.803 1.00 86.94 667 ILE A C 1
ATOM 5323 O O . ILE A 1 667 ? -7.613 -16.047 43.503 1.00 86.94 667 ILE A O 1
ATOM 5327 N N . SER A 1 668 ? -6.311 -17.174 42.062 1.00 80.75 668 SER A N 1
ATOM 5328 C CA . SER A 1 668 ? -5.294 -16.131 41.944 1.00 80.75 668 SER A CA 1
ATOM 5329 C C . SER A 1 668 ? -5.750 -15.079 40.932 1.00 80.75 668 SER A C 1
ATOM 5331 O O . SER A 1 668 ? -6.017 -15.408 39.777 1.00 80.75 668 SER A O 1
ATOM 5333 N N . GLY A 1 669 ? -5.832 -13.821 41.363 1.00 84.62 669 GLY A N 1
ATOM 5334 C CA . GLY A 1 669 ? -6.138 -12.688 40.494 1.00 84.62 669 GLY A CA 1
ATOM 5335 C C . GLY A 1 669 ? -5.377 -11.443 40.936 1.00 84.62 669 GLY A C 1
ATOM 5336 O O . GLY A 1 669 ? -5.509 -11.020 42.086 1.00 84.62 669 GLY A O 1
ATOM 5337 N N . GLN A 1 670 ? -4.588 -10.846 40.043 1.00 88.94 670 GLN A N 1
ATOM 5338 C CA . GLN A 1 670 ? -3.885 -9.590 40.313 1.00 88.94 670 GLN A CA 1
ATOM 5339 C C . GLN A 1 670 ? -4.690 -8.421 39.748 1.00 88.94 670 GLN A C 1
ATOM 5341 O O . GLN A 1 670 ? -4.807 -8.276 38.533 1.00 88.94 670 GLN A O 1
ATOM 5346 N N . LYS A 1 671 ? -5.221 -7.564 40.625 1.00 90.25 671 LYS A N 1
ATOM 5347 C CA . LYS A 1 671 ? -5.888 -6.328 40.204 1.00 90.25 671 LYS A CA 1
ATOM 5348 C C . LYS A 1 671 ? -4.866 -5.259 39.830 1.00 90.25 671 LYS A C 1
ATOM 5350 O O . LYS A 1 671 ? -3.937 -4.993 40.588 1.00 90.25 671 LYS A O 1
ATOM 5355 N N . ILE A 1 672 ? -5.084 -4.641 38.678 1.00 92.88 672 ILE A N 1
ATOM 5356 C CA . ILE A 1 672 ? -4.321 -3.518 38.128 1.00 92.88 672 ILE A CA 1
ATOM 5357 C C . ILE A 1 672 ? -5.294 -2.459 37.600 1.00 92.88 672 ILE A C 1
ATOM 5359 O O . ILE A 1 672 ? -6.478 -2.738 37.411 1.00 92.88 672 ILE A O 1
ATOM 5363 N N . GLU A 1 673 ? -4.817 -1.254 37.308 1.00 93.19 673 GLU A N 1
ATOM 5364 C CA . GLU A 1 673 ? -5.605 -0.285 36.542 1.00 93.19 673 GLU A CA 1
ATOM 5365 C C . GLU A 1 673 ? -5.565 -0.641 35.049 1.00 93.19 673 GLU A C 1
ATOM 5367 O O . GLU A 1 673 ? -4.485 -0.775 34.467 1.00 93.19 673 GLU A O 1
ATOM 5372 N N . ALA A 1 674 ? -6.732 -0.761 34.404 1.00 92.19 674 ALA A N 1
ATOM 5373 C CA . ALA A 1 674 ? -6.812 -1.068 32.970 1.00 92.19 674 ALA A CA 1
ATOM 5374 C C . ALA A 1 674 ? -6.088 -0.010 32.109 1.00 92.19 674 ALA A C 1
ATOM 5376 O O . ALA A 1 674 ? -5.459 -0.328 31.099 1.00 92.19 674 ALA A O 1
ATOM 5377 N N . LEU A 1 675 ? -6.121 1.249 32.560 1.00 91.94 675 LEU A N 1
ATOM 5378 C CA . LEU A 1 675 ? -5.453 2.383 31.925 1.00 91.94 675 LEU A CA 1
ATOM 5379 C C . LEU A 1 675 ? -3.919 2.253 31.913 1.00 91.94 675 LEU A C 1
ATOM 5381 O O . LEU A 1 675 ? -3.292 2.628 30.923 1.00 91.94 675 LEU A O 1
ATOM 5385 N N . GLU A 1 676 ? -3.306 1.717 32.973 1.00 92.81 676 GLU A N 1
ATOM 5386 C CA . GLU A 1 676 ? -1.848 1.539 33.038 1.00 92.81 676 GLU A CA 1
ATOM 5387 C C . GLU A 1 676 ? -1.371 0.421 32.105 1.00 92.81 676 GLU A C 1
ATOM 5389 O O . GLU A 1 676 ? -0.364 0.586 31.412 1.00 92.81 676 GLU A O 1
ATOM 5394 N N . LEU A 1 677 ? -2.131 -0.677 31.996 1.00 92.75 677 LEU A N 1
ATOM 5395 C CA . LEU A 1 677 ? -1.841 -1.719 31.008 1.00 92.75 677 LEU A CA 1
ATOM 5396 C C . LEU A 1 677 ? -1.980 -1.181 29.575 1.00 92.75 677 LEU A C 1
ATOM 5398 O O . LEU A 1 677 ? -1.089 -1.395 28.758 1.00 92.75 677 LEU A O 1
ATOM 5402 N N . TRP A 1 678 ? -3.028 -0.406 29.279 1.00 93.12 678 TRP A N 1
ATOM 5403 C CA . TRP A 1 678 ? -3.221 0.189 27.951 1.00 93.12 678 TRP A CA 1
ATOM 5404 C C . TRP A 1 678 ? -2.116 1.192 27.573 1.00 93.12 678 TRP A C 1
ATOM 5406 O O . TRP A 1 678 ? -1.558 1.122 26.477 1.00 93.12 678 TRP A O 1
ATOM 5416 N N . LYS A 1 679 ? -1.707 2.074 28.500 1.00 92.50 679 LYS A N 1
ATOM 5417 C CA . LYS A 1 679 ? -0.523 2.941 28.321 1.00 92.50 679 LYS A CA 1
ATOM 5418 C C . LYS A 1 679 ? 0.739 2.124 28.038 1.00 92.50 679 LYS A C 1
ATOM 5420 O O . LYS A 1 679 ? 1.549 2.511 27.190 1.00 92.50 679 LYS A O 1
ATOM 5425 N N . LYS A 1 680 ? 0.921 0.996 28.733 1.00 92.56 680 LYS A N 1
ATOM 5426 C CA . LYS A 1 680 ? 2.052 0.097 28.494 1.00 92.56 680 LYS A CA 1
ATOM 5427 C C . LYS A 1 680 ? 1.999 -0.508 27.089 1.00 92.56 680 LYS A C 1
ATOM 5429 O O . LYS A 1 680 ? 2.995 -0.427 26.385 1.00 92.56 680 LYS A O 1
ATOM 5434 N N . MET A 1 681 ? 0.853 -1.027 26.649 1.00 91.56 681 MET A N 1
ATOM 5435 C CA . MET A 1 681 ? 0.677 -1.586 25.298 1.00 91.56 681 MET A CA 1
ATOM 5436 C C . MET A 1 681 ? 1.052 -0.563 24.217 1.00 91.56 681 MET A C 1
ATOM 5438 O O . MET A 1 681 ? 1.927 -0.824 23.393 1.00 91.56 681 MET A O 1
ATOM 5442 N N . LEU A 1 682 ? 0.480 0.643 24.290 1.00 90.19 682 LEU A N 1
ATOM 5443 C CA . LEU A 1 682 ? 0.736 1.708 23.316 1.00 90.19 682 LEU A CA 1
ATOM 5444 C C . LEU A 1 682 ? 2.189 2.211 23.327 1.00 90.19 682 LEU A C 1
ATOM 5446 O O . LEU A 1 682 ? 2.729 2.527 22.268 1.00 90.19 682 LEU A O 1
ATOM 5450 N N . SER A 1 683 ? 2.843 2.281 24.493 1.00 91.06 683 SER A N 1
ATOM 5451 C CA . SER A 1 683 ? 4.262 2.670 24.557 1.00 91.06 683 SER A CA 1
ATOM 5452 C C . SER A 1 683 ? 5.183 1.625 23.923 1.00 91.06 683 SER A C 1
ATOM 5454 O O . SER A 1 683 ? 6.115 2.004 23.222 1.00 91.06 683 SER A O 1
ATOM 5456 N N . MET A 1 684 ? 4.907 0.327 24.084 1.00 89.50 684 MET A N 1
ATOM 5457 C CA . MET A 1 684 ? 5.715 -0.731 23.456 1.00 89.50 684 MET A CA 1
ATOM 5458 C C . MET A 1 684 ? 5.485 -0.813 21.945 1.00 89.50 684 MET A C 1
ATOM 5460 O O . MET A 1 684 ? 6.456 -0.929 21.189 1.00 89.50 684 MET A O 1
ATOM 5464 N N . LEU A 1 685 ? 4.233 -0.645 21.499 1.00 86.19 685 LEU A N 1
ATOM 5465 C CA . LEU A 1 685 ? 3.883 -0.529 20.083 1.00 86.19 685 LEU A CA 1
ATOM 5466 C C . LEU A 1 685 ? 4.607 0.660 19.428 1.00 86.19 685 LEU A C 1
ATOM 5468 O O . LEU A 1 685 ? 5.151 0.516 18.336 1.00 86.19 685 LEU A O 1
ATOM 5472 N N . PHE A 1 686 ? 4.695 1.804 20.114 1.00 85.38 686 PHE A N 1
ATOM 5473 C CA . PHE A 1 686 ? 5.459 2.966 19.650 1.00 85.38 686 PHE A CA 1
ATOM 5474 C C . PHE A 1 686 ? 6.984 2.735 19.649 1.00 85.38 686 PHE A C 1
ATOM 5476 O O . PHE A 1 686 ? 7.649 3.087 18.679 1.00 85.38 686 PHE A O 1
ATOM 5483 N N . GLU A 1 687 ? 7.548 2.137 20.705 1.00 87.00 687 GLU A N 1
ATOM 5484 C CA . GLU A 1 687 ? 8.997 1.890 20.824 1.00 87.00 687 GLU A CA 1
ATOM 5485 C C . GLU A 1 687 ? 9.517 0.808 19.858 1.00 87.0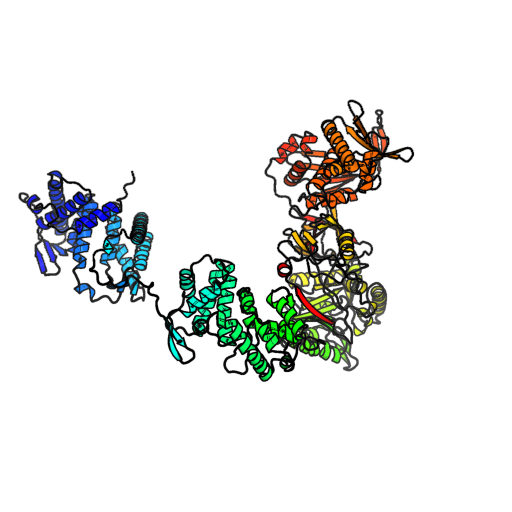0 687 GLU A C 1
ATOM 5487 O O . GLU A 1 687 ? 10.661 0.888 19.409 1.00 87.00 687 GLU A O 1
ATOM 5492 N N . THR A 1 688 ? 8.720 -0.229 19.573 1.00 79.88 688 THR A N 1
ATOM 5493 C CA . THR A 1 688 ? 9.205 -1.473 18.935 1.00 79.88 688 THR A CA 1
ATOM 5494 C C . THR A 1 688 ? 8.365 -1.963 17.748 1.00 79.88 688 THR A C 1
ATOM 5496 O O . THR A 1 688 ? 8.706 -2.973 17.121 1.00 79.88 688 THR A O 1
ATOM 5499 N N . GLY A 1 689 ? 7.250 -1.291 17.440 1.00 74.44 689 GLY A N 1
ATOM 5500 C CA . GLY A 1 689 ? 6.248 -1.765 16.480 1.00 74.44 689 GLY A CA 1
ATOM 5501 C C . GLY A 1 689 ? 5.450 -2.985 16.960 1.00 74.44 689 GLY A C 1
ATOM 5502 O O . GLY A 1 689 ? 4.762 -3.599 16.147 1.00 74.44 689 GLY A O 1
ATOM 5503 N N . HIS A 1 690 ? 5.579 -3.368 18.237 1.00 82.00 690 HIS A N 1
ATOM 5504 C CA . HIS A 1 690 ? 5.029 -4.597 18.812 1.00 82.00 690 HIS A CA 1
ATOM 5505 C C . HIS A 1 690 ? 4.647 -4.432 20.302 1.00 82.00 690 HIS A C 1
ATOM 5507 O O . HIS A 1 690 ? 5.268 -3.634 21.002 1.00 82.00 690 HIS A O 1
ATOM 5513 N N . PRO A 1 691 ? 3.705 -5.237 20.826 1.00 85.06 691 PRO A N 1
ATOM 5514 C CA . PRO A 1 691 ? 2.861 -6.170 20.081 1.00 85.06 691 PRO A CA 1
ATOM 5515 C C . PRO A 1 691 ? 1.804 -5.452 19.235 1.00 85.06 691 PRO A C 1
ATOM 5517 O O . PRO A 1 691 ? 1.420 -4.325 19.536 1.00 85.06 691 PRO A O 1
ATOM 5520 N N . TRP A 1 692 ? 1.330 -6.102 18.174 1.00 81.06 692 TRP A N 1
ATOM 5521 C CA . TRP A 1 692 ? 0.185 -5.615 17.396 1.00 81.06 692 TRP A CA 1
ATOM 5522 C C . TRP A 1 692 ? -1.112 -5.701 18.203 1.00 81.06 692 TRP A C 1
ATOM 5524 O O . TRP A 1 692 ? -1.220 -6.506 19.124 1.00 81.06 692 TRP A O 1
ATOM 5534 N N . ILE A 1 693 ? -2.104 -4.889 17.852 1.00 84.69 693 ILE A N 1
ATOM 5535 C CA . ILE A 1 693 ? -3.404 -4.852 18.524 1.00 84.69 693 ILE A CA 1
ATOM 5536 C C . ILE A 1 693 ? -4.435 -5.562 17.639 1.00 84.69 693 ILE A C 1
ATOM 5538 O O . ILE A 1 693 ? -4.570 -5.244 16.462 1.00 84.69 693 ILE A O 1
ATOM 5542 N N . THR A 1 694 ? -5.125 -6.561 18.194 1.00 78.69 694 THR A N 1
ATOM 5543 C CA . THR A 1 694 ? -6.119 -7.384 17.485 1.00 78.69 694 THR A CA 1
ATOM 5544 C C . THR A 1 694 ? -7.265 -7.762 18.428 1.00 78.69 694 THR A C 1
ATOM 5546 O O . THR A 1 694 ? -7.025 -8.007 19.607 1.00 78.69 694 THR A O 1
ATOM 5549 N N . PHE A 1 695 ? -8.511 -7.796 17.946 1.00 83.62 695 PHE A N 1
ATOM 5550 C CA . PHE A 1 695 ? -9.702 -7.871 18.810 1.00 83.62 695 PHE A CA 1
ATOM 5551 C C . PHE A 1 695 ? -10.383 -9.232 18.735 1.00 83.62 695 PHE A C 1
ATOM 5553 O O . PHE A 1 695 ? -10.876 -9.636 17.681 1.00 83.62 695 PHE A O 1
ATOM 5560 N N . LYS A 1 696 ? -10.439 -9.915 19.879 1.00 84.44 696 LYS A N 1
ATOM 5561 C CA . LYS A 1 696 ? -10.964 -11.274 20.012 1.00 84.44 696 LYS A CA 1
ATOM 5562 C C . LYS A 1 696 ? -12.424 -11.368 19.604 1.00 84.44 696 LYS A C 1
ATOM 5564 O O . LYS A 1 696 ? -12.782 -12.192 18.761 1.00 84.44 696 LYS A O 1
ATOM 5569 N N . ASP A 1 697 ? -13.258 -10.545 20.228 1.00 79.19 697 ASP A N 1
ATOM 5570 C CA . ASP A 1 697 ? -14.708 -10.687 20.141 1.00 79.19 697 ASP A CA 1
ATOM 5571 C C . ASP A 1 697 ? -15.198 -10.317 18.738 1.00 79.19 697 ASP A C 1
ATOM 5573 O O . ASP A 1 697 ? -15.946 -11.077 18.128 1.00 79.19 697 ASP A O 1
ATOM 5577 N N . ALA A 1 698 ? -14.664 -9.235 18.161 1.00 71.75 698 ALA A N 1
ATOM 5578 C CA . ALA A 1 698 ? -14.940 -8.832 16.784 1.00 71.75 698 ALA A CA 1
ATOM 5579 C C . ALA A 1 698 ? -14.533 -9.884 15.732 1.00 71.75 698 ALA A C 1
ATOM 5581 O O . ALA A 1 698 ? -15.203 -9.990 14.706 1.00 71.75 698 ALA A O 1
ATOM 5582 N N . CYS A 1 699 ? -13.466 -10.660 15.958 1.00 69.69 699 CYS A N 1
ATOM 5583 C CA . CYS A 1 699 ? -13.065 -11.729 15.037 1.00 69.69 699 CYS A CA 1
ATOM 5584 C C . CYS A 1 699 ? -13.939 -12.983 15.177 1.00 69.69 699 CYS A C 1
ATOM 5586 O O . CYS A 1 699 ? -14.249 -13.619 14.173 1.00 69.69 699 CYS A O 1
ATOM 5588 N N . ASN A 1 700 ? -14.347 -13.332 16.400 1.00 72.69 700 ASN A N 1
ATOM 5589 C CA . ASN A 1 700 ? -15.130 -14.541 16.668 1.00 72.69 700 ASN A CA 1
ATOM 5590 C C . ASN A 1 700 ? -16.616 -14.382 16.336 1.00 72.69 700 ASN A C 1
ATOM 5592 O O . ASN A 1 700 ? -17.175 -15.229 15.649 1.00 72.69 700 ASN A O 1
ATOM 5596 N N . LEU A 1 701 ? -17.240 -13.273 16.747 1.00 72.38 701 LEU A N 1
ATOM 5597 C CA . LEU A 1 701 ? -18.666 -12.997 16.507 1.00 72.38 701 LEU A CA 1
ATOM 5598 C C . LEU A 1 701 ? -19.033 -12.904 15.017 1.00 72.38 701 LEU A C 1
ATOM 5600 O O . LEU A 1 701 ? -20.207 -12.948 14.676 1.00 72.38 701 LEU A O 1
ATOM 5604 N N . ARG A 1 702 ? -18.037 -12.732 14.140 1.00 65.62 702 ARG A N 1
ATOM 5605 C CA . ARG A 1 702 ? -18.200 -12.499 12.695 1.00 65.62 702 ARG A CA 1
ATOM 5606 C C . ARG A 1 702 ? -17.510 -13.571 11.852 1.00 65.62 702 ARG A C 1
ATOM 5608 O O . ARG A 1 702 ? -17.356 -13.394 10.646 1.00 65.62 702 ARG A O 1
ATOM 5615 N N . SER A 1 703 ? -17.063 -14.656 12.487 1.00 61.31 703 SER A N 1
ATOM 5616 C CA . SER A 1 703 ? -16.513 -15.820 11.799 1.00 61.31 703 SER A CA 1
ATOM 5617 C C . SER A 1 703 ? -17.644 -16.593 11.116 1.00 61.31 703 SER A C 1
ATOM 5619 O O . SER A 1 703 ? -18.571 -17.009 11.806 1.00 61.31 703 SER A O 1
ATOM 5621 N N . PRO A 1 704 ? -17.560 -16.897 9.806 1.00 56.38 704 PRO A N 1
ATOM 5622 C CA . PRO A 1 704 ? -18.472 -17.850 9.163 1.00 56.38 704 PRO A CA 1
ATOM 5623 C C . PRO A 1 704 ? -18.379 -19.274 9.741 1.00 56.38 704 PRO A C 1
ATOM 5625 O O . PRO A 1 704 ? -19.209 -20.125 9.434 1.00 56.38 704 PRO A O 1
ATOM 5628 N N . GLN A 1 705 ? -17.341 -19.542 10.540 1.00 64.38 705 GLN A N 1
ATOM 5629 C CA . GLN A 1 705 ? -16.980 -20.845 11.092 1.00 64.38 705 GLN A CA 1
ATOM 5630 C C . GLN A 1 705 ? -17.228 -20.927 12.612 1.00 64.38 705 GLN A C 1
ATOM 5632 O O . GLN A 1 705 ? -16.732 -21.849 13.258 1.00 64.38 705 GLN A O 1
ATOM 5637 N N . ASP A 1 706 ? -17.985 -19.992 13.192 1.00 68.50 706 ASP A N 1
ATOM 5638 C CA . ASP A 1 706 ? -18.381 -19.968 14.612 1.00 68.50 706 ASP A CA 1
ATOM 5639 C C . ASP A 1 706 ? -19.013 -21.293 15.094 1.00 68.50 706 ASP A C 1
ATOM 5641 O O . ASP A 1 706 ? -18.721 -21.790 16.180 1.00 68.50 706 ASP A O 1
ATOM 5645 N N . HIS A 1 707 ? -19.817 -21.918 14.236 1.00 67.88 707 HIS A N 1
ATOM 5646 C CA . HIS A 1 707 ? -20.453 -23.218 14.436 1.00 67.88 707 HIS A CA 1
ATOM 5647 C C . HIS A 1 707 ? -19.471 -24.405 14.474 1.00 67.88 707 HIS A C 1
ATOM 5649 O O . HIS A 1 707 ? -19.840 -25.488 14.933 1.00 67.88 707 HIS A O 1
ATOM 5655 N N . ALA A 1 708 ? -18.251 -24.227 13.958 1.00 66.00 708 ALA A N 1
ATOM 5656 C CA . ALA A 1 708 ? -17.231 -25.266 13.820 1.00 66.00 708 ALA A CA 1
ATOM 5657 C C . ALA A 1 708 ? -16.055 -25.096 14.799 1.00 66.00 708 ALA A C 1
ATOM 5659 O O . ALA A 1 708 ? -15.302 -26.043 15.017 1.00 66.00 708 ALA A O 1
ATOM 5660 N N . GLY A 1 709 ? -15.874 -23.911 15.390 1.00 71.50 709 GLY A N 1
ATOM 5661 C CA . GLY A 1 709 ? -14.813 -23.648 16.359 1.00 71.50 709 GLY A CA 1
ATOM 5662 C C . GLY A 1 709 ? -14.547 -22.162 16.591 1.00 71.50 709 GLY A C 1
ATOM 5663 O O . GLY A 1 709 ? -15.215 -21.291 16.038 1.00 71.50 709 GLY A O 1
ATOM 5664 N N . VAL A 1 710 ? -13.531 -21.890 17.407 1.00 77.56 710 VAL A N 1
ATOM 5665 C CA . VAL A 1 710 ? -13.150 -20.546 17.856 1.00 77.56 710 VAL A CA 1
ATOM 5666 C C . VAL A 1 710 ? -11.938 -20.046 17.054 1.00 77.56 710 VAL A C 1
ATOM 5668 O O . VAL A 1 710 ? -11.015 -20.798 16.724 1.00 77.56 710 VAL A O 1
ATOM 5671 N N . ILE A 1 711 ? -11.932 -18.755 16.728 1.00 76.00 711 ILE A N 1
ATOM 5672 C CA . ILE A 1 711 ? -10.780 -18.040 16.179 1.00 76.00 711 ILE A CA 1
ATOM 5673 C C . ILE A 1 711 ? -9.905 -17.570 17.342 1.00 76.00 711 ILE A C 1
ATOM 5675 O O . ILE A 1 711 ? -10.272 -16.673 18.105 1.00 76.00 711 ILE A O 1
ATOM 5679 N N . HIS A 1 712 ? -8.712 -18.145 17.456 1.00 73.62 712 HIS A N 1
ATOM 5680 C CA . HIS A 1 712 ? -7.762 -17.812 18.520 1.00 73.62 712 HIS A CA 1
ATOM 5681 C C . HIS A 1 712 ? -6.726 -16.738 18.127 1.00 73.62 712 HIS A C 1
ATOM 5683 O O . HIS A 1 712 ? -5.946 -16.305 18.975 1.00 73.62 712 HIS A O 1
ATOM 5689 N N . SER A 1 713 ? -6.697 -16.311 16.858 1.00 52.66 713 SER A N 1
ATOM 5690 C CA . SER A 1 713 ? -5.792 -15.280 16.324 1.00 52.66 713 SER A CA 1
ATOM 5691 C C . SER A 1 713 ? -6.273 -14.738 14.965 1.00 52.66 713 SER A C 1
ATOM 5693 O O . SER A 1 713 ? -7.142 -15.324 14.326 1.00 52.66 713 SER A O 1
ATOM 5695 N N . SER A 1 714 ? -5.732 -13.600 14.512 1.00 51.84 714 SER A N 1
ATOM 5696 C CA . SER A 1 714 ? -6.234 -12.850 13.344 1.00 51.84 714 SER A CA 1
ATOM 5697 C C . SER A 1 714 ? -5.171 -12.570 12.278 1.00 51.84 714 SER A C 1
ATOM 5699 O O . SER A 1 714 ? -3.971 -12.569 12.547 1.00 51.84 714 SER A O 1
ATOM 5701 N N . ASN A 1 715 ? -5.646 -12.247 11.078 1.00 45.22 715 ASN A N 1
ATOM 5702 C CA . ASN A 1 715 ? -5.239 -11.071 10.314 1.00 45.22 715 ASN A CA 1
ATOM 5703 C C . ASN A 1 715 ? -6.522 -10.219 9.913 1.00 45.22 715 ASN A C 1
ATOM 5705 O O . ASN A 1 715 ? -7.637 -10.649 10.189 1.00 45.22 715 ASN A O 1
ATOM 5709 N N . LEU A 1 716 ? -6.394 -8.965 9.435 1.00 33.06 716 LEU A N 1
ATOM 5710 C CA . LEU A 1 716 ? -7.216 -7.720 9.691 1.00 33.06 716 LEU A CA 1
ATOM 5711 C C . LEU A 1 716 ? -8.727 -7.578 9.108 1.00 33.06 716 LEU A C 1
ATOM 5713 O O . LEU A 1 716 ? -9.521 -8.460 9.420 1.00 33.06 716 LEU A O 1
ATOM 5717 N N . CYS A 1 717 ? -9.237 -6.493 8.432 1.00 40.22 717 CYS A N 1
ATOM 5718 C CA . CYS A 1 717 ? -10.608 -5.817 8.606 1.00 40.22 717 CYS A CA 1
ATOM 5719 C C . CYS A 1 717 ? -11.538 -5.335 7.394 1.00 40.22 717 CYS A C 1
ATOM 5721 O O . CYS A 1 717 ? -11.282 -5.664 6.238 1.00 40.22 717 CYS A O 1
ATOM 5723 N N . CYS A 1 718 ? -12.673 -4.588 7.645 1.00 46.59 718 CYS A N 1
ATOM 5724 C CA . CYS A 1 718 ? -13.830 -4.249 6.709 1.00 46.59 718 CYS A CA 1
ATOM 5725 C C . CYS A 1 718 ? -14.628 -2.891 6.985 1.00 46.59 718 CYS A C 1
ATOM 5727 O O . CYS A 1 718 ? -14.165 -2.117 7.815 1.00 46.59 718 CYS A O 1
ATOM 5729 N N . MET A 1 719 ? -15.792 -2.555 6.337 1.00 69.19 719 MET A N 1
ATOM 5730 C CA . MET A 1 719 ? -16.646 -1.303 6.529 1.00 69.19 719 MET A CA 1
ATOM 5731 C C . MET A 1 719 ? -18.162 -1.377 6.107 1.00 69.19 719 MET A C 1
ATOM 5733 O O . MET A 1 719 ? -18.513 -2.313 5.419 1.00 69.19 719 MET A O 1
ATOM 5737 N N . THR A 1 720 ? -19.080 -0.423 6.403 1.00 79.12 720 THR A N 1
ATOM 5738 C CA . THR A 1 720 ? -20.566 -0.571 6.162 1.00 79.12 720 THR A CA 1
ATOM 5739 C C . THR A 1 720 ? -21.144 -0.237 4.765 1.00 79.12 720 THR A C 1
ATOM 5741 O O . THR A 1 720 ? -20.548 0.490 3.974 1.00 79.12 720 THR A O 1
ATOM 5744 N N . ALA A 1 721 ? -22.375 -0.718 4.492 1.00 84.69 721 ALA A N 1
ATOM 5745 C CA . ALA A 1 721 ? -23.116 -0.593 3.217 1.00 84.69 721 ALA A CA 1
ATOM 5746 C C . ALA A 1 721 ? -23.614 0.810 2.815 1.00 84.69 721 ALA A C 1
ATOM 5748 O O . ALA A 1 721 ? -23.755 1.092 1.623 1.00 84.69 721 ALA A O 1
ATOM 5749 N N . ASP A 1 722 ? -23.953 1.672 3.770 1.00 84.25 722 ASP A N 1
ATOM 5750 C CA . ASP A 1 722 ? -24.556 2.989 3.506 1.00 84.25 722 ASP A CA 1
ATOM 5751 C C . ASP A 1 722 ? -23.531 4.061 3.095 1.00 84.25 722 ASP A C 1
ATOM 5753 O O . ASP A 1 722 ? -23.897 5.153 2.659 1.00 84.25 722 ASP A O 1
ATOM 5757 N N . GLN A 1 723 ? -22.243 3.745 3.224 1.00 88.44 723 GLN A N 1
ATOM 5758 C CA . GLN A 1 723 ? -21.138 4.631 2.884 1.00 88.44 723 GLN A CA 1
ATOM 5759 C C . GLN A 1 723 ? -21.037 4.826 1.371 1.00 88.44 723 GLN A C 1
ATOM 5761 O O . GLN A 1 723 ? -21.282 3.893 0.607 1.00 88.44 723 GLN A O 1
ATOM 5766 N N . ARG A 1 724 ? -20.654 6.027 0.924 1.00 91.38 724 ARG A N 1
ATOM 5767 C CA . ARG A 1 724 ? -20.471 6.344 -0.497 1.00 91.38 724 ARG A CA 1
ATOM 5768 C C . ARG A 1 724 ? -19.003 6.339 -0.894 1.00 91.38 724 ARG A C 1
ATOM 5770 O O . ARG A 1 724 ? -18.176 7.004 -0.275 1.00 91.38 724 ARG A O 1
ATOM 5777 N N . VAL A 1 725 ? -18.709 5.616 -1.964 1.00 91.50 725 VAL A N 1
ATOM 5778 C CA . VAL A 1 725 ? -17.382 5.409 -2.542 1.00 91.50 725 VAL A CA 1
ATOM 5779 C C . VAL A 1 725 ? -17.265 6.245 -3.808 1.00 91.50 725 VAL A C 1
ATOM 5781 O O . VAL A 1 725 ? -18.188 6.270 -4.619 1.00 91.50 725 VAL A O 1
ATOM 5784 N N . VAL A 1 726 ? -16.127 6.905 -4.013 1.00 93.12 726 VAL A N 1
ATOM 5785 C CA . VAL A 1 726 ? -15.852 7.613 -5.272 1.00 93.12 726 VAL A CA 1
ATOM 5786 C C . VAL A 1 726 ? -15.411 6.603 -6.331 1.00 93.12 726 VAL A C 1
ATOM 5788 O O . VAL A 1 726 ? -14.345 6.002 -6.184 1.00 93.12 726 VAL A O 1
ATOM 5791 N N . THR A 1 727 ? -16.210 6.418 -7.388 1.00 92.81 727 THR A N 1
ATOM 5792 C CA . THR A 1 727 ? -15.967 5.437 -8.462 1.00 92.81 727 THR A CA 1
ATOM 5793 C C . THR A 1 727 ? -16.079 6.043 -9.865 1.00 92.81 727 THR A C 1
ATOM 5795 O O . THR A 1 727 ? -16.642 7.122 -10.036 1.00 92.81 727 THR A O 1
ATOM 5798 N N . ALA A 1 728 ? -15.601 5.330 -10.889 1.00 89.62 728 ALA A N 1
ATOM 5799 C CA . ALA A 1 728 ? -15.773 5.719 -12.297 1.00 89.62 728 ALA A CA 1
ATOM 5800 C C . ALA A 1 728 ? -17.240 5.721 -12.789 1.00 89.62 728 ALA A C 1
ATOM 5802 O O . ALA A 1 728 ? -17.526 6.288 -13.837 1.00 89.62 728 ALA A O 1
ATOM 5803 N N . GLU A 1 729 ? -18.179 5.145 -12.032 1.00 87.69 729 GLU A N 1
ATOM 5804 C CA . GLU A 1 729 ? -19.626 5.266 -12.284 1.00 87.69 729 GLU A CA 1
ATOM 5805 C C . GLU A 1 729 ? -20.269 6.409 -11.467 1.00 87.69 729 GLU A C 1
ATOM 5807 O O . GLU A 1 729 ? -21.494 6.545 -11.418 1.00 87.69 729 GLU A O 1
ATOM 5812 N N . GLY A 1 730 ? -19.447 7.240 -10.818 1.00 89.94 730 GLY A N 1
ATOM 5813 C CA . GLY A 1 730 ? -19.850 8.279 -9.875 1.00 89.94 730 GLY A CA 1
ATOM 5814 C C . GLY A 1 730 ? -19.721 7.840 -8.413 1.00 89.94 730 GLY A C 1
ATOM 5815 O O . GLY A 1 730 ? -18.980 6.918 -8.067 1.00 89.94 730 GLY A O 1
ATOM 5816 N N . VAL A 1 731 ? -20.429 8.526 -7.521 1.00 92.00 731 VAL A N 1
ATOM 5817 C CA . VAL A 1 731 ? -20.289 8.384 -6.065 1.00 92.00 731 VAL A CA 1
ATOM 5818 C C . VAL A 1 731 ? -21.353 7.419 -5.514 1.00 92.00 731 VAL A C 1
ATOM 5820 O O . VAL A 1 731 ? -22.409 7.823 -5.019 1.00 92.00 731 VAL A O 1
ATOM 5823 N N . VAL A 1 732 ? -21.084 6.119 -5.648 1.00 91.62 732 VAL A N 1
ATOM 5824 C CA . VAL A 1 732 ? -22.033 5.007 -5.428 1.00 91.62 732 VAL A CA 1
ATOM 5825 C C . VAL A 1 732 ? -21.969 4.492 -3.982 1.00 91.62 732 VAL A C 1
ATOM 5827 O O . VAL A 1 732 ? -20.914 4.538 -3.352 1.00 91.62 732 VAL A O 1
ATOM 5830 N N . THR A 1 733 ? -23.077 3.993 -3.422 1.00 92.00 733 THR A N 1
ATOM 5831 C CA . THR A 1 733 ? -23.059 3.358 -2.089 1.00 92.00 733 THR A CA 1
ATOM 5832 C C . THR A 1 733 ? -22.400 1.977 -2.111 1.00 92.00 733 THR A C 1
ATOM 5834 O O . THR A 1 733 ? -22.507 1.229 -3.084 1.00 92.00 733 THR A O 1
ATOM 5837 N N . VAL A 1 734 ? -21.758 1.596 -1.007 1.00 88.81 734 VAL A N 1
ATOM 5838 C CA . VAL A 1 734 ? -21.132 0.277 -0.821 1.00 88.81 734 VAL A CA 1
ATOM 5839 C C . VAL A 1 734 ? -22.136 -0.866 -1.050 1.00 88.81 734 VAL A C 1
ATOM 5841 O O . VAL A 1 734 ? -21.828 -1.829 -1.752 1.00 88.81 734 VAL A O 1
ATOM 5844 N N . GLY A 1 735 ? -23.361 -0.739 -0.531 1.00 88.00 735 GLY A N 1
ATOM 5845 C CA . GLY A 1 735 ? -24.430 -1.726 -0.718 1.00 88.00 735 GLY A CA 1
ATOM 5846 C C . GLY A 1 735 ? -24.934 -1.836 -2.163 1.00 88.00 735 GLY A C 1
ATOM 5847 O O . GLY A 1 735 ? -25.302 -2.928 -2.602 1.00 88.00 735 GLY A O 1
ATOM 5848 N N . GLU A 1 736 ? -24.908 -0.747 -2.937 1.00 89.19 736 GLU A N 1
ATOM 5849 C CA . GLU A 1 736 ? -25.226 -0.778 -4.370 1.00 89.19 736 GLU A CA 1
ATOM 5850 C C . GLU A 1 736 ? -24.082 -1.415 -5.172 1.00 89.19 736 GLU A C 1
ATOM 5852 O O . GLU A 1 736 ? -24.353 -2.250 -6.029 1.00 89.19 736 GLU A O 1
ATOM 5857 N N . LEU A 1 737 ? -22.812 -1.138 -4.845 1.00 88.38 737 LEU A N 1
ATOM 5858 C CA . LEU A 1 737 ? -21.666 -1.840 -5.448 1.00 88.38 737 LEU A CA 1
ATOM 5859 C C . LEU A 1 737 ? -21.728 -3.356 -5.187 1.00 88.38 737 LEU A C 1
ATOM 5861 O O . LEU A 1 737 ? -21.500 -4.146 -6.102 1.00 88.38 737 LEU A O 1
ATOM 5865 N N . TYR A 1 738 ? -22.108 -3.777 -3.976 1.00 88.38 738 TYR A N 1
ATOM 5866 C CA . TYR A 1 738 ? -22.345 -5.190 -3.648 1.00 88.38 738 TYR A CA 1
ATOM 5867 C C . TYR A 1 738 ? -23.536 -5.772 -4.423 1.00 88.38 738 TYR A C 1
ATOM 5869 O O . TYR A 1 738 ? -23.455 -6.868 -4.979 1.00 88.38 738 TYR A O 1
ATOM 5877 N N . THR A 1 739 ? -24.636 -5.024 -4.528 1.00 87.69 739 THR A N 1
ATOM 5878 C CA . THR A 1 739 ? -25.833 -5.455 -5.266 1.00 87.69 739 THR A CA 1
ATOM 5879 C C . THR A 1 739 ? -25.560 -5.584 -6.767 1.00 87.69 739 THR A C 1
ATOM 5881 O O . THR A 1 739 ? -25.995 -6.562 -7.377 1.00 87.69 739 THR A O 1
ATOM 5884 N N . ARG A 1 740 ? -24.797 -4.658 -7.366 1.00 87.56 740 ARG A N 1
ATOM 5885 C CA . ARG A 1 740 ? -24.301 -4.747 -8.751 1.00 87.56 740 ARG A CA 1
ATOM 5886 C C . ARG A 1 740 ? -23.423 -5.976 -8.932 1.00 87.56 740 ARG A C 1
ATOM 5888 O O . ARG A 1 740 ? -23.691 -6.774 -9.826 1.00 87.56 740 ARG A O 1
ATOM 5895 N N . ALA A 1 741 ? -22.457 -6.180 -8.038 1.00 83.94 741 ALA A N 1
ATOM 5896 C CA . ALA A 1 741 ? -21.554 -7.320 -8.099 1.00 83.94 741 ALA A CA 1
ATOM 5897 C C . ALA A 1 741 ? -22.297 -8.668 -7.995 1.00 83.94 741 ALA A C 1
ATOM 5899 O O . ALA A 1 741 ? -22.015 -9.584 -8.764 1.00 83.94 741 ALA A O 1
ATOM 5900 N N . ARG A 1 742 ? -23.326 -8.775 -7.142 1.00 80.38 742 ARG A N 1
ATOM 5901 C CA . ARG A 1 742 ? -24.210 -9.954 -7.101 1.00 80.38 742 ARG A CA 1
ATOM 5902 C C . ARG A 1 742 ? -25.078 -10.113 -8.352 1.00 80.38 742 ARG A C 1
ATOM 5904 O O . ARG A 1 742 ? -25.207 -11.228 -8.847 1.00 80.38 742 ARG A O 1
ATOM 5911 N N . ARG A 1 743 ? -25.672 -9.033 -8.880 1.00 83.25 743 ARG A N 1
ATOM 5912 C CA . ARG A 1 743 ? -26.503 -9.073 -10.105 1.00 83.25 743 ARG A CA 1
ATOM 5913 C C . ARG A 1 743 ? -25.708 -9.502 -11.336 1.00 83.25 743 ARG A C 1
ATOM 5915 O O . ARG A 1 743 ? -26.229 -10.250 -12.153 1.00 83.25 743 ARG A O 1
ATOM 5922 N N . ALA A 1 744 ? -24.463 -9.051 -11.444 1.00 81.00 744 ALA A N 1
ATOM 5923 C CA . ALA A 1 744 ? -23.540 -9.424 -12.510 1.00 81.00 744 ALA A CA 1
ATOM 5924 C C . ALA A 1 744 ? -22.832 -10.777 -12.264 1.00 81.00 744 ALA A C 1
ATOM 5926 O O . ALA A 1 744 ? -21.932 -11.131 -13.017 1.00 81.00 744 ALA A O 1
ATOM 5927 N N . ALA A 1 745 ? -23.229 -11.537 -11.230 1.00 79.75 745 ALA A N 1
ATOM 5928 C CA . ALA A 1 745 ? -22.633 -12.822 -10.845 1.00 79.75 745 ALA A CA 1
ATOM 5929 C C . ALA A 1 745 ? -21.103 -12.768 -10.635 1.00 79.75 745 ALA A C 1
ATOM 5931 O O . ALA A 1 745 ? -20.386 -13.724 -10.915 1.00 79.75 745 ALA A O 1
ATOM 5932 N N . LEU A 1 746 ? -20.611 -11.644 -10.109 1.00 77.19 746 LEU A N 1
ATOM 5933 C CA . LEU A 1 746 ? -19.200 -11.384 -9.792 1.00 77.19 746 LEU A CA 1
ATOM 5934 C C . LEU A 1 746 ? -18.845 -11.807 -8.355 1.00 77.19 746 LEU A C 1
ATOM 5936 O O . LEU A 1 746 ? -17.670 -11.824 -7.986 1.00 77.19 746 LEU A O 1
ATOM 5940 N N . VAL A 1 747 ? -19.860 -12.144 -7.550 1.00 74.50 747 VAL A N 1
ATOM 5941 C CA . VAL A 1 747 ? -19.756 -12.569 -6.147 1.00 74.50 747 VAL A CA 1
ATOM 5942 C C . VAL A 1 747 ? -20.591 -13.828 -5.923 1.00 74.50 747 VAL A C 1
ATOM 5944 O O . VAL A 1 747 ? -21.701 -13.943 -6.449 1.00 74.50 747 VAL A O 1
ATOM 5947 N N . GLY A 1 748 ? -20.048 -14.763 -5.147 1.00 71.75 748 GLY A N 1
ATOM 5948 C CA . GLY A 1 748 ? -20.632 -16.065 -4.854 1.00 71.75 748 GLY A CA 1
ATOM 5949 C C . GLY A 1 748 ? -21.928 -16.018 -4.033 1.00 71.75 748 GLY A C 1
ATOM 5950 O O . GLY A 1 748 ? -22.330 -14.965 -3.525 1.00 71.75 748 GLY A O 1
ATOM 5951 N N . PRO A 1 749 ? -22.614 -17.171 -3.884 1.00 67.94 749 PRO A N 1
ATOM 5952 C CA . PRO A 1 749 ? -23.848 -17.276 -3.098 1.00 67.94 749 PRO A CA 1
ATOM 5953 C C . PRO A 1 749 ? -23.670 -16.908 -1.616 1.00 67.94 749 PRO A C 1
ATOM 5955 O O . PRO A 1 749 ? -24.630 -16.500 -0.969 1.00 67.94 749 PRO A O 1
ATOM 5958 N N . ASP A 1 750 ? -22.443 -17.053 -1.118 1.00 63.78 750 ASP A N 1
ATOM 5959 C CA . ASP A 1 750 ? -21.947 -16.724 0.220 1.00 63.78 750 ASP A CA 1
ATOM 5960 C C . ASP A 1 750 ? -21.716 -15.218 0.446 1.00 63.78 750 ASP A C 1
ATOM 5962 O O . ASP A 1 750 ? -21.535 -14.791 1.581 1.00 63.78 750 ASP A O 1
ATOM 5966 N N . GLY A 1 751 ? -21.696 -14.405 -0.615 1.00 59.50 751 GLY A N 1
ATOM 5967 C CA . GLY A 1 751 ? -21.455 -12.962 -0.531 1.00 59.50 751 GLY A CA 1
ATOM 5968 C C . GLY A 1 751 ? -19.986 -12.553 -0.370 1.00 59.50 751 GLY A C 1
ATOM 5969 O O . GLY A 1 751 ? -19.692 -11.362 -0.456 1.00 59.50 751 GLY A O 1
ATOM 5970 N N . ASN A 1 752 ? -19.059 -13.498 -0.184 1.00 63.12 752 ASN A N 1
ATOM 5971 C CA . ASN A 1 752 ? -17.642 -13.215 0.069 1.00 63.12 752 ASN A CA 1
ATOM 5972 C C . ASN A 1 752 ? -16.680 -13.844 -0.959 1.00 63.12 752 ASN A C 1
ATOM 5974 O O . ASN A 1 752 ? -15.547 -13.393 -1.106 1.00 63.12 752 ASN A O 1
ATOM 5978 N N . THR A 1 753 ? -17.116 -14.846 -1.724 1.00 64.44 753 THR A N 1
ATOM 5979 C CA . THR A 1 753 ? -16.309 -15.414 -2.810 1.00 64.44 753 THR A CA 1
ATOM 5980 C C . THR A 1 753 ? -16.330 -14.497 -4.031 1.00 64.44 753 THR A C 1
ATOM 5982 O O . THR A 1 753 ? -17.394 -14.187 -4.557 1.00 64.44 753 THR A O 1
ATOM 5985 N N . VAL A 1 754 ? -15.163 -14.098 -4.538 1.00 67.25 754 VAL A N 1
ATOM 5986 C CA . VAL A 1 754 ? -15.034 -13.409 -5.834 1.00 67.25 754 VAL A CA 1
ATOM 5987 C C . VAL A 1 754 ? -15.148 -14.431 -6.975 1.00 67.25 754 VAL A C 1
ATOM 5989 O O . VAL A 1 754 ? -14.453 -15.444 -6.955 1.00 67.25 754 VAL A O 1
ATOM 5992 N N . LEU A 1 755 ? -15.987 -14.164 -7.983 1.00 69.56 755 LEU A N 1
ATOM 5993 C CA . LEU A 1 755 ? -16.194 -15.051 -9.145 1.00 69.56 755 LEU A CA 1
ATOM 5994 C C . LEU A 1 755 ? -15.463 -14.605 -10.428 1.00 69.56 755 LEU A C 1
ATOM 5996 O O . LEU A 1 755 ? -15.428 -15.360 -11.397 1.00 69.56 755 LEU A O 1
ATOM 6000 N N . THR A 1 756 ? -14.865 -13.410 -10.441 1.00 56.31 756 THR A N 1
ATOM 6001 C CA . THR A 1 756 ? -14.093 -12.853 -11.570 1.00 56.31 756 THR A CA 1
ATOM 6002 C C . THR A 1 756 ? -12.692 -12.429 -11.130 1.00 56.31 756 THR A C 1
ATOM 6004 O O . THR A 1 756 ? -12.511 -11.905 -10.035 1.00 56.31 756 THR A O 1
ATOM 6007 N N . ALA A 1 757 ? -11.682 -12.638 -11.973 1.00 50.38 757 ALA A N 1
ATOM 6008 C CA . ALA A 1 757 ? -10.324 -12.188 -11.677 1.00 50.38 757 ALA A CA 1
ATOM 6009 C C . ALA A 1 757 ? -10.120 -10.679 -11.916 1.00 50.38 757 ALA A C 1
ATOM 6011 O O . ALA A 1 757 ? -9.187 -10.103 -11.362 1.00 50.38 757 ALA A O 1
ATOM 6012 N N . GLU A 1 758 ? -10.952 -10.049 -12.745 1.00 60.72 758 GLU A N 1
ATOM 6013 C CA . GLU A 1 758 ? -10.731 -8.694 -13.260 1.00 60.72 758 GLU A CA 1
ATOM 6014 C C . GLU A 1 758 ? -11.154 -7.579 -12.284 1.00 60.72 758 GLU A C 1
ATOM 6016 O O . GLU A 1 758 ? -12.056 -7.759 -11.456 1.00 60.72 758 GLU A O 1
ATOM 6021 N N . PRO A 1 759 ? -10.538 -6.383 -12.383 1.00 67.88 759 PRO A N 1
ATOM 6022 C CA . PRO A 1 759 ? -11.015 -5.209 -11.676 1.00 67.88 759 PRO A CA 1
ATOM 6023 C C . PRO A 1 759 ? -12.286 -4.681 -12.349 1.00 67.88 759 PRO A C 1
ATOM 6025 O O . PRO A 1 759 ? -12.238 -4.003 -13.369 1.00 67.88 759 PRO A O 1
ATOM 6028 N N . VAL A 1 760 ? -13.433 -4.981 -11.745 1.00 79.38 760 VAL A N 1
ATOM 6029 C CA . VAL A 1 760 ? -14.766 -4.572 -12.225 1.00 79.38 760 VAL A CA 1
ATOM 6030 C C . VAL A 1 760 ? -15.196 -3.180 -11.755 1.00 79.38 760 VAL A C 1
ATOM 6032 O O . VAL A 1 760 ? -16.263 -2.702 -12.122 1.00 79.38 760 VAL A O 1
ATOM 6035 N N . ASN A 1 761 ? -14.379 -2.529 -10.927 1.00 83.19 761 ASN A N 1
ATOM 6036 C CA . ASN A 1 761 ? -14.573 -1.168 -10.449 1.00 83.19 761 ASN A CA 1
ATOM 6037 C C . ASN A 1 761 ? -13.290 -0.351 -10.668 1.00 83.19 761 ASN A C 1
ATOM 6039 O O . ASN A 1 761 ? -12.181 -0.878 -10.687 1.00 83.19 761 ASN A O 1
ATOM 6043 N N . THR A 1 762 ? -13.423 0.970 -10.737 1.00 90.44 762 THR A N 1
ATOM 6044 C CA . THR A 1 762 ? -12.310 1.907 -10.511 1.00 90.44 762 THR A CA 1
ATOM 6045 C C . THR A 1 762 ? -12.724 2.834 -9.382 1.00 90.44 762 THR A C 1
ATOM 6047 O O . THR A 1 762 ? -13.804 3.418 -9.461 1.00 90.44 762 THR A O 1
ATOM 6050 N N . VAL A 1 763 ? -11.897 2.961 -8.344 1.00 91.25 763 VAL A N 1
ATOM 6051 C CA . VAL A 1 763 ? -12.137 3.826 -7.175 1.00 91.25 763 VAL A CA 1
ATOM 6052 C C . VAL A 1 763 ? -11.101 4.945 -7.109 1.00 91.25 763 VAL A C 1
ATOM 6054 O O . VAL A 1 763 ? -10.019 4.832 -7.679 1.00 91.25 763 VAL A O 1
ATOM 6057 N N . PHE A 1 764 ? -11.393 6.035 -6.401 1.00 91.69 764 PHE A N 1
ATOM 6058 C CA . PHE A 1 764 ? -10.403 7.093 -6.181 1.00 91.69 764 PHE A CA 1
ATOM 6059 C C . PHE A 1 764 ? -9.555 6.810 -4.935 1.00 91.69 764 PHE A C 1
ATOM 6061 O O . PHE A 1 764 ? -10.063 6.838 -3.813 1.00 91.69 764 PHE A O 1
ATOM 6068 N N . GLY A 1 765 ? -8.266 6.539 -5.125 1.00 89.31 765 GLY A N 1
ATOM 6069 C CA . GLY A 1 765 ? -7.268 6.369 -4.070 1.00 89.31 765 GLY A CA 1
ATOM 6070 C C . GLY A 1 765 ? -6.594 7.673 -3.651 1.00 89.31 765 GLY A C 1
ATOM 6071 O O . GLY A 1 765 ? -6.808 8.734 -4.235 1.00 89.31 765 GLY A O 1
ATOM 6072 N N . ARG A 1 766 ? -5.709 7.593 -2.651 1.00 88.12 766 ARG A N 1
ATOM 6073 C CA . ARG A 1 766 ? -5.002 8.764 -2.095 1.00 88.12 766 ARG A CA 1
ATOM 6074 C C . ARG A 1 766 ? -4.182 9.546 -3.134 1.00 88.12 766 ARG A C 1
ATOM 6076 O O . ARG A 1 766 ? -3.992 10.750 -2.986 1.00 88.12 766 ARG A O 1
ATOM 6083 N N . ARG A 1 767 ? -3.692 8.867 -4.178 1.00 85.62 767 ARG A N 1
ATOM 6084 C CA . ARG A 1 767 ? -2.881 9.451 -5.265 1.00 85.62 767 ARG A CA 1
ATOM 6085 C C . ARG A 1 767 ? -3.628 9.609 -6.599 1.00 85.62 767 ARG A C 1
ATOM 6087 O O . ARG A 1 767 ? -2.992 9.962 -7.586 1.00 85.62 767 ARG A O 1
ATOM 6094 N N . GLY A 1 768 ? -4.938 9.353 -6.642 1.00 89.00 768 GLY A N 1
ATOM 6095 C CA . GLY A 1 768 ? -5.742 9.379 -7.869 1.00 89.00 768 GLY A CA 1
ATOM 6096 C C . GLY A 1 768 ? -6.518 8.078 -8.127 1.00 89.00 768 GLY A C 1
ATOM 6097 O O . GLY A 1 768 ? -6.584 7.222 -7.243 1.00 89.00 768 GLY A O 1
ATOM 6098 N N . PRO A 1 769 ? -7.118 7.917 -9.320 1.00 90.81 769 PRO A N 1
ATOM 6099 C CA . PRO A 1 769 ? -7.892 6.730 -9.693 1.00 90.81 769 PRO A CA 1
ATOM 6100 C C . PRO A 1 769 ? -7.064 5.439 -9.655 1.00 90.81 769 PRO A C 1
ATOM 6102 O O . PRO A 1 769 ? -5.930 5.414 -10.130 1.00 90.81 769 PRO A O 1
ATOM 6105 N N . VAL A 1 770 ? -7.640 4.363 -9.115 1.00 90.31 770 VAL A N 1
ATOM 6106 C CA . VAL A 1 770 ? -7.021 3.033 -9.000 1.00 90.31 770 VAL A CA 1
ATOM 6107 C C . VAL A 1 770 ? -8.046 1.922 -9.289 1.00 90.31 770 VAL A C 1
ATOM 6109 O O . VAL A 1 770 ? -9.214 2.064 -8.909 1.00 90.31 770 VAL A O 1
ATOM 6112 N N . PRO A 1 771 ? -7.658 0.804 -9.932 1.00 89.62 771 PRO A N 1
ATOM 6113 C CA . PRO A 1 771 ? -8.570 -0.315 -10.165 1.00 89.62 771 PRO A CA 1
ATOM 6114 C C . PRO A 1 771 ? -9.002 -0.988 -8.854 1.00 89.62 771 PRO A C 1
ATOM 6116 O O . PRO A 1 771 ? -8.255 -1.021 -7.870 1.00 89.62 771 PRO A O 1
ATOM 6119 N N . ALA A 1 772 ? -10.197 -1.572 -8.850 1.00 85.94 772 ALA A N 1
ATOM 6120 C CA . ALA A 1 772 ? -10.775 -2.262 -7.705 1.00 85.94 772 ALA A CA 1
ATOM 6121 C C . ALA A 1 772 ? -11.606 -3.490 -8.112 1.00 85.94 772 ALA A C 1
ATOM 6123 O O . ALA A 1 772 ? -12.232 -3.525 -9.169 1.00 85.94 772 ALA A O 1
ATOM 6124 N N . GLY A 1 773 ? -11.619 -4.505 -7.250 1.00 84.50 773 GLY A N 1
ATOM 6125 C CA . GLY A 1 773 ? -12.438 -5.707 -7.408 1.00 84.50 773 GLY A CA 1
ATOM 6126 C C . GLY A 1 773 ? -13.923 -5.463 -7.103 1.00 84.50 773 GLY A C 1
ATOM 6127 O O . GLY A 1 773 ? -14.319 -4.339 -6.767 1.00 84.50 773 GLY A O 1
ATOM 6128 N N . PRO A 1 774 ? -14.770 -6.504 -7.193 1.00 86.06 774 PRO A N 1
ATOM 6129 C CA . PRO A 1 774 ? -16.153 -6.415 -6.742 1.00 86.06 774 PRO A CA 1
ATOM 6130 C C . PRO A 1 774 ? -16.221 -6.131 -5.237 1.00 86.06 774 PRO A C 1
ATOM 6132 O O . PRO A 1 774 ? -15.317 -6.480 -4.476 1.00 86.06 774 PRO A O 1
ATOM 6135 N N . MET A 1 775 ? -17.318 -5.510 -4.805 1.00 82.88 775 MET A N 1
ATOM 6136 C CA . MET A 1 775 ? -17.622 -5.383 -3.383 1.00 82.88 775 MET A CA 1
ATOM 6137 C C . MET A 1 775 ? -18.098 -6.729 -2.841 1.00 82.88 775 MET A C 1
ATOM 6139 O O . MET A 1 775 ? -18.960 -7.364 -3.444 1.00 82.88 775 MET A O 1
ATOM 6143 N N . LEU A 1 776 ? -17.555 -7.128 -1.698 1.00 79.81 776 LEU A N 1
ATOM 6144 C CA . LEU A 1 776 ? -17.853 -8.354 -0.963 1.00 79.81 776 LEU A CA 1
ATOM 6145 C C . LEU A 1 776 ? -18.523 -8.020 0.368 1.00 79.81 776 LEU A C 1
ATOM 6147 O O . LEU A 1 776 ? -18.376 -6.903 0.857 1.00 79.81 776 LEU A O 1
ATOM 6151 N N . LEU A 1 777 ? -19.181 -9.004 0.979 1.00 79.69 777 LEU A N 1
ATOM 6152 C CA . LEU A 1 777 ? -19.697 -8.999 2.350 1.00 79.69 777 LEU A CA 1
ATOM 6153 C C . LEU A 1 777 ? -18.875 -9.980 3.221 1.00 79.69 777 LEU A C 1
ATOM 6155 O O . LEU A 1 777 ? -19.364 -11.051 3.570 1.00 79.69 777 LEU A O 1
ATOM 6159 N N . PRO A 1 778 ? -17.611 -9.660 3.563 1.00 63.41 778 PRO A N 1
ATOM 6160 C CA . PRO A 1 778 ? -16.739 -10.538 4.345 1.00 63.41 778 PRO A CA 1
ATOM 6161 C C . PRO A 1 778 ? -17.162 -10.728 5.799 1.00 63.41 778 PRO A C 1
ATOM 6163 O O . PRO A 1 778 ? -16.727 -11.690 6.426 1.00 63.41 778 PRO A O 1
ATOM 6166 N N . ARG A 1 779 ? -17.936 -9.800 6.371 1.00 66.94 779 ARG A N 1
ATOM 6167 C CA . ARG A 1 779 ? -18.257 -9.816 7.798 1.00 66.94 779 ARG A CA 1
ATOM 6168 C C . ARG A 1 779 ? -19.658 -9.215 8.072 1.00 66.94 779 ARG A C 1
ATOM 6170 O O . ARG A 1 779 ? -19.721 -8.028 8.432 1.00 66.94 779 ARG A O 1
ATOM 6177 N N . PRO A 1 780 ? -20.751 -9.991 7.921 1.00 76.69 780 PRO A N 1
ATOM 6178 C CA . PRO A 1 780 ? -22.105 -9.569 8.303 1.00 76.69 780 PRO A CA 1
ATOM 6179 C C . PRO A 1 780 ? -22.222 -9.249 9.807 1.00 76.69 780 PRO A C 1
ATOM 6181 O O . PRO A 1 780 ? -21.314 -9.569 10.576 1.00 76.69 780 PRO A O 1
ATOM 6184 N N . ASP A 1 781 ? -23.312 -8.576 10.194 1.00 79.94 781 ASP A N 1
ATOM 6185 C CA . ASP A 1 781 ? -23.672 -8.185 11.579 1.00 79.94 781 ASP A CA 1
ATOM 6186 C C . ASP A 1 781 ? -22.493 -7.671 12.446 1.00 79.94 781 ASP A C 1
ATOM 6188 O O . ASP A 1 781 ? -22.104 -8.229 13.473 1.00 79.94 781 ASP A O 1
ATOM 6192 N N . ALA A 1 782 ? -21.859 -6.589 11.996 1.00 72.06 782 ALA A N 1
ATOM 6193 C CA . ALA A 1 782 ? -20.616 -6.060 12.546 1.00 72.06 782 ALA A CA 1
ATOM 6194 C C . ALA A 1 782 ? -20.795 -5.043 13.675 1.00 72.06 782 ALA A C 1
ATOM 6196 O O . ALA A 1 782 ? -21.645 -4.182 13.516 1.00 72.06 782 ALA A O 1
ATOM 6197 N N . PRO A 1 783 ? -19.906 -4.952 14.685 1.00 79.25 783 PRO A N 1
ATOM 6198 C CA . PRO A 1 783 ? -19.813 -3.748 15.503 1.00 79.25 783 PRO A CA 1
ATOM 6199 C C . PRO A 1 783 ? -19.295 -2.587 14.643 1.00 79.25 783 PRO A C 1
ATOM 6201 O O . PRO A 1 783 ? -18.235 -2.696 14.014 1.00 79.25 783 PRO A O 1
ATOM 6204 N N . ILE A 1 784 ? -20.041 -1.480 14.624 1.00 87.25 784 ILE A N 1
ATOM 6205 C CA . ILE A 1 784 ? -19.763 -0.298 13.803 1.00 87.25 784 ILE A CA 1
ATOM 6206 C C . ILE A 1 784 ? -19.513 0.929 14.676 1.00 87.25 784 ILE A C 1
ATOM 6208 O O . ILE A 1 784 ? -20.200 1.183 15.664 1.00 87.25 784 ILE A O 1
ATOM 6212 N N . VAL A 1 785 ? -18.548 1.740 14.255 1.00 91.25 785 VAL A N 1
ATOM 6213 C CA . VAL A 1 785 ? -18.270 3.068 14.793 1.00 91.25 785 VAL A CA 1
ATOM 6214 C C . VAL A 1 785 ? -18.356 4.113 13.688 1.00 91.25 785 VAL A C 1
ATOM 6216 O O . VAL A 1 785 ? -17.911 3.897 12.562 1.00 91.25 785 VAL A O 1
ATOM 6219 N N . ARG A 1 786 ? -18.914 5.279 14.007 1.00 94.06 786 ARG A N 1
ATOM 6220 C CA . ARG A 1 786 ? -18.929 6.456 13.142 1.00 94.06 786 ARG A CA 1
ATOM 6221 C C . ARG A 1 786 ? -17.805 7.392 13.563 1.00 94.06 786 ARG A C 1
ATOM 6223 O O . ARG A 1 786 ? -17.869 8.017 14.619 1.00 94.06 786 ARG A O 1
ATOM 6230 N N . ILE A 1 787 ? -16.796 7.526 12.712 1.00 94.19 787 ILE A N 1
ATOM 6231 C CA . ILE A 1 787 ? -15.819 8.614 12.785 1.00 94.19 787 ILE A CA 1
ATOM 6232 C C . ILE A 1 787 ? -16.578 9.923 12.551 1.00 94.19 787 ILE A C 1
ATOM 6234 O O . ILE A 1 787 ? -17.307 10.027 11.564 1.00 94.19 787 ILE A O 1
ATOM 6238 N N . VAL A 1 788 ? -16.405 10.913 13.427 1.00 93.94 788 VAL A N 1
ATOM 6239 C CA . VAL A 1 788 ? -16.981 12.259 13.296 1.00 93.94 788 VAL A CA 1
ATOM 6240 C C . VAL A 1 788 ? -15.863 13.294 13.368 1.00 93.94 788 VAL A C 1
ATOM 6242 O O . VAL A 1 788 ? -15.095 13.339 14.331 1.00 93.94 788 VAL A O 1
ATOM 6245 N N . THR A 1 789 ? -15.768 14.152 12.352 1.00 94.88 789 THR A N 1
ATOM 6246 C CA . THR A 1 789 ? -14.813 15.271 12.334 1.00 94.88 789 THR A CA 1
ATOM 6247 C C . THR A 1 789 ? -15.498 16.590 12.679 1.00 94.88 789 THR A C 1
ATOM 6249 O O . THR A 1 789 ? -16.666 16.781 12.346 1.00 94.88 789 THR A O 1
ATOM 6252 N N . LYS A 1 790 ? -14.745 17.546 13.223 1.00 92.88 790 LYS A N 1
ATOM 6253 C CA . LYS A 1 790 ? -15.186 18.910 13.549 1.00 92.88 790 LYS A CA 1
ATOM 6254 C C . LYS A 1 790 ? -15.718 19.682 12.336 1.00 92.88 790 LYS A C 1
ATOM 6256 O O . LYS A 1 790 ? -16.610 20.513 12.460 1.00 92.88 790 LYS A O 1
ATOM 6261 N N . GLU A 1 791 ? -15.169 19.419 11.153 1.00 93.06 791 GLU A N 1
ATOM 6262 C CA . GLU A 1 791 ? -15.647 19.955 9.876 1.00 93.06 791 GLU A CA 1
ATOM 6263 C C . GLU A 1 791 ? -16.910 19.238 9.355 1.00 93.06 791 GLU A C 1
ATOM 6265 O O . GLU A 1 791 ? -17.464 19.654 8.344 1.00 93.06 791 GLU A O 1
ATOM 6270 N N . GLY A 1 792 ? -17.401 18.198 10.035 1.00 89.56 792 GLY A N 1
ATOM 6271 C CA . GLY A 1 792 ? -18.668 17.518 9.750 1.00 89.56 792 GLY A CA 1
ATOM 6272 C C . GLY A 1 792 ? -18.614 16.250 8.895 1.00 89.56 792 GLY A C 1
ATOM 6273 O O . GLY A 1 792 ? -19.644 15.585 8.789 1.00 89.56 792 GLY A O 1
ATOM 6274 N N . TYR A 1 793 ? -17.450 15.866 8.357 1.00 92.81 793 TYR A N 1
ATOM 6275 C CA . TYR A 1 793 ? -17.291 14.584 7.664 1.00 92.81 793 TYR A CA 1
ATOM 6276 C C . TYR A 1 793 ? -17.588 13.430 8.624 1.00 92.81 793 TYR A C 1
ATOM 6278 O O . TYR A 1 793 ? -17.169 13.456 9.788 1.00 92.81 793 TYR A O 1
ATOM 6286 N N . THR A 1 794 ? -18.294 12.411 8.128 1.00 92.88 794 THR A N 1
ATOM 6287 C CA . THR A 1 794 ? -18.563 11.193 8.898 1.00 92.88 794 THR A CA 1
ATOM 6288 C C . THR A 1 794 ? -18.330 9.935 8.079 1.00 92.88 794 THR A C 1
ATOM 6290 O O . THR A 1 794 ? -18.622 9.903 6.883 1.00 92.88 794 THR A O 1
ATOM 6293 N N . HIS A 1 795 ? -17.819 8.893 8.731 1.00 91.12 795 HIS A N 1
ATOM 6294 C CA . HIS A 1 795 ? -17.557 7.603 8.100 1.00 91.12 795 HIS A CA 1
ATOM 6295 C C . HIS A 1 795 ? -17.866 6.469 9.083 1.00 91.12 795 HIS A C 1
ATOM 6297 O O . HIS A 1 795 ? -17.274 6.410 10.160 1.00 91.12 795 HIS A O 1
ATOM 6303 N N . LYS A 1 796 ? -18.833 5.612 8.740 1.00 92.12 796 LYS A N 1
ATOM 6304 C CA . LYS A 1 796 ? -19.165 4.394 9.485 1.00 92.12 796 LYS A CA 1
ATOM 6305 C C . LYS A 1 796 ? -18.257 3.251 9.040 1.00 92.12 796 LYS A C 1
ATOM 6307 O O . LYS A 1 796 ? -18.231 2.886 7.866 1.00 92.12 796 LYS A O 1
ATOM 6312 N N . VAL A 1 797 ? -17.529 2.682 9.985 1.00 86.81 797 VAL A N 1
ATOM 6313 C CA . VAL A 1 797 ? -16.532 1.637 9.754 1.00 86.81 797 VAL A CA 1
ATOM 6314 C C . VAL A 1 797 ? -16.499 0.671 10.929 1.00 86.81 797 VAL A C 1
ATOM 6316 O O . VAL A 1 797 ? -17.087 0.935 11.975 1.00 86.81 797 VAL A O 1
ATOM 6319 N N . THR A 1 798 ? -15.801 -0.451 10.788 1.00 80.56 798 THR A N 1
ATOM 6320 C CA . THR A 1 798 ? -15.495 -1.293 11.948 1.00 80.56 798 THR A CA 1
ATOM 6321 C C . THR A 1 798 ? -14.390 -0.625 12.799 1.00 80.56 798 THR A C 1
ATOM 6323 O O . THR A 1 798 ? -13.591 0.139 12.250 1.00 80.56 798 THR A O 1
ATOM 6326 N N . PRO A 1 799 ? -14.315 -0.848 14.128 1.00 82.69 799 PRO A N 1
ATOM 6327 C CA . PRO A 1 799 ? -13.342 -0.176 15.010 1.00 82.69 799 PRO A CA 1
ATOM 6328 C C . PRO A 1 799 ? -11.873 -0.309 14.573 1.00 82.69 799 PRO A C 1
ATOM 6330 O O . PRO A 1 799 ? -11.083 0.625 14.719 1.00 82.69 799 PRO A O 1
ATOM 6333 N N . ASP A 1 800 ? -11.560 -1.460 13.982 1.00 72.44 800 ASP A N 1
ATOM 6334 C CA . ASP A 1 800 ? -10.276 -1.921 13.453 1.00 72.44 800 ASP A CA 1
ATOM 6335 C C . ASP A 1 800 ? -9.957 -1.384 12.031 1.00 72.44 800 ASP A C 1
ATOM 6337 O O . ASP A 1 800 ? -8.930 -1.724 11.437 1.00 72.44 800 ASP A O 1
ATOM 6341 N N . HIS A 1 801 ? -10.818 -0.535 11.458 1.00 77.75 801 HIS A N 1
ATOM 6342 C CA . HIS A 1 801 ? -10.640 0.043 10.123 1.00 77.75 801 HIS A CA 1
ATOM 6343 C C . HIS A 1 801 ? -9.671 1.239 10.106 1.00 77.75 801 HIS A C 1
ATOM 6345 O O . HIS A 1 801 ? -9.698 2.069 11.012 1.00 77.75 801 HIS A O 1
ATOM 6351 N N . LYS A 1 802 ? -8.827 1.366 9.069 1.00 86.25 802 LYS A N 1
ATOM 6352 C CA . LYS A 1 802 ? -7.684 2.306 9.051 1.00 86.25 802 LYS A CA 1
ATOM 6353 C C . LYS A 1 802 ? -7.893 3.517 8.143 1.00 86.25 802 LYS A C 1
ATOM 6355 O O . LYS A 1 802 ? -7.942 3.368 6.926 1.00 86.25 802 LYS A O 1
ATOM 6360 N N . VAL A 1 803 ? -7.877 4.714 8.733 1.00 90.00 803 VAL A N 1
ATOM 6361 C CA . VAL A 1 803 ? -7.862 6.011 8.028 1.00 90.00 803 VAL A CA 1
ATOM 6362 C C . VAL A 1 803 ? -6.468 6.638 8.055 1.00 90.00 803 VAL A C 1
ATOM 6364 O O . VAL A 1 803 ? -5.652 6.327 8.926 1.00 90.00 803 VAL A O 1
ATOM 6367 N N . TRP A 1 804 ? -6.162 7.522 7.105 1.00 92.56 804 TRP A N 1
ATOM 6368 C CA . TRP A 1 804 ? -4.864 8.204 7.076 1.00 92.56 804 TRP A CA 1
ATOM 6369 C C . TRP A 1 804 ? -4.880 9.497 7.899 1.00 92.56 804 TRP A C 1
ATOM 6371 O O . TRP A 1 804 ? -5.674 10.400 7.641 1.00 92.56 804 TRP A O 1
ATOM 6381 N N . VAL A 1 805 ? -3.966 9.611 8.863 1.00 94.00 805 VAL A N 1
ATOM 6382 C CA . VAL A 1 805 ? -3.783 10.782 9.729 1.00 94.00 805 VAL A CA 1
ATOM 6383 C C . VAL A 1 805 ? -2.469 11.486 9.386 1.00 94.00 805 VAL A C 1
ATOM 6385 O O . VAL A 1 805 ? -1.381 10.907 9.464 1.00 94.00 805 VAL A O 1
ATOM 6388 N N . VAL A 1 806 ? -2.552 12.770 9.042 1.00 90.56 806 VAL A N 1
ATOM 6389 C CA . VAL A 1 806 ? -1.411 13.616 8.675 1.00 90.56 806 VAL A CA 1
ATOM 6390 C C . VAL A 1 806 ? -0.392 13.650 9.820 1.00 90.56 806 VAL A C 1
ATOM 6392 O O . VAL A 1 806 ? -0.698 14.054 10.939 1.00 90.56 806 VAL A O 1
ATOM 6395 N N . GLY A 1 807 ? 0.834 13.207 9.534 1.00 87.44 807 GLY A N 1
ATOM 6396 C CA . GLY A 1 807 ? 1.931 13.117 10.506 1.00 87.44 807 GLY A CA 1
ATOM 6397 C C . GLY A 1 807 ? 1.950 11.848 11.372 1.00 87.44 807 GLY A C 1
ATOM 6398 O O . GLY A 1 807 ? 2.944 11.626 12.057 1.00 87.44 807 GLY A O 1
ATOM 6399 N N . ARG A 1 808 ? 0.911 10.998 11.326 1.00 88.69 808 ARG A N 1
ATOM 6400 C CA . ARG A 1 808 ? 0.857 9.696 12.030 1.00 88.69 808 ARG A CA 1
ATOM 6401 C C . ARG A 1 808 ? 0.752 8.478 11.100 1.00 88.69 808 ARG A C 1
ATOM 6403 O O . ARG A 1 808 ? 1.078 7.380 11.534 1.00 88.69 808 ARG A O 1
ATOM 6410 N N . GLY A 1 809 ? 0.355 8.658 9.839 1.00 90.44 809 GLY A N 1
ATOM 6411 C CA . GLY A 1 809 ? 0.160 7.565 8.881 1.00 90.44 809 GLY A CA 1
ATOM 6412 C C . GLY A 1 809 ? -1.195 6.874 9.056 1.00 90.44 809 GLY A C 1
ATOM 6413 O O . GLY A 1 809 ? -2.174 7.519 9.423 1.00 90.44 809 GLY A O 1
ATOM 6414 N N . TRP A 1 810 ? -1.269 5.571 8.782 1.00 89.62 810 TRP A N 1
ATOM 6415 C CA . TRP A 1 810 ? -2.495 4.781 8.955 1.00 89.62 810 TRP A CA 1
ATOM 6416 C C . TRP A 1 810 ? -2.809 4.549 10.440 1.00 89.62 810 TRP A C 1
ATOM 6418 O O . TRP A 1 810 ? -2.001 3.951 11.147 1.00 89.62 810 TRP A O 1
ATOM 6428 N N . VAL A 1 811 ? -3.988 4.982 10.892 1.00 88.12 811 VAL A N 1
ATOM 6429 C CA . VAL A 1 811 ? -4.474 4.862 12.279 1.00 88.12 811 VAL A CA 1
ATOM 6430 C C . VAL A 1 811 ? -5.851 4.197 12.274 1.00 88.12 811 VAL A C 1
ATOM 6432 O O . VAL A 1 811 ? -6.673 4.489 11.405 1.00 88.12 811 VAL A O 1
ATOM 6435 N N . GLU A 1 812 ? -6.106 3.292 13.219 1.00 88.00 812 GLU A N 1
ATOM 6436 C CA . GLU A 1 812 ? -7.411 2.628 13.359 1.00 88.00 812 GLU A CA 1
ATOM 6437 C C . GLU A 1 812 ? -8.477 3.595 13.884 1.00 88.00 812 GLU A C 1
ATOM 6439 O O . GLU A 1 812 ? -8.172 4.487 14.675 1.00 88.00 812 GLU A O 1
ATOM 6444 N N . ALA A 1 813 ? -9.735 3.419 13.475 1.00 85.44 813 ALA A N 1
ATOM 6445 C CA . ALA A 1 813 ? -10.840 4.309 13.830 1.00 85.44 813 ALA A CA 1
ATOM 6446 C C . ALA A 1 813 ? -10.984 4.491 15.353 1.00 85.44 813 ALA A C 1
ATOM 6448 O O . ALA A 1 813 ? -11.203 5.602 15.833 1.00 85.44 813 ALA A O 1
ATOM 6449 N N . GLN A 1 814 ? -10.779 3.412 16.112 1.00 87.25 814 GLN A N 1
ATOM 6450 C CA . GLN A 1 814 ? -10.751 3.393 17.580 1.00 87.25 814 GLN A CA 1
ATOM 6451 C C . GLN A 1 814 ? -9.522 4.055 18.236 1.00 87.25 814 GLN A C 1
ATOM 6453 O O . GLN A 1 814 ? -9.562 4.382 19.420 1.00 87.25 814 GLN A O 1
ATOM 6458 N N . GLU A 1 815 ? -8.431 4.267 17.495 1.00 90.12 815 GLU A N 1
ATOM 6459 C CA . GLU A 1 815 ? -7.188 4.889 17.984 1.00 90.12 815 GLU A CA 1
ATOM 6460 C C . GLU A 1 815 ? -7.074 6.389 17.644 1.00 90.12 815 GLU A C 1
ATOM 6462 O O . GLU A 1 815 ? -6.060 7.041 17.951 1.00 90.12 815 GLU A O 1
ATOM 6467 N N . LEU A 1 816 ? -8.106 6.943 17.003 1.00 90.69 816 LEU A N 1
ATOM 6468 C CA . LEU A 1 816 ? -8.212 8.362 16.691 1.00 90.69 816 LEU A CA 1
ATOM 6469 C C . LEU A 1 816 ? -8.368 9.192 17.973 1.00 90.69 816 LEU A C 1
ATOM 6471 O O . LEU A 1 816 ? -9.182 8.913 18.853 1.00 90.69 816 LEU A O 1
ATOM 6475 N N . LYS A 1 817 ? -7.568 10.251 18.081 1.00 92.19 817 LYS A N 1
ATOM 6476 C CA . LYS A 1 817 ? -7.510 11.167 19.224 1.00 92.19 817 LYS A CA 1
ATOM 6477 C C . LYS A 1 817 ? -8.074 12.512 18.809 1.00 92.19 817 LYS A C 1
ATOM 6479 O O . LYS A 1 817 ? -7.710 13.033 17.758 1.00 92.19 817 LYS A O 1
ATOM 6484 N N . ARG A 1 818 ? -8.939 13.108 19.637 1.00 93.62 818 ARG A N 1
ATOM 6485 C CA . ARG A 1 818 ? -9.555 14.417 19.356 1.00 93.62 818 ARG A CA 1
ATOM 6486 C C . ARG A 1 818 ? -8.483 15.455 18.998 1.00 93.62 818 ARG A C 1
ATOM 6488 O O . ARG A 1 818 ? -7.621 15.752 19.822 1.00 93.62 818 ARG A O 1
ATOM 6495 N N . GLY A 1 819 ? -8.551 15.993 17.781 1.00 92.19 819 GLY A N 1
ATOM 6496 C CA . GLY A 1 819 ? -7.531 16.875 17.202 1.00 92.19 819 GLY A CA 1
ATOM 6497 C C . GLY A 1 819 ? -6.627 16.244 16.131 1.00 92.19 819 GLY A C 1
ATOM 6498 O O . GLY A 1 819 ? -5.928 16.994 15.454 1.00 92.19 819 GLY A O 1
ATOM 6499 N N . ASP A 1 820 ? -6.649 14.919 15.935 1.00 95.12 820 ASP A N 1
ATOM 6500 C CA . ASP A 1 820 ? -5.965 14.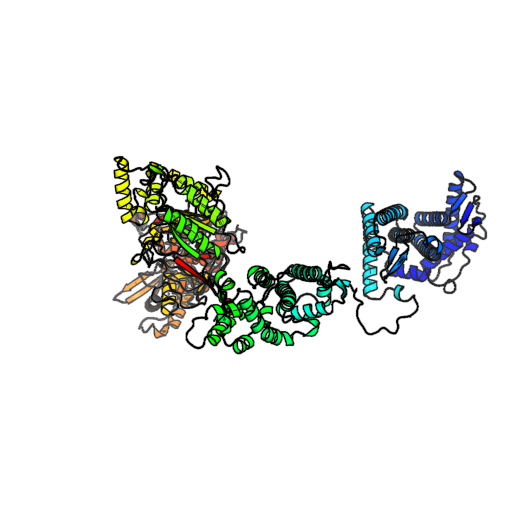255 14.814 1.00 95.12 820 ASP A CA 1
ATOM 6501 C C . ASP A 1 820 ? -6.464 14.811 13.470 1.00 95.12 820 ASP A C 1
ATOM 6503 O O . ASP 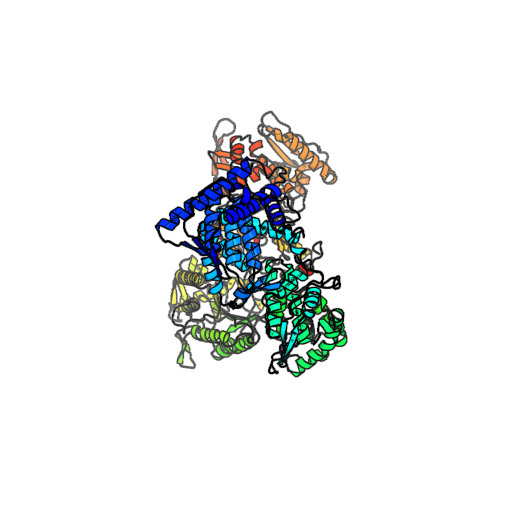A 1 820 ? -7.657 15.051 13.281 1.00 95.12 820 ASP A O 1
ATOM 6507 N N . LEU A 1 821 ? -5.552 15.005 12.517 1.00 95.75 821 LEU A N 1
ATOM 6508 C CA . LEU A 1 821 ? -5.864 15.545 11.194 1.00 95.75 821 LEU A CA 1
ATOM 6509 C C . LEU A 1 821 ? -6.009 14.398 10.186 1.00 95.75 821 LEU A C 1
ATOM 6511 O O . LEU A 1 821 ? -5.016 13.941 9.629 1.00 95.75 821 LEU A O 1
ATOM 6515 N N . ILE A 1 822 ? -7.233 13.929 9.957 1.00 94.56 822 ILE A N 1
ATOM 6516 C CA . ILE A 1 822 ? -7.548 12.895 8.962 1.00 94.56 822 ILE A CA 1
ATOM 6517 C C . ILE A 1 822 ? -7.432 13.504 7.560 1.00 94.56 822 ILE A C 1
ATOM 6519 O O . ILE A 1 822 ? -7.969 14.581 7.303 1.00 94.56 822 ILE A O 1
ATOM 6523 N N . GLU A 1 823 ? -6.737 12.846 6.640 1.00 93.38 823 GLU A N 1
ATOM 6524 C CA . GLU A 1 823 ? -6.612 13.313 5.258 1.00 93.38 823 GLU A CA 1
ATOM 6525 C C . GLU A 1 823 ? -7.925 13.081 4.493 1.00 93.38 823 GLU A C 1
ATOM 6527 O O . GLU A 1 823 ? -8.487 11.983 4.492 1.00 93.38 823 GLU A O 1
ATOM 6532 N N . ILE A 1 824 ? -8.425 14.146 3.862 1.00 92.12 824 ILE A N 1
ATOM 6533 C CA . ILE A 1 824 ? -9.587 14.086 2.965 1.00 92.12 824 ILE A CA 1
ATOM 6534 C C . ILE A 1 824 ? -9.101 14.004 1.515 1.00 92.12 824 ILE A C 1
ATOM 6536 O O . ILE A 1 824 ? -7.906 14.136 1.249 1.00 92.12 824 ILE A O 1
ATOM 6540 N N . GLN A 1 825 ? -10.007 13.796 0.567 1.00 88.50 825 GLN A N 1
ATOM 6541 C CA . GLN A 1 825 ? -9.684 13.745 -0.859 1.00 88.50 825 GLN A CA 1
ATOM 6542 C C . GLN A 1 825 ? -8.848 14.965 -1.313 1.00 88.50 825 GLN A C 1
ATOM 6544 O O . GLN A 1 825 ? -9.256 16.110 -1.129 1.00 88.50 825 GLN A O 1
ATOM 6549 N N . GLN A 1 826 ? -7.656 14.730 -1.878 1.00 82.88 826 GLN A N 1
ATOM 6550 C CA . GLN A 1 826 ? -6.683 15.797 -2.188 1.00 82.88 826 GLN A CA 1
ATOM 6551 C C . GLN A 1 826 ? -6.950 16.542 -3.509 1.00 82.88 826 GLN A C 1
ATOM 6553 O O . GLN A 1 826 ? -6.443 17.646 -3.700 1.00 82.88 826 GLN A O 1
ATOM 6558 N N . ALA A 1 827 ? -7.703 15.939 -4.430 1.00 84.88 827 ALA A N 1
ATOM 6559 C CA . ALA A 1 827 ? -7.936 16.436 -5.785 1.00 84.88 827 ALA A CA 1
ATOM 6560 C C . ALA A 1 827 ? -9.355 16.084 -6.264 1.00 84.88 827 ALA A C 1
ATOM 6562 O O . ALA A 1 827 ? -10.067 15.334 -5.596 1.00 84.88 827 ALA A O 1
ATOM 6563 N N . GLU A 1 828 ? -9.760 16.617 -7.419 1.00 89.31 828 GLU A N 1
ATOM 6564 C CA . GLU A 1 828 ? -11.019 16.229 -8.061 1.00 89.31 828 GLU A CA 1
ATOM 6565 C C . GLU A 1 828 ? -11.040 14.716 -8.351 1.00 89.31 828 GLU A C 1
ATOM 6567 O O . GLU A 1 828 ? -10.023 14.136 -8.738 1.00 89.31 828 GLU A O 1
ATOM 6572 N N . GLY A 1 829 ? -12.181 14.083 -8.077 1.00 89.00 829 GLY A N 1
ATOM 6573 C CA . GLY A 1 829 ? -12.338 12.634 -8.088 1.00 89.00 829 GLY A CA 1
ATOM 6574 C C . GLY A 1 829 ? -12.854 12.073 -9.405 1.00 89.00 829 GLY A C 1
ATOM 6575 O O . GLY A 1 829 ? -12.466 12.500 -10.490 1.00 89.00 829 GLY A O 1
ATOM 6576 N N . LEU A 1 830 ? -13.730 11.076 -9.295 1.00 92.06 830 LEU A N 1
ATOM 6577 C CA . LEU A 1 830 ? -14.357 10.408 -10.432 1.00 92.06 830 LEU A CA 1
ATOM 6578 C C . LEU A 1 830 ? -15.840 10.784 -10.532 1.00 92.06 830 LEU A C 1
ATOM 6580 O O . LEU A 1 830 ? -16.490 11.090 -9.528 1.00 92.06 830 LEU A O 1
ATOM 6584 N N . TRP A 1 831 ? -16.355 10.754 -11.758 1.00 93.25 831 TRP A N 1
ATOM 6585 C CA . TRP A 1 831 ? -17.713 11.149 -12.128 1.00 93.25 831 TRP A CA 1
ATOM 6586 C C . TRP A 1 831 ? -18.337 10.084 -13.023 1.00 93.25 831 TRP A C 1
ATOM 6588 O O . TRP A 1 831 ? -17.624 9.425 -13.775 1.00 93.25 831 TRP A O 1
ATOM 6598 N N . GLY A 1 832 ? -19.658 9.929 -12.941 1.00 91.12 832 GLY A N 1
ATOM 6599 C CA . GLY A 1 832 ? -20.396 8.960 -13.742 1.00 91.12 832 GLY A CA 1
ATOM 6600 C C . GLY A 1 832 ? -20.797 9.498 -15.115 1.00 91.12 832 GLY A C 1
ATOM 6601 O O . GLY A 1 832 ? -20.405 10.588 -15.534 1.00 91.12 832 GLY A O 1
ATOM 6602 N N . ALA A 1 833 ? -21.607 8.715 -15.827 1.00 90.94 833 ALA A N 1
ATOM 6603 C CA . ALA A 1 833 ? -21.997 8.995 -17.209 1.00 90.94 833 ALA A CA 1
ATOM 6604 C C . ALA A 1 833 ? -23.381 9.656 -17.363 1.00 90.94 833 ALA A C 1
ATOM 6606 O O . ALA A 1 833 ? -23.755 10.018 -18.481 1.00 90.94 833 ALA A O 1
ATOM 6607 N N . VAL A 1 834 ? -24.172 9.805 -16.290 1.00 90.06 834 VAL A N 1
ATOM 6608 C CA . VAL A 1 834 ? -25.540 10.338 -16.410 1.00 90.06 834 VAL A CA 1
ATOM 6609 C C . VAL A 1 834 ? -25.500 11.835 -16.724 1.00 90.06 834 VAL A C 1
ATOM 6611 O O . VAL A 1 834 ? -24.965 12.633 -15.957 1.00 90.06 834 VAL A O 1
ATOM 6614 N N . ARG A 1 835 ? -26.089 12.214 -17.861 1.00 90.81 835 ARG A N 1
ATOM 6615 C CA . ARG A 1 835 ? -26.224 13.603 -18.315 1.00 90.81 835 ARG A CA 1
ATOM 6616 C C . ARG A 1 835 ? -27.653 14.072 -18.106 1.00 90.81 835 ARG A C 1
ATOM 6618 O O . ARG A 1 835 ? -28.572 13.565 -18.748 1.00 90.81 835 ARG A O 1
ATOM 6625 N N . ALA A 1 836 ? -27.839 14.969 -17.147 1.00 89.50 836 ALA A N 1
ATOM 6626 C CA . ALA A 1 836 ? -29.147 15.484 -16.762 1.00 89.50 836 ALA A CA 1
ATOM 6627 C C . ALA A 1 836 ? -29.034 16.933 -16.265 1.00 89.50 836 ALA A C 1
ATOM 6629 O O . ALA A 1 836 ? -29.637 17.291 -15.259 1.00 89.50 836 ALA A O 1
ATOM 6630 N N . GLU A 1 837 ? -28.226 17.751 -16.940 1.00 92.94 837 GLU A N 1
ATOM 6631 C CA . GLU A 1 837 ? -27.786 19.073 -16.487 1.00 92.94 837 GLU A CA 1
ATOM 6632 C C . GLU A 1 837 ? -28.972 20.020 -16.177 1.00 92.94 837 GLU A C 1
ATOM 6634 O O . GLU A 1 837 ? -29.041 20.572 -15.078 1.00 92.94 837 GLU A O 1
ATOM 6639 N N . ASP A 1 838 ? -29.960 20.131 -17.078 1.00 90.25 838 ASP A N 1
ATOM 6640 C CA . ASP A 1 838 ? -31.175 20.943 -16.861 1.00 90.25 838 ASP A CA 1
ATOM 6641 C C . ASP A 1 838 ? -32.016 20.435 -15.675 1.00 90.25 838 ASP A C 1
ATOM 6643 O O . ASP A 1 838 ? -32.442 21.212 -14.818 1.00 90.25 838 ASP A O 1
ATOM 6647 N N . LEU A 1 839 ? -32.234 19.116 -15.593 1.00 90.44 839 LEU A N 1
ATOM 6648 C CA . LEU A 1 839 ? -33.024 18.501 -14.523 1.00 90.44 839 LEU A CA 1
ATOM 6649 C C . LEU A 1 839 ? -32.322 18.640 -13.167 1.00 90.44 839 LEU A C 1
ATOM 6651 O O . LEU A 1 839 ? -32.976 18.904 -12.164 1.00 90.44 839 LEU A O 1
ATOM 6655 N N . ALA A 1 840 ? -30.997 18.504 -13.140 1.00 92.25 840 ALA A N 1
ATOM 6656 C CA . ALA A 1 840 ? -30.165 18.695 -11.963 1.00 92.25 840 ALA A CA 1
ATOM 6657 C C . ALA A 1 840 ? -30.233 20.143 -11.461 1.00 92.25 840 ALA A C 1
ATOM 6659 O O . ALA A 1 840 ? -30.482 20.357 -10.276 1.00 92.25 840 ALA A O 1
ATOM 6660 N N . PHE A 1 841 ? -30.097 21.129 -12.353 1.00 92.75 841 PHE A N 1
ATOM 6661 C CA . PHE A 1 841 ? -30.258 22.547 -12.022 1.00 92.75 841 PHE A CA 1
ATOM 6662 C C . PHE A 1 841 ? -31.637 22.845 -11.419 1.00 92.75 841 PHE A C 1
ATOM 6664 O O . PHE A 1 841 ? -31.727 23.450 -10.348 1.00 92.75 841 PHE A O 1
ATOM 6671 N N . LEU A 1 842 ? -32.708 22.343 -12.044 1.00 91.38 842 LEU A N 1
ATOM 6672 C CA . LEU A 1 842 ? -34.066 22.474 -11.517 1.00 91.38 842 LEU A CA 1
ATOM 6673 C C . LEU A 1 842 ? -34.231 21.762 -10.167 1.00 91.38 842 LEU A C 1
ATOM 6675 O O . LEU A 1 842 ? -34.798 22.346 -9.250 1.00 91.38 842 LEU A O 1
ATOM 6679 N N . SER A 1 843 ? -33.709 20.544 -9.994 1.00 91.81 843 SER A N 1
ATOM 6680 C CA . SER A 1 843 ? -33.726 19.837 -8.705 1.00 91.81 843 SER A CA 1
ATOM 6681 C C . SER A 1 843 ? -32.977 20.596 -7.610 1.00 91.81 843 SER A C 1
ATOM 6683 O O . SER A 1 843 ? -33.445 20.604 -6.476 1.00 91.81 843 SER A O 1
ATOM 6685 N N . GLY A 1 844 ? -31.861 21.258 -7.932 1.00 90.62 844 GLY A N 1
ATOM 6686 C CA . GLY A 1 844 ? -31.107 22.098 -6.999 1.00 90.62 844 GLY A CA 1
ATOM 6687 C C . GLY A 1 844 ? -31.896 23.332 -6.557 1.00 90.62 844 GLY A C 1
ATOM 6688 O O . GLY A 1 844 ? -32.070 23.547 -5.359 1.00 90.62 844 GLY A O 1
ATOM 6689 N N . LEU A 1 845 ? -32.451 24.087 -7.514 1.00 89.25 845 LEU A N 1
ATOM 6690 C CA . LEU A 1 845 ? -33.345 25.224 -7.236 1.00 89.25 845 LEU A CA 1
ATOM 6691 C C . LEU A 1 845 ? -34.557 24.797 -6.403 1.00 89.25 845 LEU A C 1
ATOM 6693 O O . LEU A 1 845 ? -34.942 25.467 -5.448 1.00 89.25 845 LEU A O 1
ATOM 6697 N N . ILE A 1 846 ? -35.159 23.655 -6.749 1.00 90.50 846 ILE A N 1
ATOM 6698 C CA . ILE A 1 846 ? -36.295 23.130 -6.002 1.00 90.50 846 ILE A CA 1
ATOM 6699 C C . ILE A 1 846 ? -35.860 22.716 -4.598 1.00 90.50 846 ILE A C 1
ATOM 6701 O O . ILE A 1 846 ? -36.623 22.959 -3.674 1.00 90.50 846 ILE A O 1
ATOM 6705 N N . ALA A 1 847 ? -34.677 22.119 -4.412 1.00 88.56 847 ALA A N 1
ATOM 6706 C CA . ALA A 1 847 ? -34.175 21.694 -3.106 1.00 88.56 847 ALA A CA 1
ATOM 6707 C C . ALA A 1 847 ? -34.043 22.863 -2.108 1.00 88.56 847 ALA A C 1
ATOM 6709 O O . ALA A 1 847 ? -34.405 22.673 -0.943 1.00 88.56 847 ALA A O 1
ATOM 6710 N N . GLY A 1 848 ? -33.641 24.049 -2.582 1.00 84.88 848 GLY A N 1
ATOM 6711 C CA . GLY A 1 848 ? -33.724 25.316 -1.842 1.00 84.88 848 GLY A CA 1
ATOM 6712 C C . GLY A 1 848 ? -35.154 25.870 -1.775 1.00 84.88 848 GLY A C 1
ATOM 6713 O O . GLY A 1 848 ? -36.008 25.318 -1.074 1.00 84.88 848 GLY A O 1
ATOM 6714 N N . ASP A 1 849 ? -35.457 26.909 -2.555 1.00 82.94 849 ASP A N 1
ATOM 6715 C CA . ASP A 1 849 ? -36.721 27.668 -2.511 1.00 82.94 849 ASP A CA 1
ATOM 6716 C C . ASP A 1 849 ? -37.992 26.907 -2.949 1.00 82.94 849 ASP A C 1
ATOM 6718 O O . ASP A 1 849 ? -39.120 27.342 -2.691 1.00 82.94 849 ASP A O 1
ATOM 6722 N N . GLY A 1 850 ? -37.865 25.762 -3.623 1.00 84.00 850 GLY A N 1
ATOM 6723 C CA . GLY A 1 850 ? -39.022 25.051 -4.175 1.00 84.00 850 GLY A CA 1
ATOM 6724 C C . GLY A 1 850 ? -39.943 24.390 -3.143 1.00 84.00 850 GLY A C 1
ATOM 6725 O O . GLY A 1 850 ? -39.535 23.915 -2.081 1.00 84.00 850 GLY A O 1
ATOM 6726 N N . THR A 1 851 ? -41.228 24.278 -3.486 1.00 86.19 851 THR A N 1
ATOM 6727 C CA . THR A 1 851 ? -42.245 23.595 -2.670 1.00 86.19 851 THR A CA 1
ATOM 6728 C C . THR A 1 851 ? -43.102 22.654 -3.513 1.00 86.19 851 THR A C 1
ATOM 6730 O O . THR A 1 851 ? -43.650 23.044 -4.541 1.00 86.19 851 THR A O 1
ATOM 6733 N N . PHE A 1 852 ? -43.293 21.417 -3.051 1.00 87.25 852 PHE A N 1
ATOM 6734 C CA . PHE A 1 852 ? -44.276 20.494 -3.625 1.00 87.25 852 PHE A CA 1
ATOM 6735 C C . PHE A 1 852 ? -45.650 20.714 -2.980 1.00 87.25 852 PHE A C 1
ATOM 6737 O O . PHE A 1 852 ? -45.833 20.473 -1.785 1.00 87.25 852 PHE A O 1
ATOM 6744 N N . MET A 1 853 ? -46.627 21.148 -3.776 1.00 84.50 853 MET A N 1
ATOM 6745 C CA . MET A 1 853 ? -48.029 21.255 -3.369 1.00 84.50 853 MET A CA 1
ATOM 6746 C C . MET A 1 853 ? -48.826 20.028 -3.813 1.00 84.50 853 MET A C 1
ATOM 6748 O O . MET A 1 853 ? -48.614 19.502 -4.904 1.00 84.50 853 MET A O 1
ATOM 6752 N N . VAL A 1 854 ? -49.796 19.629 -2.989 1.00 83.31 854 VAL A N 1
ATOM 6753 C CA . VAL A 1 854 ? -50.805 18.617 -3.324 1.00 83.31 854 VAL A CA 1
ATOM 6754 C C . VAL A 1 854 ? -52.170 19.301 -3.350 1.00 83.31 854 VAL A C 1
ATOM 6756 O O . VAL A 1 854 ? -52.578 19.892 -2.351 1.00 83.31 854 VAL A O 1
ATOM 6759 N N . ARG A 1 855 ? -52.875 19.236 -4.482 1.00 76.88 855 ARG A N 1
ATOM 6760 C CA . ARG A 1 855 ? -54.256 19.723 -4.636 1.00 76.88 855 ARG A CA 1
ATOM 6761 C C . ARG A 1 855 ? -55.073 18.672 -5.374 1.00 76.88 855 ARG A C 1
ATOM 6763 O O . ARG A 1 855 ? -54.674 18.252 -6.452 1.00 76.88 855 ARG A O 1
ATOM 6770 N N . GLU A 1 856 ? -56.187 18.241 -4.780 1.00 73.25 856 GLU A N 1
ATOM 6771 C CA . GLU A 1 856 ? -57.147 17.305 -5.400 1.00 73.25 856 GLU A CA 1
ATOM 6772 C C . GLU A 1 856 ? -56.481 16.044 -6.000 1.00 73.25 856 GLU A C 1
ATOM 6774 O O . GLU A 1 856 ? -56.786 15.606 -7.103 1.00 73.25 856 GLU A O 1
ATOM 6779 N N . GLY A 1 857 ? -55.502 15.477 -5.282 1.00 71.38 857 GLY A N 1
ATOM 6780 C CA . GLY A 1 857 ? -54.734 14.301 -5.721 1.00 71.38 857 GLY A CA 1
ATOM 6781 C C . GLY A 1 857 ? -53.631 14.576 -6.755 1.00 71.38 857 GLY A C 1
ATOM 6782 O O . GLY A 1 857 ? -52.814 13.697 -7.011 1.00 71.38 857 GLY A O 1
ATOM 6783 N N . THR A 1 858 ? -53.541 15.789 -7.307 1.00 76.75 858 THR A N 1
ATOM 6784 C CA . THR A 1 858 ? -52.454 16.198 -8.207 1.00 76.75 858 THR A CA 1
ATOM 6785 C C . THR A 1 858 ? -51.303 16.821 -7.420 1.00 76.75 858 THR A C 1
ATOM 6787 O O . THR A 1 858 ? -51.504 17.729 -6.610 1.00 76.75 858 THR A O 1
ATOM 6790 N N . ILE A 1 859 ? -50.080 16.353 -7.684 1.00 83.75 859 ILE A N 1
ATOM 6791 C CA . ILE A 1 859 ? -48.840 16.934 -7.156 1.00 83.75 859 ILE A CA 1
ATOM 6792 C C . ILE A 1 859 ? -48.288 17.930 -8.182 1.00 83.75 859 ILE A C 1
ATOM 6794 O O . ILE A 1 859 ? -48.168 17.611 -9.365 1.00 83.75 859 ILE A O 1
ATOM 6798 N N . SER A 1 860 ? -47.938 19.132 -7.728 1.00 86.44 860 SER A N 1
ATOM 6799 C CA . SER A 1 860 ? -47.298 20.172 -8.540 1.00 86.44 860 SER A CA 1
ATOM 6800 C C . SER A 1 860 ? -46.120 20.784 -7.799 1.00 86.44 860 SER A C 1
ATOM 6802 O O . SER A 1 860 ? -46.244 21.095 -6.612 1.00 86.44 860 SER A O 1
ATOM 6804 N N . VAL A 1 861 ? -45.014 21.023 -8.499 1.00 88.44 861 VAL A N 1
ATOM 6805 C CA . VAL A 1 861 ? -43.893 21.784 -7.947 1.00 88.44 861 VAL A CA 1
ATOM 6806 C C . VAL A 1 861 ? -44.134 23.273 -8.161 1.00 88.44 861 VAL A C 1
ATOM 6808 O O . VAL A 1 861 ? -44.658 23.689 -9.196 1.00 88.44 861 VAL A O 1
ATOM 6811 N N . MET A 1 862 ? -43.781 24.058 -7.154 1.00 87.94 862 MET A N 1
ATOM 6812 C CA . MET A 1 862 ? -43.887 25.506 -7.118 1.00 87.94 862 MET A CA 1
ATOM 6813 C C . MET A 1 862 ? -42.495 26.080 -6.870 1.00 87.94 862 MET A C 1
ATOM 6815 O O . MET A 1 862 ? -41.816 25.648 -5.940 1.00 87.94 862 MET A O 1
ATOM 6819 N N . LEU A 1 863 ? -42.085 27.033 -7.700 1.00 87.75 863 LEU A N 1
ATOM 6820 C CA . LEU A 1 863 ? -40.847 27.795 -7.557 1.00 87.75 863 LEU A CA 1
ATOM 6821 C C . LEU A 1 863 ? -41.218 29.264 -7.389 1.00 87.75 863 LEU A C 1
ATOM 6823 O O . LEU A 1 863 ? -41.998 29.791 -8.183 1.00 87.75 863 LEU A O 1
ATOM 6827 N N . ASP A 1 864 ? -40.678 29.908 -6.363 1.00 84.69 864 ASP A N 1
ATOM 6828 C CA . ASP A 1 864 ? -40.750 31.352 -6.175 1.00 84.69 864 ASP A CA 1
ATOM 6829 C C . ASP A 1 864 ? -39.363 31.948 -6.440 1.00 84.69 864 ASP A C 1
ATOM 6831 O O . ASP A 1 864 ? -38.361 31.357 -6.058 1.00 84.69 864 ASP A O 1
ATOM 6835 N N . VAL A 1 865 ? -39.318 33.104 -7.099 1.00 83.31 865 VAL A N 1
ATOM 6836 C CA . VAL A 1 865 ? -38.097 33.878 -7.359 1.00 83.31 865 VAL A CA 1
ATOM 6837 C C . VAL A 1 865 ? -38.370 35.318 -6.934 1.00 83.31 865 VAL A C 1
ATOM 6839 O O . VAL A 1 865 ? -39.438 35.868 -7.240 1.00 83.31 865 VAL A O 1
ATOM 6842 N N . TRP A 1 866 ? -37.432 35.932 -6.214 1.00 82.00 866 TRP A N 1
ATOM 6843 C CA . TRP A 1 866 ? -37.582 37.288 -5.681 1.00 82.00 866 TRP A CA 1
ATOM 6844 C C . TRP A 1 866 ? -36.902 38.328 -6.580 1.00 82.00 866 TRP A C 1
ATOM 6846 O O . TRP A 1 866 ? -36.092 37.992 -7.442 1.00 82.00 866 TRP A O 1
ATOM 6856 N N . ALA A 1 867 ? -37.216 39.613 -6.389 1.00 78.19 867 ALA A N 1
ATOM 6857 C CA . ALA A 1 867 ? -36.760 40.705 -7.263 1.00 78.19 867 ALA A CA 1
ATOM 6858 C C . ALA A 1 867 ? -35.239 40.750 -7.533 1.00 78.19 867 ALA A C 1
ATOM 6860 O O . ALA A 1 867 ? -34.815 41.168 -8.609 1.00 78.19 867 ALA A O 1
ATOM 6861 N N . GLN A 1 868 ? -34.414 40.302 -6.580 1.00 72.94 868 GLN A N 1
ATOM 6862 C CA . GLN A 1 868 ? -32.948 40.263 -6.705 1.00 72.94 868 GLN A CA 1
ATOM 6863 C C . GLN A 1 868 ? -32.447 39.161 -7.659 1.00 72.94 868 GLN A C 1
ATOM 6865 O O . GLN A 1 868 ? -31.310 39.211 -8.117 1.00 72.94 868 GLN A O 1
ATOM 6870 N N . GLU A 1 869 ? -33.298 38.187 -7.981 1.00 75.69 869 GLU A N 1
ATOM 6871 C CA . GLU A 1 869 ? -32.982 36.964 -8.728 1.00 75.69 869 GLU A CA 1
ATOM 6872 C C . GLU A 1 869 ? -33.730 36.891 -10.068 1.00 75.69 869 GLU A C 1
ATOM 6874 O O . GLU A 1 869 ? -33.596 35.914 -10.802 1.00 75.69 869 GLU A O 1
ATOM 6879 N N . PHE A 1 870 ? -34.495 37.929 -10.436 1.00 81.00 870 PHE A N 1
ATOM 6880 C CA . PHE A 1 870 ? -35.287 37.960 -11.674 1.00 81.00 870 PHE A CA 1
ATOM 6881 C C . PHE A 1 870 ? -34.465 37.705 -12.952 1.00 81.00 870 PHE A C 1
ATOM 6883 O O . PHE A 1 870 ? -35.030 37.249 -13.942 1.00 81.00 870 PHE A O 1
ATOM 6890 N N . GLY A 1 871 ? -33.144 37.924 -12.931 1.00 76.81 871 GLY A N 1
ATOM 6891 C CA . GLY A 1 871 ? -32.243 37.560 -14.033 1.00 76.81 871 GLY A CA 1
ATOM 6892 C C . GLY A 1 871 ? -32.142 36.052 -14.320 1.00 76.81 871 GLY A C 1
ATOM 6893 O O . GLY A 1 871 ? -31.698 35.682 -15.400 1.00 76.81 871 GLY A O 1
ATOM 6894 N N . LEU A 1 872 ? -32.573 35.185 -13.395 1.00 81.69 872 LEU A N 1
ATOM 6895 C CA . LEU A 1 872 ? -32.631 33.731 -13.591 1.00 81.69 872 LEU A CA 1
ATOM 6896 C C . LEU A 1 872 ? -33.941 33.256 -14.241 1.00 81.69 872 LEU A C 1
ATOM 6898 O O . LEU A 1 872 ? -34.025 32.100 -14.643 1.00 81.69 872 LEU A O 1
ATOM 6902 N N . ILE A 1 873 ? -34.970 34.106 -14.351 1.00 85.12 873 ILE A N 1
ATOM 6903 C CA . ILE A 1 873 ? -36.313 33.688 -14.796 1.00 85.12 873 ILE A CA 1
ATOM 6904 C C . ILE A 1 873 ? -36.284 33.100 -16.208 1.00 85.12 873 ILE A C 1
ATOM 6906 O O . ILE A 1 873 ? -36.750 31.978 -16.399 1.00 85.12 873 ILE A O 1
ATOM 6910 N N . ASP A 1 874 ? -35.690 33.811 -17.168 1.00 84.69 874 ASP A N 1
ATOM 6911 C CA . ASP A 1 874 ? -35.629 33.367 -18.566 1.00 84.69 874 ASP A CA 1
ATOM 6912 C C . ASP A 1 874 ? -34.861 32.042 -18.706 1.00 84.69 874 ASP A C 1
ATOM 6914 O O . ASP A 1 874 ? -35.229 31.185 -19.510 1.00 84.69 874 ASP A O 1
ATOM 6918 N N . GLU A 1 875 ? -33.813 31.845 -17.899 1.00 85.88 875 GLU A N 1
ATOM 6919 C CA . GLU A 1 875 ? -33.055 30.594 -17.856 1.00 85.88 875 GLU A CA 1
ATOM 6920 C C . GLU A 1 875 ? -33.894 29.453 -17.270 1.00 85.88 875 GLU A C 1
ATOM 6922 O O . GLU A 1 875 ? -33.956 28.377 -17.863 1.00 85.88 875 GLU A O 1
ATOM 6927 N N . ILE A 1 876 ? -34.582 29.679 -16.146 1.00 86.94 876 ILE A N 1
ATOM 6928 C CA . ILE A 1 876 ? -35.423 28.663 -15.502 1.00 86.94 876 ILE A CA 1
ATOM 6929 C C . ILE A 1 876 ? -36.577 28.256 -16.426 1.00 86.94 876 ILE A C 1
ATOM 6931 O O . ILE A 1 876 ? -36.805 27.059 -16.595 1.00 86.94 876 ILE A O 1
ATOM 6935 N N . GLU A 1 877 ? -37.274 29.201 -17.066 1.00 87.62 877 GLU A N 1
ATOM 6936 C CA . GLU A 1 877 ? -38.348 28.883 -18.023 1.00 87.62 877 GLU A CA 1
ATOM 6937 C C . GLU A 1 877 ? -37.830 28.029 -19.188 1.00 87.62 877 GLU A C 1
ATOM 6939 O O . GLU A 1 877 ? -38.443 27.015 -19.531 1.00 87.62 877 GLU A O 1
ATOM 6944 N N . GLN A 1 878 ? -36.663 28.367 -19.745 1.00 86.25 878 GLN A N 1
ATOM 6945 C CA . GLN A 1 878 ? -36.033 27.577 -20.804 1.00 86.25 878 GLN A CA 1
ATOM 6946 C C . GLN A 1 878 ? -35.597 26.183 -20.324 1.00 86.25 878 GLN A C 1
ATOM 6948 O O . GLN A 1 878 ? -35.826 25.205 -21.035 1.00 86.25 878 GLN A O 1
ATOM 6953 N N . CYS A 1 879 ? -35.008 26.060 -19.130 1.00 86.81 879 CYS A N 1
ATOM 6954 C CA . CYS A 1 879 ? -34.645 24.772 -18.531 1.00 86.81 879 CYS A CA 1
ATOM 6955 C C . CYS A 1 879 ? -35.881 23.885 -18.315 1.00 86.81 879 CYS A C 1
ATOM 6957 O O . CYS A 1 879 ? -35.839 22.690 -18.615 1.00 86.81 879 CYS A O 1
ATOM 6959 N N . VAL A 1 880 ? -36.999 24.452 -17.841 1.00 86.19 880 VAL A N 1
ATOM 6960 C CA . VAL A 1 880 ? -38.257 23.707 -17.674 1.00 86.19 880 VAL A CA 1
ATOM 6961 C C . VAL A 1 880 ? -38.819 23.280 -19.029 1.00 86.19 880 VAL A C 1
ATOM 6963 O O . VAL A 1 880 ? -39.160 22.109 -19.186 1.00 86.19 880 VAL A O 1
ATOM 6966 N N . ALA A 1 881 ? -38.855 24.172 -20.022 1.00 84.69 881 ALA A N 1
ATOM 6967 C CA . ALA A 1 881 ? -39.329 23.848 -21.367 1.00 84.69 881 ALA A CA 1
ATOM 6968 C C . ALA A 1 881 ? -38.503 22.721 -22.019 1.00 84.69 881 ALA A C 1
ATOM 6970 O O . ALA A 1 881 ? -39.079 21.751 -22.512 1.00 84.69 881 ALA A O 1
ATOM 6971 N N . ARG A 1 882 ? -37.163 22.787 -21.955 1.00 85.81 882 ARG A N 1
ATOM 6972 C CA . ARG A 1 882 ? -36.272 21.717 -22.448 1.00 85.81 882 ARG A CA 1
ATOM 6973 C C . ARG A 1 882 ? -36.481 20.400 -21.701 1.00 85.81 882 ARG A C 1
ATOM 6975 O O . ARG A 1 882 ? -36.594 19.355 -22.335 1.00 85.81 882 ARG A O 1
ATOM 6982 N N . THR A 1 883 ? -36.590 20.448 -20.372 1.00 85.00 883 THR A N 1
ATOM 6983 C CA . THR A 1 883 ? -36.808 19.258 -19.532 1.00 85.00 883 THR A CA 1
ATOM 6984 C C . THR A 1 883 ? -38.123 18.555 -19.867 1.00 85.00 883 THR A C 1
ATOM 6986 O O . THR A 1 883 ? -38.144 17.328 -19.968 1.00 85.00 883 THR A O 1
ATOM 6989 N N . LEU A 1 884 ? -39.207 19.315 -20.064 1.00 84.12 884 LEU A N 1
ATOM 6990 C CA . LEU A 1 884 ? -40.520 18.772 -20.420 1.00 84.12 884 LEU A CA 1
ATOM 6991 C C . LEU A 1 884 ? -40.543 18.226 -21.853 1.00 84.12 884 LEU A C 1
ATOM 6993 O O . LEU A 1 884 ? -40.997 17.104 -22.053 1.00 84.12 884 LEU A O 1
ATOM 6997 N N . ALA A 1 885 ? -39.982 18.956 -22.823 1.00 80.19 885 ALA A N 1
ATOM 6998 C CA . ALA A 1 885 ? -39.877 18.493 -24.208 1.00 80.19 885 ALA A CA 1
ATOM 6999 C C . ALA A 1 885 ? -39.044 17.202 -24.347 1.00 80.19 885 ALA A C 1
ATOM 7001 O O . ALA A 1 885 ? -39.342 16.360 -25.189 1.00 80.19 885 ALA A O 1
ATOM 7002 N N . ALA A 1 886 ? -38.025 17.013 -23.501 1.00 78.06 886 ALA A N 1
ATOM 7003 C CA . ALA A 1 886 ? -37.205 15.801 -23.482 1.00 78.06 886 ALA A CA 1
ATOM 7004 C C . ALA A 1 886 ? -37.904 14.560 -22.881 1.00 78.06 886 ALA A C 1
ATOM 7006 O O . ALA A 1 886 ? -37.377 13.459 -23.018 1.00 78.06 886 ALA A O 1
ATOM 7007 N N . HIS A 1 887 ? -39.061 14.717 -22.222 1.00 76.19 887 HIS A N 1
ATOM 7008 C CA . HIS A 1 887 ? -39.793 13.636 -21.538 1.00 76.19 887 HIS A CA 1
ATOM 7009 C C . HIS A 1 887 ? -41.271 13.548 -21.983 1.00 76.19 887 HIS A C 1
ATOM 7011 O O . HIS A 1 887 ? -42.125 13.098 -21.222 1.00 76.19 887 HIS A O 1
ATOM 7017 N N . ASP A 1 888 ? -41.588 13.966 -23.213 1.00 63.09 888 ASP A N 1
ATOM 7018 C CA . ASP A 1 888 ? -42.965 14.127 -23.725 1.00 63.09 888 ASP A CA 1
ATOM 7019 C C . ASP A 1 888 ? -43.844 12.855 -23.586 1.00 63.09 888 ASP A C 1
ATOM 7021 O O . ASP A 1 888 ? -45.032 12.933 -23.266 1.00 63.09 888 ASP A O 1
ATOM 7025 N N . GLU A 1 889 ? -43.258 11.653 -23.702 1.00 57.41 889 GLU A N 1
ATOM 7026 C CA . GLU A 1 889 ? -43.982 10.383 -23.506 1.00 57.41 889 GLU A CA 1
ATOM 7027 C C . GLU A 1 889 ? -44.462 10.148 -22.056 1.00 57.41 889 GLU A C 1
ATOM 7029 O O . GLU A 1 889 ? -45.522 9.548 -21.848 1.00 57.41 889 GLU A O 1
ATOM 7034 N N . GLU A 1 890 ? -43.737 10.654 -21.051 1.00 55.81 890 GLU A N 1
ATOM 7035 C CA . GLU A 1 890 ? -44.091 10.544 -19.623 1.00 55.81 890 GLU A CA 1
ATOM 7036 C C . GLU A 1 890 ? -45.183 11.558 -19.211 1.00 55.81 890 GLU A C 1
ATOM 7038 O O . GLU A 1 890 ? -45.808 11.438 -18.151 1.00 55.81 890 GLU A O 1
ATOM 7043 N N . VAL A 1 891 ? -45.451 12.563 -20.056 1.00 58.00 891 VAL A N 1
ATOM 7044 C CA . VAL A 1 891 ? -46.200 13.786 -19.716 1.00 58.00 891 VAL A CA 1
ATOM 7045 C C . VAL A 1 891 ? -47.579 13.842 -20.402 1.00 58.00 891 VAL A C 1
ATOM 7047 O O . VAL A 1 891 ? -48.120 14.907 -20.696 1.00 58.00 891 VAL A O 1
ATOM 7050 N N . ARG A 1 892 ? -48.258 12.697 -20.572 1.00 52.97 892 ARG A N 1
ATOM 7051 C CA . ARG A 1 892 ? -49.663 12.670 -21.043 1.00 52.97 892 ARG A CA 1
ATOM 7052 C C . ARG A 1 892 ? -50.601 13.411 -20.071 1.00 52.97 892 ARG A C 1
ATOM 7054 O O . ARG A 1 892 ? -51.058 12.851 -19.071 1.00 52.97 892 ARG A O 1
ATOM 7061 N N . THR A 1 893 ? -50.883 14.686 -20.356 1.00 55.31 893 THR A N 1
ATOM 7062 C CA . THR A 1 893 ? -51.688 15.594 -19.520 1.00 55.31 893 THR A CA 1
ATOM 7063 C C . THR A 1 893 ? -52.458 16.633 -20.333 1.00 55.31 893 THR A C 1
ATOM 7065 O O . THR A 1 893 ? -52.124 16.933 -21.471 1.00 55.31 893 THR A O 1
ATOM 7068 N N . THR A 1 894 ? -53.478 17.220 -19.706 1.00 49.69 894 THR A N 1
ATOM 7069 C CA . THR A 1 894 ? -54.225 18.400 -20.178 1.00 49.69 894 THR A CA 1
ATOM 7070 C C . THR A 1 894 ? -53.652 19.725 -19.643 1.00 49.69 894 THR A C 1
ATOM 7072 O O . THR A 1 894 ? -54.354 20.733 -19.619 1.00 49.69 894 THR A O 1
ATOM 7075 N N . SER A 1 895 ? -52.411 19.725 -19.146 1.00 57.22 895 SER A N 1
ATOM 7076 C CA . SER A 1 895 ? -51.758 20.885 -18.520 1.00 57.22 895 SER A CA 1
ATOM 7077 C C . SER A 1 895 ? -50.807 21.584 -19.496 1.00 57.22 895 SER A C 1
ATOM 7079 O O . SER A 1 895 ? -50.304 20.952 -20.418 1.00 57.22 895 SER A O 1
ATOM 7081 N N . SER A 1 896 ? -50.517 22.875 -19.279 1.00 58.44 896 SER A N 1
ATOM 7082 C CA . SER A 1 896 ? -49.528 23.595 -20.101 1.00 58.44 896 SER A CA 1
ATOM 7083 C C . SER A 1 896 ? -48.140 22.953 -19.997 1.00 58.44 896 SER A C 1
ATOM 7085 O O . SER A 1 896 ? -47.639 22.738 -18.890 1.00 58.44 896 SER A O 1
ATOM 7087 N N . LEU A 1 897 ? -47.518 22.709 -21.154 1.00 63.41 897 LEU A N 1
ATOM 7088 C CA . LEU A 1 897 ? -46.117 22.292 -21.288 1.00 63.41 897 LEU A CA 1
ATOM 7089 C C . LEU A 1 897 ? -45.141 23.487 -21.242 1.00 63.41 897 LEU A C 1
ATOM 7091 O O . LEU A 1 897 ? -43.945 23.289 -21.068 1.00 63.41 897 LEU A O 1
ATOM 7095 N N . GLU A 1 898 ? -45.653 24.721 -21.316 1.00 67.00 898 GLU A N 1
ATOM 7096 C CA . GLU A 1 898 ? -44.907 25.966 -21.092 1.00 67.00 898 GLU A CA 1
ATOM 7097 C C . GLU A 1 898 ? -45.406 26.656 -19.805 1.00 67.00 898 GLU A C 1
ATOM 7099 O O . GLU A 1 898 ? -46.265 27.546 -19.862 1.00 67.00 898 GLU A O 1
ATOM 7104 N N . PRO A 1 899 ? -44.954 26.236 -18.610 1.00 74.19 899 PRO A N 1
ATOM 7105 C CA . PRO A 1 899 ? -45.207 26.979 -17.382 1.00 74.19 899 PRO A CA 1
ATOM 7106 C C . PRO A 1 899 ? -44.312 28.228 -17.340 1.00 74.19 899 PRO A C 1
ATOM 7108 O O . PRO A 1 899 ? -43.100 28.129 -17.507 1.00 74.19 899 PRO A O 1
ATOM 7111 N N . ARG A 1 900 ? -44.909 29.396 -17.082 1.00 82.69 900 ARG A N 1
ATOM 7112 C CA . ARG A 1 900 ? -44.199 30.680 -16.949 1.00 82.69 900 ARG A CA 1
ATOM 7113 C C . ARG A 1 900 ? -44.333 31.256 -15.544 1.00 82.69 900 ARG A C 1
ATOM 7115 O O . ARG A 1 900 ? -45.242 30.885 -14.797 1.00 82.69 900 ARG A O 1
ATOM 7122 N N . PHE A 1 901 ? -43.437 32.167 -15.195 1.00 83.81 901 PHE A N 1
ATOM 7123 C CA . PHE A 1 901 ? -43.457 32.913 -13.948 1.00 83.81 901 PHE A CA 1
ATOM 7124 C C . PHE A 1 901 ? -44.541 33.998 -13.962 1.00 83.81 901 PHE A C 1
ATOM 7126 O O . PHE A 1 901 ? -44.576 34.868 -14.830 1.00 83.81 901 PHE A O 1
ATOM 7133 N N . ILE A 1 902 ? -45.416 33.973 -12.956 1.00 81.50 902 ILE A N 1
ATOM 7134 C CA . ILE A 1 902 ? -46.509 34.932 -12.764 1.00 81.50 902 ILE A CA 1
ATOM 7135 C C . ILE A 1 902 ? -46.356 35.569 -11.379 1.00 81.50 902 ILE A C 1
ATOM 7137 O O . ILE A 1 902 ? -46.149 34.867 -10.389 1.00 81.50 902 ILE A O 1
ATOM 7141 N N . GLY A 1 903 ? -46.447 36.895 -11.292 1.00 81.50 903 GLY A N 1
ATOM 7142 C CA . GLY A 1 903 ? -46.340 37.628 -10.030 1.00 81.50 903 GLY A CA 1
ATOM 7143 C C . GLY A 1 903 ? -46.184 39.132 -10.230 1.00 81.50 903 GLY A C 1
ATOM 7144 O O . GLY A 1 903 ? -46.503 39.649 -11.300 1.00 81.50 903 GLY A O 1
ATOM 7145 N N . ASP A 1 904 ? -45.709 39.812 -9.191 1.00 78.31 904 ASP A N 1
ATOM 7146 C CA . ASP A 1 904 ? -45.549 41.266 -9.138 1.00 78.31 904 ASP A CA 1
ATOM 7147 C C . ASP A 1 904 ? -44.069 41.693 -9.284 1.00 78.31 904 ASP A C 1
ATOM 7149 O O . ASP A 1 904 ? -43.227 40.940 -9.787 1.00 78.31 904 ASP A O 1
ATOM 7153 N N . GLU A 1 905 ? -43.754 42.936 -8.911 1.00 77.50 905 GLU A N 1
ATOM 7154 C CA . GLU A 1 905 ? -42.392 43.487 -8.947 1.00 77.50 905 GLU A CA 1
ATOM 7155 C C . GLU A 1 905 ? -41.477 42.937 -7.837 1.00 77.50 905 GLU A C 1
ATOM 7157 O O . GLU A 1 905 ? -40.261 43.087 -7.931 1.00 77.50 905 GLU A O 1
ATOM 7162 N N . TYR A 1 906 ? -42.028 42.279 -6.811 1.00 77.06 906 TYR A N 1
ATOM 7163 C CA . TYR A 1 906 ? -41.285 41.785 -5.648 1.00 77.06 906 TYR A CA 1
ATOM 7164 C C . TYR A 1 906 ? -41.076 40.268 -5.671 1.00 77.06 906 TYR A C 1
ATOM 7166 O O . TYR A 1 906 ? -40.006 39.792 -5.279 1.00 77.06 906 TYR A O 1
ATOM 7174 N N . ARG A 1 907 ? -42.077 39.505 -6.129 1.00 83.38 907 ARG A N 1
ATOM 7175 C CA . ARG A 1 907 ? -42.059 38.036 -6.174 1.00 83.38 907 ARG A CA 1
ATOM 7176 C C . ARG A 1 907 ? -42.773 37.518 -7.413 1.00 83.38 907 ARG A C 1
ATOM 7178 O O . ARG A 1 907 ? -43.916 37.881 -7.689 1.00 83.38 907 ARG A O 1
ATOM 7185 N N . ARG A 1 908 ? -42.140 36.572 -8.104 1.00 86.75 908 ARG A N 1
ATOM 7186 C CA . ARG A 1 908 ? -42.731 35.837 -9.227 1.00 86.75 908 ARG A CA 1
ATOM 7187 C C . ARG A 1 908 ? -42.727 34.342 -8.951 1.00 86.75 908 ARG A C 1
ATOM 7189 O O . ARG A 1 908 ? -41.817 33.828 -8.309 1.00 86.75 908 ARG A O 1
ATOM 7196 N N . ARG A 1 909 ? -43.749 33.640 -9.443 1.00 86.81 909 ARG A N 1
ATOM 7197 C CA . ARG A 1 909 ? -43.989 32.224 -9.158 1.00 86.81 909 ARG A CA 1
ATOM 7198 C C . ARG A 1 909 ? -44.246 31.408 -10.414 1.00 86.81 909 ARG A C 1
ATOM 7200 O O . ARG A 1 909 ? -45.131 31.745 -11.194 1.00 86.81 909 ARG A O 1
ATOM 7207 N N . LEU A 1 910 ? -43.560 30.279 -10.537 1.00 88.12 910 LEU A N 1
ATOM 7208 C CA . LEU A 1 910 ? -43.846 29.226 -11.508 1.00 88.12 910 LEU A CA 1
ATOM 7209 C C . LEU A 1 910 ? -44.521 28.047 -10.792 1.00 88.12 910 LEU A C 1
ATOM 7211 O O . LEU A 1 910 ? -44.208 27.730 -9.644 1.00 88.12 910 LEU A O 1
ATOM 7215 N N . THR A 1 911 ? -45.484 27.390 -11.437 1.00 86.69 911 THR A N 1
ATOM 7216 C CA . THR A 1 911 ? -46.112 26.161 -10.919 1.00 86.69 911 THR A CA 1
ATOM 7217 C C . THR A 1 911 ? -46.291 25.155 -12.047 1.00 86.69 911 THR A C 1
ATOM 7219 O O . THR A 1 911 ? -46.853 25.490 -13.085 1.00 86.69 911 THR A O 1
ATOM 7222 N N . SER A 1 912 ? -45.828 23.918 -11.850 1.00 86.81 912 SER A N 1
ATOM 7223 C CA . SER A 1 912 ? -45.896 22.867 -12.869 1.00 86.81 912 SER A CA 1
ATOM 7224 C C . SER A 1 912 ? -46.203 21.496 -12.261 1.00 86.81 912 SER A C 1
ATOM 7226 O O . SER A 1 912 ? -45.462 20.973 -11.428 1.00 86.81 912 SER A O 1
ATOM 7228 N N . ALA A 1 913 ? -47.318 20.900 -12.691 1.00 84.19 913 ALA A N 1
ATOM 7229 C CA . ALA A 1 913 ? -47.633 19.493 -12.439 1.00 84.19 913 ALA A CA 1
ATOM 7230 C C . ALA A 1 913 ? -46.872 18.531 -13.379 1.00 84.19 913 ALA A C 1
AT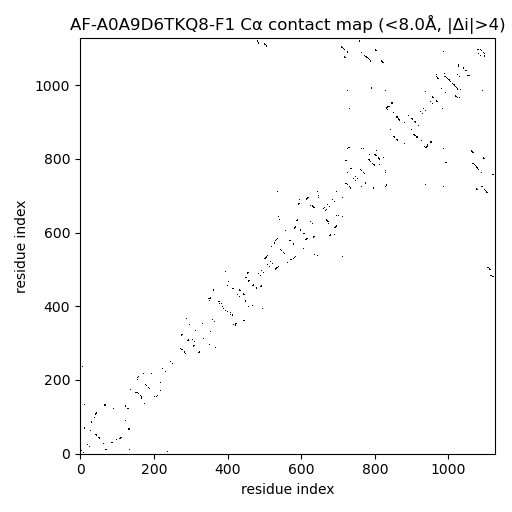OM 7232 O O . ALA A 1 913 ? -46.386 17.517 -12.881 1.00 84.19 913 ALA A O 1
ATOM 7233 N N . PRO A 1 914 ? -46.686 18.834 -14.685 1.00 83.88 914 PRO A N 1
ATOM 7234 C CA . PRO A 1 914 ? -45.778 18.088 -15.561 1.00 83.88 914 PRO A CA 1
ATOM 7235 C C . PRO A 1 914 ? -44.379 17.871 -14.971 1.00 83.88 914 PRO A C 1
ATOM 7237 O O . PRO A 1 914 ? -43.928 16.734 -14.850 1.00 83.88 914 PRO A O 1
ATOM 7240 N N . LEU A 1 915 ? -43.729 18.945 -14.508 1.00 85.44 915 LEU A N 1
ATOM 7241 C CA . LEU A 1 915 ? -42.357 18.887 -13.995 1.00 85.44 915 LEU A CA 1
ATOM 7242 C C . LEU A 1 915 ? -42.255 18.028 -12.727 1.00 85.44 915 LEU A C 1
ATOM 7244 O O . LEU A 1 915 ? -41.307 17.264 -12.571 1.00 85.44 915 LEU A O 1
ATOM 7248 N N . ALA A 1 916 ? -43.262 18.089 -11.850 1.00 86.38 916 ALA A N 1
ATOM 7249 C CA . ALA A 1 916 ? -43.316 17.254 -10.651 1.00 86.38 916 ALA A CA 1
ATOM 7250 C C . ALA A 1 916 ? -43.363 15.748 -10.965 1.00 86.38 916 ALA A C 1
ATOM 7252 O O . ALA A 1 916 ? -42.857 14.957 -10.172 1.00 86.38 916 ALA A O 1
ATOM 7253 N N . ARG A 1 917 ? -43.928 15.341 -12.113 1.00 84.19 917 ARG A N 1
ATOM 7254 C CA . ARG A 1 917 ? -43.953 13.932 -12.542 1.00 84.19 917 ARG A CA 1
ATOM 7255 C C . ARG A 1 917 ? -42.593 13.464 -13.048 1.00 84.19 917 ARG A C 1
ATOM 7257 O O . ARG A 1 917 ? -42.139 12.417 -12.605 1.00 84.19 917 ARG A O 1
ATOM 7264 N N . VAL A 1 918 ? -41.931 14.259 -13.893 1.00 85.69 918 VAL A N 1
ATOM 7265 C CA . VAL A 1 918 ? -40.576 13.961 -14.403 1.00 85.69 918 VAL A CA 1
ATOM 7266 C C . VAL A 1 918 ? -39.575 13.853 -13.243 1.00 85.69 918 VAL A C 1
ATOM 7268 O O . VAL A 1 918 ? -38.778 12.921 -13.176 1.00 85.69 918 VAL A O 1
ATOM 7271 N N . LEU A 1 919 ? -39.669 14.757 -12.262 1.00 86.81 919 LEU A N 1
ATOM 7272 C CA . LEU A 1 919 ? -38.862 14.698 -11.039 1.00 86.81 919 LEU A CA 1
ATOM 7273 C C . LEU A 1 919 ? -39.154 13.432 -10.216 1.00 86.81 919 LEU A C 1
ATOM 7275 O O . LEU A 1 919 ? -38.219 12.736 -9.813 1.00 86.81 919 LEU A O 1
ATOM 7279 N N . ALA A 1 920 ? -40.432 13.089 -10.019 1.00 86.12 920 ALA A N 1
ATOM 7280 C CA . ALA A 1 920 ? -40.827 11.887 -9.287 1.00 86.12 920 ALA A CA 1
ATOM 7281 C C . ALA A 1 920 ? -40.365 10.593 -9.983 1.00 86.12 920 ALA A C 1
ATOM 7283 O O . ALA A 1 920 ? -39.915 9.673 -9.301 1.00 86.12 920 ALA A O 1
ATOM 7284 N N . ALA A 1 921 ? -40.388 10.539 -11.321 1.00 83.38 921 ALA A N 1
ATOM 7285 C CA . ALA A 1 921 ? -39.862 9.420 -12.109 1.00 83.38 921 ALA A CA 1
ATOM 7286 C C . ALA A 1 921 ? -38.349 9.202 -11.900 1.00 83.38 921 ALA A C 1
ATOM 7288 O O . ALA A 1 921 ? -37.867 8.073 -11.971 1.00 83.38 921 ALA A O 1
ATOM 7289 N N . ARG A 1 922 ? -37.599 10.262 -11.562 1.00 83.62 922 ARG A N 1
ATOM 7290 C CA . ARG A 1 922 ? -36.174 10.203 -11.181 1.00 83.62 922 ARG A CA 1
ATOM 7291 C C . ARG A 1 922 ? -35.938 10.155 -9.663 1.00 83.62 922 ARG A C 1
ATOM 7293 O O . ARG A 1 922 ? -34.817 10.374 -9.207 1.00 83.62 922 ARG A O 1
ATOM 7300 N N . GLY A 1 923 ? -36.973 9.863 -8.872 1.00 82.19 923 GLY A N 1
ATOM 7301 C CA . GLY A 1 923 ? -36.886 9.701 -7.416 1.00 82.19 923 GLY A CA 1
ATOM 7302 C C . GLY A 1 923 ? -36.803 11.005 -6.614 1.00 82.19 923 GLY A C 1
ATOM 7303 O O . GLY A 1 923 ? -36.570 10.951 -5.404 1.00 82.19 923 GLY A O 1
ATOM 7304 N N . PHE A 1 924 ? -37.008 12.168 -7.240 1.00 89.06 924 PHE A N 1
ATOM 7305 C CA . PHE A 1 924 ? -37.043 13.466 -6.564 1.00 89.06 924 PHE A CA 1
ATOM 7306 C C . PHE A 1 924 ? -38.492 13.892 -6.289 1.00 89.06 924 PHE A C 1
ATOM 7308 O O . PHE A 1 924 ? -39.260 14.233 -7.186 1.00 89.06 924 PHE A O 1
ATOM 7315 N N . THR A 1 925 ? -38.874 13.827 -5.020 1.00 88.38 925 THR A N 1
ATOM 7316 C CA . THR A 1 925 ? -40.254 13.931 -4.526 1.00 88.38 925 THR A CA 1
ATOM 7317 C C . THR A 1 925 ? -40.329 14.927 -3.372 1.00 88.38 925 THR A C 1
ATOM 7319 O O . THR A 1 925 ? -39.316 15.492 -2.956 1.00 88.38 925 THR A O 1
ATOM 7322 N N . ARG A 1 926 ? -41.520 15.132 -2.800 1.00 86.25 926 ARG A N 1
ATOM 7323 C CA . ARG A 1 926 ? -41.686 15.967 -1.604 1.00 86.25 926 ARG A CA 1
ATOM 7324 C C . ARG A 1 926 ? -40.879 15.427 -0.419 1.00 86.25 926 ARG A C 1
ATOM 7326 O O . ARG A 1 926 ? -40.306 16.207 0.335 1.00 86.25 926 ARG A O 1
ATOM 7333 N N . GLU A 1 927 ? -40.828 14.109 -0.280 1.00 85.62 927 GLU A N 1
ATOM 7334 C CA . GLU A 1 927 ? -40.191 13.383 0.816 1.00 85.62 927 GLU A CA 1
ATOM 7335 C C . GLU A 1 927 ? -38.667 13.304 0.630 1.00 85.62 927 GLU A C 1
ATOM 7337 O O . GLU A 1 927 ? -37.916 13.365 1.601 1.00 85.62 927 GLU A O 1
ATOM 7342 N N . THR A 1 928 ? -38.198 13.215 -0.620 1.00 86.94 928 THR A N 1
ATOM 7343 C CA . THR A 1 928 ? -36.766 13.162 -0.969 1.00 86.94 928 THR A CA 1
ATOM 7344 C C . THR A 1 928 ? -36.157 14.520 -1.331 1.00 86.94 928 THR A C 1
ATOM 7346 O O . THR A 1 928 ? -34.965 14.574 -1.616 1.00 86.94 928 THR A O 1
ATOM 7349 N N . LYS A 1 929 ? -36.923 15.622 -1.257 1.00 87.75 929 LYS A N 1
ATOM 7350 C CA . LYS A 1 929 ? -36.494 17.000 -1.580 1.00 87.75 929 LYS A CA 1
ATOM 7351 C C . LYS A 1 929 ? -35.144 17.387 -0.954 1.00 87.75 929 LYS A C 1
ATOM 7353 O O . LYS A 1 929 ? -34.307 17.993 -1.610 1.00 87.75 929 LYS A O 1
ATOM 7358 N N . LEU A 1 930 ? -34.942 17.040 0.319 1.00 89.25 930 LEU A N 1
ATOM 7359 C CA . LEU A 1 930 ? -33.724 17.336 1.089 1.00 89.25 930 LEU A CA 1
ATOM 7360 C C . LEU A 1 930 ? -32.741 16.152 1.087 1.00 89.25 930 LEU A C 1
ATOM 7362 O O . LEU A 1 930 ? -32.156 15.809 2.116 1.00 89.25 930 LEU A O 1
ATOM 7366 N N . ARG A 1 931 ? -32.581 15.504 -0.070 1.00 90.38 931 ARG A N 1
ATOM 7367 C CA . ARG A 1 931 ? -31.561 14.489 -0.361 1.00 90.38 931 ARG A CA 1
ATOM 7368 C C . ARG A 1 931 ? -31.020 14.731 -1.765 1.00 90.38 931 ARG A C 1
ATOM 7370 O O . ARG A 1 931 ? -31.775 15.074 -2.670 1.00 90.38 931 ARG A O 1
ATOM 7377 N N . VAL A 1 932 ? -29.719 14.540 -1.952 1.00 92.00 932 VAL A N 1
ATOM 7378 C CA . VAL A 1 932 ? -29.092 14.596 -3.278 1.00 92.00 932 VAL A CA 1
ATOM 7379 C C . VAL A 1 932 ? -29.618 13.416 -4.116 1.00 92.00 932 VAL A C 1
ATOM 7381 O O . VAL A 1 932 ? -29.496 12.274 -3.659 1.00 92.00 932 VAL A O 1
ATOM 7384 N N . PRO A 1 933 ? -30.201 13.648 -5.311 1.00 91.94 933 PRO A N 1
ATOM 7385 C CA . PRO A 1 933 ? -30.752 12.579 -6.147 1.00 91.94 933 PRO A CA 1
ATOM 7386 C C . PRO A 1 933 ? -29.692 11.593 -6.658 1.00 91.94 933 PRO A C 1
ATOM 7388 O O . PRO A 1 933 ? -28.565 11.980 -6.961 1.00 91.94 933 PRO A O 1
ATOM 7391 N N . GLU A 1 934 ? -30.060 10.326 -6.872 1.00 89.69 934 GLU A N 1
ATOM 7392 C CA . GLU A 1 934 ? -29.101 9.302 -7.335 1.00 89.69 934 GLU A CA 1
ATOM 7393 C C . GLU A 1 934 ? -28.552 9.562 -8.746 1.00 89.69 934 GLU A C 1
ATOM 7395 O O . GLU A 1 934 ? -27.403 9.229 -9.036 1.00 89.69 934 GLU A O 1
ATOM 7400 N N . PHE A 1 935 ? -29.317 10.250 -9.601 1.00 90.69 935 PHE A N 1
ATOM 7401 C CA . PHE A 1 935 ? -28.844 10.693 -10.918 1.00 90.69 935 PHE A CA 1
ATOM 7402 C C . PHE A 1 935 ? -27.807 11.831 -10.847 1.00 90.69 935 PHE A C 1
ATOM 7404 O O . PHE A 1 935 ? -27.107 12.071 -11.825 1.00 90.69 935 PHE A O 1
ATOM 7411 N N . VAL A 1 936 ? -27.696 12.524 -9.706 1.00 93.12 936 VAL A N 1
ATOM 7412 C CA . VAL A 1 936 ? -26.641 13.516 -9.442 1.00 93.12 936 VAL A CA 1
ATOM 7413 C C . VAL A 1 936 ? -25.384 12.812 -8.924 1.00 93.12 936 VAL A C 1
ATOM 7415 O O . VAL A 1 936 ? -24.285 13.126 -9.368 1.00 93.12 936 VAL A O 1
ATOM 7418 N N . TRP A 1 937 ? -25.536 11.805 -8.056 1.00 93.06 937 TRP A N 1
ATOM 7419 C CA . TRP A 1 937 ? -24.421 10.979 -7.570 1.00 93.06 937 TRP A CA 1
ATOM 7420 C C . TRP A 1 937 ? -23.732 10.167 -8.675 1.00 93.06 937 TRP A C 1
ATOM 7422 O O . TRP A 1 937 ? -22.508 10.065 -8.687 1.00 93.06 937 TRP A O 1
ATOM 7432 N N . THR A 1 938 ? -24.510 9.619 -9.611 1.00 92.25 938 THR A N 1
ATOM 7433 C CA . THR A 1 938 ? -24.035 8.891 -10.810 1.00 92.25 938 THR A CA 1
ATOM 7434 C C . THR A 1 938 ? -23.891 9.797 -12.045 1.00 92.25 938 THR A C 1
ATOM 7436 O O . THR A 1 938 ? -23.689 9.331 -13.171 1.00 92.25 938 THR A O 1
ATOM 7439 N N . GLY A 1 939 ? -24.010 11.110 -11.835 1.00 91.81 939 GLY A N 1
ATOM 7440 C CA . GLY A 1 939 ? -23.951 12.131 -12.869 1.00 91.81 939 GLY A CA 1
ATOM 7441 C C . GLY A 1 939 ? -22.541 12.425 -13.365 1.00 91.81 939 GLY A C 1
ATOM 7442 O O . GLY A 1 939 ? -21.545 12.165 -12.682 1.00 91.81 939 GLY A O 1
ATOM 7443 N N . THR A 1 940 ? -22.473 13.042 -14.544 1.00 94.75 940 THR A N 1
ATOM 7444 C CA . THR A 1 940 ? -21.267 13.748 -14.981 1.00 94.75 940 THR A CA 1
ATOM 7445 C C . THR A 1 940 ? -20.926 14.883 -14.020 1.00 94.75 940 THR A C 1
ATOM 7447 O O . THR A 1 940 ? -21.788 15.414 -13.310 1.00 94.75 940 THR A O 1
ATOM 7450 N N . ARG A 1 941 ? -19.667 15.320 -14.066 1.00 93.88 941 ARG A N 1
ATOM 7451 C CA . ARG A 1 941 ? -19.174 16.524 -13.391 1.00 93.88 941 ARG A CA 1
ATOM 7452 C C . ARG A 1 941 ? -20.095 17.730 -13.608 1.00 93.88 941 ARG A C 1
ATOM 7454 O O . ARG A 1 941 ? -20.414 18.447 -12.665 1.00 93.88 941 ARG A O 1
ATOM 7461 N N . GLU A 1 942 ? -20.564 17.920 -14.838 1.00 93.50 942 GLU A N 1
ATOM 7462 C CA . GLU A 1 942 ? -21.450 19.014 -15.246 1.00 93.50 942 GLU A CA 1
ATOM 7463 C C . GLU A 1 942 ? -22.852 18.862 -14.644 1.00 93.50 942 GLU A C 1
ATOM 7465 O O . GLU A 1 942 ? -23.443 19.852 -14.223 1.00 93.50 942 GLU A O 1
ATOM 7470 N N . THR A 1 943 ? -23.364 17.633 -14.528 1.00 94.00 943 THR A N 1
ATOM 7471 C CA . THR A 1 943 ? -24.656 17.345 -13.884 1.00 94.00 943 THR A CA 1
ATOM 7472 C C . THR A 1 943 ? -24.593 17.633 -12.378 1.00 94.00 943 THR A C 1
ATOM 7474 O O . THR A 1 943 ? -25.490 18.276 -11.830 1.00 94.00 943 THR A O 1
ATOM 7477 N N . ALA A 1 944 ? -23.503 17.247 -11.706 1.00 92.69 944 ALA A N 1
ATOM 7478 C CA . ALA A 1 944 ? -23.274 17.583 -10.300 1.00 92.69 944 ALA A CA 1
ATOM 7479 C C . ALA A 1 944 ? -23.067 19.093 -10.078 1.00 92.69 944 ALA A C 1
ATOM 7481 O O . ALA A 1 944 ? -23.644 19.670 -9.153 1.00 92.69 944 ALA A O 1
ATOM 7482 N N . ALA A 1 945 ? -22.308 19.754 -10.956 1.00 93.19 945 ALA A N 1
ATOM 7483 C CA . ALA A 1 945 ? -22.121 21.202 -10.935 1.00 93.19 945 ALA A CA 1
ATOM 7484 C C . ALA A 1 945 ? -23.440 21.959 -11.155 1.00 93.19 945 ALA A C 1
ATOM 7486 O O . ALA A 1 945 ? -23.711 22.919 -10.439 1.00 93.19 945 ALA A O 1
ATOM 7487 N N . ALA A 1 946 ? -24.291 21.507 -12.081 1.00 93.12 946 ALA A N 1
ATOM 7488 C CA . ALA A 1 946 ? -25.601 22.096 -12.342 1.00 93.12 946 ALA A CA 1
ATOM 7489 C C . ALA A 1 946 ? -26.533 21.994 -11.122 1.00 93.12 946 ALA A C 1
ATOM 7491 O O . ALA A 1 946 ? -27.168 22.986 -10.758 1.00 93.12 946 ALA A O 1
ATOM 7492 N N . TYR A 1 947 ? -26.553 20.844 -10.436 1.00 94.50 947 TYR A N 1
ATOM 7493 C CA . TYR A 1 947 ? -27.289 20.679 -9.177 1.00 94.50 947 TYR A CA 1
ATOM 7494 C C . TYR A 1 947 ? -26.819 21.663 -8.097 1.00 94.50 947 TYR A C 1
ATOM 7496 O O . TYR A 1 947 ? -27.633 22.365 -7.494 1.00 94.50 947 TYR A O 1
ATOM 7504 N N . LEU A 1 948 ? -25.501 21.763 -7.887 1.00 93.56 948 LEU A N 1
ATOM 7505 C CA . LEU A 1 948 ? -24.929 22.719 -6.937 1.00 93.56 948 LEU A CA 1
ATOM 7506 C C . LEU A 1 948 ? -25.223 24.166 -7.346 1.00 93.56 948 LEU A C 1
ATOM 7508 O O . LEU A 1 948 ? -25.588 24.963 -6.492 1.00 93.56 948 LEU A O 1
ATOM 7512 N N . ARG A 1 949 ? -25.142 24.510 -8.635 1.00 91.50 949 ARG A N 1
ATOM 7513 C CA . ARG A 1 949 ? -25.477 25.848 -9.137 1.00 91.50 949 ARG A CA 1
ATOM 7514 C C . ARG A 1 949 ? -26.923 26.225 -8.829 1.00 91.50 949 ARG A C 1
ATOM 7516 O O . ARG A 1 949 ? -27.150 27.320 -8.327 1.00 91.50 949 ARG A O 1
ATOM 7523 N N . GLY A 1 950 ? -27.877 25.327 -9.074 1.00 89.75 950 GLY A N 1
ATOM 7524 C CA . GLY A 1 950 ? -29.283 25.567 -8.744 1.00 89.75 950 GLY A CA 1
ATOM 7525 C C . GLY A 1 950 ? -29.506 25.748 -7.241 1.00 89.75 950 GLY A C 1
ATOM 7526 O O . GLY A 1 950 ? -30.157 26.698 -6.820 1.00 89.75 950 GLY A O 1
ATOM 7527 N N . LEU A 1 951 ? -28.905 24.879 -6.423 1.00 91.31 951 LEU A N 1
ATOM 7528 C CA . LEU A 1 951 ? -29.034 24.932 -4.965 1.00 91.31 951 LEU A CA 1
ATOM 7529 C C . LEU A 1 951 ? -28.398 26.189 -4.353 1.00 91.31 951 LEU A C 1
ATOM 7531 O O . LEU A 1 951 ? -28.971 26.793 -3.450 1.00 91.31 951 LEU A O 1
ATOM 7535 N N . TYR A 1 952 ? -27.224 26.594 -4.843 1.00 89.56 952 TYR A N 1
ATOM 7536 C CA . TYR A 1 952 ? -26.539 27.793 -4.362 1.00 89.56 952 TYR A CA 1
ATOM 7537 C C . TYR A 1 952 ? -27.218 29.079 -4.850 1.00 89.56 952 TYR A C 1
ATOM 7539 O O . TYR A 1 952 ? -27.258 30.050 -4.099 1.00 89.56 952 TYR A O 1
ATOM 7547 N N . ALA A 1 953 ? -27.789 29.092 -6.059 1.00 85.69 953 ALA A N 1
ATOM 7548 C CA . ALA A 1 953 ? -28.549 30.238 -6.558 1.00 85.69 953 ALA A CA 1
ATOM 7549 C C . ALA A 1 953 ? -29.767 30.575 -5.678 1.00 85.69 953 ALA A C 1
ATOM 7551 O O . ALA A 1 953 ? -30.045 31.755 -5.480 1.00 85.69 953 ALA A O 1
ATOM 7552 N N . ALA A 1 954 ? -30.428 29.552 -5.127 1.00 83.12 954 ALA A N 1
ATOM 7553 C CA . ALA A 1 954 ? -31.504 29.677 -4.144 1.00 83.12 954 ALA A CA 1
ATOM 7554 C C . ALA A 1 954 ? -30.968 30.035 -2.739 1.00 83.12 954 ALA A C 1
ATOM 7556 O O . ALA A 1 954 ? -30.955 31.197 -2.336 1.00 83.12 954 ALA A O 1
ATOM 7557 N N . ASP A 1 955 ? -30.431 29.050 -2.011 1.00 82.31 955 ASP A N 1
ATOM 7558 C CA . ASP A 1 955 ? -30.252 29.129 -0.551 1.00 82.31 955 ASP A CA 1
ATOM 7559 C C . ASP A 1 955 ? -28.882 29.678 -0.094 1.00 82.31 955 ASP A C 1
ATOM 7561 O O . ASP A 1 955 ? -28.658 29.852 1.110 1.00 82.31 955 ASP A O 1
ATOM 7565 N N . ALA A 1 956 ? -27.919 29.914 -0.999 1.00 84.69 956 ALA A N 1
ATOM 7566 C CA . ALA A 1 956 ? -26.564 30.300 -0.592 1.00 84.69 956 ALA A CA 1
ATOM 7567 C C . ALA A 1 956 ? -26.324 31.815 -0.517 1.00 84.69 956 ALA A C 1
ATOM 7569 O O . ALA A 1 956 ? -26.812 32.621 -1.320 1.00 84.69 956 ALA A O 1
ATOM 7570 N N . SER A 1 957 ? -25.471 32.185 0.438 1.00 85.94 957 SER A N 1
ATOM 7571 C CA . SER A 1 957 ? -24.990 33.540 0.693 1.00 85.94 957 SER A CA 1
ATOM 7572 C C . SER A 1 957 ? -23.467 33.642 0.545 1.00 85.94 957 SER A C 1
ATOM 7574 O O . SER A 1 957 ? -22.728 32.658 0.669 1.00 85.94 957 SER A O 1
ATOM 7576 N N . VAL A 1 958 ? -22.985 34.859 0.280 1.00 88.00 958 VAL A N 1
ATOM 7577 C CA . VAL A 1 958 ? -21.555 35.179 0.169 1.00 88.00 958 VAL A CA 1
ATOM 7578 C C . VAL A 1 958 ? -21.197 36.387 1.028 1.00 88.00 958 VAL A C 1
ATOM 7580 O O . VAL A 1 958 ? -21.807 37.452 0.926 1.00 88.00 958 VAL A O 1
ATOM 7583 N N . GLU A 1 959 ? -20.165 36.233 1.851 1.00 86.38 959 GLU A N 1
ATOM 7584 C CA . GLU A 1 959 ? -19.669 37.255 2.770 1.00 86.38 959 GLU A CA 1
ATOM 7585 C C . GLU A 1 959 ? -18.186 37.544 2.505 1.00 86.38 959 GLU A C 1
ATOM 7587 O O . GLU A 1 959 ? -17.382 36.637 2.280 1.00 86.38 959 GLU A O 1
ATOM 7592 N N . ALA A 1 960 ? -17.806 38.823 2.562 1.00 82.31 960 ALA A N 1
ATOM 7593 C CA . ALA A 1 960 ? -16.424 39.267 2.394 1.00 82.31 960 ALA A CA 1
ATOM 7594 C C . ALA A 1 960 ? -16.082 40.354 3.426 1.00 82.31 960 ALA A C 1
ATOM 7596 O O . ALA A 1 960 ? -16.552 41.492 3.334 1.00 82.31 960 ALA A O 1
ATOM 7597 N N . SER A 1 961 ? -15.244 40.012 4.406 1.00 76.25 961 SER A N 1
ATOM 7598 C CA . SER A 1 961 ? -14.840 40.902 5.499 1.00 76.25 961 SER A CA 1
ATOM 7599 C C . SER A 1 961 ? -13.321 40.913 5.651 1.00 76.25 961 SER A C 1
ATOM 7601 O O . SER A 1 961 ? -12.694 39.900 5.959 1.00 76.25 961 SER A O 1
ATOM 7603 N N . GLY A 1 962 ? -12.707 42.069 5.390 1.00 74.75 962 GLY A N 1
ATOM 7604 C CA . GLY A 1 962 ? -11.252 42.182 5.284 1.00 74.75 962 GLY A CA 1
ATOM 7605 C C . GLY A 1 962 ? -10.718 41.302 4.150 1.00 74.75 962 GLY A C 1
ATOM 7606 O O . GLY A 1 962 ? -11.105 41.475 2.991 1.00 74.75 962 GLY A O 1
ATOM 7607 N N . GLU A 1 963 ? -9.845 40.363 4.507 1.00 66.50 963 GLU A N 1
ATOM 7608 C CA . GLU A 1 963 ? -9.299 39.327 3.620 1.00 66.50 963 GLU A CA 1
ATOM 7609 C C . GLU A 1 963 ? -10.090 38.007 3.677 1.00 66.50 963 GLU A C 1
ATOM 7611 O O . GLU A 1 963 ? -9.914 37.141 2.820 1.00 66.50 963 GLU A O 1
ATOM 7616 N N . ILE A 1 964 ? -10.988 37.849 4.657 1.00 74.31 964 ILE A N 1
ATOM 7617 C CA . ILE A 1 964 ? -11.797 36.640 4.834 1.00 74.31 964 ILE A CA 1
ATOM 7618 C C . ILE A 1 964 ? -12.947 36.664 3.826 1.00 74.31 964 ILE A C 1
ATOM 7620 O O . ILE A 1 964 ? -13.659 37.662 3.697 1.00 74.31 964 ILE A O 1
ATOM 7624 N N . THR A 1 965 ? -13.112 35.554 3.111 1.00 83.88 965 THR A N 1
ATOM 7625 C CA . THR A 1 965 ? -14.089 35.394 2.031 1.00 83.88 965 THR A CA 1
ATOM 7626 C C . THR A 1 965 ? -14.768 34.044 2.199 1.00 83.88 965 THR A C 1
ATOM 7628 O O . THR A 1 965 ? -14.102 33.010 2.131 1.00 83.88 965 THR A O 1
ATOM 7631 N N . THR A 1 966 ? -16.075 34.058 2.441 1.00 87.44 966 THR A N 1
ATOM 7632 C CA . THR A 1 966 ? -16.849 32.879 2.836 1.00 87.44 966 THR A CA 1
ATOM 7633 C C . THR A 1 966 ? -18.067 32.736 1.938 1.00 87.44 966 THR A C 1
ATOM 7635 O O . THR A 1 966 ? -18.811 33.696 1.749 1.00 87.44 966 THR A O 1
ATOM 7638 N N . CYS A 1 967 ? -18.309 31.530 1.434 1.00 89.75 967 CYS A N 1
ATOM 7639 C CA . CYS A 1 967 ? -19.608 31.142 0.896 1.00 89.75 967 CYS A CA 1
ATOM 7640 C C . CYS A 1 967 ? -20.299 30.212 1.901 1.00 89.75 967 CYS A C 1
ATOM 7642 O O . CYS A 1 967 ? -19.647 29.337 2.483 1.00 89.75 967 CYS A O 1
ATOM 7644 N N . SER A 1 968 ? -21.596 30.414 2.140 1.00 91.19 968 SER A N 1
ATOM 7645 C CA . SER A 1 968 ? -22.373 29.599 3.074 1.00 91.19 968 SER A CA 1
ATOM 7646 C C . SER A 1 968 ? -23.702 29.151 2.479 1.00 91.19 968 SER A C 1
ATOM 7648 O O . SER A 1 968 ? -24.367 29.928 1.804 1.00 91.19 968 SER A O 1
ATOM 7650 N N . LEU A 1 969 ? -24.080 27.904 2.749 1.00 92.44 969 LEU A N 1
ATOM 7651 C CA . LEU A 1 969 ? -25.366 27.312 2.386 1.00 92.44 969 LEU A CA 1
ATOM 7652 C C . LEU A 1 969 ? -26.050 26.837 3.671 1.00 92.44 969 LEU A C 1
ATOM 7654 O O . LEU A 1 969 ? -25.469 26.024 4.393 1.00 92.44 969 LEU A O 1
ATOM 7658 N N . ALA A 1 970 ? -27.246 27.338 3.974 1.00 90.94 970 ALA A N 1
ATOM 7659 C CA . ALA A 1 970 ? -28.001 26.954 5.168 1.00 90.94 970 ALA A CA 1
ATOM 7660 C C . ALA A 1 970 ? -29.081 25.910 4.841 1.00 90.94 970 ALA A C 1
ATOM 7662 O O . ALA A 1 970 ? -29.620 25.891 3.743 1.00 90.94 970 ALA A O 1
ATOM 7663 N N . SER A 1 971 ? -29.403 25.025 5.786 1.00 91.06 971 SER A N 1
ATOM 7664 C CA . SER A 1 971 ? -30.539 24.103 5.674 1.00 91.06 971 SER A CA 1
ATOM 7665 C C . SER A 1 971 ? -30.945 23.548 7.037 1.00 91.06 971 SER A C 1
ATOM 7667 O O . SER A 1 971 ? -30.117 23.379 7.934 1.00 91.06 971 SER A O 1
ATOM 7669 N N . VAL A 1 972 ? -32.225 23.205 7.184 1.00 89.00 972 VAL A N 1
ATOM 7670 C CA . VAL A 1 972 ? -32.752 22.495 8.364 1.00 89.00 972 VAL A CA 1
ATOM 7671 C C . VAL A 1 972 ? -32.338 21.017 8.401 1.00 89.00 972 VAL A C 1
ATOM 7673 O O . VAL A 1 972 ? -32.413 20.383 9.447 1.00 89.00 972 VAL A O 1
ATOM 7676 N N . SER A 1 973 ? -31.872 20.449 7.279 1.00 90.06 973 SER A N 1
ATOM 7677 C CA . SER A 1 973 ? -31.410 19.056 7.213 1.00 90.06 973 SER A CA 1
ATOM 7678 C C . SER A 1 973 ? -29.884 18.959 7.292 1.00 90.06 973 SER A C 1
ATOM 7680 O O . SER A 1 973 ? -29.168 19.261 6.334 1.00 90.06 973 SER A O 1
ATOM 7682 N N . ARG A 1 974 ? -29.371 18.466 8.429 1.00 90.12 974 ARG A N 1
ATOM 7683 C CA . ARG A 1 974 ? -27.941 18.145 8.595 1.00 90.12 974 ARG A CA 1
ATOM 7684 C C . ARG A 1 974 ? -27.484 17.036 7.639 1.00 90.12 974 ARG A C 1
ATOM 7686 O O . ARG A 1 974 ? -26.380 17.117 7.110 1.00 90.12 974 ARG A O 1
ATOM 7693 N N . GLU A 1 975 ? -28.327 16.024 7.411 1.00 89.56 975 GLU A N 1
ATOM 7694 C CA . GLU A 1 975 ? -28.047 14.906 6.492 1.00 89.56 975 GLU A CA 1
ATOM 7695 C C . GLU A 1 975 ? -27.877 15.412 5.051 1.00 89.56 975 GLU A C 1
ATOM 7697 O O . GLU A 1 975 ? -26.939 15.018 4.361 1.00 89.56 975 GLU A O 1
ATOM 7702 N N . PHE A 1 976 ? -28.724 16.357 4.628 1.00 92.19 976 PHE A N 1
ATOM 7703 C CA . PHE A 1 976 ? -28.630 16.980 3.310 1.00 92.19 976 PHE A CA 1
ATOM 7704 C C . PHE A 1 976 ? -27.303 17.719 3.120 1.00 92.19 976 PHE A C 1
ATOM 7706 O O . PHE A 1 976 ? -26.587 17.471 2.154 1.00 92.19 976 PHE A O 1
ATOM 7713 N N . LEU A 1 977 ? -26.921 18.577 4.070 1.00 93.56 977 LEU A N 1
ATOM 7714 C CA . LEU A 1 977 ? -25.659 19.316 3.977 1.00 93.56 977 LEU A CA 1
ATOM 7715 C C . LEU A 1 977 ? -24.425 18.403 4.066 1.00 93.56 977 LEU A C 1
ATOM 7717 O O . LEU A 1 977 ? -23.408 18.715 3.451 1.00 93.56 977 LEU A O 1
ATOM 7721 N N . ALA A 1 978 ? -24.506 17.267 4.765 1.00 92.50 978 ALA A N 1
ATOM 7722 C CA . ALA A 1 978 ? -23.455 16.247 4.748 1.00 92.50 978 ALA A CA 1
ATOM 7723 C C . ALA A 1 978 ? -23.330 15.566 3.368 1.00 92.50 978 ALA A C 1
ATOM 7725 O O . ALA A 1 978 ? -22.225 15.284 2.913 1.00 92.50 978 ALA A O 1
ATOM 7726 N N . GLN A 1 979 ? -24.439 15.369 2.649 1.00 93.94 979 GLN A N 1
ATOM 7727 C CA . GLN A 1 979 ? -24.408 14.907 1.258 1.00 93.94 979 GLN A CA 1
ATOM 7728 C C . GLN A 1 979 ? -23.792 15.959 0.315 1.00 93.94 979 GLN A C 1
ATOM 7730 O O . GLN A 1 979 ? -22.928 15.621 -0.495 1.00 93.94 979 GLN A O 1
ATOM 7735 N N . ILE A 1 980 ? -24.140 17.243 0.470 1.00 94.56 980 ILE A N 1
ATOM 7736 C CA . ILE A 1 980 ? -23.484 18.337 -0.273 1.00 94.56 980 ILE A CA 1
ATOM 7737 C C . ILE A 1 980 ? -21.980 18.403 0.047 1.00 94.56 980 ILE A C 1
ATOM 7739 O O . ILE A 1 980 ? -21.173 18.594 -0.858 1.00 94.56 980 ILE A O 1
ATOM 7743 N N . GLN A 1 981 ? -21.575 18.175 1.300 1.00 94.69 981 GLN A N 1
ATOM 7744 C CA . GLN A 1 981 ? -20.163 18.102 1.693 1.00 94.69 981 GLN A CA 1
ATOM 7745 C C . GLN A 1 981 ? -19.395 16.995 0.955 1.00 94.69 981 GLN A C 1
ATOM 7747 O O . GLN A 1 981 ? -18.266 17.233 0.535 1.00 94.69 981 GLN A O 1
ATOM 7752 N N . ILE A 1 982 ? -19.996 15.818 0.745 1.00 93.69 982 ILE A N 1
ATOM 7753 C CA . ILE A 1 982 ? -19.368 14.731 -0.027 1.00 93.69 982 ILE A CA 1
ATOM 7754 C C . ILE A 1 982 ? -19.236 15.118 -1.512 1.00 93.69 982 ILE A C 1
ATOM 7756 O O . ILE A 1 982 ? -18.181 14.888 -2.100 1.00 93.69 982 ILE A O 1
ATOM 7760 N N . LEU A 1 983 ? -20.249 15.760 -2.116 1.00 93.19 983 LEU A N 1
ATOM 7761 C CA . LEU A 1 983 ? -20.148 16.281 -3.492 1.00 93.19 983 LEU A CA 1
ATOM 7762 C C . LEU A 1 983 ? -19.036 17.333 -3.638 1.00 93.19 983 LEU A C 1
ATOM 7764 O O . LEU A 1 983 ? -18.250 17.271 -4.582 1.00 93.19 983 LEU A O 1
ATOM 7768 N N . LEU A 1 984 ? -18.949 18.282 -2.700 1.00 93.31 984 LEU A N 1
ATOM 7769 C CA . LEU A 1 984 ? -17.898 19.303 -2.689 1.00 93.31 984 LEU A CA 1
ATOM 7770 C C . LEU A 1 984 ? -16.509 18.681 -2.506 1.00 93.31 984 LEU A C 1
ATOM 7772 O O . LEU A 1 984 ? -15.580 19.062 -3.216 1.00 93.31 984 LEU A O 1
ATOM 7776 N N . ALA A 1 985 ? -16.370 17.679 -1.634 1.00 91.75 985 ALA A N 1
ATOM 7777 C CA . ALA A 1 985 ? -15.121 16.941 -1.476 1.00 91.75 985 ALA A CA 1
ATOM 7778 C C . ALA A 1 985 ? -14.709 16.218 -2.771 1.00 91.75 985 ALA A C 1
ATOM 7780 O O . ALA A 1 985 ? -13.533 16.270 -3.131 1.00 91.75 985 ALA A O 1
ATOM 7781 N N . ASN A 1 986 ? -15.664 15.647 -3.520 1.00 93.44 986 ASN A N 1
ATOM 7782 C CA . ASN A 1 986 ? -15.378 15.038 -4.824 1.00 93.44 986 ASN A CA 1
ATOM 7783 C C . ASN A 1 986 ? -14.908 16.065 -5.875 1.00 93.44 986 ASN A C 1
ATOM 7785 O O . ASN A 1 986 ? -14.109 15.732 -6.745 1.00 93.44 986 ASN A O 1
ATOM 7789 N N . LEU A 1 987 ? -15.345 17.325 -5.765 1.00 91.00 987 LEU A N 1
ATOM 7790 C CA . LEU A 1 987 ? -14.875 18.470 -6.564 1.00 91.00 987 LEU A CA 1
ATOM 7791 C C . LEU A 1 987 ? -13.548 19.078 -6.056 1.00 91.00 987 LEU A C 1
ATOM 7793 O O . LEU A 1 987 ? -13.105 20.105 -6.570 1.00 91.00 987 LEU A O 1
ATOM 7797 N N . GLY A 1 988 ? -12.916 18.506 -5.023 1.00 89.00 988 GLY A N 1
ATOM 7798 C CA . GLY A 1 988 ? -11.713 19.071 -4.397 1.00 89.00 988 GLY A CA 1
ATOM 7799 C C . GLY A 1 988 ? -11.964 20.359 -3.592 1.00 89.00 988 GLY A C 1
ATOM 7800 O O . GLY A 1 988 ? -11.037 21.134 -3.339 1.00 89.00 988 GLY A O 1
ATOM 7801 N N . ILE A 1 989 ? -13.209 20.623 -3.186 1.00 90.69 989 ILE A N 1
ATOM 7802 C CA . ILE A 1 989 ? -13.610 21.789 -2.389 1.00 90.69 989 ILE A CA 1
ATOM 7803 C C . ILE A 1 989 ? -13.787 21.360 -0.931 1.00 90.69 989 ILE A C 1
ATOM 7805 O O . ILE A 1 989 ? -14.710 20.622 -0.589 1.00 90.69 989 ILE A O 1
ATOM 7809 N N . LYS A 1 990 ? -12.933 21.867 -0.033 1.00 91.56 990 LYS A N 1
ATOM 7810 C CA . LYS A 1 990 ? -13.107 21.635 1.405 1.00 91.56 990 LYS A CA 1
ATOM 7811 C C . LYS A 1 990 ? -14.212 22.531 1.966 1.00 91.56 990 LYS A C 1
ATOM 7813 O O . LYS A 1 990 ? -14.082 23.756 1.965 1.00 91.56 990 LYS A O 1
ATOM 7818 N N . SER A 1 991 ? -15.231 21.912 2.557 1.00 93.38 991 SER A N 1
ATOM 7819 C CA . SER A 1 991 ? -16.266 22.586 3.348 1.00 93.38 991 SER A CA 1
ATOM 7820 C C . SER A 1 991 ? -16.274 22.154 4.822 1.00 93.38 991 SER A C 1
ATOM 7822 O O . SER A 1 991 ? -15.761 21.086 5.168 1.00 93.38 991 SER A O 1
ATOM 7824 N N . SER A 1 992 ? -16.900 22.978 5.670 1.00 93.38 992 SER A N 1
ATOM 7825 C CA . SER A 1 992 ? -17.139 22.734 7.100 1.00 93.38 992 SER A CA 1
ATOM 7826 C C . SER A 1 992 ? -18.625 22.880 7.446 1.00 93.38 992 SER A C 1
ATOM 7828 O O . SER A 1 992 ? -19.199 23.953 7.261 1.00 93.38 992 SER A O 1
ATOM 7830 N N . LEU A 1 993 ? -19.249 21.833 7.980 1.00 93.19 993 LEU A N 1
ATOM 7831 C CA . LEU A 1 993 ? -20.645 21.823 8.426 1.00 93.19 993 LEU A CA 1
ATOM 7832 C C . LEU A 1 993 ? -20.740 22.245 9.901 1.00 93.19 993 LEU A C 1
ATOM 7834 O O . LEU A 1 993 ? -20.080 21.673 10.762 1.00 93.19 993 LEU A O 1
ATOM 7838 N N . THR A 1 994 ? -21.566 23.248 10.204 1.00 91.31 994 THR A N 1
ATOM 7839 C CA . THR A 1 994 ? -21.742 23.806 11.559 1.00 91.31 994 THR A CA 1
ATOM 7840 C C . THR A 1 994 ? -23.219 24.031 11.880 1.00 91.31 994 THR A C 1
ATOM 7842 O O . THR A 1 994 ? -24.015 24.287 10.980 1.00 91.31 994 THR A O 1
ATOM 7845 N N . LYS A 1 995 ? -23.606 23.960 13.159 1.00 89.44 995 LYS A N 1
ATOM 7846 C CA . LYS A 1 995 ? -24.945 24.375 13.606 1.00 89.44 995 LYS A CA 1
ATOM 7847 C C . LYS A 1 995 ? -25.001 25.903 13.723 1.00 89.44 995 LYS A C 1
ATOM 7849 O O . LYS A 1 995 ? -24.037 26.505 14.194 1.00 89.44 995 LYS A O 1
ATOM 7854 N N . MET A 1 996 ? -26.091 26.524 13.274 1.00 86.81 996 MET A N 1
ATOM 7855 C CA . MET A 1 996 ? -26.336 27.965 13.427 1.00 86.81 996 MET A CA 1
ATOM 7856 C C . MET A 1 996 ? -27.068 28.273 14.729 1.00 86.81 996 MET A C 1
ATOM 7858 O O . MET A 1 996 ? -26.601 29.101 15.504 1.00 86.81 996 MET A O 1
ATOM 7862 N N . HIS A 1 997 ? -28.193 27.600 14.966 1.00 84.81 997 HIS A N 1
ATOM 7863 C CA . HIS A 1 997 ? -28.977 27.716 16.191 1.00 84.81 997 HIS A CA 1
ATOM 7864 C C . HIS A 1 997 ? -29.776 26.432 16.447 1.00 84.81 997 HIS A C 1
ATOM 7866 O O . HIS A 1 997 ? -30.016 25.625 15.542 1.00 84.81 997 HIS A O 1
ATOM 7872 N N . ASP A 1 998 ? -30.181 26.249 17.698 1.00 86.12 998 ASP A N 1
ATOM 7873 C CA . ASP A 1 998 ? -31.083 25.185 18.128 1.00 86.12 998 ASP A CA 1
ATOM 7874 C C . ASP A 1 998 ? -32.539 25.460 17.721 1.00 86.12 998 ASP A C 1
ATOM 7876 O O . ASP A 1 998 ? -32.874 26.541 17.229 1.00 86.12 998 ASP A O 1
ATOM 7880 N N . ALA A 1 999 ? -33.400 24.457 17.900 1.00 85.31 999 ALA A N 1
ATOM 7881 C CA . ALA A 1 999 ? -34.840 24.616 17.738 1.00 85.31 999 ALA A CA 1
ATOM 7882 C C . ALA A 1 999 ? -35.442 25.303 18.975 1.00 85.31 999 ALA A C 1
ATOM 7884 O O . ALA A 1 999 ? -35.071 24.976 20.105 1.00 85.31 999 ALA A O 1
ATOM 7885 N N . GLY A 1 1000 ? -36.386 26.222 18.782 1.00 85.31 1000 GLY A N 1
ATOM 7886 C CA . GLY A 1 1000 ? -37.000 26.954 19.888 1.00 85.31 1000 GLY A CA 1
ATOM 7887 C C . GLY A 1 1000 ? -38.044 27.978 19.454 1.00 85.31 1000 GLY A C 1
ATOM 7888 O O . GLY A 1 1000 ? -38.256 28.213 18.265 1.00 85.31 1000 GLY A O 1
ATOM 7889 N N . LEU A 1 1001 ? -38.703 28.595 20.437 1.00 84.94 1001 LEU A N 1
ATOM 7890 C CA . LEU A 1 1001 ? -39.567 29.752 20.211 1.00 84.94 1001 LEU A CA 1
ATOM 7891 C C . LEU A 1 1001 ? -38.704 31.011 20.106 1.00 84.94 1001 LEU A C 1
ATOM 7893 O O . LEU A 1 1001 ? -37.935 31.317 21.017 1.00 84.94 1001 LEU A O 1
ATOM 7897 N N . VAL A 1 1002 ? -38.843 31.731 18.996 1.00 83.06 1002 VAL A N 1
ATOM 7898 C CA . VAL A 1 1002 ? -38.145 32.992 18.731 1.00 83.06 1002 VAL A CA 1
ATOM 7899 C C . VAL A 1 1002 ? -39.180 34.045 18.348 1.00 83.06 1002 VAL A C 1
ATOM 7901 O O . VAL A 1 1002 ? -40.110 33.769 17.588 1.00 83.06 1002 VAL A O 1
ATOM 7904 N N . MET A 1 1003 ? -39.026 35.256 18.881 1.00 82.44 1003 MET A N 1
ATOM 7905 C CA . MET A 1 1003 ? -39.803 36.415 18.446 1.00 82.44 1003 MET A CA 1
ATOM 7906 C C . MET A 1 1003 ? -39.329 36.827 17.052 1.00 82.44 1003 MET A C 1
ATOM 7908 O O . MET A 1 1003 ? -38.188 37.252 16.883 1.00 82.44 1003 MET A O 1
ATOM 7912 N N . LEU A 1 1004 ? -40.195 36.666 16.052 1.00 80.94 1004 LEU A N 1
ATOM 7913 C CA . LEU A 1 1004 ? -39.945 37.095 14.675 1.00 80.94 1004 LEU A CA 1
ATOM 7914 C C . LEU A 1 1004 ? -41.028 38.093 14.233 1.00 80.94 1004 LEU A C 1
ATOM 7916 O O . LEU A 1 1004 ? -42.142 38.064 14.771 1.00 80.94 1004 LEU A O 1
ATOM 7920 N N . PRO A 1 1005 ? -40.742 38.962 13.244 1.00 79.31 1005 PRO A N 1
ATOM 7921 C CA . PRO A 1 1005 ? -41.731 39.888 12.706 1.00 79.31 1005 PRO A CA 1
ATOM 7922 C C . PRO A 1 1005 ? -42.984 39.160 12.209 1.00 79.31 1005 PRO A C 1
ATOM 7924 O O . PRO A 1 1005 ? -42.905 38.199 11.445 1.00 79.31 1005 PRO A O 1
ATOM 7927 N N . ASP A 1 1006 ? -44.164 39.637 12.598 1.00 79.00 1006 ASP A N 1
ATOM 7928 C CA . ASP A 1 1006 ? -45.447 38.995 12.288 1.00 79.00 1006 ASP A CA 1
ATOM 7929 C C . ASP A 1 1006 ? -45.970 39.275 10.862 1.00 79.00 1006 ASP A C 1
ATOM 7931 O O . ASP A 1 1006 ? -47.076 38.866 10.503 1.00 79.00 1006 ASP A O 1
ATOM 7935 N N . GLY A 1 1007 ? -45.186 39.994 10.052 1.00 65.62 1007 GLY A N 1
ATOM 7936 C CA . GLY A 1 1007 ? -45.563 40.468 8.719 1.00 65.62 1007 GLY A CA 1
ATOM 7937 C C . GLY A 1 1007 ? -46.561 41.635 8.717 1.00 65.62 1007 GLY A C 1
ATOM 7938 O O . GLY A 1 1007 ? -47.012 42.040 7.648 1.00 65.62 1007 GLY A O 1
ATOM 7939 N N . ARG A 1 1008 ? -46.922 42.178 9.888 1.00 73.31 1008 ARG A N 1
ATOM 7940 C CA . ARG A 1 1008 ? -47.864 43.299 10.074 1.00 73.31 1008 ARG A CA 1
ATOM 7941 C C . ARG A 1 1008 ? -47.279 44.457 10.893 1.00 73.31 1008 ARG A C 1
ATOM 7943 O O . ARG A 1 1008 ? -47.982 45.431 11.148 1.00 73.31 1008 ARG A O 1
ATOM 7950 N N . GLY A 1 1009 ? -45.999 44.372 11.260 1.00 67.19 1009 GLY A N 1
ATOM 7951 C CA . GLY A 1 1009 ? -45.264 45.407 11.994 1.00 67.19 1009 GLY A CA 1
ATOM 7952 C C . GLY A 1 1009 ? -45.158 45.167 13.502 1.00 67.19 1009 GLY A C 1
ATOM 7953 O O . GLY A 1 1009 ? -44.657 46.040 14.205 1.00 67.19 1009 GLY A O 1
ATOM 7954 N N . GLY A 1 1010 ? -45.609 44.011 13.998 1.00 78.75 1010 GLY A N 1
ATOM 7955 C CA . GLY A 1 1010 ? -45.345 43.537 15.356 1.00 78.75 1010 GLY A CA 1
ATOM 7956 C C . GLY A 1 1010 ? -44.342 42.382 15.377 1.00 78.75 1010 GLY A C 1
ATOM 7957 O O . GLY A 1 1010 ? -43.892 41.901 14.337 1.00 78.75 1010 GLY A O 1
ATOM 7958 N N . GLU A 1 1011 ? -44.028 41.898 16.575 1.00 81.00 1011 GLU A N 1
ATOM 7959 C CA . GLU A 1 1011 ? -43.305 40.642 16.785 1.00 81.00 1011 GLU A CA 1
ATOM 7960 C C . GLU A 1 1011 ? -44.253 39.586 17.360 1.00 81.00 1011 GLU A C 1
ATOM 7962 O O . GLU A 1 1011 ? -45.150 39.895 18.149 1.00 81.00 1011 GLU A O 1
ATOM 7967 N N . ARG A 1 1012 ? -44.048 38.326 16.975 1.00 84.06 1012 ARG A N 1
ATOM 7968 C CA . ARG A 1 1012 ? -44.803 37.177 17.475 1.00 84.06 1012 ARG A CA 1
ATOM 7969 C C . ARG A 1 1012 ? -43.859 35.999 17.690 1.00 84.06 1012 ARG A C 1
ATOM 7971 O O . ARG A 1 1012 ? -42.918 35.818 16.923 1.00 84.06 1012 ARG A O 1
ATOM 7978 N N . GLU A 1 1013 ? -44.135 35.174 18.696 1.00 86.00 1013 GLU A N 1
ATOM 7979 C CA . GLU A 1 1013 ? -43.417 33.912 18.874 1.00 86.00 1013 GLU A CA 1
ATOM 7980 C C . GLU A 1 1013 ? -43.732 32.951 17.721 1.00 86.00 1013 GLU A C 1
ATOM 7982 O O . GLU A 1 1013 ? -44.891 32.592 17.482 1.00 86.00 1013 GLU A O 1
ATOM 7987 N N . TYR A 1 1014 ? -42.684 32.507 17.035 1.00 81.00 1014 TYR A N 1
ATOM 7988 C CA . TYR A 1 1014 ? -42.728 31.426 16.061 1.00 81.00 1014 TYR A CA 1
ATOM 7989 C C . TYR A 1 1014 ? -41.812 30.293 16.514 1.00 81.00 1014 TYR A C 1
ATOM 7991 O O . TYR A 1 1014 ? -40.729 30.523 17.052 1.00 81.00 1014 TYR A O 1
ATOM 7999 N N . TRP A 1 1015 ? -42.238 29.053 16.271 1.00 82.81 1015 TRP A N 1
ATOM 8000 C CA . TRP A 1 1015 ? -41.364 27.897 16.427 1.00 82.81 1015 TRP A CA 1
ATOM 8001 C C . TRP A 1 1015 ? -40.384 27.840 15.257 1.00 82.81 1015 TRP A C 1
ATOM 8003 O O . TRP A 1 1015 ? -40.787 27.630 14.110 1.00 82.81 1015 TRP A O 1
ATOM 8013 N N . GLN A 1 1016 ? -39.102 28.006 15.555 1.00 82.12 1016 GLN A N 1
ATOM 8014 C CA . GLN A 1 1016 ? -38.014 27.872 14.603 1.00 82.12 1016 GLN A CA 1
ATOM 8015 C C . GLN A 1 1016 ? -37.387 26.481 14.768 1.00 82.12 1016 GLN A C 1
ATOM 8017 O O . GLN A 1 1016 ? -37.053 26.065 15.877 1.00 82.12 1016 GLN A O 1
ATOM 8022 N N . ALA A 1 1017 ? -37.254 25.738 13.666 1.00 82.88 1017 ALA A N 1
ATOM 8023 C CA . ALA A 1 1017 ? -36.515 24.475 13.653 1.00 82.88 1017 ALA A CA 1
ATOM 8024 C C . ALA A 1 1017 ? -35.010 24.727 13.845 1.00 82.88 1017 ALA A C 1
ATOM 8026 O O . ALA A 1 1017 ? -34.538 25.841 13.630 1.00 82.88 1017 ALA A O 1
ATOM 8027 N N . GLU A 1 1018 ? -34.242 23.700 14.213 1.00 87.06 1018 GLU A N 1
ATOM 8028 C CA . GLU A 1 1018 ? -32.782 23.822 14.209 1.00 87.06 1018 GLU A CA 1
ATOM 8029 C C . GLU A 1 1018 ? -32.254 24.057 12.788 1.00 87.06 1018 GLU A C 1
ATOM 8031 O O . GLU A 1 1018 ? -32.788 23.524 11.812 1.00 87.06 1018 GLU A O 1
ATOM 8036 N N . LEU A 1 1019 ? -31.204 24.871 12.675 1.00 89.62 1019 LEU A N 1
ATOM 8037 C CA . LEU A 1 1019 ? -30.623 25.252 11.392 1.00 89.62 1019 LEU A CA 1
ATOM 8038 C C . LEU A 1 1019 ? -29.131 24.939 11.375 1.00 89.62 1019 LEU A C 1
ATOM 8040 O O . LEU A 1 1019 ? -28.392 25.259 12.311 1.00 89.62 1019 LEU A O 1
ATOM 8044 N N . PHE A 1 1020 ? -28.679 24.340 10.281 1.00 92.56 1020 PHE A N 1
ATOM 8045 C CA . PHE A 1 1020 ? -27.285 24.020 10.014 1.00 92.56 1020 PHE A CA 1
ATOM 8046 C C . PHE A 1 1020 ? -26.795 24.827 8.812 1.00 92.56 1020 PHE A C 1
ATOM 8048 O O . PHE A 1 1020 ? -27.587 25.255 7.975 1.00 92.56 1020 PHE A O 1
ATOM 8055 N N . ARG A 1 1021 ? -25.482 25.031 8.710 1.00 93.19 1021 ARG A N 1
ATOM 8056 C CA . ARG A 1 1021 ? -24.844 25.666 7.554 1.00 93.19 1021 ARG A CA 1
ATOM 8057 C C . ARG A 1 1021 ? -23.567 24.957 7.141 1.00 93.19 1021 ARG A C 1
ATOM 8059 O O . ARG A 1 1021 ? -22.765 24.550 7.985 1.00 93.19 1021 ARG A O 1
ATOM 8066 N N . LEU A 1 1022 ? -23.360 24.879 5.838 1.00 93.94 1022 LEU A N 1
ATOM 8067 C CA . LEU A 1 1022 ? -22.149 24.401 5.200 1.00 93.94 1022 LEU A CA 1
ATOM 8068 C C . LEU A 1 1022 ? -21.321 25.608 4.750 1.00 93.94 1022 LEU A C 1
ATOM 8070 O O . LEU A 1 1022 ? -21.824 26.472 4.037 1.00 93.94 1022 LEU A O 1
ATOM 8074 N N . LEU A 1 1023 ? -20.070 25.687 5.198 1.00 92.94 1023 LEU A N 1
ATOM 8075 C CA . LEU A 1 1023 ? -19.171 26.821 4.984 1.00 92.94 1023 LEU A CA 1
ATOM 8076 C C . LEU A 1 1023 ? -18.007 26.432 4.074 1.00 92.94 1023 LEU A C 1
ATOM 8078 O O . LEU A 1 1023 ? -17.310 25.459 4.359 1.00 92.94 1023 LEU A O 1
ATOM 8082 N N . VAL A 1 1024 ? -17.732 27.239 3.051 1.00 91.69 1024 VAL A N 1
ATOM 8083 C CA . VAL A 1 1024 ? -16.474 27.218 2.290 1.00 91.69 1024 VAL A CA 1
ATOM 8084 C C . VAL A 1 1024 ? -15.750 28.531 2.577 1.00 91.69 1024 VAL A C 1
ATOM 8086 O O . VAL A 1 1024 ? -16.299 29.604 2.347 1.00 91.69 1024 VAL A O 1
ATOM 8089 N N . THR A 1 1025 ? -14.545 28.449 3.149 1.00 88.94 1025 THR A N 1
ATOM 8090 C CA . THR A 1 1025 ? -13.794 29.605 3.690 1.00 88.94 1025 THR A CA 1
ATOM 8091 C C . THR A 1 1025 ? -12.404 29.786 3.077 1.00 88.94 1025 THR A C 1
ATOM 8093 O O . THR A 1 1025 ? -11.712 30.760 3.376 1.00 88.94 1025 THR A O 1
ATOM 8096 N N . SER A 1 1026 ? -11.949 28.846 2.245 1.00 87.56 1026 SER A N 1
ATOM 8097 C CA . SER A 1 1026 ? -10.669 28.950 1.546 1.00 87.56 1026 SER A CA 1
ATOM 8098 C C . SER A 1 1026 ? -10.851 29.778 0.269 1.00 87.56 1026 SER A C 1
ATOM 8100 O O . SER A 1 1026 ? -11.785 29.541 -0.490 1.00 87.56 1026 SER A O 1
ATOM 8102 N N . ILE A 1 1027 ? -9.947 30.721 -0.022 1.00 86.62 1027 ILE A N 1
ATOM 8103 C CA . ILE A 1 1027 ? -10.036 31.541 -1.251 1.00 86.62 1027 ILE A CA 1
ATOM 8104 C C . ILE A 1 1027 ? -10.038 30.647 -2.502 1.00 86.62 1027 ILE A C 1
ATOM 8106 O O . ILE A 1 1027 ? -10.816 30.872 -3.424 1.00 86.62 1027 ILE A O 1
ATOM 8110 N N . GLN A 1 1028 ? -9.220 29.589 -2.515 1.00 86.50 1028 GLN A N 1
ATOM 8111 C CA . GLN A 1 1028 ? -9.186 28.615 -3.608 1.00 86.50 1028 GLN A CA 1
ATOM 8112 C C . GLN A 1 1028 ? -10.496 27.812 -3.723 1.00 86.50 1028 GLN A C 1
ATOM 8114 O O . GLN A 1 1028 ? -10.968 27.608 -4.837 1.00 86.50 1028 GLN A O 1
ATOM 8119 N N . GLY A 1 1029 ? -11.107 27.397 -2.607 1.00 87.19 1029 GLY A N 1
ATOM 8120 C CA . GLY A 1 1029 ? -12.390 26.687 -2.608 1.00 87.19 1029 GLY A CA 1
ATOM 8121 C C . GLY A 1 1029 ? -13.548 27.585 -3.038 1.00 87.19 1029 GLY A C 1
ATOM 8122 O O . GLY A 1 1029 ? -14.341 27.185 -3.881 1.00 87.19 1029 GLY A O 1
ATOM 8123 N N . CYS A 1 1030 ? -13.594 28.830 -2.553 1.00 88.88 1030 CYS A N 1
ATOM 8124 C CA . CYS A 1 1030 ? -14.552 29.841 -3.004 1.00 88.88 1030 CYS A CA 1
ATOM 8125 C C . CYS A 1 1030 ? -14.377 30.171 -4.496 1.00 88.88 1030 CYS A C 1
ATOM 8127 O O . CYS A 1 1030 ? -15.372 30.348 -5.185 1.00 88.88 1030 CYS A O 1
ATOM 8129 N N . ARG A 1 1031 ? -13.142 30.190 -5.026 1.00 89.50 1031 ARG A N 1
ATOM 8130 C CA . ARG A 1 1031 ? -12.878 30.379 -6.466 1.00 89.50 1031 ARG A CA 1
ATOM 8131 C C . ARG A 1 1031 ? -13.358 29.189 -7.302 1.00 89.50 1031 ARG A C 1
ATOM 8133 O O . ARG A 1 1031 ? -13.965 29.393 -8.346 1.00 89.50 1031 ARG A O 1
ATOM 8140 N N . LEU A 1 1032 ? -13.109 27.955 -6.855 1.00 88.81 1032 LEU A N 1
ATOM 8141 C CA . LEU A 1 1032 ? -13.632 26.753 -7.517 1.00 88.81 1032 LEU A CA 1
ATOM 8142 C C . LEU A 1 1032 ? -15.165 26.738 -7.506 1.00 88.81 1032 LEU A C 1
ATOM 8144 O O . LEU A 1 1032 ? -15.780 26.479 -8.534 1.00 88.81 1032 LEU A O 1
ATOM 8148 N N . LEU A 1 1033 ? -15.776 27.073 -6.370 1.00 89.12 1033 LEU A N 1
ATOM 8149 C CA . LEU A 1 1033 ? -17.225 27.152 -6.220 1.00 89.12 1033 LEU A CA 1
ATOM 8150 C C . LEU A 1 1033 ? -17.838 28.273 -7.077 1.00 89.12 1033 LEU A C 1
ATOM 8152 O O . LEU A 1 1033 ? -18.873 28.049 -7.699 1.00 89.12 1033 LEU A O 1
ATOM 8156 N N . GLU A 1 1034 ? -17.185 29.435 -7.186 1.00 90.94 1034 GLU A N 1
ATOM 8157 C CA . GLU A 1 1034 ? -17.601 30.519 -8.089 1.00 90.94 1034 GLU A CA 1
ATOM 8158 C C . GLU A 1 1034 ? -17.561 30.073 -9.553 1.00 90.94 1034 GLU A C 1
ATOM 8160 O O . GLU A 1 1034 ? -18.541 30.248 -10.269 1.00 90.94 1034 GLU A O 1
ATOM 8165 N N . ASN A 1 1035 ? -16.484 29.407 -9.980 1.00 88.81 1035 ASN A N 1
ATOM 8166 C CA . ASN A 1 1035 ? -16.359 28.874 -11.340 1.00 88.81 1035 ASN A CA 1
ATOM 8167 C C . ASN A 1 1035 ? -17.431 27.819 -11.687 1.00 88.81 1035 ASN A C 1
ATOM 8169 O O . ASN A 1 1035 ? -17.688 27.585 -12.866 1.00 88.81 1035 ASN A O 1
ATOM 8173 N N . LEU A 1 1036 ? -18.026 27.159 -10.686 1.00 87.50 1036 LEU A N 1
ATOM 8174 C CA . LEU A 1 1036 ? -19.085 26.157 -10.863 1.00 87.50 1036 LEU A CA 1
ATOM 8175 C C . LEU A 1 1036 ? -20.500 26.747 -10.762 1.00 87.50 1036 LEU A C 1
ATOM 8177 O O . LEU A 1 1036 ? -21.416 26.241 -11.406 1.00 87.50 1036 LEU A O 1
ATOM 8181 N N . THR A 1 1037 ? -20.697 27.781 -9.937 1.00 85.88 1037 THR A N 1
ATOM 8182 C CA . THR A 1 1037 ? -22.036 28.265 -9.541 1.00 85.88 1037 THR A CA 1
ATOM 8183 C C . THR A 1 1037 ? -22.336 29.712 -9.939 1.00 85.88 1037 THR A C 1
ATOM 8185 O O . THR A 1 1037 ? -23.500 30.041 -10.154 1.00 85.88 1037 THR A O 1
ATOM 8188 N N . GLY A 1 1038 ? -21.322 30.575 -10.060 1.00 84.38 1038 GLY A N 1
ATOM 8189 C CA . GLY A 1 1038 ? -21.479 32.013 -10.313 1.00 84.38 1038 GLY A CA 1
ATOM 8190 C C . GLY A 1 1038 ? -22.151 32.796 -9.175 1.00 84.38 1038 GLY A C 1
ATOM 8191 O O . GLY A 1 1038 ? -22.761 33.837 -9.425 1.00 84.38 1038 GLY A O 1
ATOM 8192 N N . ILE A 1 1039 ? -22.112 32.286 -7.939 1.00 84.25 1039 ILE A N 1
ATOM 8193 C CA . ILE A 1 1039 ? -22.880 32.822 -6.805 1.00 84.25 1039 ILE A CA 1
ATOM 8194 C C . ILE A 1 1039 ? -22.466 34.249 -6.395 1.00 84.25 1039 ILE A C 1
ATOM 8196 O O . ILE A 1 1039 ? -23.314 35.067 -6.042 1.00 84.25 1039 ILE A O 1
ATOM 8200 N N . GLY A 1 1040 ? -21.182 34.588 -6.477 1.00 80.56 1040 GLY A N 1
ATOM 8201 C CA . GLY A 1 1040 ? -20.640 35.917 -6.204 1.00 80.56 1040 GLY A CA 1
ATOM 8202 C C . GLY A 1 1040 ? -21.095 36.957 -7.224 1.00 80.56 1040 GLY A C 1
ATOM 8203 O O . GLY A 1 1040 ? -21.459 38.073 -6.838 1.00 80.56 1040 GLY A O 1
ATOM 8204 N N . ALA A 1 1041 ? -21.133 36.577 -8.504 1.00 82.06 1041 ALA A N 1
ATOM 8205 C CA . ALA A 1 1041 ? -21.723 37.380 -9.570 1.00 82.06 1041 ALA A CA 1
ATOM 8206 C C . ALA A 1 1041 ? -23.244 37.546 -9.391 1.00 82.06 1041 ALA A C 1
ATOM 8208 O O . ALA A 1 1041 ? -23.740 38.672 -9.452 1.00 82.06 1041 ALA A O 1
ATOM 8209 N N . LEU A 1 1042 ? -23.971 36.462 -9.088 1.00 81.56 1042 LEU A N 1
ATOM 8210 C CA . LEU A 1 1042 ? -25.423 36.481 -8.860 1.00 81.56 1042 LEU A CA 1
ATOM 8211 C C . LEU A 1 1042 ? -25.814 37.405 -7.695 1.00 81.56 1042 LEU A C 1
ATOM 8213 O O . LEU A 1 1042 ? -26.719 38.223 -7.828 1.00 81.56 1042 LEU A O 1
ATOM 8217 N N . ARG A 1 1043 ? -25.098 37.325 -6.566 1.00 83.00 1043 ARG A N 1
ATOM 8218 C CA . ARG A 1 1043 ? -25.312 38.188 -5.388 1.00 83.00 1043 ARG A CA 1
ATOM 8219 C C . ARG A 1 1043 ? -24.657 39.577 -5.514 1.00 83.00 1043 ARG A C 1
ATOM 8221 O O . ARG A 1 1043 ? -24.630 40.321 -4.537 1.00 83.00 1043 ARG A O 1
ATOM 8228 N N . GLN A 1 1044 ? -24.107 39.921 -6.685 1.00 80.25 1044 GLN A N 1
ATOM 8229 C CA . GLN A 1 1044 ? -23.481 41.214 -7.020 1.00 80.25 1044 GLN A CA 1
ATOM 8230 C C . GLN A 1 1044 ? -22.404 41.693 -6.019 1.00 80.25 1044 GLN A C 1
ATOM 8232 O O . GLN A 1 1044 ? -22.156 42.892 -5.858 1.00 80.25 1044 GLN A O 1
ATOM 8237 N N . ASN A 1 1045 ? -21.725 40.768 -5.333 1.00 82.31 1045 ASN A N 1
ATOM 8238 C CA . ASN A 1 1045 ? -20.793 41.108 -4.260 1.00 82.31 1045 ASN A CA 1
ATOM 8239 C C . ASN A 1 1045 ? -19.389 41.399 -4.820 1.00 82.31 1045 ASN A C 1
ATOM 8241 O O . ASN A 1 1045 ? -18.495 40.550 -4.816 1.00 82.31 1045 ASN A O 1
ATOM 8245 N N . ALA A 1 1046 ? -19.176 42.637 -5.274 1.00 82.56 1046 ALA A N 1
ATOM 8246 C CA . ALA A 1 1046 ? -17.911 43.083 -5.866 1.00 82.56 1046 ALA A CA 1
ATOM 8247 C C . ALA A 1 1046 ? -16.678 42.840 -4.966 1.00 82.56 1046 ALA A C 1
ATOM 8249 O O . ALA A 1 1046 ? -15.587 42.572 -5.468 1.00 82.56 1046 ALA A O 1
ATOM 8250 N N . ARG A 1 1047 ? -16.835 42.888 -3.633 1.00 83.94 1047 ARG A N 1
ATOM 8251 C CA . ARG A 1 1047 ? -15.736 42.634 -2.685 1.00 83.94 1047 ARG A CA 1
ATOM 8252 C C . ARG A 1 1047 ? -15.374 41.151 -2.596 1.00 83.94 1047 ARG A C 1
ATOM 8254 O O . ARG A 1 1047 ? -14.194 40.832 -2.473 1.00 83.94 1047 ARG A O 1
ATOM 8261 N N . PHE A 1 1048 ? -16.367 40.263 -2.661 1.00 85.94 1048 PHE A N 1
ATOM 8262 C CA . PHE A 1 1048 ? -16.152 38.818 -2.748 1.00 85.94 1048 PHE A CA 1
ATOM 8263 C C . PHE A 1 1048 ? -15.355 38.487 -4.015 1.00 85.94 1048 PHE A C 1
ATOM 8265 O O . PHE A 1 1048 ? -14.274 37.912 -3.912 1.00 85.94 1048 PHE A O 1
ATOM 8272 N N . LEU A 1 1049 ? -15.814 38.964 -5.179 1.00 86.50 1049 LEU A N 1
ATOM 8273 C CA . LEU A 1 1049 ? -15.150 38.745 -6.470 1.00 86.50 1049 LEU A CA 1
ATOM 8274 C C . LEU A 1 1049 ? -13.701 39.268 -6.481 1.00 86.50 1049 LEU A C 1
ATOM 8276 O O . LEU A 1 1049 ? -12.784 38.515 -6.800 1.00 86.50 1049 LEU A O 1
ATOM 8280 N N . ALA A 1 1050 ? -13.461 40.502 -6.023 1.00 84.69 1050 ALA A N 1
ATOM 8281 C CA . ALA A 1 1050 ? -12.111 41.073 -5.945 1.00 84.69 1050 ALA A CA 1
ATOM 8282 C C . ALA A 1 1050 ? -11.173 40.322 -4.973 1.00 84.69 1050 ALA A C 1
ATOM 8284 O O . ALA A 1 1050 ? -9.954 40.312 -5.152 1.00 84.69 1050 ALA A O 1
ATOM 8285 N N . ASN A 1 1051 ? -11.707 39.672 -3.932 1.00 85.00 1051 ASN A N 1
ATOM 8286 C CA . ASN A 1 1051 ? -10.902 38.817 -3.058 1.00 85.00 1051 ASN A CA 1
ATOM 8287 C C . ASN A 1 1051 ? -10.525 37.480 -3.726 1.00 85.00 1051 ASN A C 1
ATOM 8289 O O . ASN A 1 1051 ? -9.473 36.931 -3.390 1.00 85.00 1051 ASN A O 1
ATOM 8293 N N . LEU A 1 1052 ? -11.320 36.970 -4.676 1.00 84.06 1052 LEU A N 1
ATOM 8294 C CA . LEU A 1 1052 ? -11.019 35.722 -5.390 1.00 84.06 1052 LEU A CA 1
ATOM 8295 C C . LEU A 1 1052 ? -9.817 35.834 -6.333 1.00 84.06 1052 LEU A C 1
ATOM 8297 O O . LEU A 1 1052 ? -9.198 34.810 -6.614 1.00 84.06 1052 LEU A O 1
ATOM 8301 N N . GLU A 1 1053 ? -9.441 37.030 -6.788 1.00 82.75 1053 GLU A N 1
ATOM 8302 C CA . GLU A 1 1053 ? -8.262 37.246 -7.647 1.00 82.75 1053 GLU A CA 1
ATOM 8303 C C . GLU A 1 1053 ? -6.927 37.129 -6.887 1.00 82.75 1053 GLU A C 1
ATOM 8305 O O . GLU A 1 1053 ? -5.873 36.915 -7.487 1.00 82.75 1053 GLU A O 1
ATOM 8310 N N . LYS A 1 1054 ? 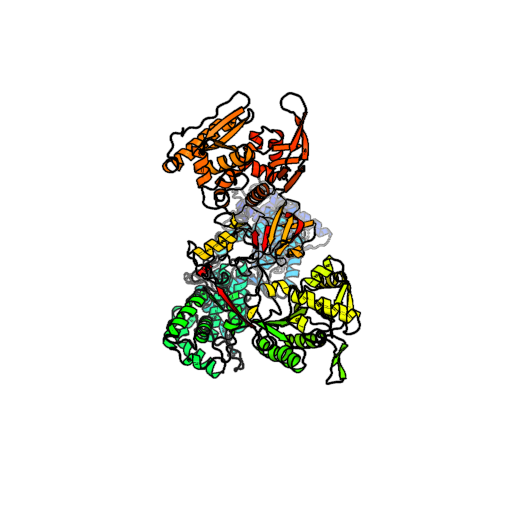-6.949 37.221 -5.551 1.00 81.44 1054 LYS A N 1
ATOM 8311 C CA . LYS A 1 1054 ? -5.739 37.216 -4.717 1.00 81.44 1054 LYS A CA 1
ATOM 8312 C C . LYS A 1 1054 ? -5.027 35.858 -4.722 1.00 81.44 1054 LYS A C 1
ATOM 8314 O O . LYS A 1 1054 ? -5.647 34.793 -4.787 1.00 81.44 1054 LYS A O 1
ATOM 8319 N N . ALA A 1 1055 ? -3.703 35.885 -4.577 1.00 70.94 1055 ALA A N 1
ATOM 8320 C CA . ALA A 1 1055 ? -2.888 34.688 -4.373 1.00 70.94 1055 ALA A CA 1
ATOM 8321 C C . ALA A 1 1055 ? -3.091 34.132 -2.948 1.00 70.94 1055 ALA A C 1
ATOM 8323 O O . ALA A 1 1055 ? -2.385 34.499 -2.012 1.00 70.94 1055 ALA A O 1
ATOM 8324 N N . GLY A 1 1056 ? -4.100 33.275 -2.776 1.00 64.44 1056 GLY A N 1
ATOM 8325 C CA . GLY A 1 1056 ? -4.360 32.571 -1.520 1.00 64.44 1056 GLY A CA 1
ATOM 8326 C C . GLY A 1 1056 ? -3.439 31.365 -1.299 1.00 64.44 1056 GLY A C 1
ATOM 8327 O O . GLY A 1 1056 ? -2.904 30.789 -2.245 1.00 64.44 1056 GLY A O 1
ATOM 8328 N N . TYR A 1 1057 ? -3.304 30.944 -0.039 1.00 68.62 1057 TYR A N 1
ATOM 8329 C CA . TYR A 1 1057 ? -2.678 29.666 0.309 1.00 68.62 1057 TYR A CA 1
ATOM 8330 C C . TYR A 1 1057 ? -3.493 28.480 -0.228 1.00 68.62 1057 TYR A C 1
ATOM 8332 O O . TYR A 1 1057 ? -4.724 28.546 -0.299 1.00 68.62 1057 TYR A O 1
ATOM 8340 N N . ALA A 1 1058 ? -2.804 27.379 -0.539 1.00 71.06 1058 ALA A N 1
ATOM 8341 C CA . ALA A 1 1058 ? -3.439 26.125 -0.933 1.00 71.06 1058 ALA A CA 1
ATOM 8342 C C . ALA A 1 1058 ? -4.413 25.614 0.146 1.00 71.06 1058 ALA A C 1
ATOM 8344 O O . ALA A 1 1058 ? -4.171 25.767 1.350 1.00 71.06 1058 ALA A O 1
ATOM 8345 N N . GLN A 1 1059 ? -5.511 24.986 -0.281 1.00 81.81 1059 GLN A N 1
ATOM 8346 C CA . GLN A 1 1059 ? -6.477 24.388 0.642 1.00 81.81 1059 GLN A CA 1
ATOM 8347 C C . GLN A 1 1059 ? -5.814 23.307 1.509 1.00 81.81 1059 GLN A C 1
ATOM 8349 O O . GLN A 1 1059 ? -5.192 22.378 1.000 1.00 81.81 1059 GLN A O 1
ATOM 8354 N N . LYS A 1 1060 ? -5.983 23.390 2.834 1.00 85.56 1060 LYS A N 1
ATOM 8355 C CA . LYS A 1 1060 ? -5.547 22.329 3.752 1.00 85.56 1060 LYS A CA 1
ATOM 8356 C C . LYS A 1 1060 ? -6.562 21.188 3.751 1.00 85.56 1060 LYS A C 1
ATOM 8358 O O . LYS A 1 1060 ? -7.505 21.197 4.549 1.00 85.56 1060 LYS A O 1
ATOM 8363 N N . MET A 1 1061 ? -6.359 20.231 2.848 1.00 89.81 1061 MET A N 1
ATOM 8364 C CA . MET A 1 1061 ? -7.210 19.055 2.637 1.00 89.81 1061 MET A CA 1
ATOM 8365 C C . MET A 1 1061 ? -7.013 18.001 3.745 1.00 89.81 1061 MET A C 1
ATOM 8367 O O . MET A 1 1061 ? -6.554 16.886 3.522 1.00 89.81 1061 MET A O 1
ATOM 8371 N N . HIS A 1 1062 ? -7.389 18.365 4.969 1.00 92.00 1062 HIS A N 1
ATOM 8372 C CA . HIS A 1 1062 ? -7.519 17.462 6.114 1.00 92.00 1062 HIS A CA 1
ATOM 8373 C C . HIS A 1 1062 ? -8.721 17.871 6.977 1.00 92.00 1062 HIS A C 1
ATOM 8375 O O . HIS A 1 1062 ? -9.027 19.061 7.062 1.00 92.00 1062 HIS A O 1
ATOM 8381 N N . ALA A 1 1063 ? -9.375 16.932 7.650 1.00 92.69 1063 ALA A N 1
ATOM 8382 C CA . ALA A 1 1063 ? -10.452 17.170 8.606 1.00 92.69 1063 ALA A CA 1
ATOM 8383 C C . ALA A 1 1063 ? -9.998 16.788 10.023 1.00 92.69 1063 ALA A C 1
ATOM 8385 O O . ALA A 1 1063 ? -9.264 15.826 10.226 1.00 92.69 1063 ALA A O 1
ATOM 8386 N N . THR A 1 1064 ? -10.409 17.568 11.012 1.00 95.44 1064 THR A N 1
ATOM 8387 C CA . THR A 1 1064 ? -10.000 17.430 12.409 1.00 95.44 1064 THR A CA 1
ATOM 8388 C C . THR A 1 1064 ? -10.925 16.437 13.100 1.00 95.44 1064 THR A C 1
ATOM 8390 O O . THR A 1 1064 ? -12.105 16.726 13.284 1.00 95.44 1064 THR A O 1
ATOM 8393 N N . PHE A 1 1065 ? -10.428 15.274 13.508 1.00 96.25 1065 PHE A N 1
ATOM 8394 C CA . PHE A 1 1065 ? -11.211 14.291 14.252 1.00 96.25 1065 PHE A CA 1
ATOM 8395 C C . PHE A 1 1065 ? -11.753 14.885 15.563 1.00 96.25 1065 PHE A C 1
ATOM 8397 O O . PHE A 1 1065 ? -11.011 15.485 16.348 1.00 96.25 1065 PHE A O 1
ATOM 8404 N N . GLU A 1 1066 ? -13.055 14.722 15.797 1.00 94.88 1066 GLU A N 1
ATOM 8405 C CA . GLU A 1 1066 ? -13.758 15.250 16.966 1.00 94.88 1066 GLU A CA 1
ATOM 8406 C C . GLU A 1 1066 ? -14.206 14.142 17.921 1.00 94.88 1066 GLU A C 1
ATOM 8408 O O . GLU A 1 1066 ? -13.931 14.241 19.120 1.00 94.88 1066 GLU A O 1
ATOM 8413 N N . ALA A 1 1067 ? -14.882 13.116 17.400 1.00 93.69 1067 ALA A N 1
ATOM 8414 C CA . ALA A 1 1067 ? -15.479 12.046 18.188 1.00 93.69 1067 ALA A CA 1
ATOM 8415 C C . ALA A 1 1067 ? -15.593 10.740 17.388 1.00 93.69 1067 ALA A C 1
ATOM 8417 O O . ALA A 1 1067 ? -15.601 10.742 16.156 1.00 93.69 1067 ALA A O 1
ATOM 8418 N N . LEU A 1 1068 ? -15.730 9.632 18.114 1.00 93.81 1068 LEU A N 1
ATOM 8419 C CA . LEU A 1 1068 ? -16.106 8.328 17.581 1.00 93.81 1068 LEU A CA 1
ATOM 8420 C C . LEU A 1 1068 ? -17.439 7.935 18.226 1.00 93.81 1068 LEU A C 1
ATOM 8422 O O . LEU A 1 1068 ? -17.506 7.794 19.445 1.00 93.81 1068 LEU A O 1
ATOM 8426 N N . GLU A 1 1069 ? -18.500 7.807 17.436 1.00 94.19 1069 GLU A N 1
ATOM 8427 C CA . GLU A 1 1069 ? -19.829 7.433 17.934 1.00 94.19 1069 GLU A CA 1
ATOM 8428 C C . GLU A 1 1069 ? -20.061 5.931 17.687 1.00 94.19 1069 GLU A C 1
ATOM 8430 O O . GLU A 1 1069 ? -20.052 5.515 16.525 1.00 94.19 1069 GLU A O 1
ATOM 8435 N N . PRO A 1 1070 ? -20.271 5.089 18.715 1.00 89.50 1070 PRO A N 1
ATOM 8436 C CA . PRO A 1 1070 ? -20.661 3.698 18.501 1.00 89.50 1070 PRO A CA 1
ATOM 8437 C C . PRO A 1 1070 ? -22.077 3.623 17.913 1.00 89.50 1070 PRO A C 1
ATOM 8439 O O . PRO A 1 1070 ? -22.964 4.391 18.292 1.00 89.50 1070 PRO A O 1
ATOM 8442 N N . LEU A 1 1071 ? -22.291 2.689 16.989 1.00 89.69 1071 LEU A N 1
ATOM 8443 C CA . LEU A 1 1071 ? -23.573 2.435 16.334 1.00 89.69 1071 LEU A CA 1
ATOM 8444 C C . LEU A 1 1071 ? -24.049 0.994 16.595 1.00 89.69 1071 LEU A C 1
ATOM 8446 O O . LEU A 1 1071 ? -23.256 0.164 17.044 1.00 89.69 1071 LEU A O 1
ATOM 8450 N N . PRO A 1 1072 ? -25.335 0.681 16.334 1.00 90.00 1072 PRO A N 1
ATOM 8451 C CA . PRO A 1 1072 ? -25.810 -0.700 16.281 1.00 90.00 1072 PRO A CA 1
ATOM 8452 C C . PRO A 1 1072 ? -25.014 -1.530 15.274 1.00 90.00 1072 PRO A C 1
ATOM 8454 O O . PRO A 1 1072 ? -24.348 -0.975 14.394 1.00 90.00 1072 PRO A O 1
ATOM 8457 N N . ASN A 1 1073 ? -25.123 -2.855 15.374 1.00 86.50 1073 ASN A N 1
ATOM 8458 C CA . ASN A 1 1073 ? -24.475 -3.704 14.394 1.00 86.50 1073 ASN A CA 1
ATOM 8459 C C . ASN A 1 1073 ? -25.092 -3.523 12.993 1.00 86.50 1073 ASN A C 1
ATOM 8461 O O . ASN A 1 1073 ? -26.311 -3.400 12.854 1.00 86.50 1073 ASN A O 1
ATOM 8465 N N . GLU A 1 1074 ? -24.250 -3.503 11.959 1.00 86.25 1074 GLU A N 1
ATOM 8466 C CA . GLU A 1 1074 ? -24.653 -3.436 10.545 1.00 86.25 1074 GLU A CA 1
ATOM 8467 C C . GLU A 1 1074 ? -23.737 -4.343 9.706 1.00 86.25 1074 GLU A C 1
ATOM 8469 O O . GLU A 1 1074 ? -22.597 -4.601 10.084 1.00 86.25 1074 GLU A O 1
ATOM 8474 N N . ASP A 1 1075 ? -24.185 -4.818 8.545 1.00 85.44 1075 ASP A N 1
ATOM 8475 C CA . ASP A 1 1075 ? -23.336 -5.613 7.648 1.00 85.44 1075 ASP A CA 1
ATOM 8476 C C . ASP A 1 1075 ? -22.088 -4.838 7.190 1.00 85.44 1075 ASP A C 1
ATOM 8478 O O . ASP A 1 1075 ? -22.186 -3.678 6.766 1.00 85.44 1075 ASP A O 1
ATOM 8482 N N . ALA A 1 1076 ? -20.914 -5.489 7.231 1.00 78.88 1076 ALA A N 1
ATOM 8483 C CA . ALA A 1 1076 ? -19.669 -4.895 6.754 1.00 78.88 1076 ALA A CA 1
ATOM 8484 C C . ALA A 1 1076 ? -19.071 -5.600 5.529 1.00 78.88 1076 ALA A C 1
ATOM 8486 O O . ALA A 1 1076 ? -18.713 -6.781 5.524 1.00 78.88 1076 ALA A O 1
ATOM 8487 N N . PHE A 1 1077 ? -18.882 -4.769 4.523 1.00 81.44 1077 PHE A N 1
ATOM 8488 C CA . PHE A 1 1077 ? -18.406 -5.002 3.186 1.00 81.44 1077 PHE A CA 1
ATOM 8489 C C . PHE A 1 1077 ? -16.919 -4.644 3.046 1.00 81.44 1077 PHE A C 1
ATOM 8491 O O . PHE A 1 1077 ? -16.339 -3.943 3.882 1.00 81.44 1077 PHE A O 1
ATOM 8498 N N . CYS A 1 1078 ? -16.286 -5.112 1.976 1.00 79.94 1078 CYS A N 1
ATOM 8499 C CA . CYS A 1 1078 ? -14.955 -4.677 1.552 1.00 79.94 1078 CYS A CA 1
ATOM 8500 C C . CYS A 1 1078 ? -14.785 -4.974 0.054 1.00 79.94 1078 CYS A C 1
ATOM 8502 O O . CYS A 1 1078 ? -15.326 -5.965 -0.427 1.00 79.94 1078 CYS A O 1
ATOM 8504 N N . LEU A 1 1079 ? -14.030 -4.161 -0.687 1.00 76.75 1079 LEU A N 1
ATOM 8505 C CA . LEU A 1 1079 ? -13.557 -4.508 -2.036 1.00 76.75 1079 LEU A CA 1
ATOM 8506 C C . LEU A 1 1079 ? -12.036 -4.580 -2.038 1.00 76.75 1079 LEU A C 1
ATOM 8508 O O . LEU A 1 1079 ? -11.392 -3.986 -1.180 1.00 76.75 1079 LEU A O 1
ATOM 8512 N N . GLN A 1 1080 ? -11.434 -5.282 -2.995 1.00 78.25 1080 GLN A N 1
ATOM 8513 C CA . GLN A 1 1080 ? -9.979 -5.293 -3.150 1.00 78.25 1080 GLN A CA 1
ATOM 8514 C C . GLN A 1 1080 ? -9.515 -4.061 -3.940 1.00 78.25 1080 GLN A C 1
ATOM 8516 O O . GLN A 1 1080 ? -9.913 -3.900 -5.086 1.00 78.25 1080 GLN A O 1
ATOM 8521 N N . VAL A 1 1081 ? -8.657 -3.211 -3.364 1.00 80.62 1081 VAL A N 1
ATOM 8522 C CA . VAL A 1 1081 ? -8.027 -2.085 -4.081 1.00 80.62 1081 VAL A CA 1
ATOM 8523 C C . VAL A 1 1081 ? -6.680 -2.523 -4.657 1.00 80.62 1081 VAL A C 1
ATOM 8525 O O . VAL A 1 1081 ? -5.796 -2.954 -3.910 1.00 80.62 1081 VAL A O 1
ATOM 8528 N N . PHE A 1 1082 ? -6.497 -2.380 -5.970 1.00 76.00 1082 PHE A N 1
ATOM 8529 C CA . PHE A 1 1082 ? -5.277 -2.764 -6.684 1.00 76.00 1082 PHE A CA 1
ATOM 8530 C C . PHE A 1 1082 ? -4.295 -1.582 -6.791 1.00 76.00 1082 PHE A C 1
ATOM 8532 O O . PHE A 1 1082 ? -4.076 -1.022 -7.862 1.00 76.00 1082 PHE A O 1
ATOM 8539 N N . SER A 1 1083 ? -3.712 -1.179 -5.658 1.00 76.81 1083 SER A N 1
ATOM 8540 C CA . SER A 1 1083 ? -2.665 -0.146 -5.582 1.00 76.81 1083 SER A CA 1
ATOM 8541 C C . SER A 1 1083 ? -1.705 -0.401 -4.416 1.00 76.81 1083 SER A C 1
ATOM 8543 O O . SER A 1 1083 ? -2.107 -0.999 -3.422 1.00 76.81 1083 SER A O 1
ATOM 8545 N N . ASP A 1 1084 ? -0.462 0.091 -4.497 1.00 69.19 1084 ASP A N 1
ATOM 8546 C CA . ASP A 1 1084 ? 0.584 -0.126 -3.473 1.00 69.19 1084 ASP A CA 1
ATOM 8547 C C . ASP A 1 1084 ? 0.186 0.336 -2.059 1.00 69.19 1084 ASP A C 1
ATOM 8549 O O . ASP A 1 1084 ? 0.648 -0.201 -1.051 1.00 69.19 1084 ASP A O 1
ATOM 8553 N N . GLU A 1 1085 ? -0.660 1.364 -1.965 1.00 75.12 1085 GLU A N 1
ATOM 8554 C CA . GLU A 1 1085 ? -1.161 1.876 -0.686 1.00 75.12 1085 GLU A CA 1
ATOM 8555 C C . GLU A 1 1085 ? -2.437 1.157 -0.217 1.00 75.12 1085 GLU A C 1
ATOM 8557 O O . GLU A 1 1085 ? -2.807 1.295 0.950 1.00 75.12 1085 GLU A O 1
ATOM 8562 N N . HIS A 1 1086 ? -3.111 0.412 -1.105 1.00 80.50 1086 HIS A N 1
ATOM 8563 C CA . HIS A 1 1086 ? -4.467 -0.131 -0.946 1.00 80.50 1086 HIS A CA 1
ATOM 8564 C C . HIS A 1 1086 ? -5.469 0.896 -0.383 1.00 80.50 1086 HIS A C 1
ATOM 8566 O O . HIS A 1 1086 ? -6.308 0.574 0.467 1.00 80.50 1086 HIS A O 1
ATO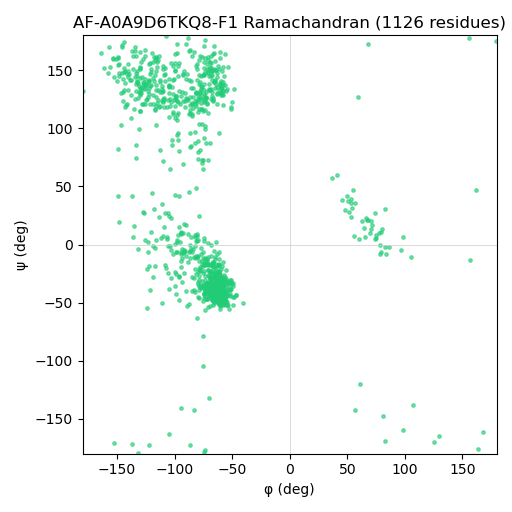M 8572 N N . SER A 1 1087 ? -5.327 2.151 -0.825 1.00 87.38 1087 SER A N 1
ATOM 8573 C CA . SER A 1 1087 ? -6.067 3.310 -0.329 1.00 87.38 1087 SER A CA 1
ATOM 8574 C C . SER A 1 1087 ? -7.217 3.698 -1.256 1.00 87.38 1087 SER A C 1
ATOM 8576 O O . SER A 1 1087 ? -7.089 3.632 -2.478 1.00 87.38 1087 SER A O 1
ATOM 8578 N N . TRP A 1 1088 ? -8.337 4.123 -0.672 1.00 89.00 1088 TRP A N 1
ATOM 8579 C CA . TRP A 1 1088 ? -9.546 4.535 -1.385 1.00 89.00 1088 TRP A CA 1
ATOM 8580 C C . TRP A 1 1088 ? -10.347 5.579 -0.604 1.00 89.00 1088 TRP A C 1
ATOM 8582 O O . TRP A 1 1088 ? -10.156 5.756 0.599 1.00 89.00 1088 TRP A O 1
ATOM 8592 N N . THR A 1 1089 ? -11.204 6.311 -1.315 1.00 91.44 1089 THR A N 1
ATOM 8593 C CA . THR A 1 1089 ? -11.962 7.443 -0.777 1.00 91.44 1089 THR A CA 1
ATOM 8594 C C . THR A 1 1089 ? -13.405 7.057 -0.500 1.00 91.44 1089 THR A C 1
ATOM 8596 O O . THR A 1 1089 ? -14.140 6.672 -1.415 1.00 91.44 1089 THR A O 1
ATOM 8599 N N . VAL A 1 1090 ? -13.825 7.227 0.754 1.00 90.75 1090 VAL A N 1
ATOM 8600 C CA . VAL A 1 1090 ? -15.184 6.930 1.218 1.00 90.75 1090 VAL A CA 1
ATOM 8601 C C . VAL A 1 1090 ? -15.714 8.119 2.022 1.00 90.75 1090 VAL A C 1
ATOM 8603 O O . VAL A 1 1090 ? -15.043 8.620 2.921 1.00 90.75 1090 VAL A O 1
ATOM 8606 N N . ASN A 1 1091 ? -16.889 8.640 1.653 1.00 91.62 1091 ASN A N 1
ATOM 8607 C CA . ASN A 1 1091 ? -17.469 9.898 2.159 1.00 91.62 1091 ASN A CA 1
ATOM 8608 C C . ASN A 1 1091 ? -16.488 11.100 2.157 1.00 91.62 1091 ASN A C 1
ATOM 8610 O O . ASN A 1 1091 ? -16.584 12.000 2.992 1.00 91.62 1091 ASN A O 1
ATOM 8614 N N . GLY A 1 1092 ? -15.525 11.113 1.228 1.00 88.06 1092 GLY A N 1
ATOM 8615 C CA . GLY A 1 1092 ? -14.472 12.131 1.133 1.00 88.06 1092 GLY A CA 1
ATOM 8616 C C . GLY A 1 1092 ? -13.261 11.927 2.059 1.00 88.06 1092 GLY A C 1
ATOM 8617 O O . GLY A 1 1092 ? -12.322 12.716 1.972 1.00 88.06 1092 GLY A O 1
ATOM 8618 N N . LEU A 1 1093 ? -13.237 10.894 2.912 1.00 91.56 1093 LEU A N 1
ATOM 8619 C CA . LEU A 1 1093 ? -12.081 10.522 3.743 1.00 91.56 1093 LEU A CA 1
ATOM 8620 C C . LEU A 1 1093 ? -11.202 9.473 3.046 1.00 91.56 1093 LEU A C 1
ATOM 8622 O O . LEU A 1 1093 ? -11.719 8.587 2.366 1.00 91.56 1093 LEU A O 1
ATOM 8626 N N . ILE A 1 1094 ? -9.882 9.538 3.253 1.00 90.19 1094 ILE A N 1
ATOM 8627 C CA . ILE A 1 1094 ? -8.927 8.539 2.745 1.00 90.19 1094 ILE A CA 1
ATOM 8628 C C . ILE A 1 1094 ? -8.792 7.363 3.726 1.00 90.19 1094 ILE A C 1
ATOM 8630 O O . ILE A 1 1094 ? -8.362 7.540 4.871 1.00 90.19 1094 ILE A O 1
ATOM 8634 N N . THR A 1 1095 ? -9.107 6.152 3.256 1.00 86.19 1095 THR A N 1
ATOM 8635 C CA . THR A 1 1095 ? -9.173 4.922 4.063 1.00 86.19 1095 THR A CA 1
ATOM 8636 C C . THR A 1 1095 ? -8.471 3.726 3.395 1.00 86.19 1095 THR A C 1
ATOM 8638 O O . THR A 1 1095 ? -8.056 3.828 2.237 1.00 86.19 1095 THR A O 1
ATOM 8641 N N . LYS A 1 1096 ? -8.282 2.606 4.118 1.00 81.75 1096 LYS A N 1
ATOM 8642 C CA . LYS A 1 1096 ? -7.461 1.455 3.678 1.00 81.75 1096 LYS A CA 1
ATOM 8643 C C . LYS A 1 1096 ? -8.110 0.075 3.847 1.00 81.75 1096 LYS A C 1
ATOM 8645 O O . LYS A 1 1096 ? -8.735 -0.228 4.861 1.00 81.75 1096 LYS A O 1
ATOM 8650 N N . ASN A 1 1097 ? -7.816 -0.821 2.905 1.00 67.06 1097 ASN A N 1
ATOM 8651 C CA . ASN A 1 1097 ? -8.039 -2.265 3.043 1.00 67.06 1097 ASN A CA 1
ATOM 8652 C C . ASN A 1 1097 ? -7.189 -2.934 4.131 1.00 67.06 1097 ASN A C 1
ATOM 8654 O O . ASN A 1 1097 ? -6.127 -2.444 4.527 1.00 67.06 1097 ASN A O 1
ATOM 8658 N N . THR A 1 1098 ? -7.670 -4.091 4.585 1.00 48.31 1098 THR A N 1
ATOM 8659 C CA . THR A 1 1098 ? -7.252 -4.773 5.813 1.00 48.31 1098 THR A CA 1
ATOM 8660 C C . THR A 1 1098 ? -7.558 -6.317 5.684 1.00 48.31 1098 THR A C 1
ATOM 8662 O O . THR A 1 1098 ? -8.372 -6.679 4.845 1.00 48.31 1098 THR A O 1
ATOM 8665 N N . GLU A 1 1099 ? -6.824 -7.229 6.369 1.00 49.38 1099 GLU A N 1
ATOM 8666 C CA . GLU A 1 1099 ? -6.586 -8.684 6.038 1.00 49.38 1099 GLU A CA 1
ATOM 8667 C C . GLU A 1 1099 ? -7.650 -9.787 6.457 1.00 49.38 1099 GLU A C 1
ATOM 8669 O O . GLU A 1 1099 ? -8.835 -9.562 6.265 1.00 49.38 1099 GLU A O 1
ATOM 8674 N N . ILE A 1 1100 ? -7.260 -11.020 6.891 1.00 45.53 1100 ILE A N 1
ATOM 8675 C CA . ILE A 1 1100 ? -8.058 -12.300 6.889 1.00 45.53 1100 ILE A CA 1
ATOM 8676 C C . ILE A 1 1100 ? -8.099 -13.023 8.268 1.00 45.53 1100 ILE A C 1
ATOM 8678 O O . ILE A 1 1100 ? -7.062 -13.110 8.898 1.00 45.53 1100 ILE A O 1
ATOM 8682 N N . THR A 1 1101 ? -9.181 -13.688 8.710 1.00 47.50 1101 THR A N 1
ATOM 8683 C CA . THR A 1 1101 ? -9.180 -14.555 9.930 1.00 47.50 1101 THR A CA 1
ATOM 8684 C C . THR A 1 1101 ? -9.572 -16.022 9.656 1.00 47.50 1101 THR A C 1
ATOM 8686 O O . THR A 1 1101 ? -10.313 -16.290 8.714 1.00 47.50 1101 THR A O 1
ATOM 8689 N N . LEU A 1 1102 ? -9.071 -16.988 10.453 1.00 47.38 1102 LEU A N 1
ATOM 8690 C CA . LEU A 1 1102 ? -9.348 -18.437 10.319 1.00 47.38 1102 LEU A CA 1
ATOM 8691 C C . LEU A 1 1102 ? -9.409 -19.154 11.689 1.00 47.38 1102 LEU A C 1
ATOM 8693 O O . LEU A 1 1102 ? -8.671 -18.795 12.605 1.00 47.38 1102 LEU A O 1
ATOM 8697 N N . ASN A 1 1103 ? -10.246 -20.193 11.810 1.00 47.41 1103 ASN A N 1
ATOM 8698 C CA . ASN A 1 1103 ? -10.361 -21.040 13.012 1.00 47.41 1103 ASN A CA 1
ATOM 8699 C C . ASN A 1 1103 ? -9.105 -21.898 13.262 1.00 47.41 1103 ASN A C 1
ATOM 8701 O O . ASN A 1 1103 ? -8.441 -22.323 12.316 1.00 47.41 1103 ASN A O 1
ATOM 8705 N N . THR A 1 1104 ? -8.836 -22.229 14.529 1.00 50.22 1104 THR A N 1
ATOM 8706 C CA . THR A 1 1104 ? -7.781 -23.174 14.956 1.00 50.22 1104 THR A CA 1
ATOM 8707 C C . THR A 1 1104 ? -8.237 -23.993 16.166 1.00 50.22 1104 THR A C 1
ATOM 8709 O O . THR A 1 1104 ? -9.049 -23.511 16.954 1.00 50.22 1104 THR A O 1
ATOM 8712 N N . SER A 1 1105 ? -7.726 -25.219 16.341 1.00 59.12 1105 SER A N 1
ATOM 8713 C CA . SER A 1 1105 ? -8.174 -26.117 17.421 1.00 59.12 1105 SER A CA 1
ATOM 8714 C C . SER A 1 1105 ? -7.052 -26.971 18.033 1.00 59.12 1105 SER A C 1
ATOM 8716 O O . SER A 1 1105 ? -5.919 -27.017 17.544 1.00 59.12 1105 SER A O 1
ATOM 8718 N N . ASN A 1 1106 ? -7.392 -27.718 19.090 1.00 55.25 1106 ASN A N 1
ATOM 8719 C CA . ASN A 1 1106 ? -6.523 -28.736 19.697 1.00 55.25 1106 ASN A CA 1
ATOM 8720 C C . ASN A 1 1106 ? -6.171 -29.907 18.763 1.00 55.25 1106 ASN A C 1
ATOM 8722 O O . ASN A 1 1106 ? -5.288 -30.683 19.109 1.00 55.25 1106 ASN A O 1
ATOM 8726 N N . ASP A 1 1107 ? -6.783 -30.010 17.579 1.00 54.72 1107 ASP A N 1
ATOM 8727 C CA . ASP A 1 1107 ? -6.544 -31.091 16.616 1.00 54.72 1107 ASP A CA 1
ATOM 8728 C C . ASP A 1 1107 ? -6.107 -30.576 15.229 1.00 54.72 1107 ASP A C 1
ATOM 8730 O O . ASP A 1 1107 ? -5.416 -31.297 14.513 1.00 54.72 1107 ASP A O 1
ATOM 8734 N N . GLU A 1 1108 ? -6.392 -29.314 14.877 1.00 57.72 1108 GLU A N 1
ATOM 8735 C CA . GLU A 1 1108 ? -6.203 -28.782 13.518 1.00 57.72 1108 GLU A CA 1
ATOM 8736 C C . GLU A 1 1108 ? -5.361 -27.493 13.445 1.00 57.72 1108 GLU A C 1
ATOM 8738 O O . GLU A 1 1108 ? -5.603 -26.510 14.154 1.00 57.72 1108 GLU A O 1
ATOM 8743 N N . THR A 1 1109 ? -4.411 -27.487 12.502 1.00 51.97 1109 THR A N 1
ATOM 8744 C CA . THR A 1 1109 ? -3.592 -26.331 12.099 1.00 51.97 1109 THR A CA 1
ATOM 8745 C C . THR A 1 1109 ? -4.117 -25.795 10.768 1.00 51.97 1109 THR A C 1
ATOM 8747 O O . THR A 1 1109 ? -4.092 -26.508 9.762 1.00 51.97 1109 THR A O 1
ATOM 8750 N N . ALA A 1 1110 ? -4.568 -24.540 10.733 1.00 54.44 1110 ALA A N 1
ATOM 8751 C CA . ALA A 1 1110 ? -5.108 -23.929 9.518 1.00 54.44 1110 ALA A CA 1
ATOM 8752 C C . ALA A 1 1110 ? -3.994 -23.567 8.524 1.00 54.44 1110 ALA A C 1
ATOM 8754 O O . ALA A 1 1110 ? -2.899 -23.169 8.927 1.00 54.44 1110 ALA A O 1
ATOM 8755 N N . VAL A 1 1111 ? -4.276 -23.678 7.220 1.00 50.91 1111 VAL A N 1
ATOM 8756 C CA . VAL A 1 1111 ? -3.289 -23.513 6.140 1.00 50.91 1111 VAL A CA 1
ATOM 8757 C C . VAL A 1 1111 ? -3.805 -22.550 5.071 1.00 50.91 1111 VAL A C 1
ATOM 8759 O O . VAL A 1 1111 ? -4.902 -22.730 4.551 1.00 50.91 1111 VAL A O 1
ATOM 8762 N N . CYS A 1 1112 ? -2.994 -21.561 4.688 1.00 53.25 1112 CYS A N 1
ATOM 8763 C CA . CYS A 1 1112 ? -3.322 -20.608 3.625 1.00 53.25 1112 CYS A CA 1
ATOM 8764 C C . CYS A 1 1112 ? -2.447 -20.802 2.368 1.00 53.25 1112 CYS A C 1
ATOM 8766 O O . CYS A 1 1112 ? -1.225 -20.975 2.446 1.00 53.25 1112 CYS A O 1
ATOM 8768 N N . ASN A 1 1113 ? -3.102 -20.752 1.201 1.00 54.72 1113 ASN A N 1
ATOM 8769 C CA . ASN A 1 1113 ? -2.512 -20.823 -0.136 1.00 54.72 1113 ASN A CA 1
ATOM 8770 C C . ASN A 1 1113 ? -2.805 -19.529 -0.902 1.00 54.72 1113 ASN A C 1
ATOM 8772 O O . ASN A 1 1113 ? -3.962 -19.198 -1.135 1.00 54.72 1113 ASN A O 1
ATOM 8776 N N . LEU A 1 1114 ? -1.754 -18.826 -1.329 1.00 59.44 1114 LEU A N 1
ATOM 8777 C CA . LEU A 1 1114 ? -1.870 -17.581 -2.089 1.00 59.44 1114 LEU A CA 1
ATOM 8778 C C . LEU A 1 1114 ? -1.419 -17.766 -3.546 1.00 59.44 1114 LEU A C 1
ATOM 8780 O O . LEU A 1 1114 ? -0.529 -18.569 -3.851 1.00 59.44 1114 LEU A O 1
ATOM 8784 N N . GLY A 1 1115 ? -1.996 -16.965 -4.436 1.00 52.06 1115 GLY A N 1
ATOM 8785 C CA . GLY A 1 1115 ? -1.582 -16.795 -5.825 1.00 52.06 1115 GLY A CA 1
ATOM 8786 C C . GLY A 1 1115 ? -1.879 -15.367 -6.279 1.00 52.06 1115 GLY A C 1
ATOM 8787 O O . GLY A 1 1115 ? -2.832 -14.755 -5.805 1.00 52.06 1115 GLY A O 1
ATOM 8788 N N . SER A 1 1116 ? -1.049 -14.837 -7.169 1.00 66.94 1116 SER A N 1
ATOM 8789 C CA . SER A 1 1116 ? -1.156 -13.483 -7.710 1.00 66.94 1116 SER A CA 1
ATOM 8790 C C . SER A 1 1116 ? -1.570 -13.547 -9.177 1.00 66.94 1116 SER A C 1
ATOM 8792 O O . SER A 1 1116 ? -0.971 -14.281 -9.962 1.00 66.94 1116 SER A O 1
ATOM 8794 N N . ILE A 1 1117 ? -2.569 -12.757 -9.560 1.00 74.06 1117 ILE A N 1
ATOM 8795 C CA . ILE A 1 1117 ? -3.011 -12.595 -10.950 1.00 74.06 1117 ILE A CA 1
ATOM 8796 C C . ILE A 1 1117 ? -2.500 -11.233 -11.435 1.00 74.06 1117 ILE A C 1
ATOM 8798 O O . ILE A 1 1117 ? -2.664 -10.237 -10.732 1.00 74.06 1117 ILE A O 1
ATOM 8802 N N . ILE A 1 1118 ? -1.848 -11.181 -12.601 1.00 70.81 1118 ILE A N 1
ATOM 8803 C CA . ILE A 1 1118 ? -1.308 -9.931 -13.165 1.00 70.81 1118 ILE A CA 1
ATOM 8804 C C . ILE A 1 1118 ? -2.326 -9.391 -14.167 1.00 70.81 1118 ILE A C 1
ATOM 8806 O O . ILE A 1 1118 ? -2.320 -9.741 -15.347 1.00 70.81 1118 ILE A O 1
ATOM 8810 N N . LEU A 1 1119 ? -3.235 -8.565 -13.652 1.00 63.72 1119 LEU A N 1
ATOM 8811 C CA . LEU A 1 1119 ? -4.453 -8.125 -14.341 1.00 63.72 1119 LEU A CA 1
ATOM 8812 C C . LEU A 1 1119 ? -4.165 -7.417 -15.672 1.00 63.72 1119 LEU A C 1
ATOM 8814 O O . LEU A 1 1119 ? -4.829 -7.707 -16.658 1.00 63.72 1119 LEU A O 1
ATOM 8818 N N . GLU A 1 1120 ? -3.103 -6.610 -15.741 1.00 66.94 1120 GLU A N 1
ATOM 8819 C CA . GLU A 1 1120 ? -2.630 -5.945 -16.971 1.00 66.94 1120 GLU A CA 1
ATOM 8820 C C . GLU A 1 1120 ? -2.453 -6.901 -18.165 1.00 66.94 1120 GLU A C 1
ATOM 8822 O O . GLU A 1 1120 ? -2.675 -6.512 -19.302 1.00 66.94 1120 GLU A O 1
ATOM 8827 N N . THR A 1 1121 ? -2.088 -8.163 -17.920 1.00 64.25 1121 THR A N 1
ATOM 8828 C CA . THR A 1 1121 ? -1.862 -9.157 -18.988 1.00 64.25 1121 THR A CA 1
ATOM 8829 C C . THR A 1 1121 ? -3.097 -9.991 -19.344 1.00 64.25 1121 THR A C 1
ATOM 8831 O O . THR A 1 1121 ? -3.035 -10.798 -20.272 1.00 64.25 1121 THR A O 1
ATOM 8834 N N . HIS A 1 1122 ? -4.209 -9.821 -18.620 1.00 67.75 1122 HIS A N 1
ATOM 8835 C CA . HIS A 1 1122 ? -5.525 -10.351 -19.007 1.00 67.75 1122 HIS A CA 1
ATOM 8836 C C . HIS A 1 1122 ? -6.373 -9.314 -19.740 1.00 67.75 1122 HIS A C 1
ATOM 8838 O O . HIS A 1 1122 ? -7.178 -9.714 -20.569 1.00 67.75 1122 HIS A O 1
ATOM 8844 N N . LEU A 1 1123 ? -6.156 -8.027 -19.460 1.00 60.34 1123 LEU A N 1
ATOM 8845 C CA . LEU A 1 1123 ? -6.927 -6.915 -20.009 1.00 60.34 1123 LEU A CA 1
ATOM 8846 C C . LEU A 1 1123 ? -6.453 -6.531 -21.422 1.00 60.34 1123 LEU A C 1
ATOM 8848 O O . LEU A 1 1123 ? -5.267 -6.297 -21.660 1.00 60.34 1123 LEU A O 1
ATOM 8852 N N . ASP A 1 1124 ? -7.387 -6.418 -22.362 1.00 65.88 1124 ASP A N 1
ATOM 8853 C CA . ASP A 1 1124 ? -7.158 -5.879 -23.697 1.00 65.88 1124 ASP A CA 1
ATOM 8854 C C . ASP A 1 1124 ? -6.984 -4.346 -23.680 1.00 65.88 1124 ASP A C 1
ATOM 8856 O O . ASP A 1 1124 ? -7.151 -3.669 -22.664 1.00 65.88 1124 ASP A O 1
ATOM 8860 N N . ALA A 1 1125 ? -6.683 -3.749 -24.839 1.00 61.28 1125 ALA A N 1
ATOM 8861 C CA . ALA A 1 1125 ? -6.524 -2.294 -24.972 1.00 61.28 1125 ALA A CA 1
ATOM 8862 C C . ALA A 1 1125 ? -7.814 -1.477 -24.703 1.00 61.28 1125 ALA A C 1
ATOM 8864 O O . ALA A 1 1125 ? -7.810 -0.255 -24.859 1.00 61.28 1125 ALA A O 1
ATOM 8865 N N . LYS A 1 1126 ? -8.923 -2.136 -24.343 1.00 55.59 1126 LYS A N 1
ATOM 8866 C CA . LYS A 1 1126 ? -10.206 -1.549 -23.943 1.00 55.59 1126 LYS A CA 1
ATOM 8867 C C . LYS A 1 1126 ? -10.599 -1.920 -22.502 1.00 55.59 1126 LYS A C 1
ATOM 8869 O O . LYS A 1 1126 ? -11.636 -1.443 -22.051 1.00 55.59 1126 LYS A O 1
ATOM 8874 N N . GLY A 1 1127 ? -9.793 -2.717 -21.795 1.00 46.34 1127 GLY A N 1
ATOM 8875 C CA . GLY A 1 1127 ? -10.025 -3.121 -20.408 1.00 46.34 1127 GLY A CA 1
ATOM 8876 C C . GLY A 1 1127 ? -10.981 -4.304 -20.213 1.00 46.34 1127 GLY A C 1
ATOM 8877 O O . GLY A 1 1127 ? -11.653 -4.327 -19.185 1.00 46.34 1127 GLY A O 1
ATOM 8878 N N . ASN A 1 1128 ? -11.056 -5.243 -21.168 1.00 47.75 1128 ASN A N 1
ATOM 8879 C CA . ASN A 1 1128 ? -11.800 -6.519 -21.056 1.00 47.75 1128 ASN A CA 1
ATOM 8880 C C . ASN A 1 1128 ? -10.868 -7.731 -21.118 1.00 47.75 1128 ASN A C 1
ATOM 8882 O O . ASN A 1 1128 ? -9.758 -7.548 -21.659 1.00 47.75 1128 ASN A O 1
#

Radius of gyration: 46.33 Å; Cα contacts (8 Å, |Δi|>4): 1957; chains: 1; bounding box: 140×93×100 Å

Sequence (1128 aa):
MSHTPSLAHDLALKRTVHTPVEQKPHYAWRDVLAGESIELPNVILLCPHGEERFVLTEVADTLGKALTNVHLAKGERDIFNDSNRAWVARICREVAANLTGLSHAQSPIRLTLNQLYELIEKTLVDNNSYFVAKSLLLNRARKISIDRDAAATSTLRVIRRNNQVVPWSEQKVEIAVRKTFLSLQRDSAPAIAITRAVSERVRASTQSFIHIEEIQDMVQEELMKSGHYKVAEAYILFRAQRAAAREIGVDPETQSDPPFAAAAAGSGAQETMILVKRTNGENVFWDGADLRKRIEFARINLDLCLSNDEIEAELRRSVYDQITQKDLDATIILNSKTLIERDADFARFAGRIQLTYIYEEVLGWDIARDGIGALKTAHQRAFKKALAHGVAIKRLNPRLLEFDLAKLAAALDPSSDLEFDFLGIQTLYDRYLIIDKTRKSSRRIETPQFFWMRVAMGLFLDEPGDRESKVTALYELYKSRRFCSSTPTLFNSGTLHSQLSSCYLYYVDDSLEGIMIRGIAENAFLAKWAGGLGGSWTAVRGTGAYIAGTNGESQGVIPFLKLHNDQLVAVNQGGKRKGSGCAYLETWHNDIFEFLELRKNTGDDRRRTHDMNTANWIPDLFMKRMEARQHWTLFRSNQVKDLHELYGQAFEKRYLEYEQLAGQGKISGQKIEALELWKKMLSMLFETGHPWITFKDACNLRSPQDHAGVIHSSNLCCMTADQRVVTAEGVVTVGELYTRARRAALVGPDGNTVLTAEPVNTVFGRRGPVPAGPMLLPRPDAPIVRIVTKEGYTHKVTPDHKVWVVGRGWVEAQELKRGDLIEIQQAEGLWGAVRAEDLAFLSGLIAGDGTFMVREGTISVMLDVWAQEFGLIDEIEQCVARTLAAHDEEVRTTSSLEPRFIGDEYRRRLTSAPLARVLAARGFTRETKLRVPEFVWTGTRETAAAYLRGLYAADASVEASGEITTCSLASVSREFLAQIQILLANLGIKSSLTKMHDAGLVMLPDGRGGEREYWQAELFRLLVTSIQGCRLLENLTGIGALRQNARFLANLEKAGYAQKMHATFEALEPLPNEDAFCLQVFSDEHSWTVNGLITKNTEITLNTSNDETAVCNLGSIILETHLDAKGN

Nearest PDB structures (foldseek):
  9db2-assembly1_B  TM=8.192E-01  e=3.017E-26  Escherichia coli
  8vhp-assembly1_A  TM=8.254E-01  e=6.999E-26  Escherichia coli K-12
  8vhp-assembly2_D  TM=8.315E-01  e=1.783E-25  Escherichia coli K-12
  8vhp-assembly4_G  TM=8.283E-01  e=1.958E-25  Escherichia coli K-12
  8vhp-assembly3_F  TM=8.281E-01  e=7.595E-25  Escherichia coli K-12